Protein 8ZCS (pdb70)

Foldseek 3Di:
DDEDPLAFAEEDAPLFLQVLLVVLQVVLCVPVVRHYHRDHDPPLLVVQLVQLLVLYDGQKYKDWLQSQQQCVLLVFFDQDDDDVVLVVQFDVVQQVSQAHPNTRRWAFWFKKWKFKKFQCVLCVDQAQALVCQLVVQVVLVVVQAAAEAEALLFVLQLQLLLPFQHADQAVPCSNLQDGTQLDPSSLQSLVSVLVCCVSVSYPLPGHHVNRLVCVLVVRYGIYIDIQSSVQSSVVSPGRMDTAFDHHYPNGGGARAMTTTTMTGTPSHPCNVVSSCSVRVRQLDLSSQCSRCVSGNRAQTRRPVNSVVCVVDNNSVRRVVSNVSHYYRHNNNLSVQLRVLVSQLSSCCNVVVDPNNRSSVLSSLLSSQLVLLLLLLLVLLLVLQPDDPLSVLLNVLLVVVLVVLCVVCVVVLVVVLVVLVPPDDVSLSSLCPCQCLCVVPDDDLVSLSNLSSSLSVVSNNCSVNVNNVCSSVSSSSSSCNCSVRCSVVCSVCVHSNSSSVVSVVVVVD/DDEDPPDFEEEDAPLFLQVLLVVLVVVLPHYDHDPPLLVVQLVQLLVLDDGQKYKDWLQSQQQCVVSVFFDQFDDDVVLVVQFDVVQQVSQAYPNTRRWAFWFKKWKWKKFQCVLCVDQAQALVCQLVVQVVVVVVQAAAEAEALL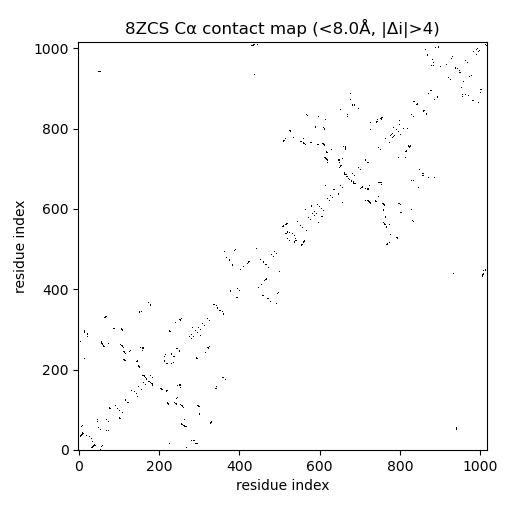FVLQLQLLLPFQHADCCPVNPLLDGTLLDVSSLQSLVSLLVCCVSVSYPLPGHHVNRLCCVLCPRYGIYIDIQSSVVSSVVSPRRMDTAFDHHYPNGGRAGAMTTTTMTGGPSDPCSVVSSCSVRVRQLDLVNVCSRCVSGNRAQTRRVVNSVVCVPPNNSVRRVVSNVSHYYHHNNNLSVQLRVLVSQLSSCSSVVVDPNNLSSLLSRLRSSQLVCLLLLLLCLQLVLQVCVVLSVLLNVLLVVVLVVLCVVCVVVLVVVCVVLPDDDLVSLLVCLVVLCCVLCVDDDDLVSLSNSSSSLSVVSNVCSVVVNNVSNSSNSNNNSVCCCVVCVVVCSVCSHSNNSSVVRD/DFDDDPNDTDDD

Radius of gyration: 30.37 Å; Cα contacts (8 Å, |Δi|>4): 1927; chains: 3; bounding box: 65×77×85 Å

InterPro domains:
  IPR002475 Bcl2-like [PS50062] (213-314)
  IPR013281 Apoptosis regulator, Mcl-1 [PR01866] (236-252)
  IPR013281 Apoptosis regulator, Mcl-1 [PR01866] (253-266)
  IPR013281 Apoptosis regulator, Mcl-1 [PR01866] (268-283)
  IPR013281 Apoptosis regulator, Mcl-1 [PR01866] (322-335)
  IPR013281 Apoptosis regulator, Mcl-1 [PR01866] (337-350)
  IPR020717 Apoptosis regulator, Bcl-2, BH1 motif, conserved site [PS01080] (253-272)
  IPR020726 Apoptosis regulator, Bcl-2, BH2 motif, conserved site [PS01258] (305-316)
  IPR020728 Apoptosis regulator, Bcl-2, BH3 motif, conserved site [PS01259] (209-223)
  IPR026298 Bcl-2 family [PR01862] (246-258)
  IPR026298 Bcl-2 family [PR01862] (260-288)
  IPR026298 Bcl-2 family [PR01862] (289-313)
  IPR026298 Bcl-2 family [PTHR11256] (165-340)
  IPR026298 Bcl-2 family [cd06845] (175-318)
  IPR036834 Bcl-2-like superfamily [G3DSA:1.10.437.10] (170-319)
  IPR036834 Bcl-2-like superfamily [SSF56854] (117-348)
  IPR046371 Bcl-2, Bcl-2 homology region 1-3 [PF00452] (213-312)
  IPR046371 Bcl-2, Bcl-2 homology region 1-3 [SM00337] (213-312)

Organism: Homo sapiens (NCBI:txid9606)

B-factor: mean 51.0, std 17.81, range [0.5, 129.41]

GO terms:
  GO:1903378 positive regulation of oxidative stress-induced neuron intrinsic apoptotic signaling pathway (P, IGI)
  GO:0005634 nucleus (C, IDA)
  GO:0005739 mitochondrion (C, IDA)
  GO:0016020 membrane (C, IDA)
  GO:0034097 response to cytokine (P, IDA)
  GO:0006974 DNA damage response (P, IMP)
  GO:0010507 negative regulation of autophagy (P, IMP)
  GO:0097192 extrinsic apoptotic signaling pathway in absence of ligand (P, IMP)
  GO:0005515 protein binding (F, IPI)
  GO:0005739 mitochondrion (C, HTP)
  GO:0005829 cytosol (C, TAS)
  GO:0043066 negative regulation of apoptotic process (P, IDA)
  GO:0051434 BH3 domain binding (F, IPI)
  GO:0043065 positive regulation of apoptotic process (P, IDA)
  GO:0097136 Bcl-2 family protein complex (C, IDA)
  GO:0005737 cytoplasm (C, TAS)
  GO:0005741 mitochondrial outer membrane (C, TAS)
  GO:0008320 transmembrane protein transporter activity (F, TAS)
  GO:2000811 negative regulation of anoikis (P, IMP)
  GO:2001240 negative regulation of extrinsic apoptotic signaling pathway in absence of ligand (P, IMP)

Nearest PDB structures (foldseek):
  6dm8-assembly5_E  TM=9.564E-01  e=1.885E-65  Escherichia coli K-12
  6wgz-assembly1_A-2  TM=9.964E-01  e=1.943E-51  Escherichia coli
  5dfm-assembly1_A  TM=9.818E-01  e=1.279E-47  Escherichia coli
  1n3x-assembly1_A  TM=8.393E-01  e=3.048E-49  Escherichia coli
  1peb-assembly1_A  TM=8.244E-01  e=3.902E-48  Escherichia coli

Structure (mmCIF, N/CA/C/O backbone):
data_8ZCS
#
_entry.id   8ZCS
#
_cell.length_a   57.854
_cell.length_b   75.709
_cell.length_c   121.222
_cell.angle_alpha   90.00
_cell.angle_beta   95.77
_cell.angle_gamma   90.00
#
_symmetry.space_group_name_H-M   'P 1 21 1'
#
loop_
_entity.id
_entity.type
_entity.pdbx_description
1 polymer 'Maltose/maltodextrin-binding periplasmic protein,Induced myeloid leukemia cell differentiation protein Mcl-1'
2 polymer TYR-LEU-LEU-PHE-TRP-ARG-ASP-GLU-LEU-ILE-LEU-LEU-CCJ-NH2
3 branched alpha-D-glucopyranose-(1-4)-alpha-D-glucopyranose-(1-4)-alpha-D-glucopyranose-(1-4)-alpha-D-glucopyranose
4 branched alpha-D-glucopyranose-(1-4)-alpha-D-glucopyranose-(1-4)-alpha-D-glucopyranose-(1-4)-alpha-D-glucopyranose-(1-4)-alpha-D-glucopyranose
5 water water
#
loop_
_atom_site.group_PDB
_atom_site.id
_atom_site.type_symbol
_atom_site.label_atom_id
_atom_site.label_alt_id
_atom_site.label_comp_id
_atom_site.label_asym_id
_atom_site.label_entity_id
_atom_site.label_seq_id
_atom_site.pdbx_PDB_ins_code
_atom_site.Cartn_x
_atom_site.Cartn_y
_atom_site.Cartn_z
_atom_site.occupancy
_atom_site.B_iso_or_equiv
_atom_site.auth_seq_id
_atom_site.auth_comp_id
_atom_site.auth_asym_id
_atom_site.auth_atom_id
_atom_site.pdbx_PDB_model_num
ATOM 1 C CA . GLY A 1 1 ? -24.005 -24.581 -45.852 1.00 66.78 -196 GLY A CA 1
ATOM 2 C C . GLY A 1 1 ? -25.354 -23.909 -45.627 1.00 76.17 -196 GLY A C 1
ATOM 3 O O . GLY A 1 1 ? -26.360 -24.461 -46.131 1.00 77.71 -196 GLY A O 1
ATOM 4 N N . LYS A 1 2 ? -25.375 -22.748 -44.943 1.00 75.27 -195 LYS A N 1
ATOM 5 C CA . LYS A 1 2 ? -26.585 -22.153 -44.291 1.00 73.63 -195 LYS A CA 1
ATOM 6 C C . LYS A 1 2 ? -26.792 -20.668 -44.651 1.00 69.30 -195 LYS A C 1
ATOM 7 O O . LYS A 1 2 ? -27.322 -19.948 -43.784 1.00 66.51 -195 LYS A O 1
ATOM 13 N N . ILE A 1 3 ? -26.410 -20.188 -45.841 1.00 65.12 -194 ILE A N 1
ATOM 14 C CA . ILE A 1 3 ? -26.626 -18.752 -46.219 1.00 63.00 -194 ILE A CA 1
ATOM 15 C C . ILE A 1 3 ? -28.074 -18.581 -46.703 1.00 63.47 -194 ILE A C 1
ATOM 16 O O . ILE A 1 3 ? -28.449 -19.278 -47.659 1.00 63.18 -194 ILE A O 1
ATOM 21 N N . GLU A 1 4 ? -28.847 -17.686 -46.080 1.00 62.76 -193 GLU A N 1
ATOM 22 C CA . GLU A 1 4 ? -30.314 -17.596 -46.326 1.00 61.45 -193 GLU A CA 1
ATOM 23 C C . GLU A 1 4 ? -30.548 -16.959 -47.702 1.00 60.91 -193 GLU A C 1
ATOM 24 O O . GLU A 1 4 ? -29.708 -16.144 -48.140 1.00 60.18 -193 GLU A O 1
ATOM 30 N N . GLU A 1 5 ? -31.651 -17.333 -48.363 1.00 64.87 -192 GLU A N 1
ATOM 31 C CA . GLU A 1 5 ? -32.008 -16.852 -49.726 1.00 65.34 -192 GLU A CA 1
ATOM 32 C C . GLU A 1 5 ? -33.087 -15.766 -49.640 1.00 62.68 -192 GLU A C 1
ATOM 33 O O . GLU A 1 5 ? -33.834 -15.726 -48.631 1.00 48.49 -192 GLU A O 1
ATOM 39 N N . GLY A 1 6 ? -33.146 -14.920 -50.673 1.00 64.89 -191 GLY A N 1
ATOM 40 C CA . GLY A 1 6 ? -34.118 -13.818 -50.797 1.00 63.88 -191 GLY A CA 1
ATOM 41 C C . GLY A 1 6 ? -33.760 -12.651 -49.896 1.00 64.58 -191 GLY A C 1
ATOM 42 O O . GLY A 1 6 ? -34.541 -11.678 -49.880 1.00 60.98 -191 GLY A O 1
ATOM 43 N N . LYS A 1 7 ? -32.625 -12.732 -49.182 1.00 67.66 -190 LYS A N 1
ATOM 44 C CA . LYS A 1 7 ? -32.068 -11.612 -48.378 1.00 67.35 -190 LYS A CA 1
ATOM 45 C C . LYS A 1 7 ? -30.556 -11.470 -48.637 1.00 63.82 -190 LYS A C 1
ATOM 46 O O . LYS A 1 7 ? -29.955 -12.367 -49.269 1.00 60.92 -190 LYS A O 1
ATOM 52 N N . LEU A 1 8 ? -29.991 -10.333 -48.215 1.00 59.72 -189 LEU A N 1
ATOM 53 C CA . LEU A 1 8 ? -28.541 -10.013 -48.279 1.00 54.07 -189 LEU A CA 1
ATOM 54 C C . LEU A 1 8 ? -28.036 -9.690 -46.872 1.00 48.12 -189 LEU A C 1
ATOM 55 O O . LEU A 1 8 ? -28.569 -8.750 -46.236 1.00 46.75 -189 LEU A O 1
ATOM 60 N N . VAL A 1 9 ? -27.054 -10.461 -46.410 1.00 43.69 -188 VAL A N 1
ATOM 61 C CA . VAL A 1 9 ? -26.294 -10.208 -45.154 1.00 42.90 -188 VAL A CA 1
ATOM 62 C C . VAL A 1 9 ? -24.949 -9.577 -45.561 1.00 42.75 -188 VAL A C 1
ATOM 63 O O . VAL A 1 9 ? -24.212 -10.186 -46.385 1.00 41.47 -188 VAL A O 1
ATOM 67 N N . ILE A 1 10 ? -24.665 -8.375 -45.053 1.00 39.45 -187 ILE A N 1
ATOM 68 C CA . ILE A 1 10 ? -23.434 -7.598 -45.383 1.00 41.50 -187 ILE A CA 1
ATOM 69 C C . ILE A 1 10 ? -22.575 -7.463 -44.123 1.00 39.56 -187 ILE A C 1
ATOM 70 O O . ILE A 1 10 ? -23.127 -7.078 -43.079 1.00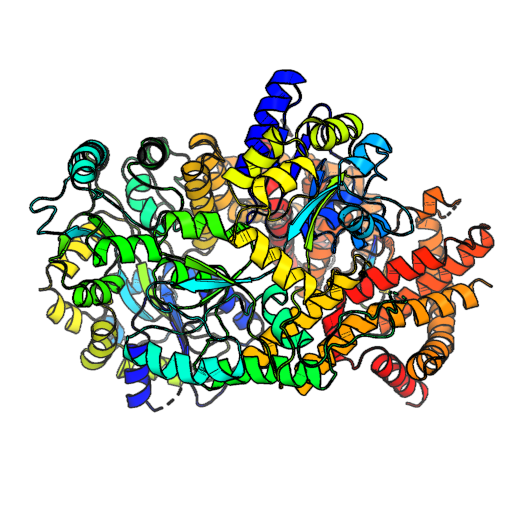 37.97 -187 ILE A O 1
ATOM 75 N N . TRP A 1 11 ? -21.275 -7.740 -44.233 1.00 37.59 -186 TRP A N 1
ATOM 76 C CA . TRP A 1 11 ? -20.275 -7.502 -43.159 1.00 37.73 -186 TRP A CA 1
ATOM 77 C C . TRP A 1 11 ? -19.361 -6.339 -43.564 1.00 35.59 -186 TRP A C 1
ATOM 78 O O . TRP A 1 11 ? -18.666 -6.449 -44.603 1.00 34.21 -186 TRP A O 1
ATOM 89 N N . ILE A 1 12 ? -19.354 -5.271 -42.765 1.00 32.76 -185 ILE A N 1
ATOM 90 C CA . ILE A 1 12 ? -18.426 -4.115 -42.936 1.00 34.85 -185 ILE A CA 1
ATOM 91 C C . ILE A 1 12 ? -17.812 -3.782 -41.576 1.00 35.47 -185 ILE A C 1
ATOM 92 O O . ILE A 1 12 ? -18.525 -3.916 -40.570 1.00 39.50 -185 ILE A O 1
ATOM 97 N N . ASN A 1 13 ? -16.554 -3.341 -41.553 1.00 32.31 -184 ASN A N 1
ATOM 98 C CA . ASN A 1 13 ? -15.844 -2.997 -40.299 1.00 31.49 -184 ASN A CA 1
ATOM 99 C C . ASN A 1 13 ? -16.540 -1.821 -39.630 1.00 28.74 -184 ASN A C 1
ATOM 100 O O . ASN A 1 13 ? -16.944 -0.909 -40.339 1.00 32.16 -184 ASN A O 1
ATOM 105 N N . GLY A 1 14 ? -16.631 -1.848 -38.303 1.00 27.81 -183 GLY A N 1
ATOM 106 C CA . GLY A 1 14 ? -17.330 -0.837 -37.490 1.00 28.11 -183 GLY A CA 1
ATOM 107 C C . GLY A 1 14 ? -16.731 0.558 -37.616 1.00 27.38 -183 GLY A C 1
ATOM 108 O O . GLY A 1 14 ? -17.410 1.523 -37.229 1.00 27.71 -183 GLY A O 1
ATOM 109 N N . ASP A 1 15 ? -15.500 0.698 -38.106 1.00 27.91 -182 ASP A N 1
ATOM 110 C CA . ASP A 1 15 ? -14.877 2.042 -38.262 1.00 28.53 -182 ASP A CA 1
ATOM 111 C C . ASP A 1 15 ? -15.444 2.708 -39.527 1.00 28.90 -182 ASP A C 1
ATOM 112 O O . ASP A 1 15 ? -15.324 3.951 -39.618 1.00 29.08 -182 ASP A O 1
ATOM 117 N N . LYS A 1 16 ? -16.130 1.949 -40.396 1.00 28.41 -181 LYS A N 1
ATOM 118 C CA . LYS A 1 16 ? -16.743 2.457 -41.656 1.00 30.10 -181 LYS A CA 1
ATOM 119 C C . LYS A 1 16 ? -18.206 2.856 -41.430 1.00 30.49 -181 LYS A C 1
ATOM 120 O O . LYS A 1 16 ? -18.728 2.611 -40.327 1.00 30.33 -181 LYS A O 1
ATOM 126 N N . GLY A 1 17 ? -18.831 3.469 -42.440 1.00 29.90 -180 GLY A N 1
ATOM 127 C CA . GLY A 1 17 ? -20.172 4.069 -42.317 1.00 32.40 -180 GLY A CA 1
ATOM 128 C C . GLY A 1 17 ? -21.275 3.037 -42.485 1.00 34.75 -180 GLY A C 1
ATOM 129 O O . GLY A 1 17 ? -22.031 3.151 -43.465 1.00 37.22 -180 GLY A O 1
ATOM 130 N N . TYR A 1 18 ? -21.392 2.076 -41.562 1.00 36.50 -179 TYR A N 1
ATOM 131 C CA . TYR A 1 18 ? -22.341 0.931 -41.666 1.00 37.66 -179 TYR A CA 1
ATOM 132 C C . TYR A 1 18 ? -23.791 1.444 -41.592 1.00 37.99 -179 TYR A C 1
ATOM 133 O O . TYR A 1 18 ? -24.657 0.872 -42.293 1.00 37.35 -179 TYR A O 1
ATOM 142 N N . ASN A 1 19 ? -24.061 2.503 -40.821 1.00 37.25 -178 ASN A N 1
ATOM 143 C CA . ASN A 1 19 ? -25.438 3.054 -40.684 1.00 40.17 -178 ASN A CA 1
ATOM 144 C C . ASN A 1 19 ? -25.880 3.725 -41.992 1.00 44.04 -178 ASN A C 1
ATOM 145 O O . ASN A 1 19 ? -27.067 3.564 -42.353 1.00 40.25 -178 ASN A O 1
ATOM 150 N N . GLY A 1 20 ? -24.963 4.431 -42.661 1.00 47.05 -177 GLY A N 1
ATOM 151 C CA . GLY A 1 20 ? -25.142 4.924 -44.039 1.00 44.48 -177 GLY A CA 1
ATOM 152 C C . GLY A 1 20 ? -25.397 3.791 -45.018 1.00 43.80 -177 GLY A C 1
ATOM 153 O O . GLY A 1 20 ? -26.285 3.949 -45.856 1.00 42.75 -177 GLY A O 1
ATOM 154 N N . LEU A 1 21 ? -24.655 2.682 -44.915 1.00 46.24 -176 LEU A N 1
ATOM 155 C CA . LEU A 1 21 ? -24.791 1.496 -45.811 1.00 47.97 -176 LEU A CA 1
ATOM 156 C C . LEU A 1 21 ? -26.138 0.810 -45.569 1.00 48.99 -176 LEU A C 1
ATOM 157 O O . LEU A 1 21 ? -26.693 0.275 -46.540 1.00 48.99 -176 LEU A O 1
ATOM 162 N N . ALA A 1 22 ? -26.647 0.834 -44.331 1.00 51.67 -175 ALA A N 1
ATOM 163 C CA . ALA A 1 22 ? -27.965 0.267 -43.947 1.00 51.84 -175 ALA A CA 1
ATOM 164 C C . ALA A 1 22 ? -29.108 1.128 -44.509 1.00 56.15 -175 ALA A C 1
ATOM 165 O O . ALA A 1 22 ? -30.151 0.540 -44.869 1.00 61.90 -175 ALA A O 1
ATOM 167 N N . GLU A 1 23 ? -28.929 2.456 -44.599 1.00 62.56 -174 GLU A N 1
ATOM 168 C CA . GLU A 1 23 ? -29.885 3.403 -45.257 1.00 61.32 -174 GLU A CA 1
ATOM 169 C C . GLU A 1 23 ? -30.049 3.039 -46.742 1.00 62.01 -174 GLU A C 1
ATOM 170 O O . GLU A 1 23 ? -31.192 3.105 -47.229 1.00 72.80 -174 GLU A O 1
ATOM 176 N N . VAL A 1 24 ? -28.953 2.688 -47.429 1.00 54.25 -173 VAL A N 1
ATOM 177 C CA . VAL A 1 24 ? -28.960 2.151 -48.824 1.00 50.90 -173 VAL A CA 1
ATOM 178 C C . VAL A 1 24 ? -29.763 0.844 -48.827 1.00 57.37 -173 VAL A C 1
ATOM 179 O O . VAL A 1 24 ? -30.579 0.659 -49.746 1.00 62.83 -173 VAL A O 1
ATOM 183 N N . GLY A 1 25 ? -29.543 -0.024 -47.833 1.00 58.54 -172 GLY A N 1
ATOM 184 C CA . GLY A 1 25 ? -30.318 -1.260 -47.614 1.00 57.06 -172 GLY A CA 1
ATOM 185 C C . GLY A 1 25 ? -31.816 -0.996 -47.559 1.00 59.01 -172 GLY A C 1
ATOM 186 O O . GLY A 1 25 ? -32.567 -1.772 -48.194 1.00 60.91 -172 GLY A O 1
ATOM 187 N N . LYS A 1 26 ? -32.235 0.049 -46.827 1.00 57.15 -171 LYS A N 1
ATOM 188 C CA . LYS A 1 26 ? -33.657 0.469 -46.668 1.00 56.10 -171 LYS A CA 1
ATOM 189 C C . LYS A 1 26 ? -34.253 0.815 -48.042 1.00 59.08 -171 LYS A C 1
ATOM 190 O O . LYS A 1 26 ? -35.347 0.316 -48.342 1.00 59.19 -171 LYS A O 1
ATOM 192 N N . LYS A 1 27 ? -33.553 1.633 -48.839 1.00 64.73 -170 LYS A N 1
ATOM 193 C CA . LYS A 1 27 ? -33.929 2.023 -50.231 1.00 64.14 -170 LYS A CA 1
ATOM 194 C C . LYS A 1 27 ? -34.120 0.770 -51.094 1.00 62.58 -170 LYS A C 1
ATOM 195 O O . LYS A 1 27 ? -35.174 0.689 -51.746 1.00 75.51 -170 LYS A O 1
ATOM 197 N N . PHE A 1 28 ? -33.154 -0.160 -51.097 1.00 58.56 -169 PHE A N 1
ATOM 198 C CA . PHE A 1 28 ? -33.180 -1.452 -51.849 1.00 60.63 -169 PHE A CA 1
ATOM 199 C C . PHE A 1 28 ? -34.403 -2.301 -51.456 1.00 66.96 -169 PHE A C 1
ATOM 200 O O . PHE A 1 28 ? -35.086 -2.838 -52.374 1.00 68.29 -169 PHE A O 1
ATOM 208 N N . GLU A 1 29 ? -34.685 -2.422 -50.150 1.00 68.38 -168 GLU A N 1
ATOM 209 C CA . GLU A 1 29 ? -35.879 -3.138 -49.614 1.00 73.79 -168 GLU A CA 1
ATOM 210 C C . GLU A 1 29 ? -37.171 -2.407 -50.036 1.00 78.26 -168 GLU A C 1
ATOM 211 O O . GLU A 1 29 ? -38.166 -3.116 -50.321 1.00 84.09 -168 GLU A O 1
ATOM 217 N N . LYS A 1 30 ? -37.158 -1.064 -50.119 1.00 70.35 -167 LYS A N 1
ATOM 218 C CA . LYS A 1 30 ? -38.271 -0.259 -50.702 1.00 66.27 -167 LYS A CA 1
ATOM 219 C C . LYS A 1 30 ? -38.512 -0.714 -52.148 1.00 72.14 -167 LYS A C 1
ATOM 220 O O . LYS A 1 30 ? -39.673 -1.022 -52.477 1.00 74.94 -167 LYS A O 1
ATOM 222 N N . ASP A 1 31 ? -37.454 -0.796 -52.964 1.00 75.20 -166 ASP A N 1
ATOM 223 C CA . ASP A 1 31 ? -37.546 -1.069 -54.426 1.00 72.70 -166 ASP A CA 1
ATOM 224 C C . ASP A 1 31 ? -37.757 -2.567 -54.678 1.00 69.75 -166 ASP A C 1
ATOM 225 O O . ASP A 1 31 ? -38.854 -2.929 -55.110 1.00 64.95 -166 ASP A O 1
ATOM 230 N N . THR A 1 32 ? -36.747 -3.407 -54.435 1.00 67.03 -165 THR A N 1
ATOM 231 C CA . THR A 1 32 ? -36.758 -4.836 -54.853 1.00 63.70 -165 THR A CA 1
ATOM 232 C C . THR A 1 32 ? -37.526 -5.691 -53.842 1.00 58.78 -165 THR A C 1
ATOM 233 O O . THR A 1 32 ? -37.854 -6.835 -54.205 1.00 54.23 -165 THR A O 1
ATOM 237 N N . GLY A 1 33 ? -37.763 -5.181 -52.624 1.00 59.43 -164 GLY A N 1
ATOM 238 C CA . GLY A 1 33 ? -38.467 -5.906 -51.541 1.00 60.05 -164 GLY A CA 1
ATOM 239 C C . GLY A 1 33 ? -37.538 -6.783 -50.702 1.00 58.43 -164 GLY A C 1
ATOM 240 O O . GLY A 1 33 ? -38.012 -7.315 -49.676 1.00 50.63 -164 GLY A O 1
ATOM 241 N N . ILE A 1 34 ? -36.265 -6.910 -51.105 1.00 56.40 -163 ILE A N 1
ATOM 242 C CA . ILE A 1 34 ? -35.255 -7.872 -50.562 1.00 59.62 -163 ILE A CA 1
ATOM 243 C C . ILE A 1 34 ? -34.661 -7.317 -49.257 1.00 64.04 -163 ILE A C 1
ATOM 244 O O . ILE A 1 34 ? -34.103 -6.200 -49.301 1.00 64.20 -163 ILE A O 1
ATOM 249 N N . LYS A 1 35 ? -34.746 -8.077 -48.152 1.00 64.61 -162 LYS A N 1
ATOM 250 C CA . LYS A 1 35 ? -34.314 -7.647 -46.786 1.00 61.62 -162 LYS A CA 1
ATOM 251 C C . LYS A 1 35 ? -32.776 -7.533 -46.742 1.00 59.96 -162 LYS A C 1
ATOM 252 O O . LYS A 1 35 ? -32.078 -8.473 -47.189 1.00 58.32 -162 LYS A O 1
ATOM 254 N N . VAL A 1 36 ? -32.254 -6.410 -46.237 1.00 56.62 -161 VAL A N 1
ATOM 255 C CA . VAL A 1 36 ? -30.791 -6.106 -46.216 1.00 51.78 -161 VAL A CA 1
ATOM 256 C C . VAL A 1 36 ? -30.343 -5.990 -44.762 1.00 47.88 -161 VAL A C 1
ATOM 257 O O . VAL A 1 36 ? -30.787 -5.046 -44.079 1.00 44.89 -161 VAL A O 1
ATOM 261 N N . THR A 1 37 ? -29.491 -6.929 -44.343 1.00 47.95 -160 THR A N 1
ATOM 262 C CA . THR A 1 37 ? -28.884 -7.017 -42.991 1.00 50.32 -160 THR A CA 1
ATOM 263 C C . THR A 1 37 ? -27.429 -6.548 -43.078 1.00 48.30 -160 THR A C 1
ATOM 264 O O . THR A 1 37 ? -26.613 -7.269 -43.699 1.00 45.82 -160 THR A O 1
ATOM 268 N N . VAL A 1 38 ? -27.124 -5.384 -42.498 1.00 46.09 -159 VAL A N 1
ATOM 269 C CA . VAL A 1 38 ? -25.738 -4.839 -42.392 1.00 44.22 -159 VAL A CA 1
ATOM 270 C C . VAL A 1 38 ? -25.237 -5.046 -40.956 1.00 41.96 -159 VAL A C 1
ATOM 271 O O . VAL A 1 38 ? -25.778 -4.394 -40.044 1.00 35.87 -159 VAL A O 1
ATOM 275 N N . GLU A 1 39 ? -24.241 -5.923 -40.784 1.00 43.75 -158 GLU A N 1
ATOM 276 C CA . GLU A 1 39 ? -23.587 -6.247 -39.484 1.00 44.32 -158 GLU A CA 1
ATOM 277 C C . GLU A 1 39 ? -22.138 -5.749 -39.509 1.00 40.21 -158 GLU A C 1
ATOM 278 O O . GLU A 1 39 ? -21.535 -5.665 -40.599 1.00 36.63 -158 GLU A O 1
ATOM 284 N N . HIS A 1 40 ? -21.602 -5.450 -38.328 1.00 39.23 -157 HIS A N 1
ATOM 285 C CA . HIS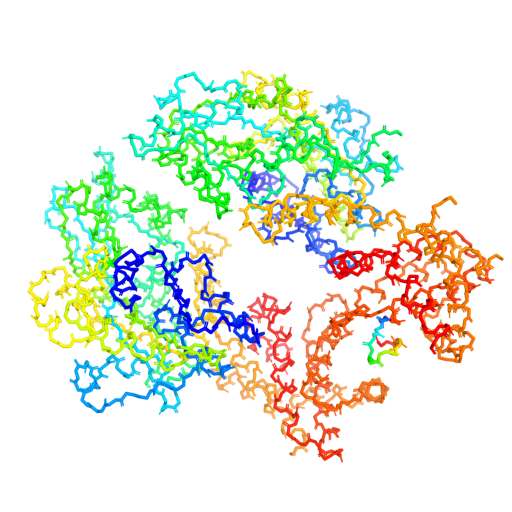 A 1 40 ? -20.189 -5.052 -38.112 1.00 38.06 -157 HIS A CA 1
ATOM 286 C C . HIS A 1 40 ? -19.584 -5.942 -37.032 1.00 37.33 -157 HIS A C 1
ATOM 287 O O . HIS A 1 40 ? -19.326 -5.504 -35.912 1.00 40.74 -157 HIS A O 1
ATOM 294 N N . PRO A 1 41 ? -19.325 -7.225 -37.355 1.00 36.91 -156 PRO A N 1
ATOM 295 C CA . PRO A 1 41 ? -18.725 -8.158 -36.405 1.00 37.66 -156 PRO A CA 1
ATOM 296 C C . PRO A 1 41 ? -17.285 -7.770 -36.053 1.00 42.37 -156 PRO A C 1
ATOM 297 O O . PRO A 1 41 ? -16.610 -7.197 -36.895 1.00 49.30 -156 PRO A O 1
ATOM 301 N N . ASP A 1 42 ? -16.829 -8.090 -34.841 1.00 43.65 -155 ASP A N 1
ATOM 302 C CA . ASP A 1 42 ? -15.401 -7.902 -34.482 1.00 42.03 -155 ASP A CA 1
ATOM 303 C C . ASP A 1 42 ? -14.604 -8.995 -35.203 1.00 38.21 -155 ASP A C 1
ATOM 304 O O . ASP A 1 42 ? -15.185 -10.055 -35.460 1.00 36.66 -155 ASP A O 1
ATOM 309 N N . LYS A 1 43 ? -13.359 -8.714 -35.597 1.00 35.25 -154 LYS A N 1
ATOM 310 C CA . LYS A 1 43 ? -12.429 -9.698 -36.210 1.00 32.83 -154 LYS A CA 1
ATOM 311 C C . LYS A 1 43 ? -13.096 -10.369 -37.425 1.00 29.65 -154 LYS A C 1
ATOM 312 O O . LYS A 1 43 ? -12.813 -11.570 -37.648 1.00 28.48 -154 LYS A O 1
ATOM 314 N N . LEU A 1 44 ? -13.913 -9.630 -38.198 1.00 28.61 -153 LEU A N 1
ATOM 315 C CA . LEU A 1 44 ? -14.714 -10.177 -39.340 1.00 28.19 -153 LEU A CA 1
ATOM 316 C C . LEU A 1 44 ? -13.794 -10.672 -40.461 1.00 28.15 -153 LEU A C 1
ATOM 317 O O . LEU A 1 44 ? -14.164 -11.635 -41.138 1.00 28.84 -153 LEU A O 1
ATOM 322 N N . GLU A 1 45 ? -12.634 -10.042 -40.639 1.00 30.33 -152 GLU A N 1
ATOM 323 C CA . GLU A 1 45 ? -11.626 -10.409 -41.671 1.00 30.43 -152 GLU A CA 1
ATOM 324 C C . GLU A 1 45 ? -11.038 -11.796 -41.355 1.00 32.50 -152 GLU A C 1
ATOM 325 O O . GLU A 1 45 ? -10.575 -12.479 -42.304 1.00 31.01 -152 GLU A O 1
ATOM 331 N N . GLU A 1 46 ? -11.037 -12.190 -40.074 1.00 33.07 -151 GLU A N 1
ATOM 332 C CA . GLU A 1 46 ? -10.586 -13.526 -39.608 1.00 34.74 -151 GLU A CA 1
ATOM 333 C C . GLU A 1 46 ? -11.758 -14.511 -39.626 1.00 35.02 -151 GLU A C 1
ATOM 334 O O . GLU A 1 46 ? -11.523 -15.702 -39.913 1.00 32.49 -151 GLU A O 1
ATOM 340 N N . LYS A 1 47 ? -12.965 -14.035 -39.314 1.00 38.90 -150 LYS A N 1
ATOM 341 C CA . LYS A 1 47 ? -14.185 -14.883 -39.232 1.00 39.05 -150 LYS A CA 1
ATOM 342 C C . LYS A 1 47 ? -14.566 -15.349 -40.634 1.00 39.66 -150 LYS A C 1
ATOM 343 O O . LYS A 1 47 ? -14.753 -16.578 -40.801 1.00 45.16 -150 LYS A O 1
ATOM 349 N N . PHE A 1 48 ? -14.623 -14.423 -41.599 1.00 35.99 -149 PHE A N 1
ATOM 350 C CA . PHE A 1 48 ? -15.143 -14.670 -42.970 1.00 36.12 -149 PHE A CA 1
ATOM 351 C C . PHE A 1 48 ? -14.488 -15.910 -43.580 1.00 36.69 -149 PHE A C 1
ATOM 352 O O . PHE A 1 48 ? -15.191 -16.830 -43.992 1.00 32.33 -149 PHE A O 1
ATOM 360 N N . PRO A 1 49 ? -13.142 -15.980 -43.690 1.00 38.22 -148 PRO A N 1
ATOM 361 C CA . PRO A 1 49 ? -12.485 -17.120 -44.328 1.00 41.48 -148 PRO A CA 1
ATOM 362 C C . PRO A 1 49 ? -12.821 -18.454 -43.647 1.00 45.96 -148 PRO A C 1
ATOM 363 O O . PRO A 1 49 ? -12.900 -19.447 -44.342 1.00 49.46 -148 PRO A O 1
ATOM 367 N N . GLN A 1 50 ? -13.023 -18.436 -42.323 1.00 46.92 -147 GLN A N 1
ATOM 368 C CA . GLN A 1 50 ? -13.402 -19.631 -41.524 1.00 45.18 -147 GLN A CA 1
ATOM 369 C C . GLN A 1 50 ? -14.793 -20.091 -41.976 1.00 44.77 -147 GLN A C 1
ATOM 370 O O . GLN A 1 50 ? -14.890 -21.207 -42.516 1.00 48.96 -147 GLN A O 1
ATOM 376 N N . VAL A 1 51 ? -15.806 -19.234 -41.819 1.00 41.96 -146 VAL A N 1
ATOM 377 C CA . VAL A 1 51 ? -17.245 -19.576 -42.042 1.00 41.90 -146 VAL A CA 1
ATOM 378 C C . VAL A 1 51 ? -17.491 -19.851 -43.530 1.00 43.07 -146 VAL A C 1
ATOM 379 O O . VAL A 1 51 ? -18.212 -20.810 -43.826 1.00 45.81 -146 VAL A O 1
ATOM 383 N N . ALA A 1 52 ? -16.932 -19.037 -44.424 1.00 50.01 -145 ALA A N 1
ATOM 384 C CA . ALA A 1 52 ? -17.195 -19.094 -45.882 1.00 56.15 -145 ALA A CA 1
ATOM 385 C C . ALA A 1 52 ? -16.768 -20.462 -46.426 1.00 60.60 -145 ALA A C 1
ATOM 386 O O . ALA A 1 52 ? -17.515 -20.999 -47.274 1.00 64.96 -145 ALA A O 1
ATOM 388 N N . ALA A 1 53 ? -15.645 -21.010 -45.930 1.00 60.85 -144 ALA A N 1
ATOM 389 C CA . ALA A 1 53 ? -15.070 -22.320 -46.344 1.00 59.77 -144 ALA A CA 1
ATOM 390 C C . ALA A 1 53 ? -16.021 -23.474 -45.979 1.00 59.06 -144 ALA A C 1
ATOM 391 O O . ALA A 1 53 ? -15.991 -24.504 -46.698 1.00 62.88 -144 ALA A O 1
ATOM 393 N N . THR A 1 54 ? -16.811 -23.312 -44.903 1.00 53.05 -143 THR A N 1
ATOM 394 C CA . THR A 1 54 ? -17.855 -24.259 -44.414 1.00 47.83 -143 THR A CA 1
ATOM 395 C C . THR A 1 54 ? -19.209 -23.898 -45.047 1.00 47.87 -143 THR A C 1
ATOM 396 O O . THR A 1 54 ? -20.247 -24.409 -44.547 1.00 45.85 -143 THR A O 1
ATOM 400 N N . GLY A 1 55 ? -19.209 -23.005 -46.050 1.00 46.79 -142 GLY A N 1
ATOM 401 C CA . GLY A 1 55 ? -20.390 -22.640 -46.860 1.00 46.89 -142 GLY A CA 1
ATOM 402 C C . GLY A 1 55 ? -21.327 -21.631 -46.196 1.00 48.51 -142 GLY A C 1
ATOM 403 O O . GLY A 1 55 ? -22.324 -21.261 -46.860 1.00 47.69 -142 GLY A O 1
ATOM 404 N N . ASP A 1 56 ? -21.068 -21.210 -44.947 1.00 45.51 -141 ASP A N 1
ATOM 405 C CA . ASP A 1 56 ? -21.883 -20.196 -44.217 1.00 45.91 -141 ASP A CA 1
ATOM 406 C C . ASP A 1 56 ? -21.258 -18.807 -44.462 1.00 45.79 -141 ASP A C 1
ATOM 407 O O . ASP A 1 56 ? -20.450 -18.679 -45.423 1.00 48.41 -141 ASP A O 1
ATOM 412 N N . GLY A 1 57 ? -21.634 -17.798 -43.658 1.00 40.20 -140 GLY A N 1
ATOM 413 C CA . GLY A 1 57 ? -21.076 -16.433 -43.714 1.00 38.41 -140 GLY A CA 1
ATOM 414 C C . GLY A 1 57 ? -22.031 -15.420 -44.346 1.00 35.27 -140 GLY A C 1
ATOM 415 O O . GLY A 1 57 ? -23.189 -15.727 -44.613 1.00 33.06 -140 GLY A O 1
ATOM 416 N N . PRO A 1 58 ? -21.560 -14.177 -44.612 1.00 34.65 -139 PRO A N 1
ATOM 417 C CA . PRO A 1 58 ? -22.400 -13.136 -45.193 1.00 33.63 -139 PRO A CA 1
ATOM 418 C C . PRO A 1 58 ? -22.474 -13.269 -46.715 1.00 32.73 -139 PRO A C 1
ATOM 419 O O . PRO A 1 58 ? -21.625 -13.905 -47.286 1.00 29.21 -139 PRO A O 1
ATOM 423 N N . ASP A 1 59 ? -23.477 -12.643 -47.325 1.00 36.67 -138 ASP A N 1
ATOM 424 C CA . ASP A 1 59 ? -23.611 -12.572 -48.803 1.00 40.34 -138 ASP A CA 1
ATOM 425 C C . ASP A 1 59 ? -22.444 -11.722 -49.315 1.00 39.53 -138 ASP A C 1
ATOM 426 O O . ASP A 1 59 ? -21.753 -12.170 -50.265 1.00 35.93 -138 ASP A O 1
ATOM 431 N N . ILE A 1 60 ? -22.219 -10.568 -48.668 1.00 39.64 -137 ILE A N 1
ATOM 432 C CA . ILE A 1 60 ? -21.208 -9.539 -49.063 1.00 39.48 -137 ILE A CA 1
ATOM 433 C C . ILE A 1 60 ? -20.272 -9.235 -47.882 1.00 35.80 -137 ILE A C 1
ATOM 434 O O . ILE A 1 60 ? -20.767 -8.995 -46.765 1.00 31.34 -137 ILE A O 1
ATOM 439 N N . ILE A 1 61 ? -18.966 -9.212 -48.154 1.00 38.15 -136 ILE A N 1
ATOM 440 C CA . ILE A 1 61 ? -17.870 -8.895 -47.183 1.00 40.22 -136 ILE A CA 1
ATOM 441 C C . ILE A 1 61 ? -17.184 -7.598 -47.638 1.00 38.93 -136 ILE A C 1
ATOM 442 O O . ILE A 1 61 ? -16.771 -7.522 -48.801 1.00 37.82 -136 ILE A O 1
ATOM 447 N N . PHE A 1 62 ? -17.109 -6.604 -46.753 1.00 38.48 -135 PHE A N 1
ATOM 448 C CA . PHE A 1 62 ? -16.398 -5.324 -46.979 1.00 40.09 -135 PHE A CA 1
ATOM 449 C C . PHE A 1 62 ? -15.087 -5.358 -46.188 1.00 41.60 -135 PHE A C 1
ATOM 450 O O . PHE A 1 62 ? -15.160 -5.525 -44.958 1.00 45.95 -135 PHE A O 1
ATOM 458 N N . TRP A 1 63 ? -13.943 -5.207 -46.866 1.00 39.23 -134 TRP A N 1
ATOM 459 C CA . TRP A 1 63 ? -12.611 -4.942 -46.254 1.00 36.49 -134 TRP A CA 1
ATOM 460 C C . TRP A 1 63 ? -11.719 -4.213 -47.263 1.00 36.50 -134 TRP A C 1
ATOM 461 O O . TRP A 1 63 ? -12.142 -4.055 -48.408 1.00 40.27 -134 TRP A O 1
ATOM 472 N N . ALA A 1 64 ? -10.543 -3.749 -46.855 1.00 37.40 -133 ALA A N 1
ATOM 473 C CA . ALA A 1 64 ? -9.520 -3.211 -47.783 1.00 38.22 -133 ALA A CA 1
ATOM 474 C C . ALA A 1 64 ? -9.047 -4.343 -48.712 1.00 35.89 -133 ALA A C 1
ATOM 475 O O . ALA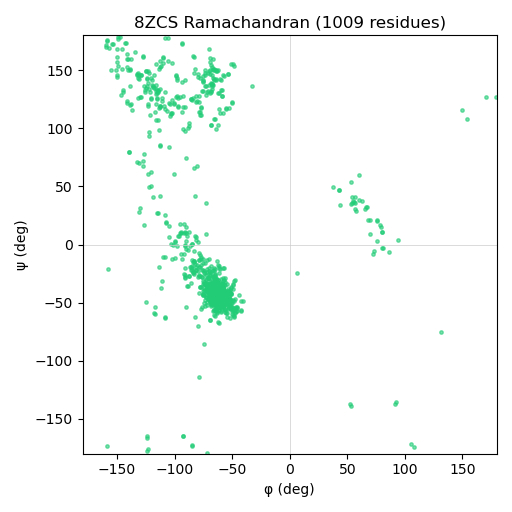 A 1 64 ? -9.069 -5.498 -48.280 1.00 34.59 -133 ALA A O 1
ATOM 477 N N . HIS A 1 65 ? -8.649 -4.009 -49.943 1.00 35.10 -132 HIS A N 1
ATOM 478 C CA . HIS A 1 65 ? -8.338 -4.947 -51.061 1.00 35.77 -132 HIS A CA 1
ATOM 479 C C . HIS A 1 65 ? -7.252 -5.957 -50.670 1.00 32.64 -132 HIS A C 1
ATOM 480 O O . HIS A 1 65 ? -7.164 -7.000 -51.346 1.00 31.91 -132 HIS A O 1
ATOM 487 N N . ASP A 1 66 ? -6.456 -5.652 -49.640 1.00 31.37 -131 ASP A N 1
ATOM 488 C CA . ASP A 1 66 ? -5.268 -6.444 -49.225 1.00 31.10 -131 ASP A CA 1
ATOM 489 C C . ASP A 1 66 ? -5.707 -7.830 -48.741 1.00 32.91 -131 ASP A C 1
ATOM 490 O O . ASP A 1 66 ? -4.917 -8.774 -48.903 1.00 35.47 -131 ASP A O 1
ATOM 495 N N . ARG A 1 67 ? -6.914 -7.969 -48.189 1.00 34.32 -130 ARG A N 1
ATOM 496 C CA . ARG A 1 67 ? -7.387 -9.252 -47.597 1.00 35.20 -130 ARG A CA 1
ATOM 497 C C . ARG A 1 67 ? -7.948 -10.194 -48.659 1.00 35.71 -130 ARG A C 1
ATOM 498 O O . ARG A 1 67 ? -7.952 -11.412 -48.406 1.00 35.63 -130 ARG A O 1
ATOM 506 N N . PHE A 1 68 ? -8.391 -9.655 -49.792 1.00 36.90 -129 PHE A N 1
ATOM 507 C CA A PHE A 1 68 ? -9.274 -10.371 -50.750 0.54 38.89 -129 PHE A CA 1
ATOM 508 C CA B PHE A 1 68 ? -9.275 -10.371 -50.750 0.46 38.87 -129 PHE A CA 1
ATOM 509 C C . PHE A 1 68 ? -8.464 -11.382 -51.570 1.00 40.56 -129 PHE A C 1
ATOM 510 O O . PHE A 1 68 ? -9.060 -12.381 -52.010 1.00 39.68 -129 PHE A O 1
ATOM 525 N N . GLY A 1 69 ? -7.154 -11.151 -51.735 1.00 42.48 -128 GLY A N 1
ATOM 526 C CA . GLY A 1 69 ? -6.254 -12.099 -52.421 1.00 42.65 -128 GLY A CA 1
ATOM 527 C C . GLY A 1 69 ? -6.280 -13.469 -51.762 1.00 42.92 -128 GLY A C 1
ATOM 528 O O . GLY A 1 69 ? -6.483 -14.479 -52.486 1.00 45.42 -128 GLY A O 1
ATOM 529 N N . GLY A 1 70 ? -6.084 -13.507 -50.441 1.00 41.62 -127 GLY A N 1
ATOM 530 C CA . GLY A 1 70 ? -6.153 -14.739 -49.628 1.00 41.72 -127 GLY A CA 1
ATOM 531 C C . GLY A 1 70 ? -7.494 -15.435 -49.781 1.00 38.65 -127 GLY A C 1
ATOM 532 O O . GLY A 1 70 ? -7.503 -16.659 -49.939 1.00 35.85 -127 GLY A O 1
ATOM 533 N N . TYR A 1 71 ? -8.588 -14.673 -49.756 1.00 39.28 -126 TYR A N 1
ATOM 534 C CA . TYR A 1 71 ? -9.980 -15.188 -49.848 1.00 41.61 -126 TYR A CA 1
ATOM 535 C C . TYR A 1 71 ? -10.208 -15.872 -51.203 1.00 49.58 -126 TYR A C 1
ATOM 536 O O . TYR A 1 71 ? -10.733 -17.014 -51.246 1.00 56.62 -126 TYR A O 1
ATOM 545 N N . ALA A 1 72 ? -9.841 -15.185 -52.285 1.00 54.19 -125 ALA A N 1
ATOM 546 C CA . ALA A 1 72 ? -9.994 -15.663 -53.678 1.00 58.17 -125 ALA A CA 1
ATOM 547 C C . ALA A 1 72 ? -9.127 -16.904 -53.902 1.00 58.18 -125 ALA A C 1
ATOM 548 O O . ALA A 1 72 ? -9.609 -17.824 -54.582 1.00 59.69 -125 ALA A O 1
ATOM 550 N N . GLN A 1 73 ? -7.899 -16.917 -53.369 1.00 56.59 -124 GLN A N 1
ATOM 551 C CA . GLN A 1 73 ? -6.995 -18.094 -53.439 1.00 58.16 -124 GLN A CA 1
ATOM 552 C C . GLN A 1 73 ? -7.736 -19.314 -52.875 1.00 56.68 -124 GLN A C 1
ATOM 553 O O . GLN A 1 73 ? -7.619 -20.400 -53.471 1.00 59.57 -124 GLN A O 1
ATOM 559 N N . SER A 1 74 ? -8.485 -19.132 -51.783 1.00 50.07 -123 SER A N 1
ATOM 560 C CA . SER A 1 74 ? -9.205 -20.212 -51.059 1.00 45.25 -123 SER A CA 1
ATOM 561 C C . SER A 1 74 ? -10.577 -20.484 -51.704 1.00 43.66 -123 SER A C 1
ATOM 562 O O . SER A 1 74 ? -11.299 -21.366 -51.206 1.00 40.91 -123 SER A O 1
ATOM 565 N N . GLY A 1 75 ? -10.922 -19.763 -52.780 1.00 44.38 -122 GLY A N 1
ATOM 566 C CA . GLY A 1 75 ? -12.129 -19.980 -53.602 1.00 40.96 -122 GLY A CA 1
ATOM 567 C C . GLY A 1 75 ? -13.384 -19.477 -52.917 1.00 43.49 -122 GLY A C 1
ATOM 568 O O . GLY A 1 75 ? -14.479 -19.901 -53.327 1.00 43.50 -122 GLY A O 1
ATOM 569 N N . LEU A 1 76 ? -13.242 -18.570 -51.944 1.00 46.85 -121 LEU A N 1
ATOM 570 C CA . LEU A 1 76 ? -14.341 -18.112 -51.049 1.00 50.15 -121 LEU A CA 1
ATOM 571 C C . LEU A 1 76 ? -15.050 -16.886 -51.644 1.00 51.14 -121 LEU A C 1
ATOM 572 O O . LEU A 1 76 ? -16.033 -16.421 -51.020 1.00 52.55 -121 LEU A O 1
ATOM 577 N N . LEU A 1 77 ? -14.596 -16.399 -52.810 1.00 50.68 -120 LEU A N 1
ATOM 578 C CA . LEU A 1 77 ? -15.157 -15.206 -53.506 1.00 51.71 -120 LEU A CA 1
ATOM 579 C C . LEU A 1 77 ? -15.700 -15.603 -54.876 1.00 52.61 -120 LEU A C 1
ATOM 580 O O . LEU A 1 77 ? -15.000 -16.343 -55.588 1.00 52.14 -120 LEU A O 1
ATOM 585 N N . ALA A 1 78 ? -16.885 -15.092 -55.217 1.00 53.01 -119 ALA A N 1
ATOM 586 C CA . ALA A 1 78 ? -17.491 -15.157 -56.566 1.00 56.60 -119 ALA A CA 1
ATOM 587 C C . ALA A 1 78 ? -16.738 -14.205 -57.499 1.00 63.79 -119 ALA A C 1
ATOM 588 O O . ALA A 1 78 ? -16.567 -13.030 -57.106 1.00 73.99 -119 ALA A O 1
ATOM 590 N N . GLU A 1 79 ? -16.302 -14.694 -58.668 1.00 68.29 -118 GLU A N 1
ATOM 591 C CA . GLU A 1 79 ? -15.697 -13.871 -59.753 1.00 69.53 -118 GLU A CA 1
ATOM 592 C C . GLU A 1 79 ? -16.752 -12.864 -60.211 1.00 66.71 -118 GLU A C 1
ATOM 593 O O . GLU A 1 79 ? -17.792 -13.319 -60.689 1.00 66.54 -118 GLU A O 1
ATOM 599 N N . ILE A 1 80 ? -16.500 -11.563 -60.042 1.00 69.87 -117 ILE A N 1
ATOM 600 C CA . ILE A 1 80 ? -17.459 -10.480 -60.418 1.00 80.26 -117 ILE A CA 1
ATOM 601 C C . ILE A 1 80 ? -17.344 -10.276 -61.933 1.00 78.13 -117 ILE A C 1
ATOM 602 O O . ILE A 1 80 ? -16.227 -10.433 -62.465 1.00 79.78 -117 ILE A O 1
ATOM 607 N N . THR A 1 81 ? -18.464 -9.974 -62.594 1.00 76.34 -116 THR A N 1
ATOM 608 C CA . THR A 1 81 ? -18.606 -9.939 -64.074 1.00 79.24 -116 THR A CA 1
ATOM 609 C C . THR A 1 81 ? -19.313 -8.651 -64.480 1.00 77.55 -116 THR A C 1
ATOM 610 O O . THR A 1 81 ? -20.463 -8.675 -64.909 1.00 72.40 -116 THR A O 1
ATOM 614 N N . PRO A 1 82 ? -18.645 -7.483 -64.356 1.00 78.82 -115 PRO A N 1
ATOM 615 C CA . PRO A 1 82 ? -19.248 -6.204 -64.730 1.00 82.88 -115 PRO A CA 1
ATOM 616 C C . PRO A 1 82 ? -19.178 -5.874 -66.232 1.00 85.09 -115 PRO A C 1
ATOM 617 O O . PRO A 1 82 ? -18.260 -6.330 -66.896 1.00 82.59 -115 PRO A O 1
ATOM 621 N N . ASP A 1 83 ? -20.160 -5.101 -66.720 1.00 88.59 -114 ASP A N 1
ATOM 622 C CA . ASP A 1 83 ? -20.133 -4.387 -68.028 1.00 87.79 -114 ASP A CA 1
ATOM 623 C C . ASP A 1 83 ? -18.877 -3.516 -68.133 1.00 95.99 -114 ASP A C 1
ATOM 624 O O . ASP A 1 83 ? -18.461 -2.951 -67.098 1.00 111.02 -114 ASP A O 1
ATOM 629 N N . LYS A 1 84 ? -18.336 -3.364 -69.347 1.00 95.54 -113 LYS A N 1
ATOM 630 C CA . LYS A 1 84 ? -17.216 -2.426 -69.625 1.00 93.03 -113 LYS A CA 1
ATOM 631 C C . LYS A 1 84 ? -17.682 -1.001 -69.311 1.00 87.94 -113 LYS A C 1
ATOM 632 O O . LYS A 1 84 ? -16.847 -0.223 -68.822 1.00 98.71 -113 LYS A O 1
ATOM 638 N N . ALA A 1 85 ? -18.966 -0.695 -69.543 1.00 81.11 -112 ALA A N 1
ATOM 639 C CA . ALA A 1 85 ? -19.627 0.577 -69.155 1.00 80.10 -112 ALA A CA 1
ATOM 640 C C . ALA A 1 85 ? -19.332 0.876 -67.680 1.00 81.09 -112 ALA A C 1
ATOM 641 O O . ALA A 1 85 ? -18.813 1.985 -67.375 1.00 79.14 -112 ALA A O 1
ATOM 643 N N . PHE A 1 86 ? -19.639 -0.095 -66.811 1.00 78.77 -111 PHE A N 1
ATOM 644 C CA . PHE A 1 86 ? -19.508 0.006 -65.334 1.00 70.33 -111 PHE A CA 1
ATOM 645 C C . PHE A 1 86 ? -18.034 0.190 -64.970 1.00 65.07 -111 PHE A C 1
ATOM 646 O O . PHE A 1 86 ? -17.723 1.029 -64.109 1.00 63.61 -111 PHE A O 1
ATOM 654 N N . GLN A 1 87 ? -17.148 -0.576 -65.603 1.00 65.59 -110 GLN A N 1
ATOM 655 C CA . GLN A 1 87 ? -15.687 -0.481 -65.356 1.00 69.64 -110 GLN A CA 1
ATOM 656 C C . GLN A 1 87 ? -15.204 0.920 -65.737 1.00 67.71 -110 GLN A C 1
ATOM 657 O O . GLN A 1 87 ? -14.309 1.433 -65.066 1.00 68.37 -110 GLN A O 1
ATOM 663 N N . ASP A 1 88 ? -15.774 1.504 -66.791 1.00 71.31 -109 ASP A N 1
ATOM 664 C CA . ASP A 1 88 ? -15.407 2.856 -67.292 1.00 72.52 -109 ASP A CA 1
ATOM 665 C C . ASP A 1 88 ? -15.982 3.915 -66.339 1.00 72.90 -109 ASP A C 1
ATOM 666 O O . ASP A 1 88 ? -15.427 5.034 -66.311 1.00 75.93 -109 ASP A O 1
ATOM 671 N N . LYS A 1 89 ? -17.031 3.578 -65.576 1.00 66.02 -108 LYS A N 1
ATOM 672 C CA . LYS A 1 89 ? -17.625 4.460 -64.534 1.00 59.92 -108 LYS A CA 1
ATOM 673 C C . LYS A 1 89 ? -16.670 4.625 -63.339 1.00 63.51 -108 LYS A C 1
ATOM 674 O O . LYS A 1 89 ? -16.805 5.654 -62.640 1.00 60.99 -108 LYS A O 1
ATOM 680 N N . LEU A 1 90 ? -15.773 3.657 -63.081 1.00 64.18 -107 LEU A N 1
ATOM 681 C CA . LEU A 1 90 ? -14.807 3.692 -61.940 1.00 66.89 -107 LEU A CA 1
ATOM 682 C C . LEU A 1 90 ? -13.364 3.903 -62.444 1.00 65.66 -107 LEU A C 1
ATOM 683 O O . LEU A 1 90 ? -13.076 3.637 -63.627 1.00 63.85 -107 LEU A O 1
ATOM 688 N N . TYR A 1 91 ? -12.469 4.323 -61.552 1.00 64.85 -106 TYR A N 1
ATOM 689 C CA . TYR A 1 91 ? -11.038 4.585 -61.857 1.00 65.87 -106 TYR A CA 1
ATOM 690 C C . TYR A 1 91 ? -10.326 3.268 -62.168 1.00 64.60 -106 TYR A C 1
ATOM 691 O O . TYR A 1 91 ? -10.551 2.266 -61.499 1.00 60.08 -106 TYR A O 1
ATOM 700 N N . PRO A 1 92 ? -9.436 3.227 -63.185 1.00 70.47 -105 PRO A N 1
ATOM 701 C CA . PRO A 1 92 ? -8.687 2.010 -63.503 1.00 72.83 -105 PRO A CA 1
ATOM 702 C C . PRO A 1 92 ? -7.815 1.507 -62.340 1.00 76.28 -105 PRO A C 1
ATOM 703 O O . PRO A 1 92 ? -7.714 0.286 -62.183 1.00 74.11 -105 PRO A O 1
ATOM 707 N N . PHE A 1 93 ? -7.215 2.428 -61.563 1.00 77.37 -104 PHE A N 1
ATOM 708 C CA . PHE A 1 93 ? -6.305 2.081 -60.438 1.00 76.05 -104 PHE A CA 1
ATOM 709 C C . PHE A 1 93 ? -7.087 1.286 -59.389 1.00 71.70 -104 PHE A C 1
ATOM 710 O O . PHE A 1 93 ? -6.462 0.405 -58.764 1.00 69.24 -104 PHE A O 1
ATOM 718 N N . THR A 1 94 ? -8.397 1.532 -59.249 1.00 64.08 -103 THR A N 1
ATOM 719 C CA . THR A 1 94 ? -9.253 0.844 -58.249 1.00 61.36 -103 THR A CA 1
ATOM 720 C C . THR A 1 94 ? -9.470 -0.605 -58.697 1.00 64.71 -103 THR A C 1
ATOM 721 O O . THR A 1 94 ? -9.507 -1.494 -57.820 1.00 70.53 -103 THR A O 1
ATOM 725 N N . TRP A 1 95 ? -9.567 -0.851 -60.005 1.00 67.85 -102 TRP A N 1
ATOM 726 C CA . TRP A 1 95 ? -9.822 -2.213 -60.548 1.00 67.45 -102 TRP A CA 1
ATOM 727 C C . TRP A 1 95 ? -8.559 -3.060 -60.401 1.00 62.50 -102 TRP A C 1
ATOM 728 O O . TRP A 1 95 ? -8.691 -4.249 -60.065 1.00 66.28 -102 TRP A O 1
ATOM 739 N N . ASP A 1 96 ? -7.386 -2.465 -60.629 1.00 65.68 -101 ASP A N 1
ATOM 740 C CA . ASP A 1 96 ? -6.078 -3.179 -60.573 1.00 71.48 -101 ASP A CA 1
ATOM 741 C C . ASP A 1 96 ? -5.859 -3.687 -59.139 1.00 63.67 -101 ASP A C 1
ATOM 742 O O . ASP A 1 96 ? -5.266 -4.769 -58.983 1.00 54.42 -101 ASP A O 1
ATOM 747 N N . ALA A 1 97 ? -6.344 -2.931 -58.146 1.00 60.15 -100 ALA A N 1
ATOM 748 C CA . ALA A 1 97 ? -6.280 -3.236 -56.696 1.00 59.62 -100 ALA A CA 1
ATOM 749 C C . ALA A 1 97 ? -7.086 -4.496 -56.394 1.00 62.35 -100 ALA A C 1
ATOM 750 O O . ALA A 1 97 ? -6.633 -5.328 -55.582 1.00 58.74 -100 ALA A O 1
ATOM 752 N N . VAL A 1 98 ? -8.234 -4.622 -57.056 1.00 66.41 -99 VAL A N 1
ATOM 753 C CA . VAL A 1 98 ? -9.238 -5.690 -56.799 1.00 63.28 -99 VAL A CA 1
ATOM 754 C C . VAL A 1 98 ? -8.871 -6.955 -57.588 1.00 70.32 -99 VAL A C 1
ATOM 755 O O . VAL A 1 98 ? -9.402 -8.007 -57.255 1.00 84.63 -99 VAL A O 1
ATOM 759 N N . ARG A 1 99 ? -7.956 -6.883 -58.555 1.00 78.19 -98 ARG A N 1
ATOM 760 C CA . ARG A 1 99 ? -7.667 -7.991 -59.519 1.00 79.51 -98 ARG A CA 1
ATOM 761 C C . ARG A 1 99 ? -6.653 -8.986 -58.933 1.00 75.43 -98 ARG A C 1
ATOM 762 O O . ARG A 1 99 ? -5.568 -8.527 -58.542 1.00 70.24 -98 ARG A O 1
ATOM 770 N N . TYR A 1 100 ? -6.990 -10.288 -58.881 1.00 76.15 -97 TYR A N 1
ATOM 771 C CA . TYR A 1 100 ? -6.092 -11.401 -58.443 1.00 77.75 -97 TYR A CA 1
ATOM 772 C C . TYR A 1 100 ? -6.105 -12.537 -59.473 1.00 78.10 -97 TYR A C 1
ATOM 773 O O . TYR A 1 100 ? -7.198 -13.025 -59.804 1.00 79.79 -97 TYR A O 1
ATOM 782 N N . ASN A 1 101 ? -4.917 -12.956 -59.932 1.00 80.33 -96 ASN A N 1
ATOM 783 C CA . ASN A 1 101 ? -4.712 -14.003 -60.972 1.00 85.18 -96 ASN A CA 1
ATOM 784 C C . ASN A 1 101 ? -5.498 -13.652 -62.244 1.00 87.00 -96 ASN A C 1
ATOM 785 O O . ASN A 1 101 ? -6.033 -14.577 -62.882 1.00 90.54 -96 ASN A O 1
ATOM 790 N N . GLY A 1 102 ? -5.569 -12.365 -62.593 1.00 87.81 -95 GLY A N 1
ATOM 791 C CA . GLY A 1 102 ? -6.314 -11.860 -63.762 1.00 85.31 -95 GLY A CA 1
ATOM 792 C C . GLY A 1 102 ? -7.821 -12.001 -63.607 1.00 86.93 -95 GLY A C 1
ATOM 793 O O . GLY A 1 102 ? -8.503 -11.986 -64.643 1.00 93.21 -95 GLY A O 1
ATOM 794 N N . LYS A 1 103 ? -8.332 -12.118 -62.375 1.00 84.49 -94 LYS A N 1
ATOM 795 C CA . LYS A 1 103 ? -9.790 -12.189 -62.065 1.00 82.72 -94 LYS A CA 1
ATOM 796 C C . LYS A 1 103 ? -10.156 -11.029 -61.130 1.00 72.72 -94 LYS A C 1
ATOM 797 O O . LYS A 1 103 ? -9.436 -10.830 -60.129 1.00 67.37 -94 LYS A O 1
ATOM 803 N N . LEU A 1 104 ? -11.222 -10.287 -61.451 1.00 67.91 -93 LEU A N 1
ATOM 804 C CA . LEU A 1 104 ? -11.831 -9.276 -60.546 1.00 63.98 -93 LEU A CA 1
ATOM 805 C C . LEU A 1 104 ? -12.648 -10.029 -59.495 1.00 65.51 -93 LEU A C 1
ATOM 806 O O . LEU A 1 104 ? -13.603 -10.728 -59.887 1.00 69.26 -93 LEU A O 1
ATOM 811 N N . ILE A 1 105 ? -12.271 -9.895 -58.218 1.00 58.14 -92 ILE A N 1
ATOM 812 C CA . ILE A 1 105 ? -12.774 -10.746 -57.098 1.00 50.39 -92 ILE A CA 1
ATOM 813 C C . ILE A 1 105 ? -13.689 -9.928 -56.183 1.00 48.68 -92 ILE A C 1
ATOM 814 O O . ILE A 1 105 ? -14.360 -10.547 -55.346 1.00 52.66 -92 ILE A O 1
ATOM 819 N N . ALA A 1 106 ? -13.737 -8.602 -56.339 1.00 45.34 -91 ALA A N 1
ATOM 820 C CA . ALA A 1 106 ? -14.599 -7.705 -55.534 1.00 43.62 -91 ALA A CA 1
ATOM 821 C C . ALA A 1 106 ? -14.809 -6.364 -56.245 1.00 48.02 -91 ALA A C 1
ATOM 822 O O . ALA A 1 106 ? -14.117 -6.094 -57.242 1.00 45.87 -91 ALA A O 1
ATOM 824 N N . TYR A 1 107 ? -15.737 -5.554 -55.727 1.00 50.90 -90 TYR A N 1
ATOM 825 C CA . TYR A 1 107 ? -16.131 -4.224 -56.257 1.00 49.62 -90 TYR A CA 1
ATOM 826 C C . TYR A 1 107 ? -15.383 -3.141 -55.492 1.00 50.05 -90 TYR A C 1
ATOM 827 O O . TYR A 1 107 ? -15.558 -3.020 -54.292 1.00 49.33 -90 TYR A O 1
ATOM 836 N N . PRO A 1 108 ? -14.533 -2.322 -56.155 1.00 50.20 -89 PRO A N 1
ATOM 837 C CA . PRO A 1 108 ? -13.842 -1.228 -55.481 1.00 44.60 -89 PRO A CA 1
ATOM 838 C C . PRO A 1 108 ? -14.793 -0.073 -55.152 1.00 40.72 -89 PRO A C 1
ATOM 839 O O . PRO A 1 108 ? -15.573 0.293 -56.000 1.00 41.89 -89 PRO A O 1
ATOM 843 N N . ILE A 1 109 ? -14.679 0.470 -53.938 1.00 36.84 -88 ILE A N 1
ATOM 844 C CA . ILE A 1 109 ? -15.568 1.527 -53.383 1.00 34.78 -88 ILE A CA 1
ATOM 845 C C . ILE A 1 109 ? -14.811 2.855 -53.301 1.00 34.13 -88 ILE A C 1
ATOM 846 O O . ILE A 1 109 ? -15.247 3.808 -53.970 1.00 33.50 -88 ILE A O 1
ATOM 851 N N . ALA A 1 110 ? -13.752 2.920 -52.485 1.00 29.94 -87 ALA A N 1
ATOM 852 C CA . ALA A 1 110 ? -13.056 4.177 -52.139 1.00 29.93 -87 ALA A CA 1
ATOM 853 C C . ALA A 1 110 ? -11.574 3.936 -51.820 1.00 32.22 -87 ALA A C 1
ATOM 854 O O . ALA A 1 110 ? -11.213 2.842 -51.351 1.00 36.51 -87 ALA A O 1
ATOM 856 N N . VAL A 1 111 ? -10.736 4.935 -52.092 1.00 31.62 -86 VAL A N 1
ATOM 857 C CA . VAL A 1 111 ? -9.267 4.899 -51.840 1.00 32.08 -86 VAL A CA 1
ATOM 858 C C . VAL A 1 111 ? -8.992 5.595 -50.505 1.00 32.72 -86 VAL A C 1
ATOM 859 O O . VAL A 1 111 ? -9.416 6.772 -50.344 1.00 33.66 -86 VAL A O 1
ATOM 863 N N . GLU A 1 112 ? -8.287 4.892 -49.611 1.00 31.70 -85 GLU A N 1
ATOM 864 C CA . GLU A 1 112 ? -8.005 5.310 -48.217 1.00 30.62 -85 GLU A CA 1
ATOM 865 C C . GLU A 1 112 ? -6.496 5.506 -48.038 1.00 28.71 -85 GLU A C 1
ATOM 866 O O . GLU A 1 112 ? -5.727 4.649 -48.500 1.00 30.26 -85 GLU A O 1
ATOM 872 N N . ALA A 1 113 ? -6.092 6.571 -47.349 1.00 27.00 -84 ALA A N 1
ATOM 873 C CA . ALA A 1 113 ? -4.706 6.793 -46.886 1.00 24.77 -84 ALA A CA 1
ATOM 874 C C . ALA A 1 113 ? -4.729 7.618 -45.605 1.00 24.70 -84 ALA A C 1
ATOM 875 O O . ALA A 1 113 ? -5.625 8.481 -45.418 1.00 26.38 -84 ALA A O 1
ATOM 877 N N . LEU A 1 114 ? -3.774 7.309 -44.738 1.00 24.15 -83 LEU A N 1
ATOM 878 C CA . LEU A 1 114 ? -3.497 8.056 -43.499 1.00 23.14 -83 LEU A CA 1
ATOM 879 C C . LEU A 1 114 ? -2.970 9.426 -43.920 1.00 23.15 -83 LEU A C 1
ATOM 880 O O . LEU A 1 114 ? -2.178 9.488 -44.884 1.00 20.53 -83 LEU A O 1
ATOM 885 N N . SER A 1 115 ? -3.437 10.470 -43.231 1.00 24.65 -82 SER A N 1
ATOM 886 C CA . SER A 1 115 ? -2.930 11.860 -43.316 1.00 25.74 -82 SER A CA 1
ATOM 887 C C . SER A 1 115 ? -2.615 12.362 -41.903 1.00 26.61 -82 SER A C 1
ATOM 888 O O . SER A 1 115 ? -3.029 11.702 -40.922 1.00 25.27 -82 SER A O 1
ATOM 891 N N . LEU A 1 116 ? -1.822 13.428 -41.798 1.00 29.86 -81 LEU A N 1
ATOM 892 C CA . LEU A 1 116 ? -1.548 14.092 -40.501 1.00 31.62 -81 LEU A CA 1
ATOM 893 C C . LEU A 1 116 ? -2.765 14.956 -40.165 1.00 32.32 -81 LEU A C 1
ATOM 894 O O . LEU A 1 116 ? -3.026 15.910 -40.932 1.00 34.51 -81 LEU A O 1
ATOM 899 N N . ILE A 1 117 ? -3.494 14.612 -39.098 1.00 30.01 -80 ILE A N 1
ATOM 900 C CA . ILE A 1 117 ? -4.604 15.449 -38.558 1.00 31.64 -80 ILE A CA 1
ATOM 901 C C . ILE A 1 117 ? -4.074 16.270 -37.374 1.00 28.46 -80 ILE A C 1
ATOM 902 O O . ILE A 1 117 ? -3.506 15.681 -36.454 1.00 25.76 -80 ILE A O 1
ATOM 907 N N . TYR A 1 118 ? -4.284 17.585 -37.406 1.00 29.97 -79 TYR A N 1
ATOM 908 C CA . TYR A 1 118 ? -3.716 18.551 -36.434 1.00 31.74 -79 TYR A CA 1
ATOM 909 C C . TYR A 1 118 ? -4.796 19.512 -35.937 1.00 31.89 -79 TYR A C 1
ATOM 910 O O . TYR A 1 118 ? -5.733 19.836 -36.705 1.00 32.09 -79 TYR A O 1
ATOM 919 N N . ASN A 1 119 ? -4.660 19.925 -34.674 1.00 31.97 -78 ASN A N 1
ATOM 920 C CA . ASN A 1 119 ? -5.488 20.971 -34.017 1.00 33.15 -78 ASN A CA 1
ATOM 921 C C . ASN A 1 119 ? -4.977 22.325 -34.512 1.00 33.52 -78 ASN A C 1
ATOM 922 O O . ASN A 1 119 ? -3.812 22.659 -34.182 1.00 36.39 -78 ASN A O 1
ATOM 927 N N . LYS A 1 120 ? -5.775 23.048 -35.312 1.00 33.24 -77 LYS A N 1
ATOM 928 C CA . LYS A 1 120 ? -5.361 24.332 -35.955 1.00 31.05 -77 LYS A CA 1
ATOM 929 C C . LYS A 1 120 ? -5.081 25.355 -34.861 1.00 30.67 -77 LYS A C 1
ATOM 930 O O . LYS A 1 120 ? -4.163 26.149 -35.030 1.00 31.66 -77 LYS A O 1
ATOM 936 N N . ASP A 1 121 ? -5.850 25.315 -33.776 1.00 34.46 -76 ASP A N 1
ATOM 937 C CA . ASP A 1 121 ? -5.807 26.326 -32.686 1.00 40.93 -76 ASP A CA 1
ATOM 938 C C . ASP A 1 121 ? -4.515 26.105 -31.880 1.00 42.16 -76 ASP A C 1
ATOM 939 O O . ASP A 1 121 ? -3.799 27.107 -31.609 1.00 42.58 -76 ASP A O 1
ATOM 944 N N . LEU A 1 122 ? -4.200 24.848 -31.547 1.00 41.55 -75 LEU A N 1
ATOM 945 C CA . LEU A 1 122 ? -2.967 24.488 -30.790 1.00 44.27 -75 LEU A CA 1
ATOM 946 C C . LEU A 1 122 ? -1.735 24.583 -31.705 1.00 44.53 -75 LEU A C 1
ATOM 947 O O . LEU A 1 122 ? -0.654 24.931 -31.196 1.00 45.50 -75 LEU A O 1
ATOM 952 N N . LEU A 1 123 ? -1.893 24.268 -32.994 1.00 42.86 -74 LEU A N 1
ATOM 953 C CA . LEU A 1 123 ? -0.783 24.122 -33.970 1.00 41.34 -74 LEU A CA 1
ATOM 954 C C . LEU A 1 123 ? -1.205 24.731 -35.305 1.00 40.10 -74 LEU A C 1
ATOM 955 O O . LEU A 1 123 ? -1.630 24.012 -36.210 1.00 41.86 -74 LEU A O 1
ATOM 960 N N . PRO A 1 124 ? -1.155 26.076 -35.460 1.00 37.97 -73 PRO A N 1
ATOM 961 C CA . PRO A 1 124 ? -1.488 26.710 -36.736 1.00 35.87 -73 PRO A CA 1
ATOM 962 C C . PRO A 1 124 ? -0.663 26.163 -37.914 1.00 35.16 -73 PRO A C 1
ATOM 963 O O . PRO A 1 124 ? -1.234 25.986 -38.980 1.00 34.62 -73 PRO A O 1
ATOM 967 N N . ASN A 1 125 ? 0.633 25.906 -37.694 1.00 34.09 -72 ASN A N 1
ATOM 968 C CA . ASN A 1 125 ? 1.592 25.410 -38.718 1.00 34.48 -72 ASN A CA 1
ATOM 969 C C . ASN A 1 125 ? 2.208 24.084 -38.261 1.00 36.42 -72 ASN A C 1
ATOM 970 O O . ASN A 1 125 ? 3.218 24.075 -37.551 1.00 32.82 -72 ASN A O 1
ATOM 975 N N . PRO A 1 126 ? 1.637 22.918 -38.658 1.00 37.36 -71 PRO A N 1
ATOM 976 C CA . PRO A 1 126 ? 2.141 21.629 -38.200 1.00 35.61 -71 PRO A CA 1
ATOM 977 C C . PRO A 1 126 ? 3.513 21.359 -38.803 1.00 35.05 -71 PRO A C 1
ATOM 978 O O . PRO A 1 126 ? 3.853 21.894 -39.859 1.00 31.96 -71 PRO A O 1
ATOM 982 N N . PRO A 1 127 ? 4.336 20.533 -38.128 1.00 35.15 -70 PRO A N 1
ATOM 983 C CA . PRO A 1 127 ? 5.702 20.277 -38.573 1.00 34.09 -70 PRO A CA 1
ATOM 984 C C . PRO A 1 127 ? 5.716 19.494 -39.899 1.00 35.92 -70 PRO A C 1
ATOM 985 O O . PRO A 1 127 ? 4.835 18.663 -40.130 1.00 33.47 -70 PRO A O 1
ATOM 989 N N . LYS A 1 128 ? 6.714 19.784 -40.741 1.00 36.54 -69 LYS A N 1
ATOM 990 C CA . LYS A 1 128 ? 6.940 19.127 -42.056 1.00 33.33 -69 LYS A CA 1
ATOM 991 C C . LYS A 1 128 ? 7.758 17.836 -41.842 1.00 33.26 -69 LYS A C 1
ATOM 992 O O . LYS A 1 128 ? 7.675 16.939 -42.711 1.00 32.38 -69 LYS A O 1
ATOM 994 N N . THR A 1 129 ? 8.489 17.717 -40.725 1.00 32.31 -68 THR A N 1
ATOM 995 C CA . THR A 1 129 ? 9.417 16.580 -40.450 1.00 32.35 -68 THR A CA 1
ATOM 996 C C . THR A 1 129 ? 9.059 15.904 -39.121 1.00 33.10 -68 THR A C 1
ATOM 997 O O . THR A 1 129 ? 8.673 16.621 -38.164 1.00 31.21 -68 THR A O 1
ATOM 1001 N N . TRP A 1 130 ? 9.200 14.569 -39.095 1.00 33.07 -67 TRP A N 1
ATOM 1002 C CA . TRP A 1 130 ? 9.222 13.689 -37.895 1.00 31.89 -67 TRP A CA 1
ATOM 1003 C C . TRP A 1 130 ? 10.259 14.190 -36.887 1.00 30.94 -67 TRP A C 1
ATOM 1004 O O . TRP A 1 130 ? 9.959 14.208 -35.669 1.00 27.63 -67 TRP A O 1
ATOM 1015 N N . GLU A 1 131 ? 11.427 14.615 -37.375 1.00 33.34 -66 GLU A N 1
ATOM 1016 C CA . GLU A 1 131 ? 12.634 14.840 -36.533 1.00 34.23 -66 GLU A CA 1
ATOM 1017 C C . GLU A 1 131 ? 12.420 16.034 -35.603 1.00 34.12 -66 GLU A C 1
ATOM 1018 O O . GLU A 1 131 ? 13.144 16.086 -34.594 1.00 38.30 -66 GLU A O 1
ATOM 1024 N N . GLU A 1 132 ? 11.451 16.913 -35.881 1.00 32.84 -65 GLU A N 1
ATOM 1025 C CA . GLU A 1 132 ? 11.228 18.151 -35.076 1.00 35.80 -65 GLU A CA 1
ATOM 1026 C C . GLU A 1 132 ? 10.074 17.961 -34.089 1.00 35.73 -65 GLU A C 1
ATOM 1027 O O . GLU A 1 132 ? 9.762 18.913 -33.377 1.00 37.99 -65 GLU A O 1
ATOM 1033 N N . ILE A 1 133 ? 9.477 16.775 -34.016 1.00 37.34 -64 ILE A N 1
ATOM 1034 C CA . ILE A 1 133 ? 8.301 16.525 -33.128 1.00 36.81 -64 ILE A CA 1
ATOM 1035 C C . ILE A 1 133 ? 8.752 16.446 -31.664 1.00 37.84 -64 ILE A C 1
ATOM 1036 O O . ILE A 1 133 ? 8.069 16.951 -30.783 1.00 37.34 -64 ILE A O 1
ATOM 1041 N N . PRO A 1 134 ? 9.904 15.828 -31.321 1.00 40.28 -63 PRO A N 1
ATOM 1042 C CA . PRO A 1 134 ? 10.367 15.815 -29.930 1.00 41.36 -63 PRO A CA 1
ATOM 1043 C C . PRO A 1 134 ? 10.557 17.209 -29.308 1.00 40.91 -63 PRO A C 1
ATOM 1044 O O . PRO A 1 134 ? 10.243 17.369 -28.157 1.00 44.18 -63 PRO A O 1
ATOM 1048 N N . ALA A 1 135 ? 11.069 18.170 -30.073 1.00 38.54 -62 ALA A N 1
ATOM 1049 C CA . ALA A 1 135 ? 11.218 19.588 -29.666 1.00 42.48 -62 ALA A CA 1
ATOM 1050 C C . ALA A 1 135 ? 9.834 20.224 -29.460 1.00 41.79 -62 ALA A C 1
ATOM 1051 O O . ALA A 1 135 ? 9.660 21.000 -28.498 1.00 47.34 -62 ALA A O 1
ATOM 1053 N N . LEU A 1 136 ? 8.885 19.902 -30.340 1.00 39.64 -61 LEU A N 1
ATOM 1054 C CA . LEU A 1 136 ? 7.489 20.408 -30.299 1.00 36.86 -61 LEU A CA 1
ATOM 1055 C C . LEU A 1 136 ? 6.779 19.892 -29.041 1.00 35.21 -61 LEU A C 1
ATOM 1056 O O . LEU A 1 136 ? 6.016 20.660 -28.440 1.00 37.82 -61 LEU A O 1
ATOM 1061 N N . ASP A 1 137 ? 7.027 18.642 -28.658 1.00 36.14 -60 ASP A N 1
ATOM 1062 C CA . ASP A 1 137 ? 6.388 17.981 -27.486 1.00 38.23 -60 ASP A CA 1
ATOM 1063 C C . ASP A 1 137 ? 6.856 18.673 -26.204 1.00 42.08 -60 ASP A C 1
ATOM 1064 O O . ASP A 1 137 ? 5.998 18.896 -25.331 1.00 42.48 -60 ASP A O 1
ATOM 1069 N N . LYS A 1 138 ? 8.152 19.006 -26.113 1.00 45.60 -59 LYS A N 1
ATOM 1070 C CA . LYS A 1 138 ? 8.753 19.768 -24.982 1.00 47.79 -59 LYS A CA 1
ATOM 1071 C C . LYS A 1 138 ? 7.943 21.050 -24.772 1.00 46.47 -59 LYS A C 1
ATOM 1072 O O . LYS A 1 138 ? 7.522 21.301 -23.621 1.00 47.49 -59 LYS A O 1
ATOM 1078 N N . GLU A 1 139 ? 7.704 21.794 -25.858 1.00 45.35 -58 GLU A N 1
ATOM 1079 C CA . GLU A 1 139 ? 6.965 23.085 -25.860 1.00 45.57 -58 GLU A CA 1
ATOM 1080 C C . GLU A 1 139 ? 5.522 22.862 -25.409 1.00 44.27 -58 GLU A C 1
ATOM 1081 O O . GLU A 1 139 ? 5.076 23.598 -24.513 1.00 46.70 -58 GLU A O 1
ATOM 1087 N N . LEU A 1 140 ? 4.824 21.887 -26.002 1.00 43.51 -57 LEU A N 1
ATOM 1088 C CA . LEU A 1 140 ? 3.380 21.622 -25.745 1.00 40.49 -57 LEU A CA 1
ATOM 1089 C C . LEU A 1 140 ? 3.176 20.993 -24.368 1.00 42.82 -57 LEU A C 1
ATOM 1090 O O . LEU A 1 140 ? 2.122 21.265 -23.778 1.00 47.02 -57 LEU A O 1
ATOM 1095 N N . LYS A 1 141 ? 4.142 20.215 -23.872 1.00 45.59 -56 LYS A N 1
ATOM 1096 C CA . LYS A 1 141 ? 4.064 19.523 -22.552 1.00 49.91 -56 LYS A CA 1
ATOM 1097 C C . LYS A 1 141 ? 3.982 20.565 -21.426 1.00 50.69 -56 LYS A C 1
ATOM 1098 O O . LYS A 1 141 ? 3.318 20.270 -20.406 1.00 51.88 -56 LYS A O 1
ATOM 1104 N N . ALA A 1 142 ? 4.621 21.730 -21.602 1.00 51.27 -55 ALA A N 1
ATOM 1105 C CA . ALA A 1 142 ? 4.629 22.856 -20.630 1.00 54.16 -55 ALA A CA 1
ATOM 1106 C C . ALA A 1 142 ? 3.209 23.429 -20.467 1.00 54.86 -55 ALA A C 1
ATOM 1107 O O . ALA A 1 142 ? 2.898 23.984 -19.392 1.00 49.75 -55 ALA A O 1
ATOM 1109 N N . LYS A 1 143 ? 2.376 23.282 -21.502 1.00 55.85 -54 LYS A N 1
ATOM 1110 C CA . LYS A 1 143 ? 0.956 23.723 -21.535 1.00 58.13 -54 LYS A CA 1
ATOM 1111 C C . LYS A 1 143 ? 0.025 22.559 -21.136 1.00 60.42 -54 LYS A C 1
ATOM 1112 O O . LYS A 1 143 ? -1.206 22.721 -21.268 1.00 64.34 -54 LYS A O 1
ATOM 1118 N N . GLY A 1 144 ? 0.585 21.448 -20.630 1.00 56.74 -53 GLY A N 1
ATOM 1119 C CA . GLY A 1 144 ? -0.153 20.232 -20.236 1.00 54.06 -53 GLY A CA 1
ATOM 1120 C C . GLY A 1 144 ? -0.781 19.533 -21.433 1.00 52.79 -53 GLY A C 1
ATOM 1121 O O . GLY A 1 144 ? -1.848 18.918 -21.264 1.00 57.78 -53 GLY A O 1
ATOM 1122 N N . LYS A 1 145 ? -0.135 19.621 -22.600 1.00 48.49 -52 LYS A N 1
ATOM 1123 C CA . LYS A 1 145 ? -0.573 19.018 -23.886 1.00 44.75 -52 LYS A CA 1
ATOM 1124 C C . LYS A 1 145 ? 0.534 18.095 -24.406 1.00 41.52 -52 LYS A C 1
ATOM 1125 O O . LYS A 1 145 ? 1.529 17.924 -23.701 1.00 42.70 -52 LYS A O 1
ATOM 1131 N N . SER A 1 146 ? 0.349 17.525 -25.596 1.00 38.81 -51 SER A N 1
ATOM 1132 C CA . SER A 1 146 ? 1.309 16.618 -26.278 1.00 37.20 -51 SER A CA 1
ATOM 1133 C C . SER A 1 146 ? 1.285 16.941 -27.775 1.00 32.68 -51 SER A C 1
ATOM 1134 O O . SER A 1 146 ? 0.253 17.456 -28.255 1.00 31.97 -51 SER A O 1
ATOM 1137 N N . ALA A 1 147 ? 2.387 16.687 -28.480 1.00 28.17 -50 ALA A N 1
ATOM 1138 C CA . ALA A 1 147 ? 2.525 17.007 -29.918 1.00 27.63 -50 ALA A CA 1
ATOM 1139 C C . ALA A 1 147 ? 1.715 16.006 -30.745 1.00 26.70 -50 ALA A C 1
ATOM 1140 O O . ALA A 1 147 ? 0.918 16.473 -31.584 1.00 25.11 -50 ALA A O 1
ATOM 1142 N N . LEU A 1 148 ? 1.886 14.699 -30.501 1.00 27.03 -49 LEU A N 1
ATOM 1143 C CA . LEU A 1 148 ? 1.403 13.616 -31.411 1.00 28.22 -49 LEU A CA 1
ATOM 1144 C C . LEU A 1 148 ? 0.935 12.390 -30.611 1.00 28.38 -49 LEU A C 1
ATOM 1145 O O . LEU A 1 148 ? 1.678 11.920 -29.710 1.00 25.46 -49 LEU A O 1
ATOM 1150 N N . MET A 1 149 ? -0.259 11.888 -30.948 1.00 29.48 -48 MET A N 1
ATOM 1151 C CA . MET A 1 149 ? -0.815 10.611 -30.429 1.00 30.24 -48 MET A CA 1
ATOM 1152 C C . MET A 1 149 ? -1.567 9.882 -31.552 1.00 30.40 -48 MET A C 1
ATOM 1153 O O . MET A 1 149 ? -2.504 10.483 -32.132 1.00 29.78 -48 MET A O 1
ATOM 1158 N N . PHE A 1 150 ? -1.146 8.650 -31.866 1.00 28.75 -47 PHE A N 1
ATOM 1159 C CA . PHE A 1 150 ? -1.846 7.753 -32.822 1.00 29.40 -47 PHE A CA 1
ATOM 1160 C C . PHE A 1 150 ? -1.779 6.298 -32.337 1.00 28.32 -47 PHE A C 1
ATOM 1161 O O . PHE A 1 150 ? -1.136 5.989 -31.318 1.00 26.03 -47 PHE A O 1
ATOM 1169 N N . ASN A 1 151 ? -2.494 5.432 -33.049 1.00 27.83 -46 ASN A N 1
ATOM 1170 C CA . ASN A 1 151 ? -2.593 3.979 -32.762 1.00 28.12 -46 ASN A CA 1
ATOM 1171 C C . ASN A 1 151 ? -1.232 3.307 -33.040 1.00 29.32 -46 ASN A C 1
ATOM 1172 O O . ASN A 1 151 ? -0.906 3.072 -34.229 1.00 26.51 -46 ASN A O 1
ATOM 1177 N N . LEU A 1 152 ? -0.475 3.009 -31.974 1.00 30.23 -45 LEU A N 1
ATOM 1178 C CA . LEU A 1 152 ? 0.804 2.256 -32.020 1.00 29.57 -45 LEU A CA 1
ATOM 1179 C C . LEU A 1 152 ? 0.510 0.751 -32.030 1.00 30.37 -45 LEU A C 1
ATOM 1180 O O . LEU A 1 152 ? 1.430 -0.003 -32.404 1.00 31.83 -45 LEU A O 1
ATOM 1185 N N . GLN A 1 153 ? -0.721 0.340 -31.685 1.00 29.61 -44 GLN A N 1
ATOM 1186 C CA . GLN A 1 153 ? -1.138 -1.086 -31.570 1.00 28.35 -44 GLN A CA 1
ATOM 1187 C C . GLN A 1 153 ? -1.386 -1.716 -32.943 1.00 28.55 -44 GLN A C 1
ATOM 1188 O O . GLN A 1 153 ? -1.448 -2.951 -32.996 1.00 30.19 -44 GLN A O 1
ATOM 1194 N N . GLU A 1 154 ? -1.575 -0.919 -34.002 1.00 27.93 -43 GLU A N 1
ATOM 1195 C CA . GLU A 1 154 ? -1.807 -1.448 -35.375 1.00 25.96 -43 GLU A CA 1
ATOM 1196 C C . GLU A 1 154 ? -0.662 -1.030 -36.288 1.00 24.20 -43 GLU A C 1
ATOM 1197 O O . GLU A 1 154 ? -0.195 0.106 -36.254 1.00 23.51 -43 GLU A O 1
ATOM 1203 N N . PRO A 1 155 ? -0.128 -1.969 -37.089 1.00 23.81 -42 PRO A N 1
ATOM 1204 C CA . PRO A 1 155 ? 0.999 -1.663 -37.961 1.00 24.49 -42 PRO A CA 1
ATOM 1205 C C . PRO A 1 155 ? 0.620 -0.777 -39.152 1.00 24.91 -42 PRO A C 1
ATOM 1206 O O . PRO A 1 155 ? 1.526 -0.259 -39.778 1.00 24.48 -42 PRO A O 1
ATOM 1210 N N . TYR A 1 156 ? -0.677 -0.607 -39.427 1.00 25.51 -41 TYR A N 1
ATOM 1211 C CA . TYR A 1 156 ? -1.172 0.294 -40.502 1.00 26.78 -41 TYR A CA 1
ATOM 1212 C C . TYR A 1 156 ? -0.663 1.716 -40.244 1.00 26.99 -41 TYR A C 1
ATOM 1213 O O . TYR A 1 156 ? -0.319 2.399 -41.212 1.00 29.43 -41 TYR A O 1
ATOM 1222 N N . PHE A 1 157 ? -0.602 2.140 -38.982 1.00 26.89 -40 PHE A N 1
ATOM 1223 C CA . PHE A 1 157 ? -0.353 3.549 -38.570 1.00 29.28 -40 PHE A CA 1
ATOM 1224 C C . PHE A 1 157 ? 1.147 3.811 -38.378 1.00 29.45 -40 PHE A C 1
ATOM 1225 O O . PHE A 1 157 ? 1.622 4.959 -38.521 1.00 30.06 -40 PHE A O 1
ATOM 1233 N N . THR A 1 158 ? 1.884 2.763 -38.036 1.00 29.97 -39 THR A N 1
ATOM 1234 C CA . THR A 1 158 ? 3.336 2.817 -37.756 1.00 30.90 -39 THR A CA 1
ATOM 1235 C C . THR A 1 158 ? 4.112 2.708 -39.076 1.00 28.54 -39 THR A C 1
ATOM 1236 O O . THR A 1 158 ? 5.281 3.094 -39.098 1.00 27.57 -39 THR A O 1
ATOM 1240 N N . TRP A 1 159 ? 3.486 2.198 -40.134 1.00 27.14 -38 TRP A N 1
ATOM 1241 C CA . TRP A 1 159 ? 4.181 1.784 -41.378 1.00 28.12 -38 TRP A CA 1
ATOM 1242 C C . TRP A 1 159 ? 4.677 2.979 -42.185 1.00 30.23 -38 TRP A C 1
ATOM 1243 O O . TRP A 1 159 ? 5.774 2.901 -42.740 1.00 32.51 -38 TRP A O 1
ATOM 1254 N N . PRO A 1 160 ? 3.908 4.088 -42.325 1.00 29.93 -37 PRO A N 1
ATOM 1255 C CA . PRO A 1 160 ? 4.390 5.291 -43.011 1.00 30.41 -37 PRO A CA 1
ATOM 1256 C C . PRO A 1 160 ? 5.847 5.664 -42.699 1.00 29.87 -37 PRO A C 1
ATOM 1257 O O . PRO A 1 160 ? 6.606 5.887 -43.610 1.00 31.71 -37 PRO A O 1
ATOM 1261 N N . LEU A 1 161 ? 6.179 5.683 -41.408 1.00 29.06 -36 LEU A N 1
ATOM 1262 C CA . LEU A 1 161 ? 7.503 6.031 -40.837 1.00 28.85 -36 LEU A CA 1
ATOM 1263 C C . LEU A 1 161 ? 8.523 4.916 -41.144 1.00 31.79 -36 LEU A C 1
ATOM 1264 O O . LEU A 1 161 ? 9.700 5.212 -41.489 1.00 31.40 -36 LEU A O 1
ATOM 1269 N N . ILE A 1 162 ? 8.104 3.655 -41.045 1.00 33.47 -35 ILE A N 1
ATOM 1270 C CA . ILE A 1 162 ? 8.973 2.467 -41.297 1.00 32.01 -35 ILE A CA 1
ATOM 1271 C C . ILE A 1 162 ? 9.375 2.463 -42.780 1.00 31.45 -35 ILE A C 1
ATOM 1272 O O . ILE A 1 162 ? 10.554 2.249 -43.080 1.00 34.08 -35 ILE A O 1
ATOM 1277 N N . ALA A 1 163 ? 8.433 2.727 -43.680 1.00 33.20 -34 ALA A N 1
ATOM 1278 C CA . ALA A 1 163 ? 8.632 2.637 -45.142 1.00 38.03 -34 ALA A CA 1
ATOM 1279 C C . ALA A 1 163 ? 9.408 3.859 -45.683 1.00 44.63 -34 ALA A C 1
ATOM 1280 O O . ALA A 1 163 ? 9.895 3.796 -46.849 1.00 49.42 -34 ALA A O 1
ATOM 1282 N N . ALA A 1 164 ? 9.562 4.915 -44.872 1.00 45.18 -33 ALA A N 1
ATOM 1283 C CA . ALA A 1 164 ? 10.099 6.231 -45.288 1.00 42.20 -33 ALA A CA 1
ATOM 1284 C C . ALA A 1 164 ? 11.542 6.089 -45.786 1.00 41.56 -33 ALA A C 1
ATOM 1285 O O . ALA A 1 164 ? 11.748 6.303 -47.006 1.00 38.29 -33 ALA A O 1
ATOM 1287 N N . ASP A 1 165 ? 12.485 5.747 -44.899 1.00 41.92 -32 ASP A N 1
ATOM 1288 C CA . ASP A 1 165 ? 13.933 5.666 -45.243 1.00 50.43 -32 ASP A CA 1
ATOM 1289 C C . ASP A 1 165 ? 14.243 4.394 -46.053 1.00 53.05 -32 ASP A C 1
ATOM 1290 O O . ASP A 1 165 ? 15.313 4.360 -46.685 1.00 56.27 -32 ASP A O 1
ATOM 1295 N N . GLY A 1 166 ? 13.348 3.412 -46.068 1.00 51.64 -31 GLY A N 1
ATOM 1296 C CA . GLY A 1 166 ? 13.592 2.133 -46.755 1.00 54.27 -31 GLY A CA 1
ATOM 1297 C C . GLY A 1 166 ? 12.776 1.028 -46.123 1.00 52.86 -31 GLY A C 1
ATOM 1298 O O . GLY A 1 166 ? 13.089 0.625 -44.992 1.00 62.21 -31 GLY A O 1
ATOM 1299 N N . GLY A 1 167 ? 11.751 0.561 -46.815 1.00 44.53 -30 GLY A N 1
ATOM 1300 C CA . GLY A 1 167 ? 10.767 -0.352 -46.224 1.00 43.64 -30 GLY A CA 1
ATOM 1301 C C . GLY A 1 167 ? 9.708 -0.680 -47.245 1.00 45.29 -30 GLY A C 1
ATOM 1302 O O . GLY A 1 167 ? 9.148 0.245 -47.869 1.00 54.84 -30 GLY A O 1
ATOM 1303 N N . TYR A 1 168 ? 9.485 -1.967 -47.454 1.00 41.24 -29 TYR A N 1
ATOM 1304 C CA . TYR A 1 168 ? 8.488 -2.500 -48.404 1.00 42.96 -29 TYR A CA 1
ATOM 1305 C C . TYR A 1 168 ? 8.051 -3.832 -47.811 1.00 41.72 -29 TYR A C 1
ATOM 1306 O O . TYR A 1 168 ? 8.796 -4.344 -46.960 1.00 42.03 -29 TYR A O 1
ATOM 1315 N N . ALA A 1 169 ? 6.865 -4.304 -48.180 1.00 40.91 -28 ALA A N 1
ATOM 1316 C CA . ALA A 1 169 ? 6.328 -5.617 -47.786 1.00 40.95 -28 ALA A CA 1
ATOM 1317 C C . ALA A 1 169 ? 6.928 -6.652 -48.735 1.00 43.95 -28 ALA A C 1
ATOM 1318 O O . ALA A 1 169 ? 7.702 -7.491 -48.265 1.00 48.09 -28 ALA A O 1
ATOM 1320 N N . PHE A 1 170 ? 6.630 -6.519 -50.025 1.00 46.63 -27 PHE A N 1
ATOM 1321 C CA . PHE A 1 170 ? 7.074 -7.418 -51.119 1.00 49.02 -27 PHE A CA 1
ATOM 1322 C C . PHE A 1 170 ? 7.261 -6.550 -52.372 1.00 52.19 -27 PHE A C 1
ATOM 1323 O O . PHE A 1 170 ? 6.310 -5.785 -52.675 1.00 44.78 -27 PHE A O 1
ATOM 1331 N N . LYS A 1 171 ? 8.429 -6.641 -53.030 1.00 52.19 -26 LYS A N 1
ATOM 1332 C CA . LYS A 1 171 ? 8.840 -5.721 -54.128 1.00 54.71 -26 LYS A CA 1
ATOM 1333 C C . LYS A 1 171 ? 8.075 -6.078 -55.397 1.00 55.31 -26 LYS A C 1
ATOM 1334 O O . LYS A 1 171 ? 7.928 -7.272 -55.625 1.00 59.02 -26 LYS A O 1
ATOM 1340 N N . TYR A 1 172 ? 7.620 -5.098 -56.187 1.00 59.34 -25 TYR A N 1
ATOM 1341 C CA . TYR A 1 172 ? 6.781 -5.362 -57.390 1.00 69.72 -25 TYR A CA 1
ATOM 1342 C C . TYR A 1 172 ? 7.670 -5.775 -58.577 1.00 73.20 -25 TYR A C 1
ATOM 1343 O O . TYR A 1 172 ? 8.665 -5.061 -58.848 1.00 69.22 -25 TYR A O 1
ATOM 1352 N N . ALA A 1 173 ? 7.329 -6.914 -59.212 1.00 73.11 -24 ALA A N 1
ATOM 1353 C CA . ALA A 1 173 ? 7.934 -7.464 -60.452 1.00 70.30 -24 ALA A CA 1
ATOM 1354 C C . ALA A 1 173 ? 6.945 -8.426 -61.128 1.00 69.03 -24 ALA A C 1
ATOM 1355 O O . ALA A 1 173 ? 5.916 -7.926 -61.638 1.00 69.97 -24 ALA A O 1
ATOM 1357 N N . TYR A 1 177 ? 4.352 -9.434 -57.831 1.00 58.38 -20 TYR A N 1
ATOM 1358 C CA . TYR A 1 177 ? 5.130 -9.156 -56.595 1.00 61.86 -20 TYR A CA 1
ATOM 1359 C C . TYR A 1 177 ? 6.129 -10.292 -56.321 1.00 62.14 -20 TYR A C 1
ATOM 1360 O O . TYR A 1 177 ? 5.697 -11.451 -56.190 1.00 58.41 -20 TYR A O 1
ATOM 1369 N N . ASP A 1 178 ? 7.422 -9.949 -56.225 1.00 66.24 -19 ASP A N 1
ATOM 1370 C CA . ASP A 1 178 ? 8.518 -10.832 -55.729 1.00 69.16 -19 ASP A CA 1
ATOM 1371 C C . ASP A 1 178 ? 8.240 -11.162 -54.255 1.00 72.06 -19 ASP A C 1
ATOM 1372 O O . ASP A 1 178 ? 8.517 -10.295 -53.399 1.00 77.78 -19 ASP A O 1
ATOM 1377 N N . ILE A 1 179 ? 7.677 -12.344 -53.967 1.00 70.14 -18 ILE A N 1
ATOM 1378 C CA . ILE A 1 179 ? 7.311 -12.777 -52.579 1.00 66.62 -18 ILE A CA 1
ATOM 1379 C C . ILE A 1 179 ? 8.584 -13.209 -51.837 1.00 57.29 -18 ILE A C 1
ATOM 1380 O O . ILE A 1 179 ? 8.501 -13.396 -50.611 1.00 47.12 -18 ILE A O 1
ATOM 1385 N N . LYS A 1 180 ? 9.707 -13.341 -52.560 1.00 56.92 -17 LYS A N 1
ATOM 1386 C CA . LYS A 1 180 ? 11.070 -13.617 -52.023 1.00 55.79 -17 LYS A CA 1
ATOM 1387 C C . LYS A 1 180 ? 11.642 -12.337 -51.392 1.00 51.81 -17 LYS A C 1
ATOM 1388 O O . LYS A 1 180 ? 12.240 -12.433 -50.300 1.00 49.33 -17 LYS A O 1
ATOM 1394 N N . ASP A 1 181 ? 11.470 -11.185 -52.056 1.00 47.68 -16 ASP A N 1
ATOM 1395 C CA . ASP A 1 181 ? 12.045 -9.885 -51.622 1.00 45.50 -16 ASP A CA 1
ATOM 1396 C C . ASP A 1 181 ? 11.080 -9.205 -50.642 1.00 40.40 -16 ASP A C 1
ATOM 1397 O O . ASP A 1 181 ? 10.044 -8.651 -51.088 1.00 37.01 -16 ASP A O 1
ATOM 1402 N N . VAL A 1 182 ? 11.432 -9.253 -49.357 1.00 35.99 -15 VAL A N 1
ATOM 1403 C CA . VAL A 1 182 ? 10.669 -8.644 -48.235 1.00 37.67 -15 VAL A CA 1
ATOM 1404 C C . VAL A 1 182 ? 11.586 -7.622 -47.556 1.00 40.00 -15 VAL A C 1
ATOM 1405 O O . VAL A 1 182 ? 12.792 -7.945 -47.388 1.00 38.02 -15 VAL A O 1
ATOM 1409 N N . GLY A 1 183 ? 11.050 -6.444 -47.201 1.00 40.44 -14 GLY A N 1
ATOM 1410 C CA . GLY A 1 183 ? 11.860 -5.303 -46.724 1.00 44.29 -14 GLY A CA 1
ATOM 1411 C C . GLY A 1 183 ? 11.440 -4.821 -45.358 1.00 44.27 -14 GLY A C 1
ATOM 1412 O O . GLY A 1 183 ? 11.068 -3.644 -45.241 1.00 44.60 -14 GLY A O 1
ATOM 1413 N N . VAL A 1 184 ? 11.539 -5.698 -44.365 1.00 43.48 -13 VAL A N 1
ATOM 1414 C CA . VAL A 1 184 ? 11.068 -5.429 -42.984 1.00 41.03 -13 VAL A CA 1
ATOM 1415 C C . VAL A 1 184 ? 12.276 -5.308 -42.058 1.00 37.91 -13 VAL A C 1
ATOM 1416 O O . VAL A 1 184 ? 12.158 -4.524 -41.119 1.00 34.86 -13 VAL A O 1
ATOM 1420 N N . ASP A 1 185 ? 13.380 -6.024 -42.318 1.00 41.30 -12 ASP A N 1
ATOM 1421 C CA . ASP A 1 185 ? 14.568 -6.015 -41.410 1.00 43.92 -12 ASP A CA 1
ATOM 1422 C C . ASP A 1 185 ? 15.713 -5.161 -42.002 1.00 41.65 -12 ASP A C 1
ATOM 1423 O O . ASP A 1 185 ? 16.773 -5.094 -41.353 1.00 40.91 -12 ASP A O 1
ATOM 1428 N N . ASN A 1 186 ? 15.507 -4.445 -43.121 1.00 43.26 -11 ASN A N 1
ATOM 1429 C CA . ASN A 1 186 ? 16.533 -3.532 -43.732 1.00 44.23 -11 ASN A CA 1
ATOM 1430 C C . ASN A 1 186 ? 16.751 -2.289 -42.838 1.00 44.77 -11 ASN A C 1
ATOM 1431 O O . ASN A 1 186 ? 15.992 -2.083 -41.880 1.00 45.77 -11 ASN A O 1
ATOM 1436 N N . ALA A 1 187 ? 17.798 -1.512 -43.110 1.00 45.59 -10 ALA A N 1
ATOM 1437 C CA . ALA A 1 187 ? 18.308 -0.416 -42.244 1.00 49.90 -10 ALA A CA 1
ATOM 1438 C C . ALA A 1 187 ? 17.372 0.806 -42.252 1.00 51.55 -10 ALA A C 1
ATOM 1439 O O . ALA A 1 187 ? 17.441 1.603 -41.287 1.00 51.22 -10 ALA A O 1
ATOM 1441 N N . GLY A 1 188 ? 16.561 0.976 -43.303 1.00 49.04 -9 GLY A N 1
ATOM 1442 C CA . GLY A 1 188 ? 15.576 2.074 -43.403 1.00 49.58 -9 GLY A CA 1
ATOM 1443 C C . GLY A 1 188 ? 14.385 1.833 -42.486 1.00 49.04 -9 GLY A C 1
ATOM 1444 O O . GLY A 1 188 ? 13.939 2.793 -41.817 1.00 51.85 -9 GLY A O 1
ATOM 1445 N N . ALA A 1 189 ? 13.880 0.597 -42.458 1.00 43.20 -8 ALA A N 1
ATOM 1446 C CA . ALA A 1 189 ? 12.840 0.147 -41.513 1.00 40.24 -8 ALA A CA 1
ATOM 1447 C C . ALA A 1 189 ? 13.385 0.278 -40.088 1.00 39.31 -8 ALA A C 1
ATOM 1448 O O . ALA A 1 189 ? 12.645 0.743 -39.203 1.00 39.35 -8 ALA A O 1
ATOM 1450 N N . LYS A 1 190 ? 14.646 -0.102 -39.882 1.00 37.42 -7 LYS A N 1
ATOM 1451 C CA . LYS A 1 190 ? 15.293 -0.074 -38.547 1.00 38.49 -7 LYS A CA 1
ATOM 1452 C C . LYS A 1 190 ? 15.255 1.366 -38.040 1.00 37.18 -7 LYS A C 1
ATOM 1453 O O . LYS A 1 190 ? 14.869 1.564 -36.891 1.00 33.91 -7 LYS A O 1
ATOM 1459 N N . ALA A 1 191 ? 15.629 2.323 -38.892 1.00 41.28 -6 ALA A N 1
ATOM 1460 C CA . ALA A 1 191 ? 15.699 3.770 -38.583 1.00 44.52 -6 ALA A CA 1
ATOM 1461 C C . ALA A 1 191 ? 14.300 4.275 -38.214 1.00 46.27 -6 ALA A C 1
ATOM 1462 O O . ALA A 1 191 ? 14.151 4.892 -37.134 1.00 44.51 -6 ALA A O 1
ATOM 1464 N N . GLY A 1 192 ? 13.323 4.011 -39.090 1.00 43.14 -5 GLY A N 1
ATOM 1465 C CA . GLY A 1 192 ? 11.903 4.334 -38.877 1.00 41.92 -5 GLY A CA 1
ATOM 1466 C C . GLY A 1 192 ? 11.430 3.880 -37.505 1.00 39.83 -5 GLY A C 1
ATOM 1467 O O . GLY A 1 192 ? 11.033 4.740 -36.709 1.00 43.90 -5 GLY A O 1
ATOM 1468 N N . LEU A 1 193 ? 11.492 2.576 -37.229 1.00 35.12 -4 LEU A N 1
ATOM 1469 C CA . LEU A 1 193 ? 10.996 1.977 -35.964 1.00 34.14 -4 LEU A CA 1
ATOM 1470 C C . LEU A 1 193 ? 11.848 2.479 -34.788 1.00 35.16 -4 LEU A C 1
ATOM 1471 O O . LEU A 1 193 ? 11.261 2.711 -33.709 1.00 35.06 -4 LEU A O 1
ATOM 1476 N N . THR A 1 194 ? 13.164 2.676 -34.976 1.00 36.62 -3 THR A N 1
ATOM 1477 C CA . THR A 1 194 ? 14.086 3.202 -33.925 1.00 35.18 -3 THR A CA 1
ATOM 1478 C C . THR A 1 194 ? 13.644 4.635 -33.598 1.00 36.15 -3 THR A C 1
ATOM 1479 O O . THR A 1 194 ? 13.699 5.013 -32.416 1.00 38.80 -3 THR A O 1
ATOM 1483 N N . PHE A 1 195 ? 13.177 5.401 -34.584 1.00 36.06 -2 PHE A N 1
ATOM 1484 C CA . PHE A 1 195 ? 12.650 6.765 -34.330 1.00 37.09 -2 PHE A CA 1
ATOM 1485 C C . PHE A 1 195 ? 11.398 6.670 -33.450 1.00 37.03 -2 PHE A C 1
ATOM 1486 O O . PHE A 1 195 ? 11.280 7.461 -32.470 1.00 36.06 -2 PHE A O 1
ATOM 1494 N N . LEU A 1 196 ? 10.506 5.728 -33.772 1.00 34.17 -1 LEU A N 1
ATOM 1495 C CA . LEU A 1 196 ? 9.244 5.521 -33.016 1.00 35.72 -1 LEU A CA 1
ATOM 1496 C C . LEU A 1 196 ? 9.581 5.133 -31.577 1.00 35.27 -1 LEU A C 1
ATOM 1497 O O . LEU A 1 196 ? 9.000 5.717 -30.639 1.00 38.53 -1 LEU A O 1
ATOM 1502 N N . VAL A 1 197 ? 10.488 4.176 -31.417 1.00 32.85 0 VAL A N 1
ATOM 1503 C CA . VAL A 1 197 ? 10.874 3.656 -30.078 1.00 34.20 0 VAL A CA 1
ATOM 1504 C C . VAL A 1 197 ? 11.552 4.779 -29.279 1.00 30.95 0 VAL A C 1
ATOM 1505 O O . VAL A 1 197 ? 11.376 4.801 -28.062 1.00 28.10 0 VAL A O 1
ATOM 1509 N N . ASP A 1 198 ? 12.269 5.693 -29.936 1.00 32.52 1 ASP A N 1
ATOM 1510 C CA . ASP A 1 198 ? 12.951 6.838 -29.269 1.00 36.26 1 ASP A CA 1
ATOM 1511 C C . ASP A 1 198 ? 11.897 7.809 -28.712 1.00 36.46 1 ASP A C 1
ATOM 1512 O O . ASP A 1 198 ? 12.045 8.212 -27.527 1.00 33.90 1 ASP A O 1
ATOM 1517 N N . LEU A 1 199 ? 10.872 8.139 -29.515 1.00 35.55 2 LEU A N 1
ATOM 1518 C CA . LEU A 1 199 ? 9.734 8.992 -29.084 1.00 35.64 2 LEU A CA 1
ATOM 1519 C C . LEU A 1 199 ? 9.175 8.428 -27.773 1.00 36.29 2 LEU A C 1
ATOM 1520 O O . LEU A 1 199 ? 8.905 9.222 -26.856 1.00 37.74 2 LEU A O 1
ATOM 1525 N N . ILE A 1 200 ? 9.045 7.103 -27.685 1.00 35.53 3 ILE A N 1
ATOM 1526 C CA . ILE A 1 200 ? 8.396 6.390 -26.547 1.00 37.36 3 ILE A CA 1
ATOM 1527 C C . ILE A 1 200 ? 9.342 6.389 -25.338 1.00 39.82 3 ILE A C 1
ATOM 1528 O O . ILE A 1 200 ? 8.849 6.637 -24.208 1.00 41.56 3 ILE A O 1
ATOM 1533 N N . LYS A 1 201 ? 10.641 6.147 -25.559 1.00 43.66 4 LYS A N 1
ATOM 1534 C CA . LYS A 1 201 ? 11.688 6.135 -24.489 1.00 47.33 4 LYS A CA 1
ATOM 1535 C C . LYS A 1 201 ? 11.851 7.543 -23.904 1.00 48.59 4 LYS A C 1
ATOM 1536 O O . LYS A 1 201 ? 12.029 7.643 -22.671 1.00 48.30 4 LYS A O 1
ATOM 1542 N N . ASN A 1 202 ? 11.769 8.573 -24.762 1.00 46.58 5 ASN A N 1
ATOM 1543 C CA . ASN A 1 202 ? 11.872 10.017 -24.413 1.00 44.57 5 ASN A CA 1
ATOM 1544 C C . ASN A 1 202 ? 10.527 10.559 -23.912 1.00 45.18 5 ASN A C 1
ATOM 1545 O O . ASN A 1 202 ? 10.426 11.805 -23.719 1.00 45.86 5 ASN A O 1
ATOM 1550 N N . LYS A 1 203 ? 9.543 9.672 -23.715 1.00 44.12 6 LYS A N 1
ATOM 1551 C CA . LYS A 1 203 ? 8.187 9.965 -23.161 1.00 44.42 6 LYS A CA 1
ATOM 1552 C C . LYS A 1 203 ? 7.464 11.027 -24.009 1.00 36.21 6 LYS A C 1
ATOM 1553 O O . LYS A 1 203 ? 6.616 11.733 -23.451 1.00 31.78 6 LYS A O 1
ATOM 1559 N N . HIS A 1 204 ? 7.758 11.106 -25.310 1.00 33.90 7 HIS A N 1
ATOM 1560 C CA . HIS A 1 204 ? 7.012 11.947 -26.287 1.00 36.80 7 HIS A CA 1
ATOM 1561 C C . HIS A 1 204 ? 5.744 11.198 -26.721 1.00 37.15 7 HIS A C 1
ATOM 1562 O O . HIS A 1 204 ? 4.786 11.869 -27.161 1.00 34.33 7 HIS A O 1
ATOM 1569 N N . MET A 1 205 ? 5.749 9.867 -26.555 1.00 38.20 8 MET A N 1
ATOM 1570 C CA . MET A 1 205 ? 4.611 8.938 -26.807 1.00 36.26 8 MET A CA 1
ATOM 1571 C C . MET A 1 205 ? 4.664 7.790 -25.789 1.00 36.54 8 MET A C 1
ATOM 1572 O O . MET A 1 205 ? 5.690 7.628 -25.077 1.00 37.29 8 MET A O 1
ATOM 1577 N N . ASN A 1 206 ? 3.587 7.016 -25.723 1.00 38.00 9 ASN A N 1
ATOM 1578 C CA . ASN A 1 206 ? 3.435 5.871 -24.794 1.00 40.51 9 ASN A CA 1
ATOM 1579 C C . ASN A 1 206 ? 3.121 4.621 -25.629 1.00 38.40 9 ASN A C 1
ATOM 1580 O O . ASN A 1 206 ? 2.297 4.710 -26.555 1.00 41.32 9 ASN A O 1
ATOM 1585 N N . ALA A 1 207 ? 3.769 3.502 -25.295 1.00 35.54 10 ALA A N 1
ATOM 1586 C CA . ALA A 1 207 ? 3.667 2.170 -25.934 1.00 32.61 10 ALA A CA 1
ATOM 1587 C C . ALA A 1 207 ? 2.213 1.715 -26.068 1.00 29.89 10 ALA A C 1
ATOM 1588 O O . ALA A 1 207 ? 1.897 1.041 -27.051 1.00 25.58 10 ALA A O 1
ATOM 1590 N N . ASP A 1 208 ? 1.392 2.038 -25.067 1.00 32.89 11 ASP A N 1
ATOM 1591 C CA . ASP A 1 208 ? 0.039 1.467 -24.823 1.00 37.55 11 ASP A CA 1
ATOM 1592 C C . ASP A 1 208 ? -1.042 2.287 -25.532 1.00 35.69 11 ASP A C 1
ATOM 1593 O O . ASP A 1 208 ? -2.213 1.882 -25.467 1.00 39.18 11 ASP A O 1
ATOM 1598 N N . THR A 1 209 ? -0.682 3.397 -26.174 1.00 32.52 12 THR A N 1
ATOM 1599 C CA . THR A 1 209 ? -1.611 4.209 -26.998 1.00 30.27 12 THR A CA 1
ATOM 1600 C C . THR A 1 209 ? -2.204 3.347 -28.124 1.00 29.61 12 THR A C 1
ATOM 1601 O O . THR A 1 209 ? -1.428 2.709 -28.862 1.00 28.28 12 THR A O 1
ATOM 1605 N N . ASP A 1 210 ? -3.534 3.333 -28.239 1.00 28.91 13 ASP A N 1
ATOM 1606 C CA . ASP A 1 210 ? -4.311 2.576 -29.259 1.00 28.61 13 ASP A CA 1
ATOM 1607 C C . ASP A 1 210 ? -5.206 3.565 -30.029 1.00 29.16 13 ASP A C 1
ATOM 1608 O O . ASP A 1 210 ? -4.983 4.787 -29.909 1.00 28.07 13 ASP A O 1
ATOM 1613 N N . TYR A 1 211 ? -6.198 3.067 -30.772 1.00 28.01 14 TYR A N 1
ATOM 1614 C CA . TYR A 1 211 ? -7.117 3.898 -31.589 1.00 26.26 14 TYR A CA 1
ATOM 1615 C C . TYR A 1 211 ? -7.963 4.764 -30.654 1.00 26.76 14 TYR A C 1
ATOM 1616 O O . TYR A 1 211 ? -8.039 5.975 -30.846 1.00 26.44 14 TYR A O 1
ATOM 1625 N N . SER A 1 212 ? -8.589 4.147 -29.656 1.00 29.87 15 SER A N 1
ATOM 1626 C CA . SER A 1 212 ? -9.499 4.830 -28.699 1.00 29.77 15 SER A CA 1
ATOM 1627 C C . SER A 1 212 ? -8.750 5.968 -28.013 1.00 28.79 15 SER A C 1
ATOM 1628 O O . SER A 1 212 ? -9.298 7.067 -27.980 1.00 31.23 15 SER A O 1
ATOM 1631 N N . ILE A 1 213 ? -7.562 5.689 -27.467 1.00 28.36 16 ILE A N 1
ATOM 1632 C CA . ILE A 1 213 ? -6.805 6.618 -26.577 1.00 28.01 16 ILE A CA 1
ATOM 1633 C C . ILE A 1 213 ? -6.403 7.829 -27.417 1.00 27.77 16 ILE A C 1
ATOM 1634 O O . ILE A 1 213 ? -6.581 8.965 -26.936 1.00 32.10 16 ILE A O 1
ATOM 1639 N N . ALA A 1 214 ? -5.950 7.596 -28.644 1.00 27.19 17 ALA A N 1
ATOM 1640 C CA . ALA A 1 214 ? -5.500 8.652 -29.579 1.00 28.53 17 ALA A CA 1
ATOM 1641 C C . ALA A 1 214 ? -6.695 9.514 -30.025 1.00 30.51 17 ALA A C 1
ATOM 1642 O O . ALA A 1 214 ? -6.562 10.762 -29.994 1.00 31.95 17 ALA A O 1
ATOM 1644 N N . GLU A 1 215 ? -7.815 8.891 -30.411 1.00 30.28 18 GLU A N 1
ATOM 1645 C CA . GLU A 1 215 ? -9.062 9.597 -30.841 1.00 31.97 18 GLU A CA 1
ATOM 1646 C C . GLU A 1 215 ? -9.575 10.482 -29.688 1.00 31.03 18 GLU A C 1
ATOM 1647 O O . GLU A 1 215 ? -9.896 11.658 -29.939 1.00 32.81 18 GLU A O 1
ATOM 1653 N N . ALA A 1 216 ? -9.631 9.927 -28.475 1.00 31.02 19 ALA A N 1
ATOM 1654 C CA . ALA A 1 216 ? -10.030 10.604 -27.220 1.00 32.43 19 ALA A CA 1
ATOM 1655 C C . ALA A 1 216 ? -9.200 11.873 -27.018 1.00 32.67 19 ALA A C 1
ATOM 1656 O O . ALA A 1 216 ? -9.784 12.962 -26.859 1.00 31.56 19 ALA A O 1
ATOM 1658 N N . ALA A 1 217 ? -7.876 11.726 -27.023 1.00 33.01 20 ALA A N 1
ATOM 1659 C CA . ALA A 1 217 ? -6.921 12.816 -26.729 1.00 33.74 20 ALA A CA 1
ATOM 1660 C C . ALA A 1 217 ? -7.095 13.927 -27.759 1.00 33.64 20 ALA A C 1
ATOM 1661 O O . ALA A 1 217 ? -7.126 15.093 -27.342 1.00 34.86 20 ALA A O 1
ATOM 1663 N N . PHE A 1 218 ? -7.206 13.585 -29.044 1.00 32.86 21 PHE A N 1
ATOM 1664 C CA . PHE A 1 218 ? -7.263 14.595 -30.130 1.00 34.84 21 PHE A CA 1
ATOM 1665 C C . PHE A 1 218 ? -8.575 15.381 -30.041 1.00 36.28 21 PHE A C 1
ATOM 1666 O O . PHE A 1 218 ? -8.542 16.628 -30.216 1.00 33.63 21 PHE A O 1
ATOM 1674 N N . ASN A 1 219 ? -9.678 14.675 -29.772 1.00 37.23 22 ASN A N 1
ATOM 1675 C CA . ASN A 1 219 ? -11.063 15.226 -29.768 1.00 37.32 22 ASN A CA 1
ATOM 1676 C C . ASN A 1 219 ? -11.320 16.015 -28.474 1.00 37.17 22 ASN A C 1
ATOM 1677 O O . ASN A 1 219 ? -12.147 16.936 -28.533 1.00 36.15 22 ASN A O 1
ATOM 1682 N N . LYS A 1 220 ? -10.624 15.675 -27.377 1.00 37.83 23 LYS A N 1
ATOM 1683 C CA . LYS A 1 220 ? -10.647 16.382 -26.067 1.00 38.32 23 LYS A CA 1
ATOM 1684 C C . LYS A 1 220 ? -9.618 17.524 -26.053 1.00 39.64 23 LYS A C 1
ATOM 1685 O O . LYS A 1 220 ? -9.512 18.210 -25.006 1.00 39.35 23 LYS A O 1
ATOM 1691 N N . GLY A 1 221 ? -8.868 17.698 -27.152 1.00 39.36 24 GLY A N 1
ATOM 1692 C CA . GLY A 1 221 ? -7.922 18.811 -27.361 1.00 37.54 24 GLY A CA 1
ATOM 1693 C C . GLY A 1 221 ? -6.587 18.609 -26.653 1.00 37.20 24 GLY A C 1
ATOM 1694 O O . GLY A 1 221 ? -5.815 19.586 -26.588 1.00 38.39 24 GLY A O 1
ATOM 1695 N N . GLU A 1 222 ? -6.307 17.406 -26.128 1.00 33.52 25 GLU A N 1
ATOM 1696 C CA . GLU A 1 222 ? -5.122 17.149 -25.267 1.00 32.67 25 GLU A CA 1
ATOM 1697 C C . GLU A 1 222 ? -3.852 16.936 -26.101 1.00 31.70 25 GLU A C 1
ATOM 1698 O O . GLU A 1 222 ? -2.758 17.059 -25.530 1.00 31.98 25 GLU A O 1
ATOM 1704 N N . THR A 1 223 ? -3.971 16.553 -27.371 1.00 31.36 26 THR A N 1
ATOM 1705 C CA . THR A 1 223 ? -2.807 16.336 -28.272 1.00 30.51 26 THR A CA 1
ATOM 1706 C C . THR A 1 223 ? -3.009 17.199 -29.510 1.00 28.45 26 THR A C 1
ATOM 1707 O O . THR A 1 223 ? -4.152 17.464 -29.857 1.00 27.45 26 THR A O 1
ATOM 1711 N N . ALA A 1 224 ? -1.915 17.650 -30.109 1.00 29.73 27 ALA A N 1
ATOM 1712 C CA . ALA A 1 224 ? -1.899 18.641 -31.209 1.00 28.10 27 ALA A CA 1
ATOM 1713 C C . ALA A 1 224 ? -2.051 17.932 -32.556 1.00 26.48 27 ALA A C 1
ATOM 1714 O O . ALA A 1 224 ? -2.543 18.562 -33.491 1.00 26.22 27 ALA A O 1
ATOM 1716 N N . MET A 1 225 ? -1.636 16.669 -32.642 1.00 26.55 28 MET A N 1
ATOM 1717 C CA . MET A 1 225 ? -1.643 15.876 -33.898 1.00 26.76 28 MET A CA 1
ATOM 1718 C C . MET A 1 225 ? -2.106 14.440 -33.630 1.00 22.95 28 MET A C 1
ATOM 1719 O O . MET A 1 225 ? -1.891 13.936 -32.505 1.00 21.57 28 MET A O 1
ATOM 1724 N N . THR A 1 226 ? -2.713 13.835 -34.650 1.00 20.58 29 THR A N 1
ATOM 1725 C CA . THR A 1 226 ? -2.990 12.377 -34.759 1.00 20.22 29 THR A CA 1
ATOM 1726 C C . THR A 1 226 ? -2.766 11.948 -36.212 1.00 19.37 29 THR A C 1
ATOM 1727 O O . THR A 1 226 ? -2.752 12.827 -37.104 1.00 17.70 29 THR A O 1
ATOM 1731 N N . ILE A 1 227 ? -2.555 10.651 -36.420 1.00 19.41 30 ILE A N 1
ATOM 1732 C CA . ILE A 1 227 ? -2.481 10.020 -37.766 1.00 20.02 30 ILE A CA 1
ATOM 1733 C C . ILE A 1 227 ? -3.702 9.117 -37.884 1.00 20.79 30 ILE A C 1
ATOM 1734 O O . ILE A 1 227 ? -3.864 8.199 -37.057 1.00 20.96 30 ILE A O 1
ATOM 1739 N N . ASN A 1 228 ? -4.554 9.395 -38.857 1.00 22.37 31 ASN A N 1
ATOM 1740 C CA . ASN A 1 228 ? -5.773 8.589 -39.100 1.00 24.06 31 ASN A CA 1
ATOM 1741 C C . ASN A 1 228 ? -6.234 8.801 -40.537 1.00 24.75 31 ASN A C 1
ATOM 1742 O O . ASN A 1 228 ? -5.643 9.633 -41.243 1.00 24.33 31 ASN A O 1
ATOM 1747 N N . GLY A 1 229 ? -7.281 8.076 -40.918 1.00 26.83 32 GLY A N 1
ATOM 1748 C CA . GLY A 1 229 ? -7.837 8.064 -42.279 1.00 26.24 32 GLY A CA 1
ATOM 1749 C C . GLY A 1 229 ? -9.176 8.783 -42.313 1.00 25.59 32 GLY A C 1
ATOM 1750 O O . GLY A 1 229 ? -9.661 9.258 -41.288 1.00 23.59 32 GLY A O 1
ATOM 1751 N N . PRO A 1 230 ? -9.782 8.882 -43.515 1.00 26.50 33 PRO A N 1
ATOM 1752 C CA . PRO A 1 230 ? -11.079 9.539 -43.698 1.00 26.10 33 PRO A CA 1
ATOM 1753 C C . PRO A 1 230 ? -12.197 9.120 -42.732 1.00 25.69 33 PRO A C 1
ATOM 1754 O O . PRO A 1 230 ? -13.018 9.954 -42.389 1.00 24.87 33 PRO A O 1
ATOM 1758 N N . TRP A 1 231 ? -12.213 7.851 -42.325 1.00 26.68 34 TRP A N 1
ATOM 1759 C CA . TRP A 1 231 ? -13.309 7.266 -41.508 1.00 28.14 34 TRP A CA 1
ATOM 1760 C C . TRP A 1 231 ? -13.455 8.060 -40.213 1.00 28.86 34 TRP A C 1
ATOM 1761 O O . TRP A 1 231 ? -14.576 8.136 -39.695 1.00 35.25 34 TRP A O 1
ATOM 1772 N N . ALA A 1 232 ? -12.373 8.658 -39.727 1.00 31.05 35 ALA A N 1
ATOM 1773 C CA . ALA A 1 232 ? -12.310 9.259 -38.373 1.00 35.34 35 ALA A CA 1
ATOM 1774 C C . ALA A 1 232 ? -12.876 10.686 -38.366 1.00 35.81 35 ALA A C 1
ATOM 1775 O O . ALA A 1 232 ? -13.121 11.171 -37.246 1.00 38.90 35 ALA A O 1
ATOM 1777 N N . TRP A 1 233 ? -13.058 11.324 -39.536 1.00 34.41 36 TRP A N 1
ATOM 1778 C CA . TRP A 1 233 ? -13.359 12.778 -39.646 1.00 33.77 36 TRP A CA 1
ATOM 1779 C C . TRP A 1 233 ? -14.685 13.105 -38.949 1.00 35.75 36 TRP A C 1
ATOM 1780 O O . TRP A 1 233 ? -14.750 14.159 -38.323 1.00 40.32 36 TRP A O 1
ATOM 1791 N N . SER A 1 234 ? -15.685 12.223 -39.030 1.00 39.32 37 SER A N 1
ATOM 1792 C CA . SER A 1 234 ? -17.053 12.399 -38.470 1.00 40.31 37 SER A CA 1
ATOM 1793 C C . SER A 1 234 ? -17.025 12.606 -36.955 1.00 42.93 37 SER A C 1
ATOM 1794 O O . SER A 1 234 ? -17.800 13.444 -36.469 1.00 46.71 37 SER A O 1
ATOM 1797 N N . ASN A 1 235 ? -16.197 11.843 -36.242 1.00 43.34 38 ASN A N 1
ATOM 1798 C CA . ASN A 1 235 ? -16.115 11.866 -34.757 1.00 45.83 38 ASN A CA 1
ATOM 1799 C C . ASN A 1 235 ? -15.348 13.112 -34.304 1.00 45.62 38 ASN A C 1
ATOM 1800 O O . ASN A 1 235 ? -15.655 13.594 -33.197 1.00 50.00 38 ASN A O 1
ATOM 1805 N N . ILE A 1 236 ? -14.429 13.630 -35.128 1.00 44.69 39 ILE A N 1
ATOM 1806 C CA . ILE A 1 236 ? -13.702 14.910 -34.865 1.00 49.00 39 ILE A CA 1
ATOM 1807 C C . ILE A 1 236 ? -14.658 16.056 -35.208 1.00 53.69 39 ILE A C 1
ATOM 1808 O O . ILE A 1 236 ? -14.648 17.067 -34.472 1.00 54.08 39 ILE A O 1
ATOM 1813 N N . ASP A 1 237 ? -15.472 15.889 -36.261 1.00 60.69 40 ASP A N 1
ATOM 1814 C CA . ASP A 1 237 ? -16.484 16.888 -36.708 1.00 63.20 40 ASP A CA 1
ATOM 1815 C C . ASP A 1 237 ? -17.439 17.180 -35.542 1.00 68.95 40 ASP A C 1
ATOM 1816 O O . ASP A 1 237 ? -17.774 18.372 -35.343 1.00 73.97 40 ASP A O 1
ATOM 1821 N N . THR A 1 238 ? -17.818 16.143 -34.783 1.00 70.37 41 THR A N 1
ATOM 1822 C CA . THR A 1 238 ? -18.711 16.243 -33.599 1.00 66.09 41 THR A CA 1
ATOM 1823 C C . THR A 1 238 ? -17.953 16.918 -32.446 1.00 63.29 41 THR A C 1
ATOM 1824 O O . THR A 1 238 ? -18.603 17.656 -31.696 1.00 60.40 41 THR A O 1
ATOM 1828 N N . SER A 1 239 ? -16.639 16.684 -32.329 1.00 59.30 42 SER A N 1
ATOM 1829 C CA . SER A 1 239 ? -15.801 17.085 -31.170 1.00 56.80 42 SER A CA 1
ATOM 1830 C C . SER A 1 239 ? -15.730 18.607 -31.058 1.00 57.74 42 SER A C 1
ATOM 1831 O O . SER A 1 239 ? -15.408 19.083 -29.954 1.00 64.06 42 SER A O 1
ATOM 1834 N N . ALA A 1 240 ? -16.003 19.341 -32.141 1.00 55.95 43 ALA A N 1
ATOM 1835 C CA . ALA A 1 240 ? -15.858 20.814 -32.197 1.00 58.50 43 ALA A CA 1
ATOM 1836 C C . ALA A 1 240 ? -14.434 21.175 -31.740 1.00 64.71 43 ALA A C 1
ATOM 1837 O O . ALA A 1 240 ? -14.271 21.966 -30.770 1.00 64.62 43 ALA A O 1
ATOM 1839 N N . VAL A 1 241 ? -13.437 20.553 -32.397 1.00 64.29 44 VAL A N 1
ATOM 1840 C CA . VAL A 1 241 ? -11.995 20.951 -32.421 1.00 53.59 44 VAL A CA 1
ATOM 1841 C C . VAL A 1 241 ? -11.692 21.450 -33.839 1.00 46.82 44 VAL A C 1
ATOM 1842 O O . VAL A 1 241 ? -11.940 20.693 -34.778 1.00 45.41 44 VAL A O 1
ATOM 1846 N N . ASN A 1 242 ? -11.197 22.674 -34.007 1.00 42.67 45 ASN A N 1
ATOM 1847 C CA . ASN A 1 242 ? -10.816 23.169 -35.355 1.00 40.76 45 ASN A CA 1
ATOM 1848 C C . ASN A 1 242 ? -9.631 22.320 -35.817 1.00 36.93 45 ASN A C 1
ATOM 1849 O O . ASN A 1 242 ? -8.546 22.461 -35.223 1.00 38.97 45 ASN A O 1
ATOM 1854 N N . TYR A 1 243 ? -9.853 21.430 -36.789 1.00 33.26 46 TYR A N 1
ATOM 1855 C CA . TYR A 1 243 ? -8.873 20.408 -37.234 1.00 30.09 46 TYR A CA 1
ATOM 1856 C C . TYR A 1 243 ? -8.561 20.618 -38.718 1.00 29.63 46 TYR A C 1
ATOM 1857 O O . TYR A 1 243 ? -9.449 21.006 -39.482 1.00 26.86 46 TYR A O 1
ATOM 1866 N N . GLY A 1 244 ? -7.297 20.394 -39.082 1.00 31.78 47 GLY A N 1
ATOM 1867 C CA . GLY A 1 244 ? -6.805 20.350 -40.468 1.00 30.56 47 GLY A CA 1
ATOM 1868 C C . GLY A 1 244 ? -6.285 18.962 -40.799 1.00 32.25 47 GLY A C 1
ATOM 1869 O O . GLY A 1 244 ? -5.899 18.220 -39.857 1.00 33.06 47 GLY A O 1
ATOM 1870 N N . VAL A 1 245 ? -6.291 18.627 -42.093 1.00 29.76 48 VAL A N 1
ATOM 1871 C CA . VAL A 1 245 ? -5.799 17.360 -42.689 1.00 27.95 48 VAL A CA 1
ATOM 1872 C C . VAL A 1 245 ? -4.698 17.737 -43.678 1.00 31.16 48 VAL A C 1
ATOM 1873 O O . VAL A 1 245 ? -4.975 18.556 -44.546 1.00 32.56 48 VAL A O 1
ATOM 1877 N N . THR A 1 246 ? -3.499 17.159 -43.567 1.00 35.46 49 THR A N 1
ATOM 1878 C CA . THR A 1 246 ? -2.298 17.630 -44.310 1.00 36.58 49 THR A CA 1
ATOM 1879 C C . THR A 1 246 ? -1.358 16.462 -44.659 1.00 36.17 49 THR A C 1
ATOM 1880 O O . THR A 1 246 ? -1.689 15.305 -44.320 1.00 37.03 49 THR A O 1
ATOM 1884 N N . VAL A 1 247 ? -0.253 16.762 -45.350 1.00 32.25 50 VAL A N 1
ATOM 1885 C CA . VAL A 1 247 ? 0.834 15.792 -45.678 1.00 34.94 50 VAL A CA 1
ATOM 1886 C C . VAL A 1 247 ? 1.413 15.228 -44.370 1.00 35.47 50 VAL A C 1
ATOM 1887 O O . VAL A 1 247 ? 1.557 16.002 -43.386 1.00 33.94 50 VAL A O 1
ATOM 1891 N N . LEU A 1 248 ? 1.748 13.934 -44.364 1.00 33.12 51 LEU A N 1
ATOM 1892 C CA . LEU A 1 248 ? 2.426 13.286 -43.219 1.00 33.69 51 LEU A CA 1
ATOM 1893 C C . LEU A 1 248 ? 3.849 13.820 -43.145 1.00 33.43 51 LEU A C 1
ATOM 1894 O O . LEU A 1 248 ? 4.446 14.168 -44.162 1.00 32.96 51 LEU A O 1
ATOM 1899 N N . PRO A 1 249 ? 4.433 13.907 -41.932 1.00 32.52 52 PRO A N 1
ATOM 1900 C CA . PRO A 1 249 ? 5.798 14.376 -41.773 1.00 33.19 52 PRO A CA 1
ATOM 1901 C C . PRO A 1 249 ? 6.760 13.509 -42.589 1.00 37.09 52 PRO A C 1
ATOM 1902 O O . PRO A 1 249 ? 6.521 12.309 -42.702 1.00 35.37 52 PRO A O 1
ATOM 1906 N N . THR A 1 250 ? 7.800 14.154 -43.134 1.00 39.01 53 THR A N 1
ATOM 1907 C CA . THR A 1 250 ? 8.942 13.510 -43.828 1.00 39.18 53 THR A CA 1
ATOM 1908 C C . THR A 1 250 ? 9.883 12.941 -42.771 1.00 38.34 53 THR A C 1
ATOM 1909 O O . THR A 1 250 ? 10.045 13.603 -41.739 1.00 40.86 53 THR A O 1
ATOM 1913 N N . PHE A 1 251 ? 10.486 11.781 -43.030 1.00 38.50 54 PHE A N 1
ATOM 1914 C CA . PHE A 1 251 ? 11.566 11.186 -42.195 1.00 41.64 54 PHE A CA 1
ATOM 1915 C C . PHE A 1 251 ? 12.863 11.127 -43.003 1.00 43.16 54 PHE A C 1
ATOM 1916 O O . PHE A 1 251 ? 12.831 10.601 -44.150 1.00 42.73 54 PHE A O 1
ATOM 1924 N N . LYS A 1 252 ? 13.956 11.614 -42.404 1.00 42.12 55 LYS A N 1
ATOM 1925 C CA . LYS A 1 252 ? 15.276 11.771 -43.063 1.00 44.13 55 LYS A CA 1
ATOM 1926 C C . LYS A 1 252 ? 15.037 12.341 -44.474 1.00 45.13 55 LYS A C 1
ATOM 1927 O O . LYS A 1 252 ? 15.605 11.792 -45.446 1.00 50.73 55 LYS A O 1
ATOM 1933 N N . GLY A 1 253 ? 14.197 13.382 -44.590 1.00 41.64 56 GLY A N 1
ATOM 1934 C CA . GLY A 1 253 ? 14.010 14.162 -45.835 1.00 39.91 56 GLY A CA 1
ATOM 1935 C C . GLY A 1 253 ? 13.225 13.399 -46.889 1.00 38.47 56 GLY A C 1
ATOM 1936 O O . GLY A 1 253 ? 12.906 13.982 -47.960 1.00 34.20 56 GLY A O 1
ATOM 1937 N N . GLN A 1 254 ? 12.926 12.129 -46.609 1.00 40.24 57 GLN A N 1
ATOM 1938 C CA . GLN A 1 254 ? 12.076 11.269 -47.475 1.00 42.56 57 GLN A CA 1
ATOM 1939 C C . GLN A 1 254 ? 10.641 11.354 -46.965 1.00 39.64 57 GLN A C 1
ATOM 1940 O O . GLN A 1 254 ? 10.419 11.381 -45.759 1.00 36.65 57 GLN A O 1
ATOM 1946 N N . PRO A 1 255 ? 9.624 11.413 -47.853 1.00 37.50 58 PRO A N 1
ATOM 1947 C CA . PRO A 1 255 ? 8.233 11.460 -47.416 1.00 39.04 58 PRO A CA 1
ATOM 1948 C C . PRO A 1 255 ? 7.794 10.141 -46.756 1.00 44.94 58 PRO A C 1
ATOM 1949 O O . PRO A 1 255 ? 8.386 9.081 -47.054 1.00 44.39 58 PRO A O 1
ATOM 1953 N N . SER A 1 256 ? 6.804 10.234 -45.857 1.00 46.43 59 SER A N 1
ATOM 1954 C CA . SER A 1 256 ? 6.138 9.082 -45.195 1.00 42.38 59 SER A CA 1
ATOM 1955 C C . SER A 1 256 ? 5.353 8.329 -46.261 1.00 44.76 59 SER A C 1
ATOM 1956 O O . SER A 1 256 ? 4.673 9.005 -47.069 1.00 46.44 59 SER A O 1
ATOM 1959 N N . LYS A 1 257 ? 5.471 6.998 -46.279 1.00 46.42 60 LYS A N 1
ATOM 1960 C CA . LYS A 1 257 ? 4.844 6.121 -47.297 1.00 49.94 60 LYS A CA 1
ATOM 1961 C C . LYS A 1 257 ? 3.777 5.281 -46.616 1.00 47.92 60 LYS A C 1
ATOM 1962 O O . LYS A 1 257 ? 4.025 4.151 -46.212 1.00 53.97 60 LYS A O 1
ATOM 1968 N N . PRO A 1 258 ? 2.547 5.815 -46.463 1.00 44.34 61 PRO A N 1
ATOM 1969 C CA . PRO A 1 258 ? 1.440 5.044 -45.908 1.00 42.83 61 PRO A CA 1
ATOM 1970 C C . PRO A 1 258 ? 0.943 4.033 -46.942 1.00 41.69 61 PRO A C 1
ATOM 1971 O O . PRO A 1 258 ? 0.961 4.342 -48.124 1.00 41.72 61 PRO A O 1
ATOM 1975 N N . PHE A 1 259 ? 0.500 2.868 -46.477 1.00 41.60 62 PHE A N 1
ATOM 1976 C CA . PHE A 1 259 ? -0.126 1.845 -47.345 1.00 40.02 62 PHE A CA 1
ATOM 1977 C C . PHE A 1 259 ? -1.467 2.405 -47.799 1.00 42.21 62 PHE A C 1
ATOM 1978 O O . PHE A 1 259 ? -2.217 2.947 -46.959 1.00 42.85 62 PHE A O 1
ATOM 1986 N N . VAL A 1 260 ? -1.744 2.320 -49.100 1.00 44.61 63 VAL A N 1
ATOM 1987 C CA . VAL A 1 260 ? -3.037 2.781 -49.680 1.00 42.02 63 VAL A CA 1
ATOM 1988 C C . VAL A 1 260 ? -3.988 1.588 -49.679 1.00 38.14 63 VAL A C 1
ATOM 1989 O O . VAL A 1 260 ? -3.643 0.568 -50.286 1.00 35.59 63 VAL A O 1
ATOM 1993 N N . GLY A 1 261 ? -5.098 1.706 -48.948 1.00 38.46 64 GLY A N 1
ATOM 1994 C CA . GLY A 1 261 ? -6.174 0.699 -48.898 1.00 36.17 64 GLY A CA 1
ATOM 1995 C C . GLY A 1 261 ? -7.303 1.082 -49.831 1.00 33.80 64 GLY A C 1
ATOM 1996 O O . GLY A 1 261 ? -7.572 2.298 -49.974 1.00 32.23 64 GLY A O 1
ATOM 1997 N N . VAL A 1 262 ? -7.915 0.101 -50.483 1.00 32.95 65 VAL A N 1
ATOM 1998 C CA . VAL A 1 262 ? -9.156 0.304 -51.282 1.00 36.34 65 VAL A CA 1
ATOM 1999 C C . VAL A 1 262 ? -10.256 -0.506 -50.612 1.00 36.29 65 VAL A C 1
ATOM 2000 O O . VAL A 1 262 ? -10.197 -1.743 -50.689 1.00 36.27 65 VAL A O 1
ATOM 2004 N N . LEU A 1 263 ? -11.189 0.176 -49.953 1.00 36.88 66 LEU A N 1
ATOM 2005 C CA . LEU A 1 263 ? -12.435 -0.451 -49.470 1.00 36.09 66 LEU A CA 1
ATOM 2006 C C . LEU A 1 263 ? -13.004 -1.191 -50.670 1.00 37.35 66 LEU A C 1
ATOM 2007 O O . LEU A 1 263 ? -13.177 -0.569 -51.720 1.00 44.71 66 LEU A O 1
ATOM 2012 N N . SER A 1 264 ? -13.197 -2.496 -50.522 1.00 38.42 67 SER A N 1
ATOM 2013 C CA . SER A 1 264 ? -13.707 -3.401 -51.573 1.00 35.32 67 SER A CA 1
ATOM 2014 C C . SER A 1 264 ? -14.866 -4.203 -50.985 1.00 35.02 67 SER A C 1
ATOM 2015 O O . SER A 1 264 ? -14.848 -4.456 -49.763 1.00 30.70 67 SER A O 1
ATOM 2018 N N . ALA A 1 265 ? -15.860 -4.507 -51.824 1.00 36.90 68 ALA A N 1
ATOM 2019 C CA . ALA A 1 265 ? -17.015 -5.375 -51.511 1.00 40.48 68 ALA A CA 1
ATOM 2020 C C . ALA A 1 265 ? -16.897 -6.648 -52.355 1.00 42.56 68 ALA A C 1
ATOM 2021 O O . ALA A 1 265 ? -16.844 -6.549 -53.581 1.00 44.61 68 ALA A O 1
ATOM 2023 N N . GLY A 1 266 ? -16.788 -7.801 -51.698 1.00 43.40 69 GLY A N 1
ATOM 2024 C CA . GLY A 1 266 ? -16.706 -9.126 -52.334 1.00 41.03 69 GLY A CA 1
ATOM 2025 C C . GLY A 1 266 ? -17.972 -9.906 -52.073 1.00 38.73 69 GLY A C 1
ATOM 2026 O O . GLY A 1 266 ? -18.665 -9.596 -51.086 1.00 37.69 69 GLY A O 1
ATOM 2027 N N . ILE A 1 267 ? -18.273 -10.874 -52.930 1.00 39.38 70 ILE A N 1
ATOM 2028 C CA . ILE A 1 267 ? -19.486 -11.723 -52.770 1.00 44.12 70 ILE A CA 1
ATOM 2029 C C . ILE A 1 267 ? -19.029 -13.149 -52.446 1.00 47.77 70 ILE A C 1
ATOM 2030 O O . ILE A 1 267 ? -18.061 -13.649 -53.084 1.00 49.05 70 ILE A O 1
ATOM 2035 N N . ASN A 1 268 ? -19.671 -13.749 -51.443 1.00 46.48 71 ASN A N 1
ATOM 2036 C CA . ASN A 1 268 ? -19.397 -15.135 -51.001 1.00 47.23 71 ASN A CA 1
ATOM 2037 C C . ASN A 1 268 ? -19.696 -16.044 -52.191 1.00 48.12 71 ASN A C 1
ATOM 2038 O O . ASN A 1 268 ? -20.783 -15.894 -52.794 1.00 41.33 71 ASN A O 1
ATOM 2043 N N . ALA A 1 269 ? -18.762 -16.937 -52.522 1.00 50.83 72 ALA A N 1
ATOM 2044 C CA . ALA A 1 269 ? -18.950 -17.983 -53.552 1.00 54.15 72 ALA A CA 1
ATOM 2045 C C . ALA A 1 269 ? -20.119 -18.888 -53.139 1.00 55.98 72 ALA A C 1
ATOM 2046 O O . ALA A 1 269 ? -20.673 -19.551 -54.027 1.00 64.87 72 ALA A O 1
ATOM 2048 N N . ALA A 1 270 ? -20.474 -18.908 -51.847 1.00 50.44 73 ALA A N 1
ATOM 2049 C CA . ALA A 1 270 ? -21.514 -19.785 -51.273 1.00 47.44 73 ALA A CA 1
ATOM 2050 C C . ALA A 1 270 ? -22.851 -19.047 -51.149 1.00 49.49 73 ALA A C 1
ATOM 2051 O O . ALA A 1 270 ? -23.776 -19.641 -50.552 1.00 48.31 73 ALA A O 1
ATOM 2053 N N . SER A 1 271 ? -22.970 -17.826 -51.687 1.00 48.49 74 SER A N 1
ATOM 2054 C CA . SER A 1 271 ? -24.221 -17.023 -51.623 1.00 53.25 74 SER A CA 1
ATOM 2055 C C . SER A 1 271 ? -25.157 -17.408 -52.767 1.00 55.57 74 SER A C 1
ATOM 2056 O O . SER A 1 271 ? -24.784 -17.300 -53.935 1.00 55.25 74 SER A O 1
ATOM 2059 N N . PRO A 1 272 ? -26.416 -17.818 -52.477 1.00 56.70 75 PRO A N 1
ATOM 2060 C CA . PRO A 1 272 ? -27.397 -18.087 -53.529 1.00 53.85 75 PRO A CA 1
ATOM 2061 C C . PRO A 1 272 ? -28.058 -16.801 -54.046 1.00 51.78 75 PRO A C 1
ATOM 2062 O O . PRO A 1 272 ? -28.943 -16.903 -54.868 1.00 49.78 75 PRO A O 1
ATOM 2066 N N . ASN A 1 273 ? -27.621 -15.639 -53.547 1.00 50.24 76 ASN A N 1
ATOM 2067 C CA . ASN A 1 273 ? -28.186 -14.308 -53.892 1.00 49.16 76 ASN A CA 1
ATOM 2068 C C . ASN A 1 273 ? -27.123 -13.486 -54.639 1.00 47.01 76 ASN A C 1
ATOM 2069 O O . ASN A 1 273 ? -27.200 -12.254 -54.572 1.00 41.51 76 ASN A O 1
ATOM 2074 N N . LYS A 1 274 ? -26.187 -14.147 -55.337 1.00 48.10 77 LYS A N 1
ATOM 2075 C CA . LYS A 1 274 ? -25.100 -13.517 -56.148 1.00 53.28 77 LYS A CA 1
ATOM 2076 C C . LYS A 1 274 ? -25.661 -12.460 -57.112 1.00 59.00 77 LYS A C 1
ATOM 2077 O O . LYS A 1 274 ? -24.968 -11.443 -57.345 1.00 54.17 77 LYS A O 1
ATOM 2083 N N . GLU A 1 275 ? -26.836 -12.712 -57.690 1.00 69.92 78 GLU A N 1
ATOM 2084 C CA . GLU A 1 275 ? -27.553 -11.771 -58.593 1.00 74.56 78 GLU A CA 1
ATOM 2085 C C . GLU A 1 275 ? -27.905 -10.515 -57.791 1.00 68.10 78 GLU A C 1
ATOM 2086 O O . GLU A 1 275 ? -27.447 -9.424 -58.181 1.00 72.31 78 GLU A O 1
ATOM 2092 N N . LEU A 1 276 ? -28.665 -10.700 -56.705 1.00 59.19 79 LEU A N 1
ATOM 2093 C CA . LEU A 1 276 ? -29.157 -9.634 -55.794 1.00 55.54 79 LEU A CA 1
ATOM 2094 C C . LEU A 1 276 ? -27.983 -8.788 -55.296 1.00 55.46 79 LEU A C 1
ATOM 2095 O O . LEU A 1 276 ? -28.142 -7.566 -55.210 1.00 47.78 79 LEU A O 1
ATOM 2100 N N . ALA A 1 277 ? -26.859 -9.430 -54.982 1.00 60.62 80 ALA A N 1
ATOM 2101 C CA . ALA A 1 277 ? -25.626 -8.786 -54.476 1.00 66.88 80 ALA A CA 1
ATOM 2102 C C . ALA A 1 277 ? -25.106 -7.798 -55.516 1.00 67.90 80 ALA A C 1
ATOM 2103 O O . ALA A 1 277 ? -24.894 -6.629 -55.149 1.00 72.01 80 ALA A O 1
ATOM 2105 N N . LYS A 1 278 ? -24.909 -8.269 -56.754 1.00 68.26 81 LYS A N 1
ATOM 2106 C CA . LYS A 1 278 ? -24.390 -7.460 -57.889 1.00 70.89 81 LYS A CA 1
ATOM 2107 C C . LYS A 1 278 ? -25.238 -6.188 -58.016 1.00 71.03 81 LYS A C 1
ATOM 2108 O O . LYS A 1 278 ? -24.652 -5.088 -58.123 1.00 69.42 81 LYS A O 1
ATOM 2114 N N . GLU A 1 279 ? -26.565 -6.345 -57.971 1.00 72.56 82 GLU A N 1
ATOM 2115 C CA . GLU A 1 279 ? -27.560 -5.250 -58.126 1.00 76.08 82 GLU A CA 1
ATOM 2116 C C . GLU A 1 279 ? -27.293 -4.168 -57.079 1.00 75.99 82 GLU A C 1
ATOM 2117 O O . GLU A 1 279 ? -27.117 -2.988 -57.458 1.00 81.45 82 GLU A O 1
ATOM 2123 N N . PHE A 1 280 ? -27.272 -4.580 -55.809 1.00 71.10 83 PHE A N 1
ATOM 2124 C CA . PHE A 1 280 ? -27.081 -3.702 -54.629 1.00 63.80 83 PHE A CA 1
ATOM 2125 C C . PHE A 1 280 ? -25.816 -2.864 -54.824 1.00 61.18 83 PHE A C 1
ATOM 2126 O O . PHE A 1 280 ? -25.893 -1.628 -54.744 1.00 66.80 83 PHE A O 1
ATOM 2134 N N . LEU A 1 281 ? -24.690 -3.518 -55.104 1.00 56.12 84 LEU A N 1
ATOM 2135 C CA . LEU A 1 281 ? -23.364 -2.857 -55.187 1.00 55.49 84 LEU A CA 1
ATOM 2136 C C . LEU A 1 281 ? -23.310 -1.959 -56.425 1.00 58.44 84 LEU A C 1
ATOM 2137 O O . LEU A 1 281 ? -22.884 -0.794 -56.267 1.00 59.79 84 LEU A O 1
ATOM 2142 N N . GLU A 1 282 ? -23.741 -2.456 -57.591 1.00 61.22 85 GLU A N 1
ATOM 2143 C CA . GLU A 1 282 ? -23.572 -1.741 -58.890 1.00 61.38 85 GLU A CA 1
ATOM 2144 C C . GLU A 1 282 ? -24.542 -0.552 -58.966 1.00 62.97 85 GLU A C 1
ATOM 2145 O O . GLU A 1 282 ? -24.073 0.575 -59.228 1.00 65.57 85 GLU A O 1
ATOM 2151 N N . ASN A 1 283 ? -25.842 -0.789 -58.746 1.00 63.25 86 ASN A N 1
ATOM 2152 C CA . ASN A 1 283 ? -26.916 0.170 -59.112 1.00 61.12 86 ASN A CA 1
ATOM 2153 C C . ASN A 1 283 ? -27.412 0.933 -57.879 1.00 65.66 86 ASN A C 1
ATOM 2154 O O . ASN A 1 283 ? -28.126 1.931 -58.102 1.00 72.37 86 ASN A O 1
ATOM 2159 N N . TYR A 1 284 ? -27.066 0.527 -56.646 1.00 65.41 87 TYR A N 1
ATOM 2160 C CA . TYR A 1 284 ? -27.618 1.157 -55.406 1.00 67.82 87 TYR A CA 1
ATOM 2161 C C . TYR A 1 284 ? -26.508 1.819 -54.573 1.00 65.89 87 TYR A C 1
ATOM 2162 O O . TYR A 1 284 ? -26.608 3.027 -54.342 1.00 82.60 87 TYR A O 1
ATOM 2171 N N . LEU A 1 285 ? -25.507 1.067 -54.113 1.00 61.19 88 LEU A N 1
ATOM 2172 C CA . LEU A 1 285 ? -24.183 1.609 -53.693 1.00 58.91 88 LEU A CA 1
ATOM 2173 C C . LEU A 1 285 ? -23.487 2.018 -54.991 1.00 60.76 88 LEU A C 1
ATOM 2174 O O . LEU A 1 285 ? -24.118 1.835 -56.045 1.00 77.12 88 LEU A O 1
ATOM 2179 N N . LEU A 1 286 ? -22.258 2.537 -54.959 1.00 57.69 89 LEU A N 1
ATOM 2180 C CA . LEU A 1 286 ? -21.503 2.958 -56.177 1.00 56.37 89 LEU A CA 1
ATOM 2181 C C . LEU A 1 286 ? -22.429 3.735 -57.132 1.00 56.93 89 LEU A C 1
ATOM 2182 O O . LEU A 1 286 ? -22.294 3.573 -58.378 1.00 55.20 89 LEU A O 1
ATOM 2187 N N . THR A 1 287 ? -23.371 4.505 -56.570 1.00 58.41 90 THR A N 1
ATOM 2188 C CA . THR A 1 287 ? -24.094 5.622 -57.228 1.00 58.31 90 THR A CA 1
ATOM 2189 C C . THR A 1 287 ? -24.007 6.857 -56.322 1.00 63.06 90 THR A C 1
ATOM 2190 O O . THR A 1 287 ? -24.007 6.680 -55.098 1.00 65.21 90 THR A O 1
ATOM 2194 N N . ASP A 1 288 ? -23.937 8.050 -56.915 1.00 63.29 91 ASP A N 1
ATOM 2195 C CA . ASP A 1 288 ? -23.725 9.338 -56.208 1.00 66.46 91 ASP A CA 1
ATOM 2196 C C . ASP A 1 288 ? -24.584 9.365 -54.939 1.00 71.80 91 ASP A C 1
ATOM 2197 O O . ASP A 1 288 ? -24.000 9.501 -53.844 1.00 79.20 91 ASP A O 1
ATOM 2202 N N . GLU A 1 289 ? -25.901 9.198 -55.082 1.00 75.76 92 GLU A N 1
ATOM 2203 C CA . GLU A 1 289 ? -26.879 9.199 -53.954 1.00 76.80 92 GLU A CA 1
ATOM 2204 C C . GLU A 1 289 ? -26.475 8.130 -52.925 1.00 71.47 92 GLU A C 1
ATOM 2205 O O . GLU A 1 289 ? -26.537 8.432 -51.725 1.00 66.45 92 GLU A O 1
ATOM 2211 N N . GLY A 1 290 ? -26.061 6.940 -53.383 1.00 66.43 93 GLY A N 1
ATOM 2212 C CA . GLY A 1 290 ? -25.705 5.777 -52.542 1.00 66.34 93 GLY A CA 1
ATOM 2213 C C . GLY A 1 290 ? -24.431 5.982 -51.736 1.00 61.86 93 GLY A C 1
ATOM 2214 O O . GLY A 1 290 ? -24.477 5.775 -50.520 1.00 69.38 93 GLY A O 1
ATOM 2215 N N . LEU A 1 291 ? -23.328 6.353 -52.389 1.00 55.11 94 LEU A N 1
ATOM 2216 C CA . LEU A 1 291 ? -22.020 6.680 -51.746 1.00 52.99 94 LEU A CA 1
ATOM 2217 C C . LEU A 1 291 ? -22.164 7.864 -50.777 1.00 51.23 94 LEU A C 1
ATOM 2218 O O . LEU A 1 291 ? -21.438 7.893 -49.783 1.00 47.99 94 LEU A O 1
ATOM 2223 N N . GLU A 1 292 ? -23.045 8.819 -51.076 1.00 53.04 95 GLU A N 1
ATOM 2224 C CA . GLU A 1 292 ? -23.305 10.031 -50.248 1.00 54.53 95 GLU A CA 1
ATOM 2225 C C . GLU A 1 292 ? -23.861 9.630 -48.872 1.00 52.50 95 GLU A C 1
ATOM 2226 O O . GLU A 1 292 ? -23.516 10.293 -47.879 1.00 51.50 95 GLU A O 1
ATOM 2232 N N . ALA A 1 293 ? -24.694 8.588 -48.814 1.00 51.99 96 ALA A N 1
ATOM 2233 C CA . ALA A 1 293 ? -25.314 8.056 -47.573 1.00 54.30 96 ALA A CA 1
ATOM 2234 C C . ALA A 1 293 ? -24.224 7.538 -46.625 1.00 53.34 96 ALA A C 1
ATOM 2235 O O . ALA A 1 293 ? -24.225 7.950 -45.446 1.00 53.58 96 ALA A O 1
ATOM 2237 N N . VAL A 1 294 ? -23.326 6.690 -47.141 1.00 48.27 97 VAL A N 1
ATOM 2238 C CA . VAL A 1 294 ? -22.203 6.058 -46.391 1.00 49.06 97 VAL A CA 1
ATOM 2239 C C . VAL A 1 294 ? -21.226 7.147 -45.945 1.00 50.34 97 VAL A C 1
ATOM 2240 O O . VAL A 1 294 ? -20.866 7.178 -44.756 1.00 53.96 97 VAL A O 1
ATOM 2244 N N . ASN A 1 295 ? -20.818 8.001 -46.883 1.00 49.49 98 ASN A N 1
ATOM 2245 C CA . ASN A 1 295 ? -19.846 9.106 -46.670 1.00 47.57 98 ASN A CA 1
ATOM 2246 C C . ASN A 1 295 ? -20.401 10.082 -45.616 1.00 45.43 98 ASN A C 1
ATOM 2247 O O . ASN A 1 295 ? -19.588 10.623 -44.831 1.00 45.24 98 ASN A O 1
ATOM 2252 N N . LYS A 1 296 ? -21.723 10.297 -45.590 1.00 42.43 99 LYS A N 1
ATOM 2253 C CA . LYS A 1 296 ? -22.398 11.228 -44.645 1.00 43.24 99 LYS A CA 1
ATOM 2254 C C . LYS A 1 296 ? -22.253 10.676 -43.220 1.00 44.70 99 LYS A C 1
ATOM 2255 O O . LYS A 1 296 ? -22.031 11.490 -42.306 1.00 46.46 99 LYS A O 1
ATOM 2257 N N . ASP A 1 297 ? -22.332 9.350 -43.039 1.00 44.18 100 ASP A N 1
ATOM 2258 C CA . ASP A 1 297 ? -22.060 8.668 -41.738 1.00 43.59 100 ASP A CA 1
ATOM 2259 C C . ASP A 1 297 ? -20.561 8.769 -41.415 1.00 39.26 100 ASP A C 1
ATOM 2260 O O . ASP A 1 297 ? -20.208 9.415 -40.417 1.00 32.39 100 ASP A O 1
ATOM 2265 N N . LYS A 1 298 ? -19.723 8.138 -42.236 1.00 39.19 101 LYS A N 1
ATOM 2266 C CA . LYS A 1 298 ? -18.246 8.085 -42.069 1.00 41.48 101 LYS A CA 1
ATOM 2267 C C . LYS A 1 298 ? -17.613 8.254 -43.447 1.00 36.27 101 LYS A C 1
ATOM 2268 O O . LYS A 1 298 ? -17.893 7.461 -44.345 1.00 32.84 101 LYS A O 1
ATOM 2274 N N . PRO A 1 299 ? -16.773 9.299 -43.661 1.00 34.44 102 PRO A N 1
ATOM 2275 C CA . PRO A 1 299 ? -16.157 9.560 -44.965 1.00 32.63 102 PRO A CA 1
ATOM 2276 C C . PRO A 1 299 ? -15.274 8.423 -45.503 1.00 33.42 102 PRO A C 1
ATOM 2277 O O . PRO A 1 299 ? -14.444 7.911 -44.789 1.00 33.67 102 PRO A O 1
ATOM 2281 N N . LEU A 1 300 ? -15.476 8.076 -46.771 1.00 34.37 103 LEU A N 1
ATOM 2282 C CA . LEU A 1 300 ? -14.799 6.953 -47.457 1.00 38.13 103 LEU A CA 1
ATOM 2283 C C . LEU A 1 300 ? -13.442 7.400 -48.008 1.00 42.00 103 LEU A C 1
ATOM 2284 O O . LEU A 1 300 ? -12.598 6.519 -48.293 1.00 47.69 103 LEU A O 1
ATOM 2289 N N . GLY A 1 301 ? -13.243 8.715 -48.147 1.00 43.35 104 GLY A N 1
ATOM 2290 C CA . GLY A 1 301 ? -12.121 9.319 -48.886 1.00 43.39 104 GLY A CA 1
ATOM 2291 C C . GLY A 1 301 ? -12.508 9.560 -50.333 1.00 45.34 104 GLY A C 1
ATOM 2292 O O . GLY A 1 301 ? -13.649 10.020 -50.589 1.00 43.01 104 GLY A O 1
ATOM 2293 N N . ALA A 1 302 ? -11.592 9.254 -51.251 1.00 49.00 105 ALA A N 1
ATOM 2294 C CA . ALA A 1 302 ? -11.755 9.463 -52.707 1.00 52.77 105 ALA A CA 1
ATOM 2295 C C . ALA A 1 302 ? -12.409 8.219 -53.310 1.00 54.23 105 ALA A C 1
ATOM 2296 O O . ALA A 1 302 ? -11.686 7.238 -53.513 1.00 54.73 105 ALA A O 1
ATOM 2298 N N . VAL A 1 303 ? -13.720 8.259 -53.566 1.00 53.34 106 VAL A N 1
ATOM 2299 C CA . VAL A 1 303 ? -14.517 7.073 -54.010 1.00 51.64 106 VAL A CA 1
ATOM 2300 C C . VAL A 1 303 ? -14.049 6.625 -55.403 1.00 54.28 106 VAL A C 1
ATOM 2301 O O . VAL A 1 303 ? -13.559 7.477 -56.170 1.00 61.38 106 VAL A O 1
ATOM 2305 N N . ALA A 1 304 ? -14.186 5.330 -55.702 1.00 56.89 107 ALA A N 1
ATOM 2306 C CA . ALA A 1 304 ? -13.753 4.689 -56.966 1.00 59.44 107 ALA A CA 1
ATOM 2307 C C . ALA A 1 304 ? -14.609 5.209 -58.122 1.00 65.01 107 ALA A C 1
ATOM 2308 O O . ALA A 1 304 ? -14.052 5.397 -59.229 1.00 65.77 107 ALA A O 1
ATOM 2310 N N . LEU A 1 305 ? -15.904 5.433 -57.855 1.00 69.13 108 LEU A N 1
ATOM 2311 C CA . LEU A 1 305 ? -16.876 6.058 -58.794 1.00 70.78 108 LEU A CA 1
ATOM 2312 C C . LEU A 1 305 ? -16.363 7.449 -59.181 1.00 75.81 108 LEU A C 1
ATOM 2313 O O . LEU A 1 305 ? -16.313 8.324 -58.290 1.00 83.49 108 LEU A O 1
ATOM 2318 N N . LYS A 1 306 ? -15.993 7.641 -60.455 1.00 73.25 109 LYS A N 1
ATOM 2319 C CA . LYS A 1 306 ? -15.362 8.885 -60.983 1.00 70.68 109 LYS A CA 1
ATOM 2320 C C . LYS A 1 306 ? -16.297 10.084 -60.757 1.00 66.10 109 LYS A C 1
ATOM 2321 O O . LYS A 1 306 ? -15.786 11.202 -60.520 1.00 67.03 109 LYS A O 1
ATOM 2327 N N . SER A 1 307 ? -17.612 9.870 -60.845 1.00 57.28 110 SER A N 1
ATOM 2328 C CA . SER A 1 307 ? -18.616 10.960 -60.809 1.00 58.39 110 SER A CA 1
ATOM 2329 C C . SER A 1 307 ? -18.617 11.620 -59.428 1.00 57.43 110 SER A C 1
ATOM 2330 O O . SER A 1 307 ? -18.406 12.844 -59.373 1.00 56.89 110 SER A O 1
ATOM 2333 N N . TYR A 1 308 ? -18.842 10.849 -58.360 1.00 55.23 111 TYR A N 1
ATOM 2334 C CA . TYR A 1 308 ? -19.006 11.393 -56.984 1.00 56.83 111 TYR A CA 1
ATOM 2335 C C . TYR A 1 308 ? -17.632 11.807 -56.450 1.00 55.50 111 TYR A C 1
ATOM 2336 O O . TYR A 1 308 ? -17.578 12.665 -55.554 1.00 50.38 111 TYR A O 1
ATOM 2345 N N . GLU A 1 309 ? -16.551 11.249 -56.999 1.00 62.92 112 GLU A N 1
ATOM 2346 C CA . GLU A 1 309 ? -15.175 11.727 -56.702 1.00 69.95 112 GLU A CA 1
ATOM 2347 C C . GLU A 1 309 ? -15.045 13.165 -57.216 1.00 77.46 112 GLU A C 1
ATOM 2348 O O . GLU A 1 309 ? -14.580 14.020 -56.432 1.00 86.43 112 GLU A O 1
ATOM 2354 N N . GLU A 1 310 ? -15.472 13.407 -58.466 1.00 78.05 113 GLU A N 1
ATOM 2355 C CA . GLU A 1 310 ? -15.466 14.741 -59.131 1.00 71.67 113 GLU A CA 1
ATOM 2356 C C . GLU A 1 310 ? -16.208 15.751 -58.236 1.00 66.19 113 GLU A C 1
ATOM 2357 O O . GLU A 1 310 ? -15.711 16.892 -58.102 1.00 70.13 113 GLU A O 1
ATOM 2359 N N . GLU A 1 311 ? -17.330 15.342 -57.627 1.00 54.50 114 GLU A N 1
ATOM 2360 C CA . GLU A 1 311 ? -18.179 16.191 -56.737 1.00 51.04 114 GLU A CA 1
ATOM 2361 C C . GLU A 1 311 ? -17.352 16.559 -55.492 1.00 49.99 114 GLU A C 1
ATOM 2362 O O . GLU A 1 311 ? -17.279 17.753 -55.174 1.00 52.89 114 GLU A O 1
ATOM 2368 N N . LEU A 1 312 ? -16.711 15.578 -54.846 1.00 47.37 115 LEU A N 1
ATOM 2369 C CA . LEU A 1 312 ? -16.101 15.725 -53.499 1.00 46.74 115 LEU A CA 1
ATOM 2370 C C . LEU A 1 312 ? -14.615 16.088 -53.590 1.00 47.77 115 LEU A C 1
ATOM 2371 O O . LEU A 1 312 ? -14.022 16.373 -52.526 1.00 46.51 115 LEU A O 1
ATOM 2376 N N . ALA A 1 313 ? -14.025 16.070 -54.788 1.00 48.47 116 ALA A N 1
ATOM 2377 C CA . ALA A 1 313 ? -12.592 16.381 -55.029 1.00 49.37 116 ALA A CA 1
ATOM 2378 C C . ALA A 1 313 ? -12.178 17.673 -54.311 1.00 51.13 116 ALA A C 1
ATOM 2379 O O . ALA A 1 313 ? -11.004 17.775 -53.933 1.00 52.53 116 ALA A O 1
ATOM 2381 N N . LYS A 1 314 ? -13.116 18.617 -54.153 1.00 57.95 117 LYS A N 1
ATOM 2382 C CA . LYS A 1 314 ? -12.903 20.008 -53.660 1.00 59.98 117 LYS A CA 1
ATOM 2383 C C . LYS A 1 314 ? -12.388 19.978 -52.211 1.00 59.04 117 LYS A C 1
ATOM 2384 O O . LYS A 1 314 ? -11.602 20.894 -51.842 1.00 56.76 117 LYS A O 1
ATOM 2390 N N . ASP A 1 315 ? -12.809 18.970 -51.433 1.00 52.14 118 ASP A N 1
ATOM 2391 C CA . ASP A 1 315 ? -12.472 18.792 -49.992 1.00 53.16 118 ASP A CA 1
ATOM 2392 C C . ASP A 1 315 ? -10.955 18.839 -49.794 1.00 50.21 118 ASP A C 1
ATOM 2393 O O . ASP A 1 315 ? -10.234 17.992 -50.320 1.00 45.80 118 ASP A O 1
ATOM 2398 N N . PRO A 1 316 ? -10.424 19.829 -49.035 1.00 48.78 119 PRO A N 1
ATOM 2399 C CA . PRO A 1 316 ? -8.998 19.878 -48.702 1.00 47.91 119 PRO A CA 1
ATOM 2400 C C . PRO A 1 316 ? -8.523 18.578 -48.038 1.00 46.86 119 PRO A C 1
ATOM 2401 O O . PRO A 1 316 ? -7.386 18.183 -48.237 1.00 46.10 119 PRO A O 1
ATOM 2405 N N . ARG A 1 317 ? -9.422 17.966 -47.263 1.00 42.70 120 ARG A N 1
ATOM 2406 C CA . ARG A 1 317 ? -9.220 16.690 -46.538 1.00 40.34 120 ARG A CA 1
ATOM 2407 C C . ARG A 1 317 ? -8.898 15.568 -47.533 1.00 39.09 120 ARG A C 1
ATOM 2408 O O . ARG A 1 317 ? -7.883 14.876 -47.333 1.00 40.89 120 ARG A O 1
ATOM 2416 N N . ILE A 1 318 ? -9.720 15.400 -48.568 1.00 38.07 121 ILE A N 1
ATOM 2417 C CA . ILE A 1 318 ? -9.547 14.344 -49.611 1.00 37.35 121 ILE A CA 1
ATOM 2418 C C . ILE A 1 318 ? -8.286 14.652 -50.430 1.00 36.81 121 ILE A C 1
ATOM 2419 O O . ILE A 1 318 ? -7.548 13.694 -50.783 1.00 34.59 121 ILE A O 1
ATOM 2424 N N . ALA A 1 319 ? -8.050 15.933 -50.717 1.00 36.27 122 ALA A N 1
ATOM 2425 C CA . ALA A 1 319 ? -6.899 16.404 -51.512 1.00 40.03 122 ALA A CA 1
ATOM 2426 C C . ALA A 1 319 ? -5.614 15.908 -50.848 1.00 41.13 122 ALA A C 1
ATOM 2427 O O . ALA A 1 319 ? -4.734 15.375 -51.580 1.00 42.66 122 ALA A O 1
ATOM 2429 N N . ALA A 1 320 ? -5.539 16.064 -49.517 1.00 41.63 123 ALA A N 1
ATOM 2430 C CA . ALA A 1 320 ? -4.394 15.678 -48.652 1.00 41.37 123 ALA A CA 1
ATOM 2431 C C . ALA A 1 320 ? -4.340 14.152 -48.477 1.00 42.56 123 ALA A C 1
ATOM 2432 O O . ALA A 1 320 ? -3.232 13.609 -48.384 1.00 47.44 123 ALA A O 1
ATOM 2434 N N . THR A 1 321 ? -5.487 13.471 -48.437 1.00 43.10 124 THR A N 1
ATOM 2435 C CA . THR A 1 321 ? -5.555 11.987 -48.420 1.00 45.52 124 THR A CA 1
ATOM 2436 C C . THR A 1 321 ? -4.873 11.455 -49.687 1.00 47.40 124 THR A C 1
ATOM 2437 O O . THR A 1 321 ? -3.996 10.559 -49.552 1.00 44.31 124 THR A O 1
ATOM 2441 N N . MET A 1 322 ? -5.218 12.019 -50.850 1.00 50.24 125 MET A N 1
ATOM 2442 C CA . MET A 1 322 ? -4.643 11.627 -52.166 1.00 53.66 125 MET A CA 1
ATOM 2443 C C . MET A 1 322 ? -3.181 12.086 -52.249 1.00 51.14 125 MET A C 1
ATOM 2444 O O . MET A 1 322 ? -2.388 11.431 -52.974 1.00 53.22 125 MET A O 1
ATOM 2449 N N . GLU A 1 323 ? -2.818 13.168 -51.554 1.00 46.78 126 GLU A N 1
ATOM 2450 C CA . GLU A 1 323 ? -1.423 13.680 -51.572 1.00 50.00 126 GLU A CA 1
ATOM 2451 C C . GLU A 1 323 ? -0.529 12.638 -50.899 1.00 48.08 126 GLU A C 1
ATOM 2452 O O . GLU A 1 323 ? 0.537 12.312 -51.465 1.00 49.04 126 GLU A O 1
ATOM 2458 N N . ASN A 1 324 ? -0.972 12.119 -49.752 1.00 46.11 127 ASN A N 1
ATOM 2459 C CA . ASN A 1 324 ? -0.223 11.112 -48.959 1.00 41.72 127 ASN A CA 1
ATOM 2460 C C . ASN A 1 324 ? -0.200 9.784 -49.725 1.00 40.39 127 ASN A C 1
ATOM 2461 O O . ASN A 1 324 ? 0.800 9.061 -49.587 1.00 40.83 127 ASN A O 1
ATOM 2466 N N . ALA A 1 325 ? -1.239 9.482 -50.510 1.00 36.46 128 ALA A N 1
ATOM 2467 C CA . ALA A 1 325 ? -1.320 8.263 -51.347 1.00 36.52 128 ALA A CA 1
ATOM 2468 C C . ALA A 1 325 ? -0.220 8.277 -52.427 1.00 38.55 128 ALA A C 1
ATOM 2469 O O . ALA A 1 325 ? 0.503 7.250 -52.549 1.00 32.79 128 ALA A O 1
ATOM 2471 N N . GLN A 1 326 ? -0.077 9.392 -53.164 1.00 38.19 129 GLN A N 1
ATOM 2472 C CA . GLN A 1 326 ? 0.991 9.573 -54.186 1.00 37.64 129 GLN A CA 1
ATOM 2473 C C . GLN A 1 326 ? 2.361 9.253 -53.558 1.00 38.44 129 GLN A C 1
ATOM 2474 O O . GLN A 1 326 ? 3.165 8.559 -54.222 1.00 35.80 129 GLN A O 1
ATOM 2476 N N . LYS A 1 327 ? 2.606 9.696 -52.317 1.00 39.45 130 LYS A N 1
ATOM 2477 C CA . LYS A 1 327 ? 3.881 9.473 -51.569 1.00 42.34 130 LYS A CA 1
ATOM 2478 C C . LYS A 1 327 ? 3.982 8.022 -51.065 1.00 42.96 130 LYS A C 1
ATOM 2479 O O . LYS A 1 327 ? 5.103 7.500 -50.992 1.00 42.18 130 LYS A O 1
ATOM 2485 N N . GLY A 1 328 ? 2.860 7.390 -50.731 1.00 49.51 131 GLY A N 1
ATOM 2486 C CA . GLY A 1 328 ? 2.806 5.988 -50.269 1.00 55.08 131 GLY A CA 1
ATOM 2487 C C . GLY A 1 328 ? 2.757 4.997 -51.417 1.00 57.53 131 GLY A C 1
ATOM 2488 O O . GLY A 1 328 ? 2.897 5.431 -52.581 1.00 65.39 131 GLY A O 1
ATOM 2489 N N . GLU A 1 329 ? 2.555 3.715 -51.103 1.00 56.40 132 GLU A N 1
ATOM 2490 C CA . GLU A 1 329 ? 2.451 2.615 -52.101 1.00 56.85 132 GLU A CA 1
ATOM 2491 C C . GLU A 1 329 ? 1.206 1.771 -51.801 1.00 54.28 132 GLU A C 1
ATOM 2492 O O . GLU A 1 329 ? 0.864 1.595 -50.620 1.00 57.87 132 GLU A O 1
ATOM 2498 N N . ILE A 1 330 ? 0.515 1.315 -52.845 1.00 48.76 133 ILE A N 1
ATOM 2499 C CA . ILE A 1 330 ? -0.703 0.463 -52.720 1.00 47.52 133 ILE A CA 1
ATOM 2500 C C . ILE A 1 330 ? -0.326 -0.893 -52.109 1.00 44.85 133 ILE A C 1
ATOM 2501 O O . ILE A 1 330 ? 0.738 -1.453 -52.458 1.00 40.12 133 ILE A O 1
ATOM 2506 N N . MET A 1 331 ? -1.198 -1.423 -51.256 1.00 41.61 134 MET A N 1
ATOM 2507 C CA . MET A 1 331 ? -1.009 -2.741 -50.598 1.00 38.70 134 MET A CA 1
ATOM 2508 C C . MET A 1 331 ? -1.081 -3.848 -51.653 1.00 37.60 134 MET A C 1
ATOM 2509 O O . MET A 1 331 ? -1.912 -3.820 -52.556 1.00 40.54 134 MET A O 1
ATOM 2514 N N . PRO A 1 332 ? -0.191 -4.855 -51.598 1.00 35.98 135 PRO A N 1
ATOM 2515 C CA . PRO A 1 332 ? -0.409 -6.092 -52.332 1.00 37.62 135 PRO A CA 1
ATOM 2516 C C . PRO A 1 332 ? -1.679 -6.789 -51.828 1.00 40.43 135 PRO A C 1
ATOM 2517 O O . PRO A 1 332 ? -2.008 -6.634 -50.665 1.00 39.98 135 PRO A O 1
ATOM 2521 N N . ASN A 1 333 ? -2.361 -7.537 -52.696 1.00 44.10 136 ASN A N 1
ATOM 2522 C CA . ASN A 1 333 ? -3.514 -8.386 -52.292 1.00 43.63 136 ASN A CA 1
ATOM 2523 C C . ASN A 1 333 ? -3.076 -9.852 -52.235 1.00 46.73 136 ASN A C 1
ATOM 2524 O O . ASN A 1 333 ? -3.937 -10.682 -51.892 1.00 53.45 136 ASN A O 1
ATOM 2529 N N . ILE A 1 334 ? -1.802 -10.173 -52.522 1.00 48.28 137 ILE A N 1
ATOM 2530 C CA . ILE A 1 334 ? -1.278 -11.575 -52.448 1.00 50.31 137 ILE A CA 1
ATOM 2531 C C . ILE A 1 334 ? -1.707 -12.165 -51.109 1.00 50.74 137 ILE A C 1
ATOM 2532 O O . ILE A 1 334 ? -1.910 -11.429 -50.147 1.00 52.48 137 ILE A O 1
ATOM 2537 N N . PRO A 1 335 ? -1.845 -13.502 -50.981 1.00 50.47 138 PRO A N 1
ATOM 2538 C CA . PRO A 1 335 ? -2.507 -14.077 -49.811 1.00 50.76 138 PRO A CA 1
ATOM 2539 C C . PRO A 1 335 ? -1.707 -13.917 -48.506 1.00 50.72 138 PRO A C 1
ATOM 2540 O O . PRO A 1 335 ? -2.326 -13.929 -47.460 1.00 55.09 138 PRO A O 1
ATOM 2544 N N . GLN A 1 336 ? -0.380 -13.767 -48.586 1.00 47.63 139 GLN A N 1
ATOM 2545 C CA . GLN A 1 336 ? 0.489 -13.773 -47.377 1.00 52.67 139 GLN A CA 1
ATOM 2546 C C . GLN A 1 336 ? 0.671 -12.337 -46.870 1.00 48.89 139 GLN A C 1
ATOM 2547 O O . GLN A 1 336 ? 1.485 -12.135 -45.937 1.00 51.71 139 GLN A O 1
ATOM 2553 N N . MET A 1 337 ? -0.078 -11.370 -47.391 1.00 47.06 140 MET A N 1
ATOM 2554 C CA . MET A 1 337 ? -0.151 -10.013 -46.773 1.00 45.95 140 MET A CA 1
ATOM 2555 C C . MET A 1 337 ? -0.533 -10.171 -45.302 1.00 44.06 140 MET A C 1
ATOM 2556 O O . MET A 1 337 ? 0.069 -9.485 -44.453 1.00 50.14 140 MET A O 1
ATOM 2561 N N . SER A 1 338 ? -1.489 -11.063 -45.039 1.00 38.45 141 SER A N 1
ATOM 2562 C CA . SER A 1 338 ? -1.997 -11.440 -43.701 1.00 35.19 141 SER A CA 1
ATOM 2563 C C . SER A 1 338 ? -0.821 -11.700 -42.751 1.00 30.59 141 SER A C 1
ATOM 2564 O O . SER A 1 338 ? -0.773 -11.097 -41.646 1.00 26.70 141 SER A O 1
ATOM 2567 N N . ALA A 1 339 ? 0.092 -12.587 -43.159 1.00 27.28 142 ALA A N 1
ATOM 2568 C CA . ALA A 1 339 ? 1.224 -13.036 -42.322 1.00 25.96 142 ALA A CA 1
ATOM 2569 C C . ALA A 1 339 ? 2.177 -11.858 -42.098 1.00 26.35 142 ALA A C 1
ATOM 2570 O O . ALA A 1 339 ? 2.654 -11.682 -40.955 1.00 25.32 142 ALA A O 1
ATOM 2572 N N . PHE A 1 340 ? 2.442 -11.080 -43.151 1.00 26.04 143 PHE A N 1
ATOM 2573 C CA . PHE A 1 340 ? 3.276 -9.856 -43.078 1.00 27.08 143 PHE A CA 1
ATOM 2574 C C . PHE A 1 340 ? 2.707 -8.966 -41.967 1.00 27.45 143 PHE A C 1
ATOM 2575 O O . PHE A 1 340 ? 3.470 -8.528 -41.077 1.00 27.81 143 PHE A O 1
ATOM 2583 N N . TRP A 1 341 ? 1.393 -8.723 -42.018 1.00 26.40 144 TRP A N 1
ATOM 2584 C CA . TRP A 1 341 ? 0.683 -7.795 -41.101 1.00 26.30 144 TRP A CA 1
ATOM 2585 C C . TRP A 1 341 ? 0.830 -8.312 -39.667 1.00 25.39 144 TRP A C 1
ATOM 2586 O O . TRP A 1 341 ? 1.281 -7.555 -38.813 1.00 26.12 144 TRP A O 1
ATOM 2597 N N . TYR A 1 342 ? 0.494 -9.576 -39.429 1.00 25.01 145 TYR A N 1
ATOM 2598 C CA . TYR A 1 342 ? 0.561 -10.216 -38.088 1.00 26.14 145 TYR A CA 1
ATOM 2599 C C . TYR A 1 342 ? 1.988 -10.105 -37.535 1.00 26.47 145 TYR A C 1
ATOM 2600 O O . TYR A 1 342 ? 2.166 -9.750 -36.345 1.00 26.64 145 TYR A O 1
ATOM 2609 N N . ALA A 1 343 ? 2.979 -10.423 -38.368 1.00 26.59 146 ALA A N 1
ATOM 2610 C CA . ALA A 1 343 ? 4.418 -10.416 -38.014 1.00 26.27 146 ALA A CA 1
ATOM 2611 C C . ALA A 1 343 ? 4.831 -9.007 -37.592 1.00 23.71 146 ALA A C 1
ATOM 2612 O O . ALA A 1 343 ? 5.399 -8.856 -36.496 1.00 22.73 146 ALA A O 1
ATOM 2614 N N . VAL A 1 344 ? 4.549 -8.025 -38.447 1.00 22.51 147 VAL A N 1
ATOM 2615 C CA . VAL A 1 344 ? 4.994 -6.621 -38.236 1.00 22.88 147 VAL A CA 1
ATOM 2616 C C . VAL A 1 344 ? 4.268 -6.057 -37.017 1.00 22.65 147 VAL A C 1
ATOM 2617 O O . VAL A 1 344 ? 4.904 -5.288 -36.275 1.00 24.56 147 VAL A O 1
ATOM 2621 N N . ARG A 1 345 ? 2.993 -6.403 -36.838 1.00 22.04 148 ARG A N 1
ATOM 2622 C CA . ARG A 1 345 ? 2.188 -5.970 -35.674 1.00 22.03 148 ARG A CA 1
ATOM 2623 C C . ARG A 1 345 ? 2.981 -6.279 -34.405 1.00 20.74 148 ARG A C 1
ATOM 2624 O O . ARG A 1 345 ? 3.157 -5.342 -33.590 1.00 21.17 148 ARG A O 1
ATOM 2632 N N . THR A 1 346 ? 3.478 -7.517 -34.291 1.00 19.74 149 THR A N 1
ATOM 2633 C CA . THR A 1 346 ? 4.248 -8.024 -33.125 1.00 20.07 149 THR A CA 1
ATOM 2634 C C . THR A 1 346 ? 5.605 -7.326 -33.049 1.00 20.76 149 THR A C 1
ATOM 2635 O O . THR A 1 346 ? 5.983 -6.898 -31.953 1.00 21.93 149 THR A O 1
ATOM 2639 N N . ALA A 1 347 ? 6.314 -7.226 -34.167 1.00 21.24 150 ALA A N 1
ATOM 2640 C CA . ALA A 1 347 ? 7.590 -6.492 -34.237 1.00 22.74 150 ALA A CA 1
ATOM 2641 C C . ALA A 1 347 ? 7.415 -5.122 -33.560 1.00 25.76 150 ALA A C 1
ATOM 2642 O O . ALA A 1 347 ? 8.140 -4.835 -32.562 1.00 27.81 150 ALA A O 1
ATOM 2644 N N . VAL A 1 348 ? 6.472 -4.320 -34.065 1.00 27.00 151 VAL A N 1
ATOM 2645 C CA . VAL A 1 348 ? 6.233 -2.913 -33.619 1.00 28.45 151 VAL A CA 1
ATOM 2646 C C . VAL A 1 348 ? 5.936 -2.914 -32.116 1.00 29.85 151 VAL A C 1
ATOM 2647 O O . VAL A 1 348 ? 6.597 -2.161 -31.378 1.00 31.39 151 VAL A O 1
ATOM 2651 N N . ILE A 1 349 ? 5.004 -3.757 -31.681 1.00 30.61 152 ILE A N 1
ATOM 2652 C CA . ILE A 1 349 ? 4.528 -3.796 -30.267 1.00 32.17 152 ILE A CA 1
ATOM 2653 C C . ILE A 1 349 ? 5.659 -4.239 -29.325 1.00 31.72 152 ILE A C 1
ATOM 2654 O O . ILE A 1 349 ? 5.763 -3.665 -28.214 1.00 31.90 152 ILE A O 1
ATOM 2659 N N . ASN A 1 350 ? 6.474 -5.212 -29.738 1.00 30.61 153 ASN A N 1
ATOM 2660 C CA . ASN A 1 350 ? 7.585 -5.752 -28.912 1.00 29.03 153 ASN A CA 1
ATOM 2661 C C . ASN A 1 350 ? 8.690 -4.695 -28.781 1.00 30.98 153 ASN A C 1
ATOM 2662 O O . ASN A 1 350 ? 9.265 -4.576 -27.676 1.00 33.19 153 ASN A O 1
ATOM 2667 N N . ALA A 1 351 ? 8.989 -3.966 -29.854 1.00 29.75 154 ALA A N 1
ATOM 2668 C CA . ALA A 1 351 ? 9.990 -2.875 -29.841 1.00 31.02 154 ALA A CA 1
ATOM 2669 C C . ALA A 1 351 ? 9.447 -1.696 -29.026 1.00 29.63 154 ALA A C 1
ATOM 2670 O O . ALA A 1 351 ? 10.194 -1.169 -28.201 1.00 30.47 154 ALA A O 1
ATOM 2672 N N . ALA A 1 352 ? 8.187 -1.312 -29.239 1.00 30.09 155 ALA A N 1
ATOM 2673 C CA . ALA A 1 352 ? 7.529 -0.196 -28.518 1.00 30.53 155 ALA A CA 1
ATOM 2674 C C . ALA A 1 352 ? 7.554 -0.475 -27.014 1.00 31.39 155 ALA A C 1
ATOM 2675 O O . ALA A 1 352 ? 7.743 0.482 -26.252 1.00 29.76 155 ALA A O 1
ATOM 2677 N N . SER A 1 353 ? 7.380 -1.742 -26.623 1.00 34.05 156 SER A N 1
ATOM 2678 C CA . SER A 1 353 ? 7.333 -2.213 -25.215 1.00 36.85 156 SER A CA 1
ATOM 2679 C C . SER A 1 353 ? 8.745 -2.445 -24.668 1.00 38.19 156 SER A C 1
ATOM 2680 O O . SER A 1 353 ? 8.899 -2.435 -23.432 1.00 38.00 156 SER A O 1
ATOM 2683 N N . GLY A 1 354 ? 9.724 -2.682 -25.550 1.00 39.67 157 GLY A N 1
ATOM 2684 C CA . GLY A 1 354 ? 11.088 -3.116 -25.185 1.00 38.10 157 GLY A CA 1
ATOM 2685 C C . GLY A 1 354 ? 11.168 -4.608 -24.854 1.00 37.74 157 GLY A C 1
ATOM 2686 O O . GLY A 1 354 ? 12.153 -5.024 -24.240 1.00 33.52 157 GLY A O 1
ATOM 2687 N N . ARG A 1 355 ? 10.178 -5.413 -25.241 1.00 41.22 158 ARG A N 1
ATOM 2688 C CA . ARG A 1 355 ? 10.252 -6.885 -25.065 1.00 46.12 158 ARG A CA 1
ATOM 2689 C C . ARG A 1 355 ? 11.342 -7.427 -26.000 1.00 46.68 158 ARG A C 1
ATOM 2690 O O . ARG A 1 355 ? 12.066 -8.358 -25.585 1.00 48.66 158 ARG A O 1
ATOM 2698 N N . GLN A 1 356 ? 11.464 -6.855 -27.199 1.00 43.48 159 GLN A N 1
ATOM 2699 C CA . GLN A 1 356 ? 12.534 -7.154 -28.197 1.00 42.05 159 GLN A CA 1
ATOM 2700 C C . GLN A 1 356 ? 13.246 -5.848 -28.583 1.00 40.55 159 GLN A C 1
ATOM 2701 O O . GLN A 1 356 ? 12.574 -4.792 -28.611 1.00 41.80 159 GLN A O 1
ATOM 2707 N N . THR A 1 357 ? 14.536 -5.905 -28.930 1.00 37.41 160 THR A N 1
ATOM 2708 C CA . THR A 1 357 ? 15.249 -4.754 -29.554 1.00 36.49 160 THR A CA 1
ATOM 2709 C C . THR A 1 357 ? 14.685 -4.568 -30.968 1.00 34.31 160 THR A C 1
ATOM 2710 O O . THR A 1 357 ? 14.099 -5.523 -31.470 1.00 35.11 160 THR A O 1
ATOM 2714 N N . VAL A 1 358 ? 14.857 -3.402 -31.595 1.00 32.86 161 VAL A N 1
ATOM 2715 C CA . VAL A 1 358 ? 14.355 -3.136 -32.980 1.00 31.70 161 VAL A CA 1
ATOM 2716 C C . VAL A 1 358 ? 14.920 -4.201 -33.936 1.00 31.18 161 VAL A C 1
ATOM 2717 O O . VAL A 1 358 ? 14.176 -4.663 -34.811 1.00 28.79 161 VAL A O 1
ATOM 2721 N N . ASP A 1 359 ? 16.195 -4.561 -33.772 1.00 32.41 162 ASP A N 1
ATOM 2722 C CA . ASP A 1 359 ? 16.930 -5.513 -34.645 1.00 36.07 162 ASP A CA 1
ATOM 2723 C C . ASP A 1 359 ? 16.283 -6.898 -34.539 1.00 35.16 162 ASP A C 1
ATOM 2724 O O . ASP A 1 359 ? 15.904 -7.446 -35.578 1.00 32.11 162 ASP A O 1
ATOM 2729 N N . GLU A 1 360 ? 16.190 -7.435 -33.321 1.00 36.42 163 GLU A N 1
ATOM 2730 C CA . GLU A 1 360 ? 15.543 -8.729 -32.990 1.00 41.15 163 GLU A CA 1
ATOM 2731 C C . GLU A 1 360 ? 14.092 -8.724 -33.498 1.00 40.26 163 GLU A C 1
ATOM 2732 O O . GLU A 1 360 ? 13.663 -9.735 -34.125 1.00 39.78 163 GLU A O 1
ATOM 2738 N N . ALA A 1 361 ? 13.348 -7.646 -33.222 1.00 34.55 164 ALA A N 1
ATOM 2739 C CA . ALA A 1 361 ? 11.904 -7.536 -33.511 1.00 31.73 164 ALA A CA 1
ATOM 2740 C C . ALA A 1 361 ? 11.676 -7.588 -35.022 1.00 30.26 164 ALA A C 1
ATOM 2741 O O . ALA A 1 361 ? 10.849 -8.419 -35.474 1.00 31.92 164 ALA A O 1
ATOM 2743 N N . LEU A 1 362 ? 12.386 -6.746 -35.767 1.00 29.68 165 LEU A N 1
ATOM 2744 C CA . LEU A 1 362 ? 12.241 -6.617 -37.239 1.00 31.85 165 LEU A CA 1
ATOM 2745 C C . LEU A 1 362 ? 12.748 -7.900 -37.910 1.00 35.46 165 LEU A C 1
ATOM 2746 O O . LEU A 1 362 ? 12.168 -8.303 -38.931 1.00 37.13 165 LEU A O 1
ATOM 2751 N N . LYS A 1 363 ? 13.796 -8.515 -37.359 1.00 40.03 166 LYS A N 1
ATOM 2752 C CA . LYS A 1 363 ? 14.429 -9.746 -37.900 1.00 41.85 166 LYS A CA 1
ATOM 2753 C C . LYS A 1 363 ? 13.389 -10.867 -37.907 1.00 38.75 166 LYS A C 1
ATOM 2754 O O . LYS A 1 363 ? 13.247 -11.512 -38.957 1.00 42.90 166 LYS A O 1
ATOM 2760 N N . ASP A 1 364 ? 12.671 -11.058 -36.794 1.00 33.50 167 ASP A N 1
ATOM 2761 C CA . ASP A 1 364 ? 11.682 -12.159 -36.620 1.00 29.71 167 ASP A CA 1
ATOM 2762 C C . ASP A 1 364 ? 10.467 -11.911 -37.518 1.00 26.99 167 ASP A C 1
ATOM 2763 O O . ASP A 1 364 ? 9.859 -12.890 -37.979 1.00 25.87 167 ASP A O 1
ATOM 2768 N N . ALA A 1 365 ? 10.114 -10.644 -37.738 1.00 26.76 168 ALA A N 1
ATOM 2769 C CA . ALA A 1 365 ? 8.999 -10.228 -38.615 1.00 25.90 168 ALA A CA 1
ATOM 2770 C C . ALA A 1 365 ? 9.374 -10.486 -40.079 1.00 26.26 168 ALA A C 1
ATOM 2771 O O . ALA A 1 365 ? 8.504 -10.843 -40.854 1.00 23.92 168 ALA A O 1
ATOM 2773 N N . GLN A 1 366 ? 10.635 -10.266 -40.444 1.00 29.21 169 GLN A N 1
ATOM 2774 C CA . GLN A 1 366 ? 11.192 -10.632 -41.773 1.00 32.43 169 GLN A CA 1
ATOM 2775 C C . GLN A 1 366 ? 11.046 -12.152 -41.991 1.00 35.13 169 GLN A C 1
ATOM 2776 O O . GLN A 1 366 ? 10.568 -12.558 -43.072 1.00 35.87 169 GLN A O 1
ATOM 2782 N N . THR A 1 367 ? 11.438 -12.968 -41.009 1.00 33.85 170 THR A N 1
ATOM 2783 C CA . THR A 1 367 ? 11.318 -14.450 -41.032 1.00 36.14 170 THR A CA 1
ATOM 2784 C C . THR A 1 367 ? 9.846 -14.840 -41.252 1.00 36.85 170 THR A C 1
ATOM 2785 O O . THR A 1 367 ? 9.587 -15.687 -42.134 1.00 40.14 170 THR A O 1
ATOM 2789 N N . GLY A 1 368 ? 8.914 -14.247 -40.494 1.00 34.17 171 GLY A N 1
ATOM 2790 C CA . GLY A 1 368 ? 7.473 -14.559 -40.564 1.00 30.86 171 GLY A CA 1
ATOM 2791 C C . GLY A 1 368 ? 6.906 -14.335 -41.957 1.00 30.62 171 GLY A C 1
ATOM 2792 O O . GLY A 1 368 ? 6.116 -15.176 -42.421 1.00 29.33 171 GLY A O 1
ATOM 2793 N N . SER A 1 369 ? 7.260 -13.208 -42.580 1.00 31.31 172 SER A N 1
ATOM 2794 C CA . SER A 1 369 ? 6.756 -12.743 -43.906 1.00 33.13 172 SER A CA 1
ATOM 2795 C C . SER A 1 369 ? 7.279 -13.680 -44.997 1.00 32.83 172 SER A C 1
ATOM 2796 O O . SER A 1 369 ? 6.532 -14.008 -45.945 1.00 34.06 172 SER A O 1
ATOM 2799 N N . GLU A 1 370 ? 8.536 -14.077 -44.860 1.00 33.78 173 GLU A N 1
ATOM 2800 C CA . GLU A 1 370 ? 9.262 -14.913 -45.845 1.00 37.59 173 GLU A CA 1
ATOM 2801 C C . GLU A 1 370 ? 8.855 -16.389 -45.695 1.00 39.43 173 GLU A C 1
ATOM 2802 O O . GLU A 1 370 ? 9.065 -17.152 -46.646 1.00 43.77 173 GLU A O 1
ATOM 2808 N N . LEU A 1 371 ? 8.286 -16.777 -44.552 1.00 37.77 174 LEU A N 1
ATOM 2809 C CA . LEU A 1 371 ? 8.011 -18.198 -44.235 1.00 38.54 174 LEU A CA 1
ATOM 2810 C C . LEU A 1 371 ? 7.084 -18.807 -45.290 1.00 35.29 174 LEU A C 1
ATOM 2811 O O . LEU A 1 371 ? 7.410 -19.903 -45.723 1.00 35.84 174 LEU A O 1
ATOM 2816 N N . TYR A 1 372 ? 6.006 -18.146 -45.713 1.00 33.34 175 TYR A N 1
ATOM 2817 C CA . TYR A 1 372 ? 5.063 -18.738 -46.695 1.00 32.52 175 TYR A CA 1
ATOM 2818 C C . TYR A 1 372 ? 5.821 -19.179 -47.960 1.00 33.87 175 TYR A C 1
ATOM 2819 O O . TYR A 1 372 ? 5.790 -20.398 -48.256 1.00 27.22 175 TYR A O 1
ATOM 2828 N N . ARG A 1 373 ? 6.454 -18.235 -48.681 1.00 37.82 176 ARG A N 1
ATOM 2829 C CA . ARG A 1 373 ? 7.178 -18.488 -49.962 1.00 40.34 176 ARG A CA 1
ATOM 2830 C C . ARG A 1 373 ? 8.061 -19.730 -49.791 1.00 39.58 176 ARG A C 1
ATOM 2831 O O . ARG A 1 373 ? 7.903 -20.679 -50.581 1.00 39.27 176 ARG A O 1
ATOM 2839 N N . GLN A 1 374 ? 8.918 -19.719 -48.763 1.00 37.28 177 GLN A N 1
ATOM 2840 C CA . GLN A 1 374 ? 9.969 -20.736 -48.529 1.00 36.12 177 GLN A CA 1
ATOM 2841 C C . GLN A 1 374 ? 9.341 -22.077 -48.154 1.00 34.71 177 GLN A C 1
ATOM 2842 O O . GLN A 1 374 ? 9.732 -23.089 -48.747 1.00 37.38 177 GLN A O 1
ATOM 2848 N N . SER A 1 375 ? 8.416 -22.089 -47.201 1.00 34.25 178 SER A N 1
ATOM 2849 C CA . SER A 1 375 ? 7.597 -23.277 -46.851 1.00 34.11 178 SER A CA 1
ATOM 2850 C C . SER A 1 375 ? 7.032 -23.900 -48.131 1.00 35.67 178 SER A C 1
ATOM 2851 O O . SER A 1 375 ? 7.294 -25.099 -48.363 1.00 36.38 178 SER A O 1
ATOM 2854 N N . LEU A 1 376 ? 6.326 -23.113 -48.946 1.00 39.34 179 LEU A N 1
ATOM 2855 C CA . LEU A 1 376 ? 5.655 -23.607 -50.181 1.00 42.56 179 LEU A CA 1
ATOM 2856 C C . LEU A 1 376 ? 6.714 -24.207 -51.107 1.00 45.08 179 LEU A C 1
ATOM 2857 O O . LEU A 1 376 ? 6.455 -25.282 -51.664 1.00 45.21 179 LEU A O 1
ATOM 2862 N N . GLU A 1 377 ? 7.851 -23.526 -51.270 1.00 47.76 180 GLU A N 1
ATOM 2863 C CA . GLU A 1 377 ? 8.973 -23.936 -52.161 1.00 47.05 180 GLU A CA 1
ATOM 2864 C C . GLU A 1 377 ? 9.418 -25.342 -51.756 1.00 42.03 180 GLU A C 1
ATOM 2865 O O . GLU A 1 377 ? 9.381 -26.242 -52.607 1.00 42.93 180 GLU A O 1
ATOM 2871 N N . ILE A 1 378 ? 9.775 -25.508 -50.484 1.00 38.82 181 ILE A N 1
ATOM 2872 C CA . ILE A 1 378 ? 10.285 -26.787 -49.903 1.00 38.22 181 ILE A CA 1
ATOM 2873 C C . ILE A 1 378 ? 9.195 -27.866 -50.049 1.00 35.52 181 ILE A C 1
ATOM 2874 O O . ILE A 1 378 ? 9.461 -28.913 -50.661 1.00 32.69 181 ILE A O 1
ATOM 2879 N N . ILE A 1 379 ? 8.002 -27.608 -49.514 1.00 34.71 182 ILE A N 1
ATOM 2880 C CA . ILE A 1 379 ? 6.903 -28.615 -49.448 1.00 35.91 182 ILE A CA 1
ATOM 2881 C C . ILE A 1 379 ? 6.515 -29.016 -50.875 1.00 36.34 182 ILE A C 1
ATOM 2882 O O . ILE A 1 379 ? 6.480 -30.218 -51.158 1.00 40.54 182 ILE A O 1
ATOM 2887 N N . SER A 1 380 ? 6.257 -28.039 -51.738 1.00 35.26 183 SER A N 1
ATOM 2888 C CA . SER A 1 380 ? 5.776 -28.263 -53.123 1.00 35.29 183 SER A CA 1
ATOM 2889 C C . SER A 1 380 ? 6.829 -29.057 -53.898 1.00 32.83 183 SER A C 1
ATOM 2890 O O . SER A 1 380 ? 6.425 -29.967 -54.607 1.00 34.02 183 SER A O 1
ATOM 2893 N N . ARG A 1 381 ? 8.119 -28.744 -53.754 1.00 32.23 184 ARG A N 1
ATOM 2894 C CA . ARG A 1 381 ? 9.203 -29.455 -54.491 1.00 35.24 184 ARG A CA 1
ATOM 2895 C C . ARG A 1 381 ? 9.158 -30.918 -54.057 1.00 35.03 184 ARG A C 1
ATOM 2896 O O . ARG A 1 381 ? 9.059 -31.804 -54.941 1.00 39.05 184 ARG A O 1
ATOM 2904 N N . TYR A 1 382 ? 9.188 -31.167 -52.747 1.00 33.11 185 TYR A N 1
ATOM 2905 C CA . TYR A 1 382 ? 9.136 -32.539 -52.194 1.00 33.01 185 TYR A CA 1
ATOM 2906 C C . TYR A 1 382 ? 7.932 -33.275 -52.788 1.00 34.08 185 TYR A C 1
ATOM 2907 O O . TYR A 1 382 ? 8.097 -34.416 -53.256 1.00 42.93 185 TYR A O 1
ATOM 2916 N N . LEU A 1 383 ? 6.753 -32.655 -52.770 1.00 30.95 186 LEU A N 1
ATOM 2917 C CA . LEU A 1 383 ? 5.503 -33.337 -53.178 1.00 32.20 186 LEU A CA 1
ATOM 2918 C C . LEU A 1 383 ? 5.587 -33.681 -54.674 1.00 36.41 186 LEU A C 1
ATOM 2919 O O . LEU A 1 383 ? 5.236 -34.824 -55.011 1.00 34.62 186 LEU A O 1
ATOM 2924 N N . ARG A 1 384 ? 6.063 -32.765 -55.530 1.00 41.59 187 ARG A N 1
ATOM 2925 C CA . ARG A 1 384 ? 6.135 -32.996 -57.004 1.00 44.91 187 ARG A CA 1
ATOM 2926 C C . ARG A 1 384 ? 7.212 -34.042 -57.295 1.00 41.58 187 ARG A C 1
ATOM 2927 O O . ARG A 1 384 ? 6.976 -34.893 -58.183 1.00 43.91 187 ARG A O 1
ATOM 2935 N N . GLU A 1 385 ? 8.334 -33.982 -56.572 1.00 40.98 188 GLU A N 1
ATOM 2936 C CA . GLU A 1 385 ? 9.442 -34.973 -56.680 1.00 45.22 188 GLU A CA 1
ATOM 2937 C C . GLU A 1 385 ? 8.907 -36.380 -56.401 1.00 44.45 188 GLU A C 1
ATOM 2938 O O . GLU A 1 385 ? 9.182 -37.285 -57.224 1.00 44.64 188 GLU A O 1
ATOM 2944 N N . GLN A 1 386 ? 8.198 -36.541 -55.276 1.00 43.16 189 GLN A N 1
ATOM 2945 C CA . GLN A 1 386 ? 7.705 -37.851 -54.780 1.00 42.06 189 GLN A CA 1
ATOM 2946 C C . GLN A 1 386 ? 6.725 -38.446 -55.796 1.00 43.47 189 GLN A C 1
ATOM 2947 O O . GLN A 1 386 ? 6.884 -39.631 -56.117 1.00 48.86 189 GLN A O 1
ATOM 2953 N N . ALA A 1 387 ? 5.779 -37.643 -56.291 1.00 45.16 190 ALA A N 1
ATOM 2954 C CA . ALA A 1 387 ? 4.752 -38.041 -57.284 1.00 45.29 190 ALA A CA 1
ATOM 2955 C C . ALA A 1 387 ? 5.422 -38.422 -58.606 1.00 49.48 190 ALA A C 1
ATOM 2956 O O . ALA A 1 387 ? 5.131 -39.534 -59.074 1.00 52.07 190 ALA A O 1
ATOM 2958 N N . THR A 1 388 ? 6.282 -37.563 -59.169 1.00 55.64 191 THR A N 1
ATOM 2959 C CA . THR A 1 388 ? 6.949 -37.798 -60.487 1.00 59.84 191 THR A CA 1
ATOM 2960 C C . THR A 1 388 ? 8.065 -38.849 -60.347 1.00 63.03 191 THR A C 1
ATOM 2961 O O . THR A 1 388 ? 9.184 -38.470 -59.929 1.00 64.10 191 THR A O 1
ATOM 2965 N N . SER A 1 399 ? 17.956 -23.905 -55.564 1.00 87.26 202 SER A N 1
ATOM 2966 C CA . SER A 1 399 ? 18.199 -22.441 -55.430 1.00 87.44 202 SER A CA 1
ATOM 2967 C C . SER A 1 399 ? 18.694 -22.095 -54.010 1.00 85.30 202 SER A C 1
ATOM 2968 O O . SER A 1 399 ? 19.909 -21.829 -53.870 1.00 80.33 202 SER A O 1
ATOM 2971 N N . GLY A 1 400 ? 17.807 -22.100 -53.003 1.00 82.18 203 GLY A N 1
ATOM 2972 C CA . GLY A 1 400 ? 18.091 -21.599 -51.638 1.00 78.90 203 GLY A CA 1
ATOM 2973 C C . GLY A 1 400 ? 18.950 -22.560 -50.828 1.00 73.19 203 GLY A C 1
ATOM 2974 O O . GLY A 1 400 ? 18.709 -23.767 -50.931 1.00 73.10 203 GLY A O 1
ATOM 2975 N N . ALA A 1 401 ? 19.896 -22.041 -50.032 1.00 68.87 204 ALA A N 1
ATOM 2976 C CA . ALA A 1 401 ? 20.830 -22.810 -49.167 1.00 64.15 204 ALA A CA 1
ATOM 2977 C C . ALA A 1 401 ? 20.037 -23.605 -48.126 1.00 59.26 204 ALA A C 1
ATOM 2978 O O . ALA A 1 401 ? 20.244 -24.832 -47.985 1.00 56.24 204 ALA A O 1
ATOM 2980 N N . THR A 1 402 ? 19.142 -22.908 -47.429 1.00 60.45 205 THR A N 1
ATOM 2981 C CA . THR A 1 402 ? 18.225 -23.479 -46.414 1.00 60.08 205 THR A CA 1
ATOM 2982 C C . THR A 1 402 ? 17.301 -24.490 -47.099 1.00 55.42 205 THR A C 1
ATOM 2983 O O . THR A 1 402 ? 17.207 -25.631 -46.598 1.00 52.23 205 THR A O 1
ATOM 2987 N N . SER A 1 403 ? 16.672 -24.081 -48.207 1.00 55.63 206 SER A N 1
ATOM 2988 C CA . SER A 1 403 ? 15.762 -24.909 -49.046 1.00 59.71 206 SER A CA 1
ATOM 2989 C C . SER A 1 403 ? 16.454 -26.219 -49.448 1.00 59.64 206 SER A C 1
ATOM 2990 O O . SER A 1 403 ? 15.862 -27.292 -49.234 1.00 62.06 206 SER A O 1
ATOM 2993 N N . ARG A 1 404 ? 17.661 -26.130 -50.009 1.00 57.67 207 ARG A N 1
ATOM 2994 C CA . ARG A 1 404 ? 18.428 -27.286 -50.537 1.00 55.06 207 ARG A CA 1
ATOM 2995 C C . ARG A 1 404 ? 18.639 -28.280 -49.388 1.00 49.16 207 ARG A C 1
ATOM 2996 O O . ARG A 1 404 ? 18.325 -29.472 -49.570 1.00 43.44 207 ARG A O 1
ATOM 3004 N N . LYS A 1 405 ? 19.112 -27.797 -48.239 1.00 46.71 208 LYS A N 1
ATOM 3005 C CA . LYS A 1 405 ? 19.424 -28.636 -47.052 1.00 46.99 208 LYS A CA 1
ATOM 3006 C C . LYS A 1 405 ? 18.120 -29.219 -46.484 1.00 43.56 208 LYS A C 1
ATOM 3007 O O . LYS A 1 405 ? 18.143 -30.385 -46.024 1.00 40.76 208 LYS A O 1
ATOM 3013 N N . ALA A 1 406 ? 17.035 -28.429 -46.491 1.00 39.66 209 ALA A N 1
ATOM 3014 C CA . ALA A 1 406 ? 15.702 -28.799 -45.951 1.00 37.73 209 ALA A CA 1
ATOM 3015 C C . ALA A 1 406 ? 15.098 -29.907 -46.813 1.00 37.25 209 ALA A C 1
ATOM 3016 O O . ALA A 1 406 ? 14.673 -30.935 -46.271 1.00 36.22 209 ALA A O 1
ATOM 3018 N N . LEU A 1 407 ? 15.061 -29.686 -48.123 1.00 36.26 210 LEU A N 1
ATOM 3019 C CA . LEU A 1 407 ? 14.634 -30.700 -49.109 1.00 36.59 210 LEU A CA 1
ATOM 3020 C C . LEU A 1 407 ? 15.508 -31.970 -48.982 1.00 35.99 210 LEU A C 1
ATOM 3021 O O . LEU A 1 407 ? 14.928 -33.066 -49.021 1.00 35.86 210 LEU A O 1
ATOM 3026 N N . GLU A 1 408 ? 16.835 -31.850 -48.825 1.00 33.95 211 GLU A N 1
ATOM 3027 C CA . GLU A 1 408 ? 17.756 -33.007 -48.612 1.00 32.19 211 GLU A CA 1
ATOM 3028 C C . GLU A 1 408 ? 17.268 -33.790 -47.381 1.00 33.67 211 GLU A C 1
ATOM 3029 O O . GLU A 1 408 ? 17.101 -35.024 -47.478 1.00 29.85 211 GLU A O 1
ATOM 3031 N N . THR A 1 409 ? 16.999 -33.076 -46.281 1.00 35.24 212 THR A N 1
ATOM 3032 C CA . THR A 1 409 ? 16.506 -33.623 -44.987 1.00 34.14 212 THR A CA 1
ATOM 3033 C C . THR A 1 409 ? 15.121 -34.236 -45.185 1.00 35.08 212 THR A C 1
ATOM 3034 O O . THR A 1 409 ? 14.895 -35.361 -44.715 1.00 37.71 212 THR A O 1
ATOM 3038 N N . LEU A 1 410 ? 14.228 -33.514 -45.856 1.00 36.40 213 LEU A N 1
ATOM 3039 C CA . LEU A 1 410 ? 12.837 -33.969 -46.102 1.00 35.54 213 LEU A CA 1
ATOM 3040 C C . LEU A 1 410 ? 12.882 -35.277 -46.889 1.00 32.95 213 LEU A C 1
ATOM 3041 O O . LEU A 1 410 ? 12.121 -36.181 -46.531 1.00 36.15 213 LEU A O 1
ATOM 3046 N N . ARG A 1 411 ? 13.773 -35.390 -47.876 1.00 32.61 214 ARG A N 1
ATOM 3047 C CA . ARG A 1 411 ? 13.959 -36.624 -48.685 1.00 35.11 214 ARG A CA 1
ATOM 3048 C C . ARG A 1 411 ? 14.247 -37.805 -47.758 1.00 35.76 214 ARG A C 1
ATOM 3049 O O . ARG A 1 411 ? 13.456 -38.750 -47.776 1.00 36.89 214 ARG A O 1
ATOM 3057 N N . ARG A 1 412 ? 15.314 -37.730 -46.957 1.00 36.08 215 ARG A N 1
ATOM 3058 C CA . ARG A 1 412 ? 15.745 -38.819 -46.041 1.00 36.90 215 ARG A CA 1
ATOM 3059 C C . ARG A 1 412 ? 14.616 -39.114 -45.048 1.00 35.72 215 ARG A C 1
ATOM 3060 O O . ARG A 1 412 ? 14.152 -40.261 -44.993 1.00 36.11 215 ARG A O 1
ATOM 3068 N N . VAL A 1 413 ? 14.171 -38.107 -44.296 1.00 34.40 216 VAL A N 1
ATOM 3069 C CA . VAL A 1 413 ? 13.244 -38.303 -43.135 1.00 31.44 216 VAL A CA 1
ATOM 3070 C C . VAL A 1 413 ? 11.844 -38.673 -43.643 1.00 30.13 216 VAL A C 1
ATOM 3071 O O . VAL A 1 413 ? 11.281 -39.666 -43.138 1.00 30.68 216 VAL A O 1
ATOM 3075 N N . GLY A 1 414 ? 11.311 -37.918 -44.606 1.00 29.42 217 GLY A N 1
ATOM 3076 C CA . GLY A 1 414 ? 9.943 -38.089 -45.138 1.00 30.99 217 GLY A CA 1
ATOM 3077 C C . GLY A 1 414 ? 9.745 -39.420 -45.854 1.00 31.38 217 GLY A C 1
ATOM 3078 O O . GLY A 1 414 ? 8.677 -40.059 -45.647 1.00 29.57 217 GLY A O 1
ATOM 3079 N N . ASP A 1 415 ? 10.713 -39.798 -46.701 1.00 30.81 218 ASP A N 1
ATOM 3080 C CA . ASP A 1 415 ? 10.750 -41.119 -47.373 1.00 32.70 218 ASP A CA 1
ATOM 3081 C C . ASP A 1 415 ? 10.734 -42.197 -46.291 1.00 30.73 218 ASP A C 1
ATOM 3082 O O . ASP A 1 415 ? 10.124 -43.245 -46.529 1.00 30.24 218 ASP A O 1
ATOM 3087 N N . GLY A 1 416 ? 11.370 -41.930 -45.146 1.00 31.37 219 GLY A N 1
ATOM 3088 C CA . GLY A 1 416 ? 11.403 -42.819 -43.968 1.00 29.79 219 GLY A CA 1
ATOM 3089 C C . GLY A 1 416 ? 10.054 -42.904 -43.279 1.00 29.12 219 GLY A C 1
ATOM 3090 O O . GLY A 1 416 ? 9.652 -44.033 -42.950 1.00 27.85 219 GLY A O 1
ATOM 3091 N N . VAL A 1 417 ? 9.388 -41.763 -43.041 1.00 26.74 220 VAL A N 1
ATOM 3092 C CA . VAL A 1 417 ? 8.088 -41.726 -42.314 1.00 25.41 220 VAL A CA 1
ATOM 3093 C C . VAL A 1 417 ? 7.052 -42.442 -43.172 1.00 24.50 220 VAL A C 1
ATOM 3094 O O . VAL A 1 417 ? 6.278 -43.234 -42.594 1.00 26.12 220 VAL A O 1
ATOM 3098 N N . GLN A 1 418 ? 7.070 -42.202 -44.482 1.00 23.13 221 GLN A N 1
ATOM 3099 C CA . GLN A 1 418 ? 6.176 -42.887 -45.446 1.00 23.80 221 GLN A CA 1
ATOM 3100 C C . GLN A 1 418 ? 6.391 -44.403 -45.401 1.00 25.88 221 GLN A C 1
ATOM 3101 O O . GLN A 1 418 ? 5.428 -45.158 -45.284 1.00 25.82 221 GLN A O 1
ATOM 3107 N N . ARG A 1 419 ? 7.639 -44.833 -45.487 1.00 29.37 222 ARG A N 1
ATOM 3108 C CA . ARG A 1 419 ? 8.031 -46.266 -45.459 1.00 31.58 222 ARG A CA 1
ATOM 3109 C C . ARG A 1 419 ? 7.500 -46.899 -44.169 1.00 31.33 222 ARG A C 1
ATOM 3110 O O . ARG A 1 419 ? 6.863 -47.944 -44.277 1.00 32.93 222 ARG A O 1
ATOM 3118 N N . ASN A 1 420 ? 7.693 -46.266 -43.006 1.00 31.28 223 ASN A N 1
ATOM 3119 C CA . ASN A 1 420 ? 7.381 -46.891 -41.691 1.00 33.27 223 ASN A CA 1
ATOM 3120 C C . ASN A 1 420 ? 5.877 -46.818 -41.407 1.00 35.89 223 ASN A C 1
ATOM 3121 O O . ASN A 1 420 ? 5.376 -47.718 -40.695 1.00 40.84 223 ASN A O 1
ATOM 3126 N N . HIS A 1 421 ? 5.178 -45.816 -41.946 1.00 35.53 224 HIS A N 1
ATOM 3127 C CA . HIS A 1 421 ? 3.745 -45.560 -41.648 1.00 35.10 224 HIS A CA 1
ATOM 3128 C C . HIS A 1 421 ? 2.867 -45.949 -42.844 1.00 34.08 224 HIS A C 1
ATOM 3129 O O . HIS A 1 421 ? 1.720 -45.515 -42.864 1.00 32.37 224 HIS A O 1
ATOM 3136 N N . GLU A 1 422 ? 3.358 -46.769 -43.784 1.00 35.22 225 GLU A N 1
ATOM 3137 C CA . GLU A 1 422 ? 2.659 -47.090 -45.063 1.00 36.07 225 GLU A CA 1
ATOM 3138 C C . GLU A 1 422 ? 1.240 -47.594 -44.773 1.00 36.44 225 GLU A C 1
ATOM 3139 O O . GLU A 1 422 ? 0.280 -47.094 -45.388 1.00 36.75 225 GLU A O 1
ATOM 3145 N N . THR A 1 423 ? 1.104 -48.563 -43.870 1.00 34.66 226 THR A N 1
ATOM 3146 C CA . THR A 1 423 ? -0.184 -49.247 -43.604 1.00 33.18 226 THR A CA 1
ATOM 3147 C C . THR A 1 423 ? -1.190 -48.248 -43.032 1.00 32.02 226 THR A C 1
ATOM 3148 O O . THR A 1 423 ? -2.322 -48.270 -43.500 1.00 36.77 226 THR A O 1
ATOM 3152 N N . ALA A 1 424 ? -0.808 -47.400 -42.077 1.00 30.89 227 ALA A N 1
ATOM 3153 C CA . ALA A 1 424 ? -1.692 -46.353 -41.499 1.00 29.04 227 ALA A CA 1
ATOM 3154 C C . ALA A 1 424 ? -2.038 -45.303 -42.563 1.00 28.26 227 ALA A C 1
ATOM 3155 O O . ALA A 1 424 ? -3.213 -44.890 -42.624 1.00 30.63 227 ALA A O 1
ATOM 3157 N N . PHE A 1 425 ? -1.068 -44.910 -43.382 1.00 27.23 228 PHE A N 1
ATOM 3158 C CA . PHE A 1 425 ? -1.216 -43.871 -44.437 1.00 29.96 228 PHE A CA 1
ATOM 3159 C C . PHE A 1 425 ? -2.184 -44.380 -45.515 1.00 30.23 228 PHE A C 1
ATOM 3160 O O . PHE A 1 425 ? -3.021 -43.585 -45.989 1.00 28.29 228 PHE A O 1
ATOM 3168 N N . GLN A 1 426 ? -2.109 -45.670 -45.856 1.00 33.15 229 GLN A N 1
ATOM 3169 C CA . GLN A 1 426 ? -3.002 -46.325 -46.857 1.00 35.74 229 GLN A CA 1
ATOM 3170 C C . GLN A 1 426 ? -4.437 -46.339 -46.320 1.00 34.79 229 GLN A C 1
ATOM 3171 O O . GLN A 1 426 ? -5.346 -45.948 -47.081 1.00 36.20 229 GLN A O 1
ATOM 3177 N N . GLY A 1 427 ? -4.630 -46.776 -45.071 1.00 32.34 230 GLY A N 1
ATOM 3178 C CA . GLY A 1 427 ? -5.926 -46.731 -44.368 1.00 33.49 230 GLY A CA 1
ATOM 3179 C C . GLY A 1 427 ? -6.592 -45.365 -44.494 1.00 34.75 230 GLY A C 1
ATOM 3180 O O . GLY A 1 427 ? -7.792 -45.342 -44.807 1.00 36.71 230 GLY A O 1
ATOM 3181 N N . MET A 1 428 ? -5.844 -44.272 -44.272 1.00 32.12 231 MET A N 1
ATOM 3182 C CA . MET A 1 428 ? -6.370 -42.880 -44.238 1.00 31.54 231 MET A CA 1
ATOM 3183 C C . MET A 1 428 ? -6.743 -42.428 -45.654 1.00 31.71 231 MET A C 1
ATOM 3184 O O . MET A 1 428 ? -7.771 -41.709 -45.814 1.00 29.05 231 MET A O 1
ATOM 3189 N N . LEU A 1 429 ? -5.954 -42.837 -46.647 1.00 33.56 232 LEU A N 1
ATOM 3190 C CA . LEU A 1 429 ? -6.158 -42.449 -48.070 1.00 37.39 232 LEU A CA 1
ATOM 3191 C C . LEU A 1 429 ? -7.468 -43.066 -48.590 1.00 40.72 232 LEU A C 1
ATOM 3192 O O . LEU A 1 429 ? -8.209 -42.365 -49.305 1.00 42.01 232 LEU A O 1
ATOM 3197 N N . ARG A 1 430 ? -7.700 -44.340 -48.245 1.00 43.76 233 ARG A N 1
ATOM 3198 C CA . ARG A 1 430 ? -8.946 -45.140 -48.435 1.00 44.94 233 ARG A CA 1
ATOM 3199 C C . ARG A 1 430 ? -10.151 -44.407 -47.840 1.00 45.99 233 ARG A C 1
ATOM 3200 O O . ARG A 1 430 ? -11.197 -44.340 -48.508 1.00 50.01 233 ARG A O 1
ATOM 3208 N N . LYS A 1 431 ? -10.010 -43.900 -46.617 1.00 45.55 234 LYS A N 1
ATOM 3209 C CA . LYS A 1 431 ? -11.116 -43.242 -45.876 1.00 47.66 234 LYS A CA 1
ATOM 3210 C C . LYS A 1 431 ? -11.404 -41.876 -46.514 1.00 44.95 234 LYS A C 1
ATOM 3211 O O . LYS A 1 431 ? -12.582 -41.544 -46.612 1.00 39.51 234 LYS A O 1
ATOM 3217 N N . LEU A 1 432 ? -10.389 -41.161 -47.012 1.00 49.58 235 LEU A N 1
ATOM 3218 C CA . LEU A 1 432 ? -10.592 -39.886 -47.767 1.00 51.77 235 LEU A CA 1
ATOM 3219 C C . LEU A 1 432 ? -11.341 -40.136 -49.094 1.00 55.76 235 LEU A C 1
ATOM 3220 O O . LEU A 1 432 ? -11.998 -39.181 -49.577 1.00 50.70 235 LEU A O 1
ATOM 3225 N N . ASP A 1 433 ? -11.251 -41.353 -49.658 1.00 56.81 236 ASP A N 1
ATOM 3226 C CA . ASP A 1 433 ? -11.991 -41.800 -50.871 1.00 58.80 236 ASP A CA 1
ATOM 3227 C C . ASP A 1 433 ? -11.577 -40.945 -52.077 1.00 54.25 236 ASP A C 1
ATOM 3228 O O . ASP A 1 433 ? -12.448 -40.607 -52.907 1.00 50.44 236 ASP A O 1
ATOM 3233 N N . ILE A 1 434 ? -10.299 -40.595 -52.154 1.00 50.72 237 ILE A N 1
ATOM 3234 C CA . ILE A 1 434 ? -9.744 -39.826 -53.302 1.00 49.25 237 ILE A CA 1
ATOM 3235 C C . ILE A 1 434 ? -9.257 -40.862 -54.316 1.00 49.41 237 ILE A C 1
ATOM 3236 O O . ILE A 1 434 ? -9.245 -40.503 -55.490 1.00 46.65 237 ILE A O 1
ATOM 3241 N N . ASN A 1 436 ? -12.824 -40.469 -56.494 1.00 84.21 239 ASN A N 1
ATOM 3242 C CA . ASN A 1 436 ? -11.538 -40.835 -57.158 1.00 84.73 239 ASN A CA 1
ATOM 3243 C C . ASN A 1 436 ? -11.147 -39.777 -58.205 1.00 79.65 239 ASN A C 1
ATOM 3244 O O . ASN A 1 436 ? -10.643 -40.182 -59.278 1.00 75.85 239 ASN A O 1
ATOM 3249 N N . GLU A 1 437 ? -11.334 -38.483 -57.909 1.00 78.68 240 GLU A N 1
ATOM 3250 C CA . GLU A 1 437 ? -11.199 -37.392 -58.914 1.00 82.76 240 GLU A CA 1
ATOM 3251 C C . GLU A 1 437 ? -10.949 -36.027 -58.247 1.00 78.26 240 GLU A C 1
ATOM 3252 O O . GLU A 1 437 ? -10.810 -35.959 -57.006 1.00 72.24 240 GLU A O 1
ATOM 3258 N N . ASP A 1 438 ? -10.958 -34.984 -59.086 1.00 77.08 241 ASP A N 1
ATOM 3259 C CA . ASP A 1 438 ? -10.621 -33.572 -58.766 1.00 77.97 241 ASP A CA 1
ATOM 3260 C C . ASP A 1 438 ? -11.698 -32.935 -57.875 1.00 72.33 241 ASP A C 1
ATOM 3261 O O . ASP A 1 438 ? -11.311 -32.150 -56.986 1.00 67.14 241 ASP A O 1
ATOM 3266 N N . ASP A 1 439 ? -12.985 -33.233 -58.105 1.00 70.54 242 ASP A N 1
ATOM 3267 C CA . ASP A 1 439 ? -14.120 -32.774 -57.251 1.00 69.93 242 ASP A CA 1
ATOM 3268 C C . ASP A 1 439 ? -13.930 -33.311 -55.826 1.00 68.49 242 ASP A C 1
ATOM 3269 O O . ASP A 1 439 ? -14.187 -32.550 -54.862 1.00 69.91 242 ASP A O 1
ATOM 3274 N N . VAL A 1 440 ? -13.502 -34.574 -55.703 1.00 66.52 243 VAL A N 1
ATOM 3275 C CA . VAL A 1 440 ? -13.270 -35.238 -54.388 1.00 68.77 243 VAL A CA 1
ATOM 3276 C C . VAL A 1 440 ? -12.052 -34.569 -53.724 1.00 66.47 243 VAL A C 1
ATOM 3277 O O . VAL A 1 440 ? -12.086 -34.368 -52.486 1.00 59.82 243 VAL A O 1
ATOM 3281 N N . LYS A 1 441 ? -11.051 -34.149 -54.510 1.00 69.87 244 LYS A N 1
ATOM 3282 C CA . LYS A 1 441 ? -9.840 -33.427 -54.016 1.00 68.81 244 LYS A CA 1
ATOM 3283 C C . LYS A 1 441 ? -10.250 -32.100 -53.354 1.00 69.07 244 LYS A C 1
ATOM 3284 O O . LYS A 1 441 ? -9.663 -31.766 -52.312 1.00 65.49 244 LYS A O 1
ATOM 3290 N N . SER A 1 442 ? -11.266 -31.401 -53.874 1.00 79.34 245 SER A N 1
ATOM 3291 C CA . SER A 1 442 ? -11.684 -30.047 -53.418 1.00 79.29 245 SER A CA 1
ATOM 3292 C C . SER A 1 442 ? -12.398 -30.087 -52.054 1.00 81.78 245 SER A C 1
ATOM 3293 O O . SER A 1 442 ? -13.332 -29.280 -51.892 1.00 82.02 245 SER A O 1
ATOM 3296 N N . LEU A 1 443 ? -12.008 -30.965 -51.111 1.00 82.48 246 LEU A N 1
ATOM 3297 C CA . LEU A 1 443 ? -12.365 -30.845 -49.663 1.00 84.02 246 LEU A CA 1
ATOM 3298 C C . LEU A 1 443 ? -11.072 -30.895 -48.834 1.00 80.94 246 LEU A C 1
ATOM 3299 O O . LEU A 1 443 ? -10.742 -31.956 -48.279 1.00 85.82 246 LEU A O 1
ATOM 3304 N N . SER A 1 444 ? -10.328 -29.789 -48.785 1.00 76.97 247 SER A N 1
ATOM 3305 C CA . SER A 1 444 ? -9.013 -29.699 -48.097 1.00 81.04 247 SER A CA 1
ATOM 3306 C C . SER A 1 444 ? -9.160 -28.872 -46.812 1.00 77.23 247 SER A C 1
ATOM 3307 O O . SER A 1 444 ? -8.130 -28.418 -46.267 1.00 74.64 247 SER A O 1
ATOM 3310 N N . ARG A 1 445 ? -10.389 -28.725 -46.312 1.00 63.06 248 ARG A N 1
ATOM 3311 C CA . ARG A 1 445 ? -10.637 -28.305 -44.911 1.00 58.28 248 ARG A CA 1
ATOM 3312 C C . ARG A 1 445 ? -10.296 -29.454 -43.940 1.00 52.58 248 ARG A C 1
ATOM 3313 O O . ARG A 1 445 ? -10.618 -29.298 -42.763 1.00 50.21 248 ARG A O 1
ATOM 3321 N N . VAL A 1 446 ? -9.670 -30.549 -44.396 1.00 50.05 249 VAL A N 1
ATOM 3322 C CA . VAL A 1 446 ? -9.139 -31.662 -43.544 1.00 49.76 249 VAL A CA 1
ATOM 3323 C C . VAL A 1 446 ? -7.983 -31.146 -42.681 1.00 48.39 249 VAL A C 1
ATOM 3324 O O . VAL A 1 446 ? -7.963 -31.445 -41.466 1.00 47.64 249 VAL A O 1
ATOM 3328 N N . MET A 1 447 ? -7.057 -30.405 -43.293 1.00 45.92 250 MET A N 1
ATOM 3329 C CA . MET A 1 447 ? -5.832 -29.917 -42.624 1.00 46.73 250 MET A CA 1
ATOM 3330 C C . MET A 1 447 ? -6.172 -28.852 -41.581 1.00 46.13 250 MET A C 1
ATOM 3331 O O . MET A 1 447 ? -5.338 -28.665 -40.711 1.00 44.44 250 MET A O 1
ATOM 3336 N N . ILE A 1 448 ? -7.307 -28.156 -41.698 1.00 48.07 251 ILE A N 1
ATOM 3337 C CA . ILE A 1 448 ? -7.618 -26.924 -40.911 1.00 53.67 251 ILE A CA 1
ATOM 3338 C C . ILE A 1 448 ? -7.243 -27.117 -39.443 1.00 46.96 251 ILE A C 1
ATOM 3339 O O . ILE A 1 448 ? -6.678 -26.190 -38.872 1.00 44.07 251 ILE A O 1
ATOM 3344 N N . HIS A 1 449 ? -7.561 -28.272 -38.869 1.00 46.71 252 HIS A N 1
ATOM 3345 C CA . HIS A 1 449 ? -7.513 -28.494 -37.407 1.00 45.95 252 HIS A CA 1
ATOM 3346 C C . HIS A 1 449 ? -6.353 -29.410 -37.020 1.00 45.06 252 HIS A C 1
ATOM 3347 O O . HIS A 1 449 ? -6.504 -30.023 -35.952 1.00 43.32 252 HIS A O 1
ATOM 3354 N N . VAL A 1 450 ? -5.267 -29.496 -37.808 1.00 45.22 253 VAL A N 1
ATOM 3355 C CA . VAL A 1 450 ? -4.171 -30.501 -37.592 1.00 40.72 253 VAL A CA 1
ATOM 3356 C C . VAL A 1 450 ? -3.551 -30.313 -36.212 1.00 39.72 253 VAL A C 1
ATOM 3357 O O . VAL A 1 450 ? -3.111 -31.322 -35.655 1.00 44.47 253 VAL A O 1
ATOM 3361 N N . PHE A 1 451 ? -3.549 -29.094 -35.674 1.00 40.33 254 PHE A N 1
ATOM 3362 C CA . PHE A 1 451 ? -2.908 -28.767 -34.373 1.00 42.82 254 PHE A CA 1
ATOM 3363 C C . PHE A 1 451 ? -3.982 -28.387 -33.343 1.00 45.66 254 PHE A C 1
ATOM 3364 O O . PHE A 1 451 ? -3.725 -27.453 -32.555 1.00 45.96 254 PHE A O 1
ATOM 3372 N N . SER A 1 452 ? -5.107 -29.122 -33.310 1.00 47.35 255 SER A N 1
ATOM 3373 C CA . SER A 1 452 ? -6.280 -28.892 -32.427 1.00 49.52 255 SER A CA 1
ATOM 3374 C C . SER A 1 452 ? -5.880 -29.006 -30.955 1.00 52.86 255 SER A C 1
ATOM 3375 O O . SER A 1 452 ? -6.245 -28.108 -30.197 1.00 57.96 255 SER A O 1
ATOM 3378 N N . ASP A 1 453 ? -5.171 -30.072 -30.577 1.00 54.14 256 ASP A N 1
ATOM 3379 C CA . ASP A 1 453 ? -4.696 -30.285 -29.184 1.00 54.66 256 ASP A CA 1
ATOM 3380 C C . ASP A 1 453 ? -3.708 -29.180 -28.782 1.00 51.90 256 ASP A C 1
ATOM 3381 O O . ASP A 1 453 ? -3.397 -29.137 -27.583 1.00 53.37 256 ASP A O 1
ATOM 3386 N N . GLY A 1 454 ? -3.181 -28.381 -29.728 1.00 47.24 257 GLY A N 1
ATOM 3387 C CA . GLY A 1 454 ? -2.390 -27.156 -29.463 1.00 47.32 257 GLY A CA 1
ATOM 3388 C C . GLY A 1 454 ? -0.869 -27.349 -29.436 1.00 50.98 257 GLY A C 1
ATOM 3389 O O . GLY A 1 454 ? -0.139 -26.357 -29.191 1.00 50.20 257 GLY A O 1
ATOM 3390 N N . VAL A 1 455 ? -0.378 -28.557 -29.722 1.00 53.15 258 VAL A N 1
ATOM 3391 C CA . VAL A 1 455 ? 1.068 -28.923 -29.644 1.00 48.77 258 VAL A CA 1
ATOM 3392 C C . VAL A 1 455 ? 1.700 -28.840 -31.042 1.00 45.04 258 VAL A C 1
ATOM 3393 O O . VAL A 1 455 ? 1.040 -29.216 -32.041 1.00 42.51 258 VAL A O 1
ATOM 3397 N N . THR A 1 456 ? 2.941 -28.357 -31.097 1.00 41.81 259 THR A N 1
ATOM 3398 C CA . THR A 1 456 ? 3.758 -28.202 -32.325 1.00 37.79 259 THR A CA 1
ATOM 3399 C C . THR A 1 456 ? 5.139 -28.793 -32.052 1.00 34.10 259 THR A C 1
ATOM 3400 O O . THR A 1 456 ? 5.770 -28.371 -31.063 1.00 34.29 259 THR A O 1
ATOM 3404 N N . ASN A 1 457 ? 5.589 -29.711 -32.902 1.00 31.50 260 ASN A N 1
ATOM 3405 C CA . ASN A 1 457 ? 6.988 -30.202 -32.937 1.00 31.88 260 ASN A CA 1
ATOM 3406 C C . ASN A 1 457 ? 7.327 -30.610 -34.373 1.00 31.47 260 ASN A C 1
ATOM 3407 O O . ASN A 1 457 ? 6.394 -30.800 -35.187 1.00 30.78 260 ASN A O 1
ATOM 3412 N N . TRP A 1 458 ? 8.625 -30.714 -34.673 1.00 30.85 261 TRP A N 1
ATOM 3413 C CA . TRP A 1 458 ? 9.135 -30.986 -36.044 1.00 30.23 261 TRP A CA 1
ATOM 3414 C C . TRP A 1 458 ? 8.722 -32.395 -36.495 1.00 28.47 261 TRP A C 1
ATOM 3415 O O . TRP A 1 458 ? 8.446 -32.570 -37.705 1.00 26.89 261 TRP A O 1
ATOM 3426 N N . GLY A 1 459 ? 8.637 -33.351 -35.566 1.00 25.89 262 GLY A N 1
ATOM 3427 C CA . GLY A 1 459 ? 8.084 -34.685 -35.849 1.00 26.06 262 GLY A CA 1
ATOM 3428 C C . GLY A 1 459 ? 6.749 -34.583 -36.555 1.00 24.96 262 GLY A C 1
ATOM 3429 O O . GLY A 1 459 ? 6.602 -35.134 -37.670 1.00 26.03 262 GLY A O 1
ATOM 3430 N N . ARG A 1 460 ? 5.811 -33.884 -35.930 1.00 23.66 263 ARG A N 1
ATOM 3431 C CA . ARG A 1 460 ? 4.436 -33.678 -36.441 1.00 24.47 263 ARG A CA 1
ATOM 3432 C C . ARG A 1 460 ? 4.490 -33.053 -37.836 1.00 24.39 263 ARG A C 1
ATOM 3433 O O . ARG A 1 460 ? 3.811 -33.547 -38.734 1.00 27.16 263 ARG A O 1
ATOM 3441 N N . ILE A 1 461 ? 5.254 -31.975 -37.994 1.00 23.56 264 ILE A N 1
ATOM 3442 C CA . ILE A 1 461 ? 5.317 -31.174 -39.246 1.00 21.88 264 ILE A CA 1
ATOM 3443 C C . ILE A 1 461 ? 5.867 -32.046 -40.372 1.00 21.32 264 ILE A C 1
ATOM 3444 O O . ILE A 1 461 ? 5.349 -31.938 -41.486 1.00 21.94 264 ILE A O 1
ATOM 3449 N N . VAL A 1 462 ? 6.850 -32.894 -40.092 1.00 22.43 265 VAL A N 1
ATOM 3450 C CA . VAL A 1 462 ? 7.429 -33.817 -41.114 1.00 24.13 265 VAL A CA 1
ATOM 3451 C C . VAL A 1 462 ? 6.415 -34.899 -41.473 1.00 23.85 265 VAL A C 1
ATOM 3452 O O . VAL A 1 462 ? 6.294 -35.200 -42.680 1.00 22.67 265 VAL A O 1
ATOM 3456 N N . THR A 1 463 ? 5.769 -35.483 -40.460 1.00 24.98 266 THR A N 1
ATOM 3457 C CA . THR A 1 463 ? 4.707 -36.509 -40.626 1.00 25.83 266 THR A CA 1
ATOM 3458 C C . THR A 1 463 ? 3.604 -35.910 -41.517 1.00 26.93 266 THR A C 1
ATOM 3459 O O . THR A 1 463 ? 3.175 -36.603 -42.466 1.00 26.82 266 THR A O 1
ATOM 3463 N N . LEU A 1 464 ? 3.186 -34.662 -41.260 1.00 26.55 267 LEU A N 1
ATOM 3464 C CA . LEU A 1 464 ? 2.127 -34.001 -42.064 1.00 26.32 267 LEU A CA 1
ATOM 3465 C C . LEU A 1 464 ? 2.598 -33.918 -43.516 1.00 25.50 267 LEU A C 1
ATOM 3466 O O . LEU A 1 464 ? 1.824 -34.299 -44.404 1.00 25.84 267 LEU A O 1
ATOM 3471 N N . ILE A 1 465 ? 3.815 -33.430 -43.747 1.00 24.27 268 ILE A N 1
ATOM 3472 C CA . ILE A 1 465 ? 4.373 -33.247 -45.117 1.00 24.56 268 ILE A CA 1
ATOM 3473 C C . ILE A 1 465 ? 4.541 -34.631 -45.772 1.00 24.02 268 ILE A C 1
ATOM 3474 O O . ILE A 1 465 ? 4.228 -34.758 -46.952 1.00 23.43 268 ILE A O 1
ATOM 3479 N N . SER A 1 466 ? 4.956 -35.643 -45.010 1.00 25.07 269 SER A N 1
ATOM 3480 C CA . SER A 1 466 ? 5.161 -37.045 -45.465 1.00 24.64 269 SER A CA 1
ATOM 3481 C C . SER A 1 466 ? 3.842 -37.663 -45.928 1.00 24.41 269 SER A C 1
ATOM 3482 O O . SER A 1 466 ? 3.849 -38.440 -46.876 1.00 24.29 269 SER A O 1
ATOM 3485 N N . PHE A 1 467 ? 2.741 -37.345 -45.258 1.00 26.55 270 PHE A N 1
ATOM 3486 C CA . PHE A 1 467 ? 1.385 -37.770 -45.693 1.00 26.55 270 PHE A CA 1
ATOM 3487 C C . PHE A 1 467 ? 0.957 -36.937 -46.907 1.00 26.28 270 PHE A C 1
ATOM 3488 O O . PHE A 1 467 ? 0.314 -37.470 -47.806 1.00 28.44 270 PHE A O 1
ATOM 3496 N N . GLY A 1 468 ? 1.303 -35.652 -46.937 1.00 26.72 271 GLY A N 1
ATOM 3497 C CA . GLY A 1 468 ? 1.107 -34.784 -48.116 1.00 26.62 271 GLY A CA 1
ATOM 3498 C C . GLY A 1 468 ? 1.757 -35.403 -49.338 1.00 27.67 271 GLY A C 1
ATOM 3499 O O . GLY A 1 468 ? 1.147 -35.414 -50.394 1.00 29.52 271 GLY A O 1
ATOM 3500 N N . ALA A 1 469 ? 2.955 -35.951 -49.175 1.00 27.91 272 ALA A N 1
ATOM 3501 C CA . ALA A 1 469 ? 3.716 -36.618 -50.247 1.00 27.10 272 ALA A CA 1
ATOM 3502 C C . ALA A 1 469 ? 2.953 -37.871 -50.670 1.00 29.18 272 ALA A C 1
ATOM 3503 O O . ALA A 1 469 ? 2.880 -38.130 -51.889 1.00 30.00 272 ALA A O 1
ATOM 3505 N N . PHE A 1 470 ? 2.432 -38.625 -49.694 1.00 29.72 273 PHE A N 1
ATOM 3506 C CA . PHE A 1 470 ? 1.739 -39.927 -49.887 1.00 28.58 273 PHE A CA 1
ATOM 3507 C C . PHE A 1 470 ? 0.525 -39.692 -50.800 1.00 29.91 273 PHE A C 1
ATOM 3508 O O . PHE A 1 470 ? 0.308 -40.452 -51.762 1.00 31.15 273 PHE A O 1
ATOM 3516 N N . VAL A 1 471 ? -0.205 -38.612 -50.528 1.00 30.70 274 VAL A N 1
ATOM 3517 C CA . VAL A 1 471 ? -1.420 -38.184 -51.276 1.00 31.88 274 VAL A CA 1
ATOM 3518 C C . VAL A 1 471 ? -0.994 -37.656 -52.657 1.00 33.18 274 VAL A C 1
ATOM 3519 O O . VAL A 1 471 ? -1.664 -37.971 -53.647 1.00 35.39 274 VAL A O 1
ATOM 3523 N N . ALA A 1 472 ? 0.097 -36.900 -52.745 1.00 33.40 275 ALA A N 1
ATOM 3524 C CA . ALA A 1 472 ? 0.616 -36.374 -54.031 1.00 32.86 275 ALA A CA 1
ATOM 3525 C C . ALA A 1 472 ? 0.950 -37.538 -54.974 1.00 31.43 275 ALA A C 1
ATOM 3526 O O . ALA A 1 472 ? 0.785 -37.363 -56.179 1.00 30.18 275 ALA A O 1
ATOM 3528 N N . LYS A 1 473 ? 1.436 -38.657 -54.438 1.00 31.11 276 LYS A N 1
ATOM 3529 C CA . LYS A 1 473 ? 1.759 -39.884 -55.212 1.00 34.15 276 LYS A CA 1
ATOM 3530 C C . LYS A 1 473 ? 0.452 -40.480 -55.740 1.00 39.91 276 LYS A C 1
ATOM 3531 O O . LYS A 1 473 ? 0.434 -40.974 -56.894 1.00 42.52 276 LYS A O 1
ATOM 3537 N N . HIS A 1 474 ? -0.598 -40.456 -54.915 1.00 43.26 277 HIS A N 1
ATOM 3538 C CA . HIS A 1 474 ? -1.948 -40.945 -55.288 1.00 44.92 277 HIS A CA 1
ATOM 3539 C C . HIS A 1 474 ? -2.531 -40.057 -56.391 1.00 49.48 277 HIS A C 1
ATOM 3540 O O . HIS A 1 474 ? -3.238 -40.591 -57.262 1.00 53.47 277 HIS A O 1
ATOM 3547 N N . LEU A 1 475 ? -2.265 -38.750 -56.331 1.00 54.80 278 LEU A N 1
ATOM 3548 C CA . LEU A 1 475 ? -2.793 -37.755 -57.305 1.00 56.66 278 LEU A CA 1
ATOM 3549 C C . LEU A 1 475 ? -2.205 -38.062 -58.689 1.00 56.20 278 LEU A C 1
ATOM 3550 O O . LEU A 1 475 ? -2.962 -38.039 -59.668 1.00 55.86 278 LEU A O 1
ATOM 3555 N N . LYS A 1 476 ? -0.917 -38.401 -58.762 1.00 55.74 279 LYS A N 1
ATOM 3556 C CA . LYS A 1 476 ? -0.265 -38.859 -60.016 1.00 56.04 279 LYS A CA 1
ATOM 3557 C C . LYS A 1 476 ? -0.957 -40.140 -60.515 1.00 54.02 279 LYS A C 1
ATOM 3558 O O . LYS A 1 476 ? -1.265 -40.200 -61.714 1.00 53.37 279 LYS A O 1
ATOM 3564 N N . THR A 1 477 ? -1.192 -41.120 -59.632 1.00 50.14 280 THR A N 1
ATOM 3565 C CA . THR A 1 477 ? -1.898 -42.404 -59.919 1.00 51.49 280 THR A CA 1
ATOM 3566 C C . THR A 1 477 ? -3.259 -42.128 -60.575 1.00 51.73 280 THR A C 1
ATOM 3567 O O . THR A 1 477 ? -3.572 -42.734 -61.624 1.00 47.92 280 THR A O 1
ATOM 3571 N N . ILE A 1 478 ? -3.998 -41.197 -59.979 1.00 54.00 281 ILE A N 1
ATOM 3572 C CA . ILE A 1 478 ? -5.411 -40.832 -60.289 1.00 53.12 281 ILE A CA 1
ATOM 3573 C C . ILE A 1 478 ? -5.426 -39.773 -61.410 1.00 52.42 281 ILE A C 1
ATOM 3574 O O . ILE A 1 478 ? -6.478 -39.184 -61.677 1.00 50.00 281 ILE A O 1
ATOM 3579 N N . ASN A 1 479 ? -4.277 -39.532 -62.047 1.00 57.99 282 ASN A N 1
ATOM 3580 C CA . ASN A 1 479 ? -4.105 -38.632 -63.220 1.00 56.56 282 ASN A CA 1
ATOM 3581 C C . ASN A 1 479 ? -4.591 -37.212 -62.885 1.00 52.77 282 ASN A C 1
ATOM 3582 O O . ASN A 1 479 ? -5.181 -36.569 -63.763 1.00 49.52 282 ASN A O 1
ATOM 3587 N N . GLN A 1 480 ? -4.287 -36.739 -61.673 1.00 52.45 283 GLN A N 1
ATOM 3588 C CA . GLN A 1 480 ? -4.615 -35.384 -61.156 1.00 55.59 283 GLN A CA 1
ATOM 3589 C C . GLN A 1 480 ? -3.302 -34.705 -60.757 1.00 61.85 283 GLN A C 1
ATOM 3590 O O . GLN A 1 480 ? -3.235 -34.155 -59.633 1.00 67.93 283 GLN A O 1
ATOM 3596 N N . GLU A 1 481 ? -2.307 -34.726 -61.651 1.00 67.87 284 GLU A N 1
ATOM 3597 C CA . GLU A 1 481 ? -0.941 -34.191 -61.409 1.00 71.71 284 GLU A CA 1
ATOM 3598 C C . GLU A 1 481 ? -1.032 -32.704 -61.014 1.00 69.13 284 GLU A C 1
ATOM 3599 O O . GLU A 1 481 ? -0.170 -32.262 -60.233 1.00 75.03 284 GLU A O 1
ATOM 3605 N N . SER A 1 482 ? -2.034 -31.959 -61.506 1.00 62.16 285 SER A N 1
ATOM 3606 C CA . SER A 1 482 ? -2.111 -30.474 -61.367 1.00 58.37 285 SER A CA 1
ATOM 3607 C C . SER A 1 482 ? -2.540 -30.084 -59.945 1.00 53.14 285 SER A C 1
ATOM 3608 O O . SER A 1 482 ? -2.253 -28.930 -59.538 1.00 45.38 285 SER A O 1
ATOM 3611 N N . CYS A 1 483 ? -3.195 -30.997 -59.215 1.00 49.49 286 CYS A N 1
ATOM 3612 C CA . CYS A 1 483 ? -3.780 -30.722 -57.877 1.00 49.48 286 CYS A CA 1
ATOM 3613 C C . CYS A 1 483 ? -2.747 -30.999 -56.761 1.00 50.40 286 CYS A C 1
ATOM 3614 O O . CYS A 1 483 ? -3.094 -30.802 -55.573 1.00 50.32 286 CYS A O 1
ATOM 3617 N N . ILE A 1 484 ? -1.486 -31.279 -57.115 1.00 53.56 287 ILE A N 1
ATOM 3618 C CA . ILE A 1 484 ? -0.341 -31.428 -56.158 1.00 57.01 287 ILE A CA 1
ATOM 3619 C C . ILE A 1 484 ? -0.030 -30.076 -55.500 1.00 56.48 287 ILE A C 1
ATOM 3620 O O . ILE A 1 484 ? 0.125 -30.036 -54.259 1.00 53.26 287 ILE A O 1
ATOM 3625 N N . GLU A 1 485 ? 0.101 -29.020 -56.308 1.00 57.76 288 GLU A N 1
ATOM 3626 C CA . GLU A 1 485 ? 0.479 -27.660 -55.843 1.00 59.01 288 GLU A CA 1
ATOM 3627 C C . GLU A 1 485 ? -0.593 -27.145 -54.885 1.00 54.83 288 GLU A C 1
ATOM 3628 O O . GLU A 1 485 ? -0.259 -26.623 -53.835 1.00 56.62 288 GLU A O 1
ATOM 3634 N N . PRO A 1 486 ? -1.899 -27.219 -55.202 1.00 53.99 289 PRO A N 1
ATOM 3635 C CA . PRO A 1 486 ? -2.946 -26.909 -54.226 1.00 57.07 289 PRO A CA 1
ATOM 3636 C C . PRO A 1 486 ? -2.853 -27.637 -52.873 1.00 50.73 289 PRO A C 1
ATOM 3637 O O . PRO A 1 486 ? -3.148 -27.010 -51.857 1.00 48.72 289 PRO A O 1
ATOM 3641 N N . LEU A 1 487 ? -2.474 -28.918 -52.870 1.00 43.06 290 LEU A N 1
ATOM 3642 C CA . LEU A 1 487 ? -2.301 -29.700 -51.610 1.00 38.84 290 LEU A CA 1
ATOM 3643 C C . LEU A 1 487 ? -1.145 -29.095 -50.810 1.00 35.58 290 LEU A C 1
ATOM 3644 O O . LEU A 1 487 ? -1.299 -28.855 -49.593 1.00 31.89 290 LEU A O 1
ATOM 3649 N N . ALA A 1 488 ? -0.026 -28.878 -51.496 1.00 35.53 291 ALA A N 1
ATOM 3650 C CA . ALA A 1 488 ? 1.189 -28.247 -50.943 1.00 38.69 291 ALA A CA 1
ATOM 3651 C C . ALA A 1 488 ? 0.805 -26.875 -50.373 1.00 40.27 291 ALA A C 1
ATOM 3652 O O . ALA A 1 488 ? 1.268 -26.535 -49.269 1.00 35.56 291 ALA A O 1
ATOM 3654 N N . GLU A 1 489 ? -0.006 -26.112 -51.117 1.00 43.04 292 GLU A N 1
ATOM 3655 C CA . GLU A 1 489 ? -0.431 -24.741 -50.734 1.00 44.85 292 GLU A CA 1
ATOM 3656 C C . GLU A 1 489 ? -1.249 -24.839 -49.460 1.00 40.08 292 GLU A C 1
ATOM 3657 O O . GLU A 1 489 ? -0.997 -24.025 -48.603 1.00 42.89 292 GLU A O 1
ATOM 3663 N N . SER A 1 490 ? -2.149 -25.815 -49.358 1.00 39.58 293 SER A N 1
ATOM 3664 C CA . SER A 1 490 ? -3.035 -26.036 -48.182 1.00 41.25 293 SER A CA 1
ATOM 3665 C C . SER A 1 490 ? -2.207 -26.356 -46.930 1.00 39.47 293 SER A C 1
ATOM 3666 O O . SER A 1 490 ? -2.462 -25.747 -45.869 1.00 42.47 293 SER A O 1
ATOM 3669 N N . ILE A 1 491 ? -1.255 -27.277 -47.038 1.00 36.75 294 ILE A N 1
ATOM 3670 C CA . ILE A 1 491 ? -0.357 -27.658 -45.908 1.00 35.30 294 ILE A CA 1
ATOM 3671 C C . ILE A 1 491 ? 0.422 -26.407 -45.455 1.00 34.54 294 ILE A C 1
ATOM 3672 O O . ILE A 1 491 ? 0.478 -26.124 -44.249 1.00 33.54 294 ILE A O 1
ATOM 3677 N N . THR A 1 492 ? 1.002 -25.673 -46.403 1.00 34.27 295 THR A N 1
ATOM 3678 C CA . THR A 1 492 ? 1.744 -24.411 -46.157 1.00 34.72 295 THR A CA 1
ATOM 3679 C C . THR A 1 492 ? 0.817 -23.437 -45.420 1.00 34.17 295 THR A C 1
ATOM 3680 O O . THR A 1 492 ? 1.190 -22.888 -44.378 1.00 32.86 295 THR A O 1
ATOM 3684 N N . ASP A 1 493 ? -0.388 -23.262 -45.930 1.00 38.55 296 ASP A N 1
ATOM 3685 C CA . ASP A 1 493 ? -1.414 -22.376 -45.333 1.00 41.92 296 ASP A CA 1
ATOM 3686 C C . ASP A 1 493 ? -1.556 -22.698 -43.844 1.00 39.87 296 ASP A C 1
ATOM 3687 O O . ASP A 1 493 ? -1.306 -21.774 -43.054 1.00 44.34 296 ASP A O 1
ATOM 3692 N N . VAL A 1 494 ? -1.917 -23.927 -43.462 1.00 35.16 297 VAL A N 1
ATOM 3693 C CA . VAL A 1 494 ? -2.200 -24.286 -42.037 1.00 35.54 297 VAL A CA 1
ATOM 3694 C C . VAL A 1 494 ? -0.924 -24.129 -41.218 1.00 36.67 297 VAL A C 1
ATOM 3695 O O . VAL A 1 494 ? -1.003 -23.728 -40.036 1.00 35.80 297 VAL A O 1
ATOM 3699 N N . LEU A 1 495 ? 0.213 -24.445 -41.831 1.00 38.74 298 LEU A N 1
ATOM 3700 C CA . LEU A 1 495 ? 1.518 -24.428 -41.131 1.00 40.02 298 LEU A CA 1
ATOM 3701 C C . LEU A 1 495 ? 1.819 -22.997 -40.687 1.00 39.78 298 LEU A C 1
ATOM 3702 O O . LEU A 1 495 ? 1.990 -22.773 -39.484 1.00 39.60 298 LEU A O 1
ATOM 3707 N N . VAL A 1 496 ? 1.865 -22.072 -41.640 1.00 43.51 299 VAL A N 1
ATOM 3708 C CA . VAL A 1 496 ? 2.318 -20.673 -41.393 1.00 48.88 299 VAL A CA 1
ATOM 3709 C C . VAL A 1 496 ? 1.180 -19.919 -40.690 1.00 46.70 299 VAL A C 1
ATOM 3710 O O . VAL A 1 496 ? 1.483 -19.097 -39.801 1.00 45.92 299 VAL A O 1
ATOM 3714 N N . ARG A 1 497 ? -0.079 -20.201 -41.043 1.00 43.14 300 ARG A N 1
ATOM 3715 C CA . ARG A 1 497 ? -1.254 -19.527 -40.441 1.00 45.99 300 ARG A CA 1
ATOM 3716 C C . ARG A 1 497 ? -1.225 -19.758 -38.931 1.00 39.96 300 ARG A C 1
ATOM 3717 O O . ARG A 1 497 ? -1.271 -18.767 -38.207 1.00 34.87 300 ARG A O 1
ATOM 3725 N N . THR A 1 498 ? -1.147 -21.012 -38.483 1.00 37.00 301 THR A N 1
ATOM 3726 C CA . THR A 1 498 ? -1.404 -21.368 -37.068 1.00 37.39 301 THR A CA 1
ATOM 3727 C C . THR A 1 498 ? -0.105 -21.347 -36.256 1.00 37.73 301 THR A C 1
ATOM 3728 O O . THR A 1 498 ? -0.228 -21.161 -35.038 1.00 44.01 301 THR A O 1
ATOM 3732 N N . LYS A 1 499 ? 1.080 -21.534 -36.859 1.00 36.64 302 LYS A N 1
ATOM 3733 C CA . LYS A 1 499 ? 2.345 -21.775 -36.099 1.00 35.36 302 LYS A CA 1
ATOM 3734 C C . LYS A 1 499 ? 3.480 -20.859 -36.576 1.00 36.22 302 LYS A C 1
ATOM 3735 O O . LYS A 1 499 ? 4.659 -21.209 -36.376 1.00 31.69 302 LYS A O 1
ATOM 3741 N N . ARG A 1 500 ? 3.153 -19.678 -37.096 1.00 36.47 303 ARG A N 1
ATOM 3742 C CA . ARG A 1 500 ? 4.171 -18.682 -37.523 1.00 38.79 303 ARG A CA 1
ATOM 3743 C C . ARG A 1 500 ? 5.132 -18.394 -36.360 1.00 40.60 303 ARG A C 1
ATOM 3744 O O . ARG A 1 500 ? 6.348 -18.506 -36.573 1.00 44.11 303 ARG A O 1
ATOM 3752 N N . ASP A 1 501 ? 4.634 -18.053 -35.170 1.00 40.87 304 ASP A N 1
ATOM 3753 C CA . ASP A 1 501 ? 5.529 -17.644 -34.050 1.00 42.56 304 ASP A CA 1
ATOM 3754 C C . ASP A 1 501 ? 6.437 -18.801 -33.653 1.00 43.82 304 ASP A C 1
ATOM 3755 O O . ASP A 1 501 ? 7.642 -18.563 -33.514 1.00 41.88 304 ASP A O 1
ATOM 3760 N N . TRP A 1 502 ? 5.884 -20.000 -33.473 1.00 44.29 305 TRP A N 1
ATOM 3761 C CA . TRP A 1 502 ? 6.687 -21.205 -33.133 1.00 43.15 305 TRP A CA 1
ATOM 3762 C C . TRP A 1 502 ? 7.786 -21.391 -34.188 1.00 38.68 305 TRP A C 1
ATOM 3763 O O . TRP A 1 502 ? 8.932 -21.606 -33.774 1.00 40.61 305 TRP A O 1
ATOM 3774 N N . LEU A 1 503 ? 7.452 -21.274 -35.482 1.00 34.95 306 LEU A N 1
ATOM 3775 C CA . LEU A 1 503 ? 8.381 -21.524 -36.620 1.00 34.11 306 LEU A CA 1
ATOM 3776 C C . LEU A 1 503 ? 9.527 -20.517 -36.555 1.00 32.78 306 LEU A C 1
ATOM 3777 O O . LEU A 1 503 ? 10.701 -20.946 -36.597 1.00 30.79 306 LEU A O 1
ATOM 3782 N N . VAL A 1 504 ? 9.189 -19.233 -36.418 1.00 32.86 307 VAL A N 1
ATOM 3783 C CA . VAL A 1 504 ? 10.181 -18.125 -36.303 1.00 32.69 307 VAL A CA 1
ATOM 3784 C C . VAL A 1 504 ? 11.031 -18.399 -35.068 1.00 30.99 307 VAL A C 1
ATOM 3785 O O . VAL A 1 504 ? 12.234 -18.201 -35.165 1.00 32.00 307 VAL A O 1
ATOM 3789 N N . LYS A 1 505 ? 10.414 -18.851 -33.969 1.00 33.02 308 LYS A N 1
ATOM 3790 C CA . LYS A 1 505 ? 11.083 -19.043 -32.654 1.00 33.80 308 LYS A CA 1
ATOM 3791 C C . LYS A 1 505 ? 12.117 -20.152 -32.795 1.00 37.40 308 LYS A C 1
ATOM 3792 O O . LYS A 1 505 ? 13.118 -20.069 -32.067 1.00 41.35 308 LYS A O 1
ATOM 3794 N N . GLN A 1 506 ? 11.894 -21.116 -33.707 1.00 39.68 309 GLN A N 1
ATOM 3795 C CA . GLN A 1 506 ? 12.769 -22.310 -33.938 1.00 38.93 309 GLN A CA 1
ATOM 3796 C C . GLN A 1 506 ? 13.812 -22.031 -35.021 1.00 37.27 309 GLN A C 1
ATOM 3797 O O . GLN A 1 506 ? 14.379 -23.014 -35.548 1.00 32.72 309 GLN A O 1
ATOM 3803 N N . ARG A 1 507 ? 14.056 -20.755 -35.343 1.00 37.37 310 ARG A N 1
ATOM 3804 C CA . ARG A 1 507 ? 14.931 -20.340 -36.472 1.00 37.62 310 ARG A CA 1
ATOM 3805 C C . ARG A 1 507 ? 14.395 -20.976 -37.762 1.00 35.39 310 ARG A C 1
ATOM 3806 O O . ARG A 1 507 ? 15.220 -21.362 -38.590 1.00 35.30 310 ARG A O 1
ATOM 3814 N N . GLY A 1 508 ? 13.072 -21.102 -37.912 1.00 33.84 311 GLY A N 1
ATOM 3815 C CA . GLY A 1 508 ? 12.412 -21.523 -39.164 1.00 34.93 311 GLY A CA 1
ATOM 3816 C C . GLY A 1 508 ? 12.949 -22.834 -39.726 1.00 35.73 311 GLY A C 1
ATOM 3817 O O . GLY A 1 508 ? 13.194 -23.776 -38.948 1.00 35.17 311 GLY A O 1
ATOM 3818 N N . TRP A 1 509 ? 13.117 -22.904 -41.048 1.00 36.49 312 TRP A N 1
ATOM 3819 C CA . TRP A 1 509 ? 13.553 -24.132 -41.764 1.00 35.02 312 TRP A CA 1
ATOM 3820 C C . TRP A 1 509 ? 14.987 -24.505 -41.405 1.00 35.69 312 TRP A C 1
ATOM 3821 O O . TRP A 1 509 ? 15.316 -25.679 -41.582 1.00 41.42 312 TRP A O 1
ATOM 3832 N N . ASP A 1 510 ? 15.805 -23.567 -40.925 1.00 35.41 313 ASP A N 1
ATOM 3833 C CA . ASP A 1 510 ? 17.209 -23.853 -40.517 1.00 36.39 313 ASP A CA 1
ATOM 3834 C C . ASP A 1 510 ? 17.180 -24.719 -39.252 1.00 36.01 313 ASP A C 1
ATOM 3835 O O . ASP A 1 510 ? 18.038 -25.628 -39.111 1.00 39.74 313 ASP A O 1
ATOM 3840 N N . GLY A 1 511 ? 16.207 -24.473 -38.380 1.00 34.14 314 GLY A N 1
ATOM 3841 C CA . GLY A 1 511 ? 15.965 -25.279 -37.172 1.00 35.77 314 GLY A CA 1
ATOM 3842 C C . GLY A 1 511 ? 15.530 -26.683 -37.525 1.00 33.77 314 GLY A C 1
ATOM 3843 O O . GLY A 1 511 ? 15.947 -27.634 -36.824 1.00 35.71 314 GLY A O 1
ATOM 3844 N N . PHE A 1 512 ? 14.721 -26.804 -38.575 1.00 32.20 315 PHE A N 1
ATOM 3845 C CA . PHE A 1 512 ? 14.221 -28.099 -39.092 1.00 32.82 315 PHE A CA 1
ATOM 3846 C C . PHE A 1 512 ? 15.426 -28.964 -39.453 1.00 32.93 315 PHE A C 1
ATOM 3847 O O . PHE A 1 512 ? 15.450 -30.133 -39.042 1.00 32.67 315 PHE A O 1
ATOM 3855 N N . VAL A 1 513 ? 16.401 -28.385 -40.163 1.00 33.02 316 VAL A N 1
ATOM 3856 C CA . VAL A 1 513 ? 17.575 -29.127 -40.712 1.00 31.93 316 VAL A CA 1
ATOM 3857 C C . VAL A 1 513 ? 18.460 -29.581 -39.544 1.00 32.23 316 VAL A C 1
ATOM 3858 O O . VAL A 1 513 ? 18.934 -30.727 -39.585 1.00 35.96 316 VAL A O 1
ATOM 3862 N N . GLU A 1 514 ? 18.632 -28.734 -38.527 1.00 34.91 317 GLU A N 1
ATOM 3863 C CA . GLU A 1 514 ? 19.430 -29.049 -37.313 1.00 37.24 317 GLU A CA 1
ATOM 3864 C C . GLU A 1 514 ? 18.694 -30.054 -36.423 1.00 38.16 317 GLU A C 1
ATOM 3865 O O . GLU A 1 514 ? 19.365 -30.851 -35.770 1.00 40.27 317 GLU A O 1
ATOM 3871 N N . PHE A 1 515 ? 17.366 -30.030 -36.364 1.00 36.78 318 PHE A N 1
ATOM 3872 C CA . PHE A 1 515 ? 16.612 -31.026 -35.562 1.00 36.40 318 PHE A CA 1
ATOM 3873 C C . PHE A 1 515 ? 16.953 -32.432 -36.087 1.00 35.62 318 PHE A C 1
ATOM 3874 O O . PHE A 1 515 ? 17.261 -33.326 -35.276 1.00 35.85 318 PHE A O 1
ATOM 3882 N N . PHE A 1 516 ? 16.942 -32.620 -37.410 1.00 34.02 319 PHE A N 1
ATOM 3883 C CA . PHE A 1 516 ? 17.060 -33.952 -38.055 1.00 33.80 319 PHE A CA 1
ATOM 3884 C C . PHE A 1 516 ? 18.514 -34.312 -38.368 1.00 36.36 319 PHE A C 1
ATOM 3885 O O . PHE A 1 516 ? 18.790 -35.526 -38.396 1.00 36.10 319 PHE A O 1
ATOM 3893 N N . HIS A 1 517 ? 19.384 -33.321 -38.556 1.00 38.66 320 HIS A N 1
ATOM 3894 C CA . HIS A 1 517 ? 20.856 -33.502 -38.548 1.00 45.21 320 HIS A CA 1
ATOM 3895 C C . HIS A 1 517 ? 21.290 -34.205 -37.247 1.00 44.67 320 HIS A C 1
ATOM 3896 O O . HIS A 1 517 ? 22.080 -35.172 -37.341 1.00 40.34 320 HIS A O 1
ATOM 3903 N N . VAL A 1 518 ? 20.801 -33.738 -36.089 1.00 44.98 321 VAL A N 1
ATOM 3904 C CA . VAL A 1 518 ? 21.193 -34.244 -34.736 1.00 50.34 321 VAL A CA 1
ATOM 3905 C C . VAL A 1 518 ? 20.763 -35.714 -34.577 1.00 59.06 321 VAL A C 1
ATOM 3906 O O . VAL A 1 518 ? 21.635 -36.552 -34.196 1.00 65.74 321 VAL A O 1
ATOM 3910 N N . SER A 1 519 ? 19.478 -36.017 -34.809 1.00 55.87 322 SER A N 1
ATOM 3911 C CA . SER A 1 519 ? 18.903 -37.382 -34.672 1.00 53.06 322 SER A CA 1
ATOM 3912 C C . SER A 1 519 ? 19.742 -38.356 -35.516 1.00 53.39 322 SER A C 1
ATOM 3913 O O . SER A 1 519 ? 20.169 -39.396 -34.974 1.00 49.86 322 SER A O 1
ATOM 3916 N N . GLU A 1 520 ? 19.999 -38.003 -36.783 1.00 55.74 323 GLU A N 1
ATOM 3917 C CA . GLU A 1 520 ? 20.800 -38.801 -37.753 1.00 58.62 323 GLU A CA 1
ATOM 3918 C C . GLU A 1 520 ? 22.151 -39.161 -37.126 1.00 60.04 323 GLU A C 1
ATOM 3919 O O . GLU A 1 520 ? 22.414 -40.368 -36.941 1.00 58.40 323 GLU A O 1
ATOM 3925 N N . HIS A 1 521 ? 22.974 -38.154 -36.819 1.00 61.75 324 HIS A N 1
ATOM 3926 C CA . HIS A 1 521 ? 24.399 -38.334 -36.447 1.00 64.33 324 HIS A CA 1
ATOM 3927 C C . HIS A 1 521 ? 24.525 -38.755 -34.975 1.00 69.33 324 HIS A C 1
ATOM 3928 O O . HIS A 1 521 ? 25.599 -39.290 -34.649 1.00 82.93 324 HIS A O 1
ATOM 3935 N N . HIS A 1 522 ? 23.489 -38.567 -34.135 1.00 68.26 325 HIS A N 1
ATOM 3936 C CA . HIS A 1 522 ? 23.481 -38.943 -32.685 1.00 62.32 325 HIS A CA 1
ATOM 3937 C C . HIS A 1 522 ? 22.108 -39.500 -32.280 1.00 58.47 325 HIS A C 1
ATOM 3938 O O . HIS A 1 522 ? 21.853 -40.717 -32.237 1.00 58.82 325 HIS A O 1
ATOM 3945 C CA . GLY B 1 1 ? 10.321 -19.783 -12.218 1.00 84.41 -196 GLY B CA 1
ATOM 3946 C C . GLY B 1 1 ? 10.042 -18.485 -12.962 1.00 89.79 -196 GLY B C 1
ATOM 3947 O O . GLY B 1 1 ? 11.015 -17.825 -13.400 1.00 86.21 -196 GLY B O 1
ATOM 3948 N N . LYS B 1 2 ? 8.761 -18.111 -13.066 1.00 92.80 -195 LYS B N 1
ATOM 3949 C CA . LYS B 1 2 ? 8.256 -17.030 -13.958 1.00 89.84 -195 LYS B CA 1
ATOM 3950 C C . LYS B 1 2 ? 8.268 -15.687 -13.220 1.00 88.33 -195 LYS B C 1
ATOM 3951 O O . LYS B 1 2 ? 8.867 -14.739 -13.749 1.00 91.68 -195 LYS B O 1
ATOM 3957 N N . ILE B 1 3 ? 7.645 -15.608 -12.039 1.00 88.62 -194 ILE B N 1
ATOM 3958 C CA . ILE B 1 3 ? 7.529 -14.343 -11.247 1.00 90.15 -194 ILE B CA 1
ATOM 3959 C C . ILE B 1 3 ? 8.848 -14.082 -10.509 1.00 87.88 -194 ILE B C 1
ATOM 3960 O O . ILE B 1 3 ? 9.306 -14.989 -9.791 1.00 83.60 -194 ILE B O 1
ATOM 3965 N N . GLU B 1 4 ? 9.392 -12.868 -10.686 1.00 89.73 -193 GLU B N 1
ATOM 3966 C CA . GLU B 1 4 ? 10.451 -12.168 -9.889 1.00 87.76 -193 GLU B CA 1
ATOM 3967 C C . GLU B 1 4 ? 10.437 -12.499 -8.392 1.00 84.40 -193 GLU B C 1
ATOM 3968 O O . GLU B 1 4 ? 9.348 -12.456 -7.816 1.00 87.45 -193 GLU B O 1
ATOM 3974 N N . GLU B 1 5 ? 11.604 -12.728 -7.779 1.00 89.72 -192 GLU B N 1
ATOM 3975 C CA . GLU B 1 5 ? 11.766 -12.812 -6.296 1.00 87.01 -192 GLU B CA 1
ATOM 3976 C C . GLU B 1 5 ? 12.448 -11.537 -5.787 1.00 84.13 -192 GLU B C 1
ATOM 3977 O O . GLU B 1 5 ? 13.147 -10.862 -6.583 1.00 79.62 -192 GLU B O 1
ATOM 3983 N N . GLY B 1 6 ? 12.255 -11.238 -4.495 1.00 83.76 -191 GLY B N 1
ATOM 3984 C CA . GLY B 1 6 ? 12.872 -10.103 -3.782 1.00 87.20 -191 GLY B CA 1
ATOM 3985 C C . GLY B 1 6 ? 12.311 -8.767 -4.237 1.00 92.36 -191 GLY B C 1
ATOM 3986 O O . GLY B 1 6 ? 12.886 -7.726 -3.862 1.00 91.00 -191 GLY B O 1
ATOM 3987 N N . LYS B 1 7 ? 11.244 -8.799 -5.043 1.00 97.79 -190 LYS B N 1
ATOM 3988 C CA . LYS B 1 7 ? 10.522 -7.612 -5.573 1.00 94.81 -190 LYS B CA 1
ATOM 3989 C C . LYS B 1 7 ? 9.018 -7.892 -5.497 1.00 89.27 -190 LYS B C 1
ATOM 3990 O O . LYS B 1 7 ? 8.630 -9.085 -5.362 1.00 84.37 -190 LYS B O 1
ATOM 3996 N N . LEU B 1 8 ? 8.218 -6.823 -5.516 1.00 85.69 -189 LEU B N 1
ATOM 3997 C CA . LEU B 1 8 ? 6.731 -6.873 -5.563 1.00 83.80 -189 LEU B CA 1
ATOM 3998 C C . LEU B 1 8 ? 6.251 -6.095 -6.790 1.00 77.92 -189 LEU B C 1
ATOM 3999 O O . LEU B 1 8 ? 6.545 -4.884 -6.883 1.00 73.54 -189 LEU B O 1
ATOM 4004 N N . VAL B 1 9 ? 5.559 -6.783 -7.698 1.00 72.30 -188 VAL B N 1
ATOM 4005 C CA . VAL B 1 9 ? 4.845 -6.182 -8.860 1.00 68.41 -188 VAL B CA 1
ATOM 4006 C C . VAL B 1 9 ? 3.356 -6.100 -8.486 1.00 66.31 -188 VAL B C 1
ATOM 4007 O O . VAL B 1 9 ? 2.759 -7.147 -8.134 1.00 56.81 -188 VAL B O 1
ATOM 4011 N N . ILE B 1 10 ? 2.803 -4.884 -8.504 1.00 65.81 -187 ILE B N 1
ATOM 4012 C CA . ILE B 1 10 ? 1.394 -4.583 -8.120 1.00 60.24 -187 ILE B CA 1
ATOM 4013 C C . ILE B 1 10 ? 0.640 -4.098 -9.355 1.00 55.72 -187 ILE B C 1
ATOM 4014 O O . ILE B 1 10 ? 1.146 -3.203 -10.047 1.00 61.85 -187 ILE B O 1
ATOM 4019 N N . TRP B 1 11 ? -0.537 -4.671 -9.600 1.00 56.19 -186 TRP B N 1
ATOM 4020 C CA . TRP B 1 11 ? -1.486 -4.235 -10.660 1.00 53.82 -186 TRP B CA 1
ATOM 4021 C C . TRP B 1 11 ? -2.699 -3.563 -10.008 1.00 53.22 -186 TRP B C 1
ATOM 4022 O O . TRP B 1 11 ? -3.407 -4.266 -9.257 1.00 52.20 -186 TRP B O 1
ATOM 4033 N N . ILE B 1 12 ? -2.917 -2.268 -10.269 1.00 51.02 -185 ILE B N 1
ATOM 4034 C CA . ILE B 1 12 ? -4.117 -1.505 -9.804 1.00 49.26 -185 ILE B CA 1
ATOM 4035 C C . ILE B 1 12 ? -4.679 -0.740 -10.998 1.00 49.35 -185 ILE B C 1
ATOM 4036 O O . ILE B 1 12 ? -3.869 -0.255 -11.817 1.00 47.82 -185 ILE B O 1
ATOM 4041 N N . ASN B 1 13 ? -6.006 -0.635 -11.089 1.00 48.38 -184 ASN B N 1
ATOM 4042 C CA . ASN B 1 13 ? -6.664 0.028 -12.240 1.00 48.96 -184 ASN B CA 1
ATOM 4043 C C . ASN B 1 13 ? -6.283 1.509 -12.257 1.00 48.90 -184 ASN B C 1
ATOM 4044 O O . ASN B 1 13 ? -6.208 2.108 -11.172 1.00 49.80 -184 ASN B O 1
ATOM 4049 N N . GLY B 1 14 ? -6.091 2.066 -13.455 1.00 47.60 -183 GLY B N 1
ATOM 4050 C CA . GLY B 1 14 ? -5.633 3.450 -13.678 1.00 47.01 -183 GLY B CA 1
ATOM 4051 C C . GLY B 1 14 ? -6.590 4.495 -13.124 1.00 47.17 -183 GLY B C 1
ATOM 4052 O O . GLY B 1 14 ? -6.162 5.654 -12.960 1.00 51.71 -183 GLY B O 1
ATOM 4053 N N . ASP B 1 15 ? -7.847 4.141 -12.854 1.00 44.49 -182 ASP B N 1
ATOM 4054 C CA . ASP B 1 15 ? -8.828 5.117 -12.313 1.00 43.33 -182 ASP B CA 1
ATOM 4055 C C . ASP B 1 15 ? -8.585 5.289 -10.805 1.00 41.97 -182 ASP B C 1
ATOM 4056 O O . ASP B 1 15 ? -9.070 6.300 -10.256 1.00 39.38 -182 ASP B O 1
ATOM 4061 N N . LYS B 1 16 ? -7.792 4.408 -10.174 1.00 43.53 -181 LYS B N 1
ATOM 4062 C CA . LYS B 1 16 ? -7.477 4.456 -8.714 1.00 45.19 -181 LYS B CA 1
ATOM 4063 C C . LYS B 1 16 ? -6.175 5.223 -8.481 1.00 47.52 -181 LYS B C 1
ATOM 4064 O O . LYS B 1 16 ? -5.520 5.589 -9.480 1.00 47.45 -181 LYS B O 1
ATOM 4070 N N . GLY B 1 17 ? -5.834 5.470 -7.212 1.00 49.74 -180 GLY B N 1
ATOM 4071 C CA . GLY B 1 17 ? -4.682 6.310 -6.840 1.00 53.47 -180 GLY B CA 1
ATOM 4072 C C . GLY B 1 17 ? -3.361 5.555 -6.912 1.00 57.73 -180 GLY B C 1
ATOM 4073 O O . GLY B 1 17 ? -2.755 5.366 -5.836 1.00 70.13 -180 GLY B O 1
ATOM 4074 N N . TYR B 1 18 ? -2.901 5.170 -8.113 1.00 58.53 -179 TYR B N 1
ATOM 4075 C CA . TYR B 1 18 ? -1.688 4.322 -8.307 1.00 64.18 -179 TYR B CA 1
ATOM 4076 C C . TYR B 1 18 ? -0.430 5.094 -7.861 1.00 65.82 -179 TYR B C 1
ATOM 4077 O O . TYR B 1 18 ? 0.491 4.464 -7.288 1.00 66.60 -179 TYR B O 1
ATOM 4086 N N . ASN B 1 19 ? -0.397 6.413 -8.064 1.00 64.58 -178 ASN B N 1
ATOM 4087 C CA . ASN B 1 19 ? 0.769 7.263 -7.697 1.00 62.02 -178 ASN B CA 1
ATOM 4088 C C . ASN B 1 19 ? 0.879 7.353 -6.172 1.00 61.40 -178 ASN B C 1
ATOM 4089 O O . ASN B 1 19 ? 2.030 7.317 -5.669 1.00 60.25 -178 ASN B O 1
ATOM 4094 N N . GLY B 1 20 ? -0.259 7.466 -5.469 1.00 59.93 -177 GLY B N 1
ATOM 4095 C CA . GLY B 1 20 ? -0.346 7.339 -3.999 1.00 58.24 -177 GLY B CA 1
ATOM 4096 C C . GLY B 1 20 ? 0.185 5.992 -3.530 1.00 55.22 -177 GLY B C 1
ATOM 4097 O O . GLY B 1 20 ? 0.968 5.965 -2.558 1.00 55.20 -177 GLY B O 1
ATOM 4098 N N . LEU B 1 21 ? -0.209 4.910 -4.207 1.00 53.49 -176 LEU B N 1
ATOM 4099 C CA . LEU B 1 21 ? 0.174 3.519 -3.850 1.00 54.60 -176 LEU B CA 1
ATOM 4100 C C . LEU B 1 21 ? 1.676 3.311 -4.090 1.00 57.47 -176 LEU B C 1
ATOM 4101 O O . LEU B 1 21 ? 2.281 2.540 -3.319 1.00 57.42 -176 LEU B O 1
ATOM 4106 N N . ALA B 1 22 ? 2.248 3.962 -5.111 1.00 60.93 -175 ALA B N 1
ATOM 4107 C CA . ALA B 1 22 ? 3.694 3.924 -5.443 1.00 61.97 -175 ALA B CA 1
ATOM 4108 C C . ALA B 1 22 ? 4.514 4.675 -4.377 1.00 67.09 -175 ALA B C 1
ATOM 4109 O O . ALA B 1 22 ? 5.651 4.221 -4.114 1.00 72.43 -175 ALA B O 1
ATOM 4111 N N . GLU B 1 23 ? 3.979 5.757 -3.784 1.00 66.58 -174 GLU B N 1
ATOM 4112 C CA . GLU B 1 23 ? 4.613 6.501 -2.653 1.00 66.98 -174 GLU B CA 1
ATOM 4113 C C . GLU B 1 23 ? 4.769 5.578 -1.439 1.00 73.18 -174 GLU B C 1
ATOM 4114 O O . GLU B 1 23 ? 5.829 5.662 -0.776 1.00 77.59 -174 GLU B O 1
ATOM 4120 N N . VAL B 1 24 ? 3.757 4.744 -1.157 1.00 75.51 -173 VAL B N 1
ATOM 4121 C CA . VAL B 1 24 ? 3.808 3.676 -0.111 1.00 71.97 -173 VAL B CA 1
ATOM 4122 C C . VAL B 1 24 ? 4.925 2.693 -0.493 1.00 72.79 -173 VAL B C 1
ATOM 4123 O O . VAL B 1 24 ? 5.714 2.319 0.401 1.00 78.94 -173 VAL B O 1
ATOM 4127 N N . GLY B 1 25 ? 4.994 2.307 -1.771 1.00 69.68 -172 GLY B N 1
ATOM 4128 C CA . GLY B 1 25 ? 6.072 1.473 -2.342 1.00 72.22 -172 GLY B CA 1
ATOM 4129 C C . GLY B 1 25 ? 7.454 2.040 -2.049 1.00 74.20 -172 GLY B C 1
ATOM 4130 O O . GLY B 1 25 ? 8.336 1.240 -1.687 1.00 74.41 -172 GLY B O 1
ATOM 4131 N N . LYS B 1 26 ? 7.638 3.359 -2.211 1.00 76.05 -171 LYS B N 1
ATOM 4132 C CA . LYS B 1 26 ? 8.911 4.097 -1.954 1.00 76.47 -171 LYS B CA 1
ATOM 4133 C C . LYS B 1 26 ? 9.330 3.914 -0.487 1.00 74.56 -171 LYS B C 1
ATOM 4134 O O . LYS B 1 26 ? 10.505 3.533 -0.263 1.00 75.27 -171 LYS B O 1
ATOM 4136 N N . LYS B 1 27 ? 8.407 4.159 0.458 1.00 68.66 -170 LYS B N 1
ATOM 4137 C CA . LYS B 1 27 ? 8.608 3.965 1.922 1.00 66.66 -170 LYS B CA 1
ATOM 4138 C C . LYS B 1 27 ? 9.056 2.518 2.205 1.00 72.80 -170 LYS B C 1
ATOM 4139 O O . LYS B 1 27 ? 10.075 2.356 2.902 1.00 80.52 -170 LYS B O 1
ATOM 4141 N N . PHE B 1 28 ? 8.348 1.514 1.666 1.00 74.53 -169 PHE B N 1
ATOM 4142 C CA . PHE B 1 28 ? 8.638 0.057 1.814 1.00 76.01 -169 PHE B CA 1
ATOM 4143 C C . PHE B 1 28 ? 10.050 -0.296 1.310 1.00 83.22 -169 PHE B C 1
ATOM 4144 O O . PHE B 1 28 ? 10.770 -1.056 2.006 1.00 86.39 -169 PHE B O 1
ATOM 4152 N N . GLU B 1 29 ? 10.441 0.204 0.130 1.00 83.58 -168 GLU B N 1
ATOM 4153 C CA . GLU B 1 29 ? 11.749 -0.142 -0.488 1.00 82.58 -168 GLU B CA 1
ATOM 4154 C C . GLU B 1 29 ? 12.818 0.706 0.217 1.00 90.98 -168 GLU B C 1
ATOM 4155 O O . GLU B 1 29 ? 12.926 0.600 1.464 1.00 90.25 -168 GLU B O 1
ATOM 4161 N N . THR B 1 37 ? 7.123 -2.291 -7.676 1.00 50.90 -160 THR B N 1
ATOM 4162 C CA . THR B 1 37 ? 6.680 -1.923 -9.047 1.00 54.81 -160 THR B CA 1
ATOM 4163 C C . THR B 1 37 ? 5.153 -1.838 -9.058 1.00 54.89 -160 THR B C 1
ATOM 4164 O O . THR B 1 37 ? 4.504 -2.898 -8.914 1.00 49.55 -160 THR B O 1
ATOM 4168 N N . VAL B 1 38 ? 4.612 -0.627 -9.217 1.00 57.84 -159 VAL B N 1
ATOM 4169 C CA . VAL B 1 38 ? 3.149 -0.379 -9.389 1.00 57.36 -159 VAL B CA 1
ATOM 4170 C C . VAL B 1 38 ? 2.868 -0.099 -10.871 1.00 55.92 -159 VAL B C 1
ATOM 4171 O O . VAL B 1 38 ? 3.330 0.949 -11.380 1.00 59.03 -159 VAL B O 1
ATOM 4175 N N . GLU B 1 39 ? 2.141 -1.013 -11.523 1.00 54.01 -158 GLU B N 1
ATOM 4176 C CA . GLU B 1 39 ? 1.672 -0.897 -12.931 1.00 55.65 -158 GLU B CA 1
ATOM 4177 C C . GLU B 1 39 ? 0.142 -0.734 -12.940 1.00 59.94 -158 GLU B C 1
ATOM 4178 O O . GLU B 1 39 ? -0.538 -1.210 -11.987 1.00 61.90 -158 GLU B O 1
ATOM 4184 N N . HIS B 1 40 ? -0.384 -0.096 -13.989 1.00 57.56 -157 HIS B N 1
ATOM 4185 C CA . HIS B 1 40 ? -1.841 0.074 -14.247 1.00 52.27 -157 HIS B CA 1
ATOM 4186 C C . HIS B 1 40 ? -2.158 -0.405 -15.662 1.00 47.62 -157 HIS B C 1
ATOM 4187 O O . HIS B 1 40 ? -2.489 0.378 -16.547 1.00 42.20 -157 HIS B O 1
ATOM 4194 N N . PRO B 1 41 ? -2.038 -1.723 -15.919 1.00 50.48 -156 PRO B N 1
ATOM 4195 C CA . PRO B 1 41 ? -2.257 -2.285 -17.249 1.00 52.66 -156 PRO B CA 1
ATOM 4196 C C . PRO B 1 41 ? -3.718 -2.169 -17.690 1.00 48.84 -156 PRO B C 1
ATOM 4197 O O . PRO B 1 41 ? -4.585 -2.195 -16.860 1.00 46.14 -156 PRO B O 1
ATOM 4201 N N . ASP B 1 42 ? -3.943 -2.079 -18.993 1.00 46.24 -155 ASP B N 1
ATOM 4202 C CA . ASP B 1 42 ? -5.304 -2.133 -19.567 1.00 46.51 -155 ASP B CA 1
ATOM 4203 C C . ASP B 1 42 ? -5.805 -3.576 -19.426 1.00 42.79 -155 ASP B C 1
ATOM 4204 O O . ASP B 1 42 ? -4.966 -4.488 -19.473 1.00 45.42 -155 ASP B O 1
ATOM 4209 N N . LYS B 1 43 ? -7.114 -3.761 -19.233 1.00 36.55 -154 LYS B N 1
ATOM 4210 C CA . LYS B 1 43 ? -7.795 -5.081 -19.247 1.00 34.80 -154 LYS B CA 1
ATOM 4211 C C . LYS B 1 43 ? -7.088 -6.035 -18.271 1.00 33.15 -154 LYS B C 1
ATOM 4212 O O . LYS B 1 43 ? -7.070 -7.247 -18.586 1.00 35.48 -154 LYS B O 1
ATOM 4214 N N . LEU B 1 44 ? -6.573 -5.532 -17.132 1.00 32.75 -153 LEU B N 1
ATOM 4215 C CA . LEU B 1 44 ? -5.735 -6.308 -16.165 1.00 35.51 -153 LEU B CA 1
ATOM 4216 C C . LEU B 1 44 ? -6.562 -7.425 -15.520 1.00 40.83 -153 LEU B C 1
ATOM 4217 O O . LEU B 1 44 ? -5.993 -8.485 -15.223 1.00 40.54 -153 LEU B O 1
ATOM 4222 N N . GLU B 1 45 ? -7.863 -7.195 -15.329 1.00 45.59 -152 GLU B N 1
ATOM 4223 C CA . GLU B 1 45 ? -8.807 -8.164 -14.715 1.00 44.32 -152 GLU B CA 1
ATOM 4224 C C . GLU B 1 45 ? -8.962 -9.382 -15.640 1.00 47.61 -152 GLU B C 1
ATOM 4225 O O . GLU B 1 45 ? -9.281 -10.480 -15.134 1.00 50.15 -152 GLU B O 1
ATOM 4231 N N . GLU B 1 46 ? -8.771 -9.190 -16.950 1.00 51.02 -151 GLU B N 1
ATOM 4232 C CA . GLU B 1 46 ? -8.821 -10.271 -17.972 1.00 55.88 -151 GLU B CA 1
ATOM 4233 C C . GLU B 1 46 ? -7.429 -10.892 -18.135 1.00 58.43 -151 GLU B C 1
ATOM 4234 O O . GLU B 1 46 ? -7.355 -12.120 -18.372 1.00 54.42 -151 GLU B O 1
ATOM 4240 N N . LYS B 1 47 ? -6.374 -10.076 -18.028 1.00 55.51 -150 LYS B N 1
ATOM 4241 C CA . LYS B 1 47 ? -4.973 -10.528 -18.217 1.00 54.15 -150 LYS B CA 1
ATOM 4242 C C . LYS B 1 47 ? -4.579 -11.452 -17.062 1.00 55.82 -150 LYS B C 1
ATOM 4243 O O . LYS B 1 47 ? -4.086 -12.548 -17.350 1.00 57.08 -150 LYS B O 1
ATOM 4249 N N . PHE B 1 48 ? -4.820 -11.034 -15.816 1.00 56.91 -149 PHE B N 1
ATOM 4250 C CA . PHE B 1 48 ? -4.349 -11.717 -14.580 1.00 56.18 -149 PHE B CA 1
ATOM 4251 C C . PHE B 1 48 ? -4.680 -13.208 -14.618 1.00 55.69 -149 PHE B C 1
ATOM 4252 O O . PHE B 1 48 ? -3.775 -14.028 -14.479 1.00 50.73 -149 PHE B O 1
ATOM 4260 N N . PRO B 1 49 ? -5.961 -13.615 -14.791 1.00 58.45 -148 PRO B N 1
ATOM 4261 C CA . PRO B 1 49 ? -6.316 -15.038 -14.783 1.00 61.93 -148 PRO B CA 1
ATOM 4262 C C . PRO B 1 49 ? -5.566 -15.843 -15.860 1.00 64.66 -148 PRO B C 1
ATOM 4263 O O . PRO B 1 49 ? -5.235 -16.997 -15.623 1.00 70.36 -148 PRO B O 1
ATOM 4267 N N . GLN B 1 50 ? -5.302 -15.213 -17.004 1.00 66.49 -147 GLN B N 1
ATOM 4268 C CA . GLN B 1 50 ? -4.564 -15.815 -18.141 1.00 74.86 -147 GLN B CA 1
ATOM 4269 C C . GLN B 1 50 ? -3.116 -16.073 -17.700 1.00 74.00 -147 GLN B C 1
ATOM 4270 O O . GLN B 1 50 ? -2.713 -17.247 -17.693 1.00 75.40 -147 GLN B O 1
ATOM 4276 N N . VAL B 1 51 ? -2.381 -15.026 -17.314 1.00 71.15 -146 VAL B N 1
ATOM 4277 C CA . VAL B 1 51 ? -0.916 -15.088 -17.009 1.00 70.07 -146 VAL B CA 1
ATOM 4278 C C . VAL B 1 51 ? -0.687 -15.937 -15.754 1.00 73.55 -146 VAL B C 1
ATOM 4279 O O . VAL B 1 51 ? 0.279 -16.727 -15.755 1.00 81.28 -146 VAL B O 1
ATOM 4283 N N . ALA B 1 52 ? -1.512 -15.767 -14.716 1.00 72.46 -145 ALA B N 1
ATOM 4284 C CA . ALA B 1 52 ? -1.351 -16.434 -13.402 1.00 66.91 -145 ALA B CA 1
ATOM 4285 C C . ALA B 1 52 ? -1.364 -17.952 -13.588 1.00 66.77 -145 ALA B C 1
ATOM 4286 O O . ALA B 1 52 ? -0.560 -18.614 -12.917 1.00 72.62 -145 ALA B O 1
ATOM 4288 N N . ALA B 1 53 ? -2.229 -18.468 -14.473 1.00 72.14 -144 ALA B N 1
ATOM 4289 C CA . ALA B 1 53 ? -2.409 -19.915 -14.772 1.00 80.10 -144 ALA B CA 1
ATOM 4290 C C . ALA B 1 53 ? -1.132 -20.514 -15.398 1.00 85.99 -144 ALA B C 1
ATOM 4291 O O . ALA B 1 53 ? -0.889 -21.733 -15.193 1.00 81.04 -144 ALA B O 1
ATOM 4293 N N . THR B 1 54 ? -0.354 -19.696 -16.127 1.00 86.97 -143 THR B N 1
ATOM 4294 C CA . THR B 1 54 ? 0.967 -20.038 -16.736 1.00 77.34 -143 THR B CA 1
ATOM 4295 C C . THR B 1 54 ? 2.094 -19.717 -15.741 1.00 72.41 -143 THR B C 1
ATOM 4296 O O . THR B 1 54 ? 3.269 -19.737 -16.165 1.00 77.96 -143 THR B O 1
ATOM 4300 N N . GLY B 1 55 ? 1.745 -19.397 -14.486 1.00 60.83 -142 GLY B N 1
ATOM 4301 C CA . GLY B 1 55 ? 2.691 -19.173 -13.376 1.00 58.61 -142 GLY B CA 1
ATOM 4302 C C . GLY B 1 55 ? 3.316 -17.783 -13.364 1.00 57.17 -142 GLY B C 1
ATOM 4303 O O . GLY B 1 55 ? 4.086 -17.527 -12.413 1.00 52.86 -142 GLY B O 1
ATOM 4304 N N . ASP B 1 56 ? 3.015 -16.925 -14.354 1.00 59.77 -141 ASP B N 1
ATOM 4305 C CA . ASP B 1 56 ? 3.511 -15.517 -14.433 1.00 63.99 -141 ASP B CA 1
ATOM 4306 C C . ASP B 1 56 ? 2.473 -14.581 -13.780 1.00 59.80 -141 ASP B C 1
ATOM 4307 O O . ASP B 1 56 ? 1.622 -15.087 -13.021 1.00 54.66 -141 ASP B O 1
ATOM 4312 N N . GLY B 1 57 ? 2.573 -13.264 -14.009 1.00 54.47 -140 GLY B N 1
ATOM 4313 C CA . GLY B 1 57 ? 1.637 -12.250 -13.484 1.00 55.15 -140 GLY B CA 1
ATOM 4314 C C . GLY B 1 57 ? 2.250 -11.391 -12.379 1.00 56.78 -140 GLY B C 1
ATOM 4315 O O . GLY B 1 57 ? 3.435 -11.506 -12.072 1.00 54.10 -140 GLY B O 1
ATOM 4316 N N . PRO B 1 58 ? 1.450 -10.507 -11.736 1.00 58.44 -139 PRO B N 1
ATOM 4317 C CA . PRO B 1 58 ? 1.930 -9.644 -10.663 1.00 56.41 -139 PRO B CA 1
ATOM 4318 C C . PRO B 1 58 ? 1.914 -10.388 -9.325 1.00 57.23 -139 PRO B C 1
ATOM 4319 O O . PRO B 1 58 ? 1.238 -11.394 -9.213 1.00 50.74 -139 PRO B O 1
ATOM 4323 N N . ASP B 1 59 ? 2.649 -9.866 -8.347 1.00 61.46 -138 ASP B N 1
ATOM 4324 C CA . ASP B 1 59 ? 2.656 -10.408 -6.968 1.00 63.16 -138 ASP B CA 1
ATOM 4325 C C . ASP B 1 59 ? 1.277 -10.133 -6.376 1.00 59.22 -138 ASP B C 1
ATOM 4326 O O . ASP B 1 59 ? 0.662 -11.075 -5.835 1.00 56.28 -138 ASP B O 1
ATOM 4331 N N . ILE B 1 60 ? 0.809 -8.893 -6.544 1.00 63.76 -137 ILE B N 1
ATOM 4332 C CA . ILE B 1 60 ? -0.454 -8.351 -5.954 1.00 62.26 -137 ILE B CA 1
ATOM 4333 C C . ILE B 1 60 ? -1.330 -7.774 -7.074 1.00 62.15 -137 ILE B C 1
ATOM 4334 O O . ILE B 1 60 ? -0.821 -6.974 -7.895 1.00 62.22 -137 ILE B O 1
ATOM 4339 N N . ILE B 1 61 ? -2.613 -8.156 -7.073 1.00 54.90 -136 ILE B N 1
ATOM 4340 C CA . ILE B 1 61 ? -3.650 -7.684 -8.033 1.00 49.80 -136 ILE B CA 1
ATOM 4341 C C . ILE B 1 61 ? -4.695 -6.893 -7.239 1.00 49.71 -136 ILE B C 1
ATOM 4342 O O . ILE B 1 61 ? -5.215 -7.429 -6.233 1.00 48.49 -136 ILE B O 1
ATOM 4347 N N . PHE B 1 62 ? -4.964 -5.652 -7.651 1.00 47.73 -135 PHE B N 1
ATOM 4348 C CA . PHE B 1 62 ? -6.020 -4.780 -7.068 1.00 49.60 -135 PHE B CA 1
ATOM 4349 C C . PHE B 1 62 ? -7.217 -4.742 -8.025 1.00 50.67 -135 PHE B C 1
ATOM 4350 O O . PHE B 1 62 ? -7.018 -4.345 -9.187 1.00 59.43 -135 PHE B O 1
ATOM 4358 N N . TRP B 1 63 ? -8.401 -5.157 -7.564 1.00 49.26 -134 TRP B N 1
ATOM 4359 C CA . TRP B 1 63 ? -9.696 -4.969 -8.274 1.00 51.72 -134 TRP B CA 1
ATOM 4360 C C . TRP B 1 63 ? -10.842 -4.948 -7.256 1.00 53.06 -134 TRP B C 1
ATOM 4361 O O . TRP B 1 63 ? -10.573 -5.184 -6.074 1.00 56.59 -134 TRP B O 1
ATOM 4372 N N . ALA B 1 64 ? -12.066 -4.634 -7.680 1.00 52.94 -133 ALA B N 1
ATOM 4373 C CA . ALA B 1 64 ? -13.269 -4.746 -6.824 1.00 52.13 -133 ALA B CA 1
ATOM 4374 C C . ALA B 1 64 ? -13.483 -6.229 -6.502 1.00 50.11 -133 ALA B C 1
ATOM 4375 O O . ALA B 1 64 ? -13.104 -7.064 -7.342 1.00 55.00 -133 ALA B O 1
ATOM 4377 N N . HIS B 1 65 ? -14.068 -6.541 -5.338 1.00 49.52 -132 HIS B N 1
ATOM 4378 C CA . HIS B 1 65 ? -14.190 -7.913 -4.771 1.00 46.37 -132 HIS B CA 1
ATOM 4379 C C . HIS B 1 65 ? -14.925 -8.859 -5.733 1.00 44.35 -132 HIS B C 1
ATOM 4380 O O . HIS B 1 65 ? -14.767 -10.085 -5.574 1.00 51.68 -132 HIS B O 1
ATOM 4387 N N . ASP B 1 66 ? -15.696 -8.319 -6.678 1.00 40.88 -131 ASP B N 1
ATOM 4388 C CA . ASP B 1 66 ? -16.560 -9.102 -7.603 1.00 42.07 -131 ASP B CA 1
ATOM 4389 C C . ASP B 1 66 ? -15.727 -10.032 -8.496 1.00 44.33 -131 ASP B C 1
ATOM 4390 O O . ASP B 1 66 ? -16.256 -11.095 -8.855 1.00 47.21 -131 ASP B O 1
ATOM 4395 N N . ARG B 1 67 ? -14.487 -9.674 -8.840 1.00 45.84 -130 ARG B N 1
ATOM 4396 C CA . ARG B 1 67 ? -13.664 -10.481 -9.789 1.00 47.80 -130 ARG B CA 1
ATOM 4397 C C . ARG B 1 67 ? -12.973 -11.645 -9.077 1.00 46.75 -130 ARG B C 1
ATOM 4398 O O . ARG B 1 67 ? -12.640 -12.631 -9.769 1.00 50.76 -130 ARG B O 1
ATOM 4406 N N . PHE B 1 68 ? -12.740 -11.517 -7.770 1.00 47.64 -129 PHE B N 1
ATOM 4407 C CA . PHE B 1 68 ? -11.794 -12.371 -7.004 1.00 48.55 -129 PHE B CA 1
ATOM 4408 C C . PHE B 1 68 ? -12.357 -13.791 -6.793 1.00 52.25 -129 PHE B C 1
ATOM 4409 O O . PHE B 1 68 ? -11.561 -14.736 -6.673 1.00 50.68 -129 PHE B O 1
ATOM 4417 N N . GLY B 1 69 ? -13.678 -13.959 -6.782 1.00 58.57 -128 GLY B N 1
ATOM 4418 C CA . GLY B 1 69 ? -14.306 -15.289 -6.646 1.00 62.63 -128 GLY B CA 1
ATOM 4419 C C . GLY B 1 69 ? -13.914 -16.231 -7.777 1.00 67.89 -128 GLY B C 1
ATOM 4420 O O . GLY B 1 69 ? -13.514 -17.368 -7.470 1.00 75.92 -128 GLY B O 1
ATOM 4421 N N . GLY B 1 70 ? -14.017 -15.777 -9.032 1.00 66.10 -127 GLY B N 1
ATOM 4422 C CA . GLY B 1 70 ? -13.562 -16.513 -10.227 1.00 58.97 -127 GLY B CA 1
ATOM 4423 C C . GLY B 1 70 ? -12.097 -16.900 -10.124 1.00 54.64 -127 GLY B C 1
ATOM 4424 O O . GLY B 1 70 ? -11.771 -18.058 -10.453 1.00 50.04 -127 GLY B O 1
ATOM 4425 N N . TYR B 1 71 ? -11.245 -15.977 -9.666 1.00 51.46 -126 TYR B N 1
ATOM 4426 C CA . TYR B 1 71 ? -9.776 -16.178 -9.535 1.00 51.43 -126 TYR B CA 1
ATOM 4427 C C . TYR B 1 71 ? -9.473 -17.291 -8.521 1.00 55.46 -126 TYR B C 1
ATOM 4428 O O . TYR B 1 71 ? -8.667 -18.213 -8.822 1.00 52.26 -126 TYR B O 1
ATOM 4437 N N . ALA B 1 72 ? -10.085 -17.193 -7.339 1.00 56.79 -125 ALA B N 1
ATOM 4438 C CA . ALA B 1 72 ? -9.910 -18.142 -6.219 1.00 56.50 -125 ALA B CA 1
ATOM 4439 C C . ALA B 1 72 ? -10.435 -19.521 -6.631 1.00 55.55 -125 ALA B C 1
ATOM 4440 O O . ALA B 1 72 ? -9.777 -20.515 -6.281 1.00 57.77 -125 ALA B O 1
ATOM 4442 N N . GLN B 1 73 ? -11.571 -19.581 -7.333 1.00 51.77 -124 GLN B N 1
ATOM 4443 C CA . GLN B 1 73 ? -12.140 -20.850 -7.861 1.00 54.63 -124 GLN B CA 1
ATOM 4444 C C . GLN B 1 73 ? -11.073 -21.546 -8.709 1.00 56.00 -124 GLN B C 1
ATOM 4445 O O . GLN B 1 73 ? -10.944 -22.774 -8.589 1.00 63.64 -124 GLN B O 1
ATOM 4451 N N . SER B 1 74 ? -10.318 -20.786 -9.506 1.00 55.25 -123 SER B N 1
ATOM 4452 C CA . SER B 1 74 ? -9.286 -21.305 -10.446 1.00 57.37 -123 SER B CA 1
ATOM 4453 C C . SER B 1 74 ? -7.939 -21.511 -9.731 1.00 56.49 -123 SER B C 1
ATOM 4454 O O . SER B 1 74 ? -6.974 -21.937 -10.398 1.00 52.73 -123 SER B O 1
ATOM 4457 N N . GLY B 1 75 ? -7.878 -21.228 -8.428 1.00 58.71 -122 GLY B N 1
ATOM 4458 C CA . GLY B 1 75 ? -6.711 -21.503 -7.568 1.00 63.33 -122 GLY B CA 1
ATOM 4459 C C . GLY B 1 75 ? -5.586 -20.504 -7.790 1.00 69.31 -122 GLY B C 1
ATOM 4460 O O . GLY B 1 75 ? -4.445 -20.821 -7.398 1.00 72.99 -122 GLY B O 1
ATOM 4461 N N . LEU B 1 76 ? -5.894 -19.326 -8.351 1.00 70.82 -121 LEU B N 1
ATOM 4462 C CA . LEU B 1 76 ? -4.889 -18.313 -8.789 1.00 69.73 -121 LEU B CA 1
ATOM 4463 C C . LEU B 1 76 ? -4.591 -17.313 -7.654 1.00 67.48 -121 LEU B C 1
ATOM 4464 O O . LEU B 1 76 ? -3.734 -16.417 -7.870 1.00 60.50 -121 LEU B O 1
ATOM 4469 N N . LEU B 1 77 ? -5.242 -17.466 -6.490 1.00 72.48 -120 LEU B N 1
ATOM 4470 C CA . LEU B 1 77 ? -5.083 -16.579 -5.299 1.00 72.45 -120 LEU B CA 1
ATOM 4471 C C . LEU B 1 77 ? -4.552 -17.377 -4.104 1.00 66.35 -120 LEU B C 1
ATOM 4472 O O . LEU B 1 77 ? -5.080 -18.475 -3.844 1.00 62.19 -120 LEU B O 1
ATOM 4477 N N . ALA B 1 78 ? -3.577 -16.808 -3.392 1.00 65.44 -119 ALA B N 1
ATOM 4478 C CA . ALA B 1 78 ? -3.092 -17.268 -2.074 1.00 70.56 -119 ALA B CA 1
ATOM 4479 C C . ALA B 1 78 ? -4.142 -16.969 -0.994 1.00 78.89 -119 ALA B C 1
ATOM 4480 O O . ALA B 1 78 ? -4.632 -15.812 -0.943 1.00 84.85 -119 ALA B O 1
ATOM 4482 N N . GLU B 1 79 ? -4.461 -17.976 -0.168 1.00 85.04 -118 GLU B N 1
ATOM 4483 C CA . GLU B 1 79 ? -5.206 -17.847 1.117 1.00 87.15 -118 GLU B CA 1
ATOM 4484 C C . GLU B 1 79 ? -4.476 -16.833 2.003 1.00 94.44 -118 GLU B C 1
ATOM 4485 O O . GLU B 1 79 ? -3.302 -17.095 2.352 1.00 103.61 -118 GLU B O 1
ATOM 4491 N N . ILE B 1 80 ? -5.128 -15.714 2.330 1.00 95.87 -117 ILE B N 1
ATOM 4492 C CA . ILE B 1 80 ? -4.524 -14.640 3.175 1.00 94.62 -117 ILE B CA 1
ATOM 4493 C C . ILE B 1 80 ? -4.626 -15.080 4.641 1.00 91.99 -117 ILE B C 1
ATOM 4494 O O . ILE B 1 80 ? -5.599 -15.782 4.971 1.00 86.07 -117 ILE B O 1
ATOM 4499 N N . THR B 1 81 ? -3.645 -14.698 5.469 1.00 90.66 -116 THR B N 1
ATOM 4500 C CA . THR B 1 81 ? -3.434 -15.213 6.850 1.00 88.62 -116 THR B CA 1
ATOM 4501 C C . THR B 1 81 ? -3.254 -14.058 7.832 1.00 89.72 -116 THR B C 1
ATOM 4502 O O . THR B 1 81 ? -2.156 -13.832 8.343 1.00 80.45 -116 THR B O 1
ATOM 4506 N N . PRO B 1 82 ? -4.326 -13.289 8.123 1.00 91.49 -115 PRO B N 1
ATOM 4507 C CA . PRO B 1 82 ? -4.234 -12.160 9.051 1.00 95.36 -115 PRO B CA 1
ATOM 4508 C C . PRO B 1 82 ? -4.352 -12.512 10.545 1.00 91.47 -115 PRO B C 1
ATOM 4509 O O . PRO B 1 82 ? -5.055 -13.444 10.870 1.00 79.23 -115 PRO B O 1
ATOM 4513 N N . ASP B 1 83 ? -3.650 -11.754 11.403 1.00 96.55 -114 ASP B N 1
ATOM 4514 C CA . ASP B 1 83 ? -3.868 -11.653 12.876 1.00 105.26 -114 ASP B CA 1
ATOM 4515 C C . ASP B 1 83 ? -5.335 -11.304 13.161 1.00 106.50 -114 ASP B C 1
ATOM 4516 O O . ASP B 1 83 ? -5.909 -10.523 12.382 1.00 116.70 -114 ASP B O 1
ATOM 4521 N N . LYS B 1 84 ? -5.905 -11.791 14.266 1.00 105.49 -113 LYS B N 1
ATOM 4522 C CA . LYS B 1 84 ? -7.269 -11.378 14.703 1.00 103.28 -113 LYS B CA 1
ATOM 4523 C C . LYS B 1 84 ? -7.244 -9.874 15.019 1.00 107.13 -113 LYS B C 1
ATOM 4524 O O . LYS B 1 84 ? -8.264 -9.210 14.750 1.00 106.95 -113 LYS B O 1
ATOM 4530 N N . ALA B 1 85 ? -6.119 -9.361 15.536 1.00 105.59 -112 ALA B N 1
ATOM 4531 C CA . ALA B 1 85 ? -5.856 -7.915 15.758 1.00 105.46 -112 ALA B CA 1
ATOM 4532 C C . ALA B 1 85 ? -6.179 -7.139 14.475 1.00 104.95 -112 ALA B C 1
ATOM 4533 O O . ALA B 1 85 ? -6.977 -6.177 14.526 1.00 97.94 -112 ALA B O 1
ATOM 4535 N N . PHE B 1 86 ? -5.577 -7.571 13.367 1.00 102.06 -111 PHE B N 1
ATOM 4536 C CA . PHE B 1 86 ? -5.699 -6.970 12.017 1.00 99.83 -111 PHE B CA 1
ATOM 4537 C C . PHE B 1 86 ? -7.155 -7.026 11.543 1.00 95.90 -111 PHE B C 1
ATOM 4538 O O . PHE B 1 86 ? -7.654 -6.020 11.012 1.00 100.72 -111 PHE B O 1
ATOM 4546 N N . GLN B 1 87 ? -7.813 -8.171 11.718 1.00 87.94 -110 GLN B N 1
ATOM 4547 C CA . GLN B 1 87 ? -9.231 -8.354 11.320 1.00 90.48 -110 GLN B CA 1
ATOM 4548 C C . GLN B 1 87 ? -10.104 -7.388 12.126 1.00 89.36 -110 GLN B C 1
ATOM 4549 O O . GLN B 1 87 ? -11.095 -6.883 11.558 1.00 77.74 -110 GLN B O 1
ATOM 4555 N N . ASP B 1 88 ? -9.742 -7.146 13.392 1.00 91.86 -109 ASP B N 1
ATOM 4556 C CA . ASP B 1 88 ? -10.480 -6.237 14.309 1.00 93.41 -109 ASP B CA 1
ATOM 4557 C C . ASP B 1 88 ? -10.220 -4.783 13.883 1.00 91.03 -109 ASP B C 1
ATOM 4558 O O . ASP B 1 88 ? -11.077 -3.921 14.189 1.00 91.86 -109 ASP B O 1
ATOM 4563 N N . LYS B 1 89 ? -9.097 -4.519 13.198 1.00 84.30 -108 LYS B N 1
ATOM 4564 C CA . LYS B 1 89 ? -8.738 -3.180 12.657 1.00 77.11 -108 LYS B CA 1
ATOM 4565 C C . LYS B 1 89 ? -9.666 -2.792 11.499 1.00 75.12 -108 LYS B C 1
ATOM 4566 O O . LYS B 1 89 ? -9.814 -1.568 11.282 1.00 79.03 -108 LYS B O 1
ATOM 4572 N N . LEU B 1 90 ? -10.244 -3.763 10.771 1.00 69.52 -107 LEU B N 1
ATOM 4573 C CA . LEU B 1 90 ? -11.142 -3.510 9.599 1.00 72.27 -107 LEU B CA 1
ATOM 4574 C C . LEU B 1 90 ? -12.605 -3.875 9.912 1.00 71.09 -107 LEU B C 1
ATOM 4575 O O . LEU B 1 90 ? -12.838 -4.667 10.848 1.00 69.84 -107 LEU B O 1
ATOM 4580 N N . TYR B 1 91 ? -13.554 -3.335 9.130 1.00 70.50 -106 TYR B N 1
ATOM 4581 C CA . TYR B 1 91 ? -15.016 -3.578 9.284 1.00 78.64 -106 TYR B CA 1
ATOM 4582 C C . TYR B 1 91 ? -15.315 -5.031 8.934 1.00 81.42 -106 TYR B C 1
ATOM 4583 O O . TYR B 1 91 ? -14.772 -5.555 7.967 1.00 85.43 -106 TYR B O 1
ATOM 4592 N N . PRO B 1 92 ? -16.180 -5.737 9.700 1.00 86.25 -105 PRO B N 1
ATOM 4593 C CA . PRO B 1 92 ? -16.549 -7.112 9.360 1.00 83.45 -105 PRO B CA 1
ATOM 4594 C C . PRO B 1 92 ? -17.235 -7.236 7.986 1.00 78.75 -105 PRO B C 1
ATOM 4595 O O . PRO B 1 92 ? -17.019 -8.239 7.328 1.00 61.12 -105 PRO B O 1
ATOM 4599 N N . PHE B 1 93 ? -18.034 -6.241 7.575 1.00 83.38 -104 PHE B N 1
ATOM 4600 C CA . PHE B 1 93 ? -18.766 -6.282 6.276 1.00 85.30 -104 PHE B CA 1
ATOM 4601 C C . PHE B 1 93 ? -17.756 -6.303 5.123 1.00 77.13 -104 PHE B C 1
ATOM 4602 O O . PHE B 1 93 ? -18.068 -6.920 4.089 1.00 71.69 -104 PHE B O 1
ATOM 4610 N N . THR B 1 94 ? -16.571 -5.714 5.305 1.00 71.11 -103 THR B N 1
ATOM 4611 C CA . THR B 1 94 ? -15.497 -5.697 4.271 1.00 67.42 -103 THR B CA 1
ATOM 4612 C C . THR B 1 94 ? -14.895 -7.105 4.143 1.00 68.95 -103 THR B C 1
ATOM 4613 O O . THR B 1 94 ? -14.550 -7.498 3.010 1.00 66.78 -103 THR B O 1
ATOM 4617 N N . TRP B 1 95 ? -14.796 -7.857 5.244 1.00 69.88 -102 TRP B N 1
ATOM 4618 C CA . TRP B 1 95 ? -14.222 -9.233 5.243 1.00 67.08 -102 TRP B CA 1
ATOM 4619 C C . TRP B 1 95 ? -15.199 -10.191 4.551 1.00 63.40 -102 TRP B C 1
ATOM 4620 O O . TRP B 1 95 ? -14.730 -11.051 3.802 1.00 65.03 -102 TRP B O 1
ATOM 4631 N N . ASP B 1 96 ? -16.506 -10.027 4.772 1.00 66.37 -101 ASP B N 1
ATOM 4632 C CA . ASP B 1 96 ? -17.568 -10.896 4.189 1.00 68.93 -101 ASP B CA 1
ATOM 4633 C C . ASP B 1 96 ? -17.521 -10.786 2.663 1.00 61.45 -101 ASP B C 1
ATOM 4634 O O . ASP B 1 96 ? -17.777 -11.803 1.991 1.00 55.59 -101 ASP B O 1
ATOM 4639 N N . ALA B 1 97 ? -17.200 -9.589 2.157 1.00 61.70 -100 ALA B N 1
ATOM 4640 C CA . ALA B 1 97 ? -17.063 -9.256 0.718 1.00 60.48 -100 ALA B CA 1
ATOM 4641 C C . ALA B 1 97 ? -15.909 -10.053 0.114 1.00 60.85 -100 ALA B C 1
ATOM 4642 O O . ALA B 1 97 ? -16.029 -10.526 -1.038 1.00 64.83 -100 ALA B O 1
ATOM 4644 N N . VAL B 1 98 ? -14.837 -10.187 0.890 1.00 55.73 -99 VAL B N 1
ATOM 4645 C CA . VAL B 1 98 ? -13.533 -10.727 0.440 1.00 53.22 -99 VAL B CA 1
ATOM 4646 C C . VAL B 1 98 ? -13.447 -12.224 0.774 1.00 52.94 -99 VAL B C 1
ATOM 4647 O O . VAL B 1 98 ? -12.350 -12.785 0.604 1.00 53.16 -99 VAL B O 1
ATOM 4651 N N . ARG B 1 99 ? -14.550 -12.859 1.204 1.00 58.58 -98 ARG B N 1
ATOM 4652 C CA . ARG B 1 99 ? -14.588 -14.298 1.619 1.00 64.24 -98 ARG B CA 1
ATOM 4653 C C . ARG B 1 99 ? -15.200 -15.173 0.510 1.00 58.79 -98 ARG B C 1
ATOM 4654 O O . ARG B 1 99 ? -16.357 -14.878 0.121 1.00 54.82 -98 ARG B O 1
ATOM 4662 N N . TYR B 1 100 ? -14.482 -16.219 0.051 1.00 52.07 -97 TYR B N 1
ATOM 4663 C CA . TYR B 1 100 ? -14.987 -17.240 -0.915 1.00 50.81 -97 TYR B CA 1
ATOM 4664 C C . TYR B 1 100 ? -14.736 -18.670 -0.400 1.00 53.95 -97 TYR B C 1
ATOM 4665 O O . TYR B 1 100 ? -13.578 -19.011 -0.070 1.00 49.32 -97 TYR B O 1
ATOM 4674 N N . ASN B 1 101 ? -15.798 -19.490 -0.362 1.00 59.01 -96 ASN B N 1
ATOM 4675 C CA . ASN B 1 101 ? -15.804 -20.886 0.162 1.00 66.32 -96 ASN B CA 1
ATOM 4676 C C . ASN B 1 101 ? -15.295 -20.909 1.608 1.00 68.70 -96 ASN B C 1
ATOM 4677 O O . ASN B 1 101 ? -14.595 -21.872 1.970 1.00 72.27 -96 ASN B O 1
ATOM 4682 N N . GLY B 1 102 ? -15.620 -19.886 2.403 1.00 70.16 -95 GLY B N 1
ATOM 4683 C CA . GLY B 1 102 ? -15.170 -19.768 3.804 1.00 68.32 -95 GLY B CA 1
ATOM 4684 C C . GLY B 1 102 ? -13.676 -19.498 3.918 1.00 65.24 -95 GLY B C 1
ATOM 4685 O O . GLY B 1 102 ? -13.127 -19.756 4.996 1.00 62.01 -95 GLY B O 1
ATOM 4686 N N . LYS B 1 103 ? -13.038 -18.981 2.862 1.00 68.58 -94 LYS B N 1
ATOM 4687 C CA . LYS B 1 103 ? -11.603 -18.581 2.851 1.00 70.73 -94 LYS B CA 1
ATOM 4688 C C . LYS B 1 103 ? -11.499 -17.101 2.475 1.00 69.98 -94 LYS B C 1
ATOM 4689 O O . LYS B 1 103 ? -12.163 -16.697 1.508 1.00 75.25 -94 LYS B O 1
ATOM 4695 N N . LEU B 1 104 ? -10.699 -16.327 3.210 1.00 69.81 -93 LEU B N 1
ATOM 4696 C CA . LEU B 1 104 ? -10.377 -14.915 2.864 1.00 69.91 -93 LEU B CA 1
ATOM 4697 C C . LEU B 1 104 ? -9.332 -14.927 1.737 1.00 71.24 -93 LEU B C 1
ATOM 4698 O O . LEU B 1 104 ? -8.224 -15.481 1.961 1.00 75.35 -93 LEU B O 1
ATOM 4703 N N . ILE B 1 105 ? -9.682 -14.366 0.572 1.00 67.16 -92 ILE B N 1
ATOM 4704 C CA . ILE B 1 105 ? -8.939 -14.534 -0.716 1.00 64.20 -92 ILE B CA 1
ATOM 4705 C C . ILE B 1 105 ? -8.215 -13.238 -1.102 1.00 59.55 -92 ILE B C 1
ATOM 4706 O O . ILE B 1 105 ? -7.375 -13.292 -2.022 1.00 53.60 -92 ILE B O 1
ATOM 4711 N N . ALA B 1 106 ? -8.507 -12.129 -0.417 1.00 60.62 -91 ALA B N 1
ATOM 4712 C CA . ALA B 1 106 ? -7.828 -10.825 -0.603 1.00 61.46 -91 ALA B CA 1
ATOM 4713 C C . ALA B 1 106 ? -8.014 -9.933 0.632 1.00 56.31 -91 ALA B C 1
ATOM 4714 O O . ALA B 1 106 ? -8.819 -10.284 1.523 1.00 48.33 -91 ALA B O 1
ATOM 4716 N N . TYR B 1 107 ? -7.306 -8.801 0.649 1.00 57.41 -90 TYR B N 1
ATOM 4717 C CA . TYR B 1 107 ? -7.339 -7.772 1.724 1.00 62.25 -90 TYR B CA 1
ATOM 4718 C C . TYR B 1 107 ? -8.299 -6.655 1.311 1.00 59.73 -90 TYR B C 1
ATOM 4719 O O . TYR B 1 107 ? -8.098 -6.008 0.284 1.00 56.02 -90 TYR B O 1
ATOM 4728 N N . PRO B 1 108 ? -9.384 -6.404 2.078 1.00 59.38 -89 PRO B N 1
ATOM 4729 C CA . PRO B 1 108 ? -10.319 -5.325 1.757 1.00 56.80 -89 PRO B CA 1
ATOM 4730 C C . PRO B 1 108 ? -9.738 -3.943 2.063 1.00 51.15 -89 PRO B C 1
ATOM 4731 O O . PRO B 1 108 ? -9.152 -3.801 3.106 1.00 50.70 -89 PRO B O 1
ATOM 4735 N N . ILE B 1 109 ? -9.930 -2.986 1.152 1.00 49.46 -88 ILE B N 1
ATOM 4736 C CA . ILE B 1 109 ? -9.354 -1.610 1.233 1.00 51.56 -88 ILE B CA 1
ATOM 4737 C C . ILE B 1 109 ? -10.456 -0.593 1.545 1.00 49.30 -88 ILE B C 1
ATOM 4738 O O . ILE B 1 109 ? -10.362 0.067 2.590 1.00 49.14 -88 ILE B O 1
ATOM 4743 N N . ALA B 1 110 ? -11.438 -0.448 0.656 1.00 46.57 -87 ALA B N 1
ATOM 4744 C CA . ALA B 1 110 ? -12.423 0.657 0.697 1.00 46.20 -87 ALA B CA 1
ATOM 4745 C C . ALA B 1 110 ? -13.727 0.260 0.000 1.00 44.66 -87 ALA B C 1
ATOM 4746 O O . ALA B 1 110 ? -13.674 -0.533 -0.976 1.00 40.51 -87 ALA B O 1
ATOM 4748 N N . VAL B 1 111 ? -14.838 0.835 0.472 1.00 41.50 -86 VAL B N 1
ATOM 4749 C CA . VAL B 1 111 ? -16.201 0.616 -0.082 1.00 41.65 -86 VAL B CA 1
ATOM 4750 C C . VAL B 1 111 ? -16.511 1.735 -1.081 1.00 42.79 -86 VAL B C 1
ATOM 4751 O O . VAL B 1 111 ? -16.389 2.920 -0.719 1.00 43.61 -86 VAL B O 1
ATOM 4755 N N . GLU B 1 112 ? -16.909 1.344 -2.293 1.00 42.78 -85 GLU B N 1
ATOM 4756 C CA . GLU B 1 112 ? -17.126 2.224 -3.469 1.00 40.16 -85 GLU B CA 1
ATOM 4757 C C . GLU B 1 112 ? -18.591 2.142 -3.897 1.00 39.89 -85 GLU B C 1
ATOM 4758 O O . GLU B 1 112 ? -19.114 1.028 -3.985 1.00 40.34 -85 GLU B O 1
ATOM 4764 N N . ALA B 1 113 ? -19.214 3.288 -4.167 1.00 43.42 -84 ALA B N 1
ATOM 4765 C CA . ALA B 1 113 ? -20.580 3.385 -4.727 1.00 45.42 -84 ALA B CA 1
ATOM 4766 C C . ALA B 1 113 ? -20.710 4.652 -5.578 1.00 44.40 -84 ALA B C 1
ATOM 4767 O O . ALA B 1 113 ? -20.107 5.710 -5.235 1.00 47.74 -84 ALA B O 1
ATOM 4769 N N . LEU B 1 114 ? -21.484 4.529 -6.647 1.00 42.13 -83 LEU B N 1
ATOM 4770 C CA . LEU B 1 114 ? -21.872 5.661 -7.515 1.00 44.67 -83 LEU B CA 1
ATOM 4771 C C . LEU B 1 114 ? -22.806 6.553 -6.709 1.00 47.34 -83 LEU B C 1
ATOM 4772 O O . LEU B 1 114 ? -23.641 6.002 -5.964 1.00 51.28 -83 LEU B O 1
ATOM 4777 N N . SER B 1 115 ? -22.613 7.866 -6.836 1.00 48.44 -82 SER B N 1
ATOM 4778 C CA . SER B 1 115 ? -23.513 8.924 -6.329 1.00 47.12 -82 SER B CA 1
ATOM 4779 C C . SER B 1 115 ? -23.834 9.886 -7.482 1.00 48.37 -82 SER B C 1
ATOM 4780 O O . SER B 1 115 ? -23.129 9.847 -8.517 1.00 44.17 -82 SER B O 1
ATOM 4783 N N . LEU B 1 116 ? -24.902 10.677 -7.344 1.00 47.62 -81 LEU B N 1
ATOM 4784 C CA . LEU B 1 116 ? -25.241 11.753 -8.306 1.00 43.62 -81 LEU B CA 1
ATOM 4785 C C . LEU B 1 116 ? -24.333 12.948 -8.006 1.00 41.76 -81 LEU B C 1
ATOM 4786 O O . LEU B 1 116 ? -24.440 13.491 -6.907 1.00 40.28 -81 LEU B O 1
ATOM 4791 N N . ILE B 1 117 ? -23.434 13.287 -8.931 1.00 42.36 -80 ILE B N 1
ATOM 4792 C CA . ILE B 1 117 ? -22.577 14.507 -8.856 1.00 45.32 -80 ILE B CA 1
ATOM 4793 C C . ILE B 1 117 ? -23.206 15.593 -9.736 1.00 45.30 -80 ILE B C 1
ATOM 4794 O O . ILE B 1 117 ? -23.465 15.330 -10.920 1.00 41.88 -80 ILE B O 1
ATOM 4799 N N . TYR B 1 118 ? -23.428 16.778 -9.164 1.00 46.28 -79 TYR B N 1
ATOM 4800 C CA . TYR B 1 118 ? -24.156 17.896 -9.808 1.00 47.96 -79 TYR B CA 1
ATOM 4801 C C . TYR B 1 118 ? -23.364 19.191 -9.650 1.00 47.56 -79 TYR B C 1
ATOM 4802 O O . TYR B 1 118 ? -22.654 19.348 -8.640 1.00 47.13 -79 TYR B O 1
ATOM 4811 N N . ASN B 1 119 ? -23.471 20.066 -10.653 1.00 47.95 -78 ASN B N 1
ATOM 4812 C CA . ASN B 1 119 ? -22.931 21.452 -10.648 1.00 48.78 -78 ASN B CA 1
ATOM 4813 C C . ASN B 1 119 ? -23.890 22.304 -9.800 1.00 51.51 -78 ASN B C 1
ATOM 4814 O O . ASN B 1 119 ? -25.057 22.475 -10.220 1.00 53.59 -78 ASN B O 1
ATOM 4819 N N . LYS B 1 120 ? -23.442 22.770 -8.627 1.00 50.72 -77 LYS B N 1
ATOM 4820 C CA . LYS B 1 120 ? -24.281 23.539 -7.668 1.00 46.96 -77 LYS B CA 1
ATOM 4821 C C . LYS B 1 120 ? -24.714 24.855 -8.323 1.00 48.02 -77 LYS B C 1
ATOM 4822 O O . LYS B 1 120 ? -25.867 25.280 -8.076 1.00 44.54 -77 LYS B O 1
ATOM 4828 N N . ASP B 1 121 ? -23.832 25.462 -9.131 1.00 45.58 -76 ASP B N 1
ATOM 4829 C CA . ASP B 1 121 ? -24.074 26.782 -9.770 1.00 50.63 -76 ASP B CA 1
ATOM 4830 C C . ASP B 1 121 ? -25.163 26.625 -10.844 1.00 57.84 -76 ASP B C 1
ATOM 4831 O O . ASP B 1 121 ? -26.120 27.448 -10.851 1.00 57.06 -76 ASP B O 1
ATOM 4836 N N . LEU B 1 122 ? -25.053 25.594 -11.691 1.00 63.87 -75 LEU B N 1
ATOM 4837 C CA . LEU B 1 122 ? -26.027 25.302 -12.783 1.00 66.93 -75 LEU B CA 1
ATOM 4838 C C . LEU B 1 122 ? -27.316 24.729 -12.186 1.00 70.91 -75 LEU B C 1
ATOM 4839 O O . LEU B 1 122 ? -28.391 25.015 -12.752 1.00 73.90 -75 LEU B O 1
ATOM 4844 N N . LEU B 1 123 ? -27.212 23.949 -11.102 1.00 73.90 -74 LEU B N 1
ATOM 4845 C CA . LEU B 1 123 ? -28.334 23.165 -10.519 1.00 77.45 -74 LEU B CA 1
ATOM 4846 C C . LEU B 1 123 ? -28.268 23.237 -8.994 1.00 79.50 -74 LEU B C 1
ATOM 4847 O O . LEU B 1 123 ? -27.755 22.326 -8.354 1.00 85.38 -74 LEU B O 1
ATOM 4852 N N . PRO B 1 124 ? -28.730 24.345 -8.364 1.00 80.85 -73 PRO B N 1
ATOM 4853 C CA . PRO B 1 124 ? -28.748 24.462 -6.904 1.00 77.88 -73 PRO B CA 1
ATOM 4854 C C . PRO B 1 124 ? -29.472 23.306 -6.194 1.00 75.80 -73 PRO B C 1
ATOM 4855 O O . PRO B 1 124 ? -28.960 22.834 -5.191 1.00 67.22 -73 PRO B O 1
ATOM 4859 N N . ASN B 1 125 ? -30.623 22.884 -6.727 1.00 82.46 -72 ASN B N 1
ATOM 4860 C CA . ASN B 1 125 ? -31.439 21.757 -6.194 1.00 89.81 -72 ASN B CA 1
ATOM 4861 C C . ASN B 1 125 ? -31.617 20.701 -7.284 1.00 80.48 -72 ASN B C 1
ATOM 4862 O O . ASN B 1 125 ? -32.504 20.801 -8.132 1.00 72.21 -72 ASN B O 1
ATOM 4867 N N . PRO B 1 126 ? -30.782 19.641 -7.281 1.00 79.35 -71 PRO B N 1
ATOM 4868 C CA . PRO B 1 126 ? -30.839 18.622 -8.324 1.00 75.22 -71 PRO B CA 1
ATOM 4869 C C . PRO B 1 126 ? -32.121 17.812 -8.199 1.00 68.29 -71 PRO B C 1
ATOM 4870 O O . PRO B 1 126 ? -32.717 17.737 -7.124 1.00 64.48 -71 PRO B O 1
ATOM 4874 N N . PRO B 1 127 ? -32.572 17.173 -9.297 1.00 64.48 -70 PRO B N 1
ATOM 4875 C CA . PRO B 1 127 ? -33.813 16.402 -9.279 1.00 64.08 -70 PRO B CA 1
ATOM 4876 C C . PRO B 1 127 ? -33.701 15.161 -8.380 1.00 66.42 -70 PRO B C 1
ATOM 4877 O O . PRO B 1 127 ? -32.642 14.562 -8.323 1.00 62.93 -70 PRO B O 1
ATOM 4881 N N . LYS B 1 128 ? -34.794 14.835 -7.679 1.00 68.72 -69 LYS B N 1
ATOM 4882 C CA . LYS B 1 128 ? -34.903 13.669 -6.764 1.00 62.37 -69 LYS B CA 1
ATOM 4883 C C . LYS B 1 128 ? -35.325 12.440 -7.585 1.00 59.61 -69 LYS B C 1
ATOM 4884 O O . LYS B 1 128 ? -35.114 11.303 -7.093 1.00 60.65 -69 LYS B O 1
ATOM 4886 N N . THR B 1 129 ? -35.889 12.650 -8.787 1.00 54.95 -68 THR B N 1
ATOM 4887 C CA . THR B 1 129 ? -36.423 11.568 -9.657 1.00 53.81 -68 THR B CA 1
ATOM 4888 C C . THR B 1 129 ? -35.760 11.612 -11.038 1.00 47.37 -68 THR B C 1
ATOM 4889 O O . THR B 1 129 ? -35.516 12.708 -11.556 1.00 42.68 -68 THR B O 1
ATOM 4893 N N . TRP B 1 130 ? -35.503 10.423 -11.590 1.00 48.17 -67 TRP B N 1
ATOM 4894 C CA . TRP B 1 130 ? -35.173 10.156 -13.018 1.00 51.83 -67 TRP B CA 1
ATOM 4895 C C . TRP B 1 130 ? -36.231 10.768 -13.953 1.00 50.61 -67 TRP B C 1
ATOM 4896 O O . TRP B 1 130 ? -35.843 11.358 -14.990 1.00 49.01 -67 TRP B O 1
ATOM 4907 N N . GLU B 1 131 ? -37.513 10.659 -13.587 1.00 49.04 -66 GLU B N 1
ATOM 4908 C CA . GLU B 1 131 ? -38.661 10.927 -14.497 1.00 45.42 -66 GLU B CA 1
ATOM 4909 C C . GLU B 1 131 ? -38.711 12.413 -14.884 1.00 43.82 -66 GLU B C 1
ATOM 4910 O O . GLU B 1 131 ? -39.321 12.698 -15.921 1.00 42.32 -66 GLU B O 1
ATOM 4916 N N . GLU B 1 132 ? -38.071 13.310 -14.121 1.00 44.19 -65 GLU B N 1
ATOM 4917 C CA . GLU B 1 132 ? -38.143 14.784 -14.345 1.00 43.14 -65 GLU B CA 1
ATOM 4918 C C . GLU B 1 132 ? -36.900 15.287 -15.095 1.00 47.23 -65 GLU B C 1
ATOM 4919 O O . GLU B 1 132 ? -36.819 16.506 -15.345 1.00 48.82 -65 GLU B O 1
ATOM 4925 N N . ILE B 1 133 ? -35.978 14.402 -15.471 1.00 48.47 -64 ILE B N 1
ATOM 4926 C CA . ILE B 1 133 ? -34.699 14.808 -16.127 1.00 51.62 -64 ILE B CA 1
ATOM 4927 C C . ILE B 1 133 ? -34.949 15.215 -17.584 1.00 52.74 -64 ILE B C 1
ATOM 4928 O O . ILE B 1 133 ? -34.338 16.173 -18.057 1.00 61.29 -64 ILE B O 1
ATOM 4933 N N . PRO B 1 134 ? -35.831 14.548 -18.362 1.00 48.87 -63 PRO B N 1
ATOM 4934 C CA . PRO B 1 134 ? -36.083 14.975 -19.744 1.00 50.85 -63 PRO B CA 1
ATOM 4935 C C . PRO B 1 134 ? -36.593 16.422 -19.858 1.00 52.86 -63 PRO B C 1
ATOM 4936 O O . PRO B 1 134 ? -36.193 17.108 -20.787 1.00 56.10 -63 PRO B O 1
ATOM 4940 N N . ALA B 1 135 ? -37.452 16.852 -18.925 1.00 54.05 -62 ALA B N 1
ATOM 4941 C CA . ALA B 1 135 ? -37.966 18.240 -18.830 1.00 56.34 -62 ALA B CA 1
ATOM 4942 C C . ALA B 1 135 ? -36.820 19.202 -18.481 1.00 54.51 -62 ALA B C 1
ATOM 4943 O O . ALA B 1 135 ? -36.782 20.308 -19.036 1.00 56.12 -62 ALA B O 1
ATOM 4945 N N . LEU B 1 136 ? -35.923 18.784 -17.584 1.00 51.19 -61 LEU B N 1
ATOM 4946 C CA . LEU B 1 136 ? -34.753 19.573 -17.119 1.00 45.44 -61 LEU B CA 1
ATOM 4947 C C . LEU B 1 136 ? -33.783 19.791 -18.283 1.00 46.56 -61 LEU B C 1
ATOM 4948 O O . LEU B 1 136 ? -33.215 20.902 -18.366 1.00 47.12 -61 LEU B O 1
ATOM 4953 N N . ASP B 1 137 ? -33.600 18.776 -19.138 1.00 48.51 -60 ASP B N 1
ATOM 4954 C CA . ASP B 1 137 ? -32.671 18.821 -20.300 1.00 53.01 -60 ASP B CA 1
ATOM 4955 C C . ASP B 1 137 ? -33.169 19.878 -21.293 1.00 55.43 -60 ASP B C 1
ATOM 4956 O O . ASP B 1 137 ? -32.324 20.642 -21.799 1.00 47.74 -60 ASP B O 1
ATOM 4961 N N . LYS B 1 138 ? -34.482 19.903 -21.558 1.00 65.66 -59 LYS B N 1
ATOM 4962 C CA . LYS B 1 138 ? -35.150 20.902 -22.440 1.00 70.50 -59 LYS B CA 1
ATOM 4963 C C . LYS B 1 138 ? -34.764 22.310 -21.970 1.00 69.69 -59 LYS B C 1
ATOM 4964 O O . LYS B 1 138 ? -34.331 23.118 -22.818 1.00 73.00 -59 LYS B O 1
ATOM 4970 N N . GLU B 1 139 ? -34.887 22.566 -20.662 1.00 67.82 -58 GLU B N 1
ATOM 4971 C CA . GLU B 1 139 ? -34.574 23.867 -20.007 1.00 67.39 -58 GLU B CA 1
ATOM 4972 C C . GLU B 1 139 ? -33.088 24.206 -20.196 1.00 60.07 -58 GLU B C 1
ATOM 4973 O O . GLU B 1 139 ? -32.797 25.326 -20.667 1.00 58.56 -58 GLU B O 1
ATOM 4979 N N . LEU B 1 140 ? -32.192 23.272 -19.856 1.00 55.57 -57 LEU B N 1
ATOM 4980 C CA . LEU B 1 140 ? -30.719 23.497 -19.865 1.00 52.04 -57 LEU B CA 1
ATOM 4981 C C . LEU B 1 140 ? -30.178 23.549 -21.296 1.00 50.74 -57 LEU B C 1
ATOM 4982 O O . LEU B 1 140 ? -29.193 24.280 -21.502 1.00 46.28 -57 LEU B O 1
ATOM 4987 N N . LYS B 1 141 ? -30.808 22.834 -22.239 1.00 53.54 -56 LYS B N 1
ATOM 4988 C CA . LYS B 1 141 ? -30.401 22.785 -23.675 1.00 55.62 -56 LYS B CA 1
ATOM 4989 C C . LYS B 1 141 ? -30.503 24.179 -24.307 1.00 57.69 -56 LYS B C 1
ATOM 4990 O O . LYS B 1 141 ? -29.667 24.484 -25.187 1.00 58.41 -56 LYS B O 1
ATOM 4996 N N . ALA B 1 142 ? -31.474 24.990 -23.870 1.00 61.54 -55 ALA B N 1
ATOM 4997 C CA . ALA B 1 142 ? -31.711 26.373 -24.355 1.00 62.26 -55 ALA B CA 1
ATOM 4998 C C . ALA B 1 142 ? -30.520 27.270 -23.984 1.00 64.04 -55 ALA B C 1
ATOM 4999 O O . ALA B 1 142 ? -30.283 28.260 -24.724 1.00 60.99 -55 ALA B O 1
ATOM 5001 N N . LYS B 1 143 ? -29.802 26.922 -22.902 1.00 67.94 -54 LYS B N 1
ATOM 5002 C CA . LYS B 1 143 ? -28.587 27.631 -22.404 1.00 68.36 -54 LYS B CA 1
ATOM 5003 C C . LYS B 1 143 ? -27.310 26.979 -22.960 1.00 69.23 -54 LYS B C 1
ATOM 5004 O O . LYS B 1 143 ? -26.202 27.357 -22.487 1.00 61.11 -54 LYS B O 1
ATOM 5010 N N . GLY B 1 144 ? -27.448 26.067 -23.938 1.00 73.75 -53 GLY B N 1
ATOM 5011 C CA . GLY B 1 144 ? -26.328 25.342 -24.579 1.00 70.40 -53 GLY B CA 1
ATOM 5012 C C . GLY B 1 144 ? -25.642 24.385 -23.615 1.00 64.63 -53 GLY B C 1
ATOM 5013 O O . GLY B 1 144 ? -24.420 24.185 -23.754 1.00 64.50 -53 GLY B O 1
ATOM 5014 N N . LYS B 1 145 ? -26.409 23.823 -22.675 1.00 59.89 -52 LYS B N 1
ATOM 5015 C CA . LYS B 1 145 ? -25.949 22.871 -21.631 1.00 54.52 -52 LYS B CA 1
ATOM 5016 C C . LYS B 1 145 ? -26.787 21.591 -21.733 1.00 58.41 -52 LYS B C 1
ATOM 5017 O O . LYS B 1 145 ? -27.642 21.497 -22.650 1.00 62.83 -52 LYS B O 1
ATOM 5023 N N . SER B 1 146 ? -26.546 20.634 -20.834 1.00 58.37 -51 SER B N 1
ATOM 5024 C CA . SER B 1 146 ? -27.225 19.311 -20.783 1.00 57.07 -51 SER B CA 1
ATOM 5025 C C . SER B 1 146 ? -27.486 18.962 -19.315 1.00 54.55 -51 SER B C 1
ATOM 5026 O O . SER B 1 146 ? -26.716 19.451 -18.454 1.00 52.14 -51 SER B O 1
ATOM 5029 N N . ALA B 1 147 ? -28.549 18.200 -19.033 1.00 54.33 -50 ALA B N 1
ATOM 5030 C CA . ALA B 1 147 ? -28.956 17.848 -17.650 1.00 56.41 -50 ALA B CA 1
ATOM 5031 C C . ALA B 1 147 ? -27.965 16.835 -17.063 1.00 54.65 -50 ALA B C 1
ATOM 5032 O O . ALA B 1 147 ? -27.440 17.097 -15.955 1.00 58.66 -50 ALA B O 1
ATOM 5034 N N . LEU B 1 148 ? -27.712 15.734 -17.784 1.00 48.50 -49 LEU B N 1
ATOM 5035 C CA . LEU B 1 148 ? -27.012 14.531 -17.255 1.00 42.81 -49 LEU B CA 1
ATOM 5036 C C . LEU B 1 148 ? -26.138 13.904 -18.347 1.00 39.51 -49 LEU B C 1
ATOM 5037 O O . LEU B 1 148 ? -26.632 13.711 -19.494 1.00 35.12 -49 LEU B O 1
ATOM 5042 N N . MET B 1 149 ? -24.886 13.591 -17.984 1.00 37.16 -48 MET B N 1
ATOM 5043 C CA . MET B 1 149 ? -23.951 12.792 -18.817 1.00 34.72 -48 MET B CA 1
ATOM 5044 C C . MET B 1 149 ? -23.148 11.849 -17.921 1.00 32.06 -48 MET B C 1
ATOM 5045 O O . MET B 1 149 ? -22.525 12.349 -16.971 1.00 29.78 -48 MET B O 1
ATOM 5050 N N . PHE B 1 150 ? -23.209 10.538 -18.191 1.00 33.44 -47 PHE B N 1
ATOM 5051 C CA . PHE B 1 150 ? -22.376 9.491 -17.531 1.00 34.29 -47 PHE B CA 1
ATOM 5052 C C . PHE B 1 150 ? -21.976 8.398 -18.537 1.00 31.07 -47 PHE B C 1
ATOM 5053 O O . PHE B 1 150 ? -22.397 8.417 -19.713 1.00 28.54 -47 PHE B O 1
ATOM 5061 N N . ASN B 1 151 ? -21.118 7.487 -18.080 1.00 30.15 -46 ASN B N 1
ATOM 5062 C CA . ASN B 1 151 ? -20.589 6.355 -18.883 1.00 30.00 -46 ASN B CA 1
ATOM 5063 C C . ASN B 1 151 ? -21.721 5.348 -19.170 1.00 30.93 -46 ASN B C 1
ATOM 5064 O O . ASN B 1 151 ? -22.074 4.579 -18.259 1.00 28.72 -46 ASN B O 1
ATOM 5069 N N . LEU B 1 152 ? -22.263 5.362 -20.396 1.00 32.39 -45 LEU B N 1
ATOM 5070 C CA . LEU B 1 152 ? -23.275 4.388 -20.896 1.00 33.92 -45 LEU B CA 1
ATOM 5071 C C . LEU B 1 152 ? -22.580 3.118 -21.399 1.00 32.21 -45 LEU B C 1
ATOM 5072 O O . LEU B 1 152 ? -23.274 2.132 -21.608 1.00 30.84 -45 LEU B O 1
ATOM 5077 N N . GLN B 1 153 ? -21.261 3.160 -21.601 1.00 33.62 -44 GLN B N 1
ATOM 5078 C CA . GLN B 1 153 ? -20.455 2.044 -22.166 1.00 35.99 -44 GLN B CA 1
ATOM 5079 C C . GLN B 1 153 ? -20.187 0.959 -21.113 1.00 37.23 -44 GLN B C 1
ATOM 5080 O O . GLN B 1 153 ? -19.804 -0.162 -21.523 1.00 39.27 -44 GLN B O 1
ATOM 5086 N N . GLU B 1 154 ? -20.325 1.272 -19.821 1.00 34.19 -43 GLU B N 1
ATOM 5087 C CA . GLU B 1 154 ? -20.095 0.287 -18.741 1.00 34.20 -43 GLU B CA 1
ATOM 5088 C C . GLU B 1 154 ? -21.392 0.053 -17.986 1.00 33.70 -43 GLU B C 1
ATOM 5089 O O . GLU B 1 154 ? -22.096 0.994 -17.645 1.00 31.71 -43 GLU B O 1
ATOM 5095 N N . PRO B 1 155 ? -21.766 -1.221 -17.747 1.00 34.16 -42 PRO B N 1
ATOM 5096 C CA . PRO B 1 155 ? -22.993 -1.534 -17.023 1.00 34.62 -42 PRO B CA 1
ATOM 5097 C C . PRO B 1 155 ? -22.937 -1.186 -15.528 1.00 34.98 -42 PRO B C 1
ATOM 5098 O O . PRO B 1 155 ? -23.982 -1.165 -14.930 1.00 38.10 -42 PRO B O 1
ATOM 5102 N N . TYR B 1 156 ? -21.762 -0.890 -14.971 1.00 34.66 -41 TYR B N 1
ATOM 5103 C CA . TYR B 1 156 ? -21.614 -0.390 -13.577 1.00 36.60 -41 TYR B CA 1
ATOM 5104 C C . TYR B 1 156 ? -22.499 0.850 -13.351 1.00 39.56 -41 TYR B C 1
ATOM 5105 O O . TYR B 1 156 ? -23.115 0.970 -12.267 1.00 41.37 -41 TYR B O 1
ATOM 5114 N N . PHE B 1 157 ? -22.570 1.741 -14.344 1.00 42.40 -40 PHE B N 1
ATOM 5115 C CA . PHE B 1 157 ? -23.186 3.094 -14.241 1.00 41.60 -40 PHE B CA 1
ATOM 5116 C C . PHE B 1 157 ? -24.675 3.047 -14.622 1.00 43.38 -40 PHE B C 1
ATOM 5117 O O . PHE B 1 157 ? -25.465 3.890 -14.138 1.00 42.37 -40 PHE B O 1
ATOM 5125 N N . THR B 1 158 ? -25.042 2.104 -15.491 1.00 45.94 -39 THR B N 1
ATOM 5126 C CA . THR B 1 158 ? -26.403 1.951 -16.053 1.00 43.98 -39 THR B CA 1
ATOM 5127 C C . THR B 1 158 ? -27.264 1.130 -15.093 1.00 45.16 -39 THR B C 1
ATOM 5128 O O . THR B 1 158 ? -28.510 1.261 -15.166 1.00 44.16 -39 THR B O 1
ATOM 5132 N N . TRP B 1 159 ? -26.637 0.337 -14.217 1.00 45.72 -38 TRP B N 1
ATOM 5133 C CA . TRP B 1 159 ? -27.338 -0.690 -13.396 1.00 50.21 -38 TRP B CA 1
ATOM 5134 C C . TRP B 1 159 ? -28.239 -0.069 -12.327 1.00 51.98 -38 TRP B C 1
ATOM 5135 O O . TRP B 1 159 ? -29.319 -0.604 -12.084 1.00 52.80 -38 TRP B O 1
ATOM 5146 N N . PRO B 1 160 ? -27.825 1.013 -11.614 1.00 48.95 -37 PRO B N 1
ATOM 5147 C CA . PRO B 1 160 ? -28.686 1.662 -10.622 1.00 48.13 -37 PRO B CA 1
ATOM 5148 C C . PRO B 1 160 ? -30.153 1.827 -11.063 1.00 45.06 -37 PRO B C 1
ATOM 5149 O O . PRO B 1 160 ? -31.043 1.465 -10.313 1.00 39.06 -37 PRO B O 1
ATOM 5153 N N . LEU B 1 161 ? -30.345 2.349 -12.273 1.00 44.37 -36 LEU B N 1
ATOM 5154 C CA . LEU B 1 161 ? -31.654 2.602 -12.934 1.00 46.88 -36 LEU B CA 1
ATOM 5155 C C . LEU B 1 161 ? -32.361 1.272 -13.280 1.00 51.11 -36 LEU B C 1
ATOM 5156 O O . LEU B 1 161 ? -33.594 1.147 -13.077 1.00 49.92 -36 LEU B O 1
ATOM 5161 N N . ILE B 1 162 ? -31.606 0.293 -13.778 1.00 58.75 -35 ILE B N 1
ATOM 5162 C CA . ILE B 1 162 ? -32.129 -1.047 -14.175 1.00 57.85 -35 ILE B CA 1
ATOM 5163 C C . ILE B 1 162 ? -32.653 -1.767 -12.924 1.00 58.02 -35 ILE B C 1
ATOM 5164 O O . ILE B 1 162 ? -33.783 -2.307 -12.982 1.00 65.21 -35 ILE B O 1
ATOM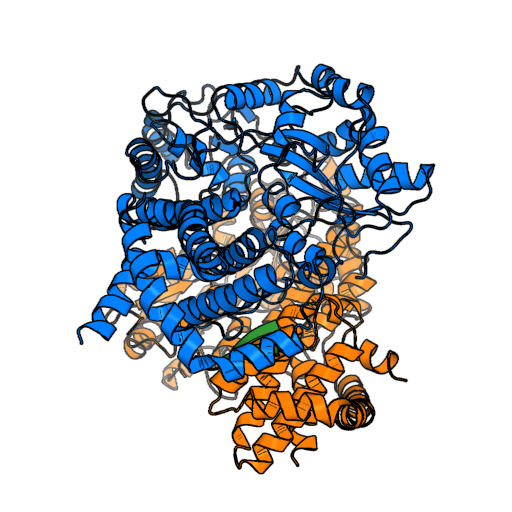 5169 N N . ALA B 1 163 ? -31.888 -1.746 -11.828 1.00 54.45 -34 ALA B N 1
ATOM 5170 C CA . ALA B 1 163 ? -32.178 -2.489 -10.575 1.00 55.32 -34 ALA B CA 1
ATOM 5171 C C . ALA B 1 163 ? -33.308 -1.811 -9.775 1.00 60.33 -34 ALA B C 1
ATOM 5172 O O . ALA B 1 163 ? -33.837 -2.462 -8.840 1.00 67.07 -34 ALA B O 1
ATOM 5174 N N . ALA B 1 164 ? -33.690 -0.573 -10.124 1.00 58.32 -33 ALA B N 1
ATOM 5175 C CA . ALA B 1 164 ? -34.631 0.269 -9.348 1.00 57.29 -33 ALA B CA 1
ATOM 5176 C C . ALA B 1 164 ? -36.003 -0.409 -9.243 1.00 53.19 -33 ALA B C 1
ATOM 5177 O O . ALA B 1 164 ? -36.351 -0.830 -8.117 1.00 45.88 -33 ALA B O 1
ATOM 5179 N N . ASP B 1 165 ? -36.731 -0.534 -10.364 1.00 56.79 -32 ASP B N 1
ATOM 5180 C CA . ASP B 1 165 ? -38.133 -1.052 -10.401 1.00 62.37 -32 ASP B CA 1
ATOM 5181 C C . ASP B 1 165 ? -38.151 -2.585 -10.309 1.00 61.18 -32 ASP B C 1
ATOM 5182 O O . ASP B 1 165 ? -39.252 -3.160 -10.207 1.00 63.18 -32 ASP B O 1
ATOM 5187 N N . GLY B 1 166 ? -36.990 -3.238 -10.369 1.00 59.22 -31 GLY B N 1
ATOM 5188 C CA . GLY B 1 166 ? -36.877 -4.705 -10.344 1.00 64.21 -31 GLY B CA 1
ATOM 5189 C C . GLY B 1 166 ? -35.661 -5.145 -11.124 1.00 67.49 -31 GLY B C 1
ATOM 5190 O O . GLY B 1 166 ? -35.597 -4.864 -12.323 1.00 76.78 -31 GLY B O 1
ATOM 5191 N N . GLY B 1 167 ? -34.692 -5.751 -10.447 1.00 68.44 -30 GLY B N 1
ATOM 5192 C CA . GLY B 1 167 ? -33.405 -6.121 -11.057 1.00 67.43 -30 GLY B CA 1
ATOM 5193 C C . GLY B 1 167 ? -32.418 -6.584 -10.007 1.00 67.20 -30 GLY B C 1
ATOM 5194 O O . GLY B 1 167 ? -32.212 -5.845 -9.027 1.00 61.67 -30 GLY B O 1
ATOM 5195 N N . TYR B 1 168 ? -31.845 -7.770 -10.196 1.00 70.49 -29 TYR B N 1
ATOM 5196 C CA . TYR B 1 168 ? -30.803 -8.338 -9.307 1.00 83.16 -29 TYR B CA 1
ATOM 5197 C C . TYR B 1 168 ? -29.874 -9.220 -10.153 1.00 87.44 -29 TYR B C 1
ATOM 5198 O O . TYR B 1 168 ? -30.295 -9.722 -11.216 1.00 84.67 -29 TYR B O 1
ATOM 5207 N N . ALA B 1 169 ? -28.627 -9.367 -9.704 1.00 89.77 -28 ALA B N 1
ATOM 5208 C CA . ALA B 1 169 ? -27.606 -10.261 -10.299 1.00 89.82 -28 ALA B CA 1
ATOM 5209 C C . ALA B 1 169 ? -27.757 -11.665 -9.710 1.00 95.07 -28 ALA B C 1
ATOM 5210 O O . ALA B 1 169 ? -27.430 -12.635 -10.416 1.00 106.17 -28 ALA B O 1
ATOM 5212 N N . PHE B 1 170 ? -28.160 -11.753 -8.436 1.00 94.00 -27 PHE B N 1
ATOM 5213 C CA . PHE B 1 170 ? -28.286 -13.003 -7.640 1.00 88.55 -27 PHE B CA 1
ATOM 5214 C C . PHE B 1 170 ? -29.277 -12.792 -6.486 1.00 90.22 -27 PHE B C 1
ATOM 5215 O O . PHE B 1 170 ? -29.659 -11.633 -6.187 1.00 88.72 -27 PHE B O 1
ATOM 5217 N N . LYS B 1 171 ? -29.665 -13.894 -5.830 1.00 91.89 -26 LYS B N 1
ATOM 5218 C CA . LYS B 1 171 ? -30.460 -13.913 -4.566 1.00 87.94 -26 LYS B CA 1
ATOM 5219 C C . LYS B 1 171 ? -29.600 -14.532 -3.450 1.00 78.50 -26 LYS B C 1
ATOM 5220 O O . LYS B 1 171 ? -29.167 -15.678 -3.638 1.00 82.39 -26 LYS B O 1
ATOM 5226 N N . TYR B 1 172 ? -29.328 -13.813 -2.350 1.00 67.77 -25 TYR B N 1
ATOM 5227 C CA . TYR B 1 172 ? -28.693 -14.372 -1.123 1.00 65.64 -25 TYR B CA 1
ATOM 5228 C C . TYR B 1 172 ? -29.804 -14.817 -0.163 1.00 67.12 -25 TYR B C 1
ATOM 5229 O O . TYR B 1 172 ? -30.359 -15.927 -0.333 1.00 61.47 -25 TYR B O 1
ATOM 5231 N N . TYR B 1 177 ? -24.974 -17.188 -2.579 1.00 88.72 -20 TYR B N 1
ATOM 5232 C CA . TYR B 1 177 ? -25.808 -16.635 -3.684 1.00 89.64 -20 TYR B CA 1
ATOM 5233 C C . TYR B 1 177 ? -26.391 -17.773 -4.535 1.00 88.01 -20 TYR B C 1
ATOM 5234 O O . TYR B 1 177 ? -25.606 -18.613 -5.024 1.00 88.90 -20 TYR B O 1
ATOM 5243 N N . ASP B 1 178 ? -27.721 -17.779 -4.709 1.00 85.76 -19 ASP B N 1
ATOM 5244 C CA . ASP B 1 178 ? -28.460 -18.623 -5.686 1.00 82.12 -19 ASP B CA 1
ATOM 5245 C C . ASP B 1 178 ? -28.003 -18.230 -7.099 1.00 84.28 -19 ASP B C 1
ATOM 5246 O O . ASP B 1 178 ? -28.455 -17.177 -7.612 1.00 80.12 -19 ASP B O 1
ATOM 5251 N N . ILE B 1 179 ? -27.146 -19.070 -7.692 1.00 91.50 -18 ILE B N 1
ATOM 5252 C CA . ILE B 1 179 ? -26.554 -18.902 -9.054 1.00 90.59 -18 ILE B CA 1
ATOM 5253 C C . ILE B 1 179 ? -27.646 -19.200 -10.097 1.00 88.88 -18 ILE B C 1
ATOM 5254 O O . ILE B 1 179 ? -27.450 -18.810 -11.271 1.00 84.08 -18 ILE B O 1
ATOM 5259 N N . LYS B 1 180 ? -28.749 -19.849 -9.683 1.00 90.59 -17 LYS B N 1
ATOM 5260 C CA . LYS B 1 180 ? -29.927 -20.164 -10.541 1.00 88.08 -17 LYS B CA 1
ATOM 5261 C C . LYS B 1 180 ? -30.796 -18.909 -10.684 1.00 89.31 -17 LYS B C 1
ATOM 5262 O O . LYS B 1 180 ? -31.261 -18.660 -11.816 1.00 91.13 -17 LYS B O 1
ATOM 5264 N N . ASP B 1 181 ? -31.005 -18.156 -9.594 1.00 90.68 -16 ASP B N 1
ATOM 5265 C CA . ASP B 1 181 ? -31.936 -16.992 -9.564 1.00 92.00 -16 ASP B CA 1
ATOM 5266 C C . ASP B 1 181 ? -31.192 -15.724 -10.005 1.00 88.92 -16 ASP B C 1
ATOM 5267 O O . ASP B 1 181 ? -30.433 -15.144 -9.190 1.00 81.98 -16 ASP B O 1
ATOM 5272 N N . VAL B 1 182 ? -31.425 -15.328 -11.259 1.00 88.32 -15 VAL B N 1
ATOM 5273 C CA . VAL B 1 182 ? -30.880 -14.104 -11.911 1.00 86.65 -15 VAL B CA 1
ATOM 5274 C C . VAL B 1 182 ? -32.077 -13.272 -12.395 1.00 80.37 -15 VAL B C 1
ATOM 5275 O O . VAL B 1 182 ? -33.054 -13.878 -12.879 1.00 75.72 -15 VAL B O 1
ATOM 5279 N N . GLY B 1 183 ? -32.012 -11.944 -12.229 1.00 73.75 -14 GLY B N 1
ATOM 5280 C CA . GLY B 1 183 ? -33.136 -11.005 -12.417 1.00 69.50 -14 GLY B CA 1
ATOM 5281 C C . GLY B 1 183 ? -32.833 -9.960 -13.480 1.00 63.85 -14 GLY B C 1
ATOM 5282 O O . GLY B 1 183 ? -32.816 -8.764 -13.155 1.00 62.49 -14 GLY B O 1
ATOM 5283 N N . VAL B 1 184 ? -32.627 -10.401 -14.720 1.00 58.66 -13 VAL B N 1
ATOM 5284 C CA . VAL B 1 184 ? -32.199 -9.546 -15.862 1.00 55.07 -13 VAL B CA 1
ATOM 5285 C C . VAL B 1 184 ? -33.320 -9.470 -16.911 1.00 51.99 -13 VAL B C 1
ATOM 5286 O O . VAL B 1 184 ? -33.309 -8.508 -17.705 1.00 53.60 -13 VAL B O 1
ATOM 5290 N N . ASP B 1 185 ? -34.283 -10.399 -16.906 1.00 51.08 -12 ASP B N 1
ATOM 5291 C CA . ASP B 1 185 ? -35.409 -10.441 -17.886 1.00 53.73 -12 ASP B CA 1
ATOM 5292 C C . ASP B 1 185 ? -36.687 -9.795 -17.308 1.00 52.49 -12 ASP B C 1
ATOM 5293 O O . ASP B 1 185 ? -37.663 -9.727 -18.088 1.00 51.57 -12 ASP B O 1
ATOM 5298 N N . ASN B 1 186 ? -36.656 -9.312 -16.046 1.00 51.08 -11 ASN B N 1
ATOM 5299 C CA . ASN B 1 186 ? -37.761 -8.667 -15.272 1.00 53.47 -11 ASN B CA 1
ATOM 5300 C C . ASN B 1 186 ? -38.432 -7.520 -16.045 1.00 56.05 -11 ASN B C 1
ATOM 5301 O O . ASN B 1 186 ? -37.728 -6.859 -16.815 1.00 58.23 -11 ASN B O 1
ATOM 5306 N N . ALA B 1 187 ? -39.696 -7.200 -15.731 1.00 58.74 -10 ALA B N 1
ATOM 5307 C CA . ALA B 1 187 ? -40.404 -5.991 -16.229 1.00 61.87 -10 ALA B CA 1
ATOM 5308 C C . ALA B 1 187 ? -39.854 -4.721 -15.553 1.00 65.76 -10 ALA B C 1
ATOM 5309 O O . ALA B 1 187 ? -40.041 -3.621 -16.122 1.00 62.56 -10 ALA B O 1
ATOM 5311 N N . GLY B 1 188 ? -39.208 -4.858 -14.387 1.00 69.07 -9 GLY B N 1
ATOM 5312 C CA . GLY B 1 188 ? -38.537 -3.755 -13.671 1.00 69.50 -9 GLY B CA 1
ATOM 5313 C C . GLY B 1 188 ? -37.277 -3.302 -14.382 1.00 67.08 -9 GLY B C 1
ATOM 5314 O O . GLY B 1 188 ? -37.062 -2.068 -14.546 1.00 67.93 -9 GLY B O 1
ATOM 5315 N N . ALA B 1 189 ? -36.461 -4.273 -14.785 1.00 61.28 -8 ALA B N 1
ATOM 5316 C CA . ALA B 1 189 ? -35.262 -4.059 -15.616 1.00 56.64 -8 ALA B CA 1
ATOM 5317 C C . ALA B 1 189 ? -35.705 -3.463 -16.952 1.00 57.11 -8 ALA B C 1
ATOM 5318 O O . ALA B 1 189 ? -35.034 -2.532 -17.427 1.00 58.65 -8 ALA B O 1
ATOM 5320 N N . LYS B 1 190 ? -36.800 -3.974 -17.522 1.00 58.58 -7 LYS B N 1
ATOM 5321 C CA . LYS B 1 190 ? -37.325 -3.522 -18.838 1.00 63.91 -7 LYS B CA 1
ATOM 5322 C C . LYS B 1 190 ? -37.592 -2.023 -18.742 1.00 61.74 -7 LYS B C 1
ATOM 5323 O O . LYS B 1 190 ? -37.144 -1.293 -19.640 1.00 63.21 -7 LYS B O 1
ATOM 5329 N N . ALA B 1 191 ? -38.278 -1.605 -17.674 1.00 57.89 -6 ALA B N 1
ATOM 5330 C CA . ALA B 1 191 ? -38.702 -0.211 -17.428 1.00 56.15 -6 ALA B CA 1
ATOM 5331 C C . ALA B 1 191 ? -37.459 0.670 -17.325 1.00 56.29 -6 ALA B C 1
ATOM 5332 O O . ALA B 1 191 ? -37.391 1.689 -18.070 1.00 55.67 -6 ALA B O 1
ATOM 5334 N N . GLY B 1 192 ? -36.532 0.270 -16.438 1.00 51.54 -5 GLY B N 1
ATOM 5335 C CA . GLY B 1 192 ? -35.242 0.946 -16.213 1.00 51.72 -5 GLY B CA 1
ATOM 5336 C C . GLY B 1 192 ? -34.540 1.229 -17.527 1.00 49.58 -5 GLY B C 1
ATOM 5337 O O . GLY B 1 192 ? -34.329 2.424 -17.861 1.00 51.27 -5 GLY B O 1
ATOM 5338 N N . LEU B 1 193 ? -34.207 0.167 -18.259 1.00 47.30 -4 LEU B N 1
ATOM 5339 C CA . LEU B 1 193 ? -33.445 0.241 -19.531 1.00 47.55 -4 LEU B CA 1
ATOM 5340 C C . LEU B 1 193 ? -34.265 0.996 -20.590 1.00 47.22 -4 LEU B C 1
ATOM 5341 O O . LEU B 1 193 ? -33.640 1.782 -21.342 1.00 51.31 -4 LEU B O 1
ATOM 5346 N N . THR B 1 194 ? -35.597 0.802 -20.637 1.00 48.07 -3 THR B N 1
ATOM 5347 C CA . THR B 1 194 ? -36.505 1.492 -21.604 1.00 48.38 -3 THR B CA 1
ATOM 5348 C C . THR B 1 194 ? -36.447 2.999 -21.310 1.00 46.99 -3 THR B C 1
ATOM 5349 O O . THR B 1 194 ? -36.458 3.795 -22.282 1.00 42.46 -3 THR B O 1
ATOM 5353 N N . PHE B 1 195 ? -36.339 3.384 -20.033 1.00 46.61 -2 PHE B N 1
ATOM 5354 C CA . PHE B 1 195 ? -36.216 4.812 -19.661 1.00 51.31 -2 PHE B CA 1
ATOM 5355 C C . PHE B 1 195 ? -34.911 5.370 -20.237 1.00 53.43 -2 PHE B C 1
ATOM 5356 O O . PHE B 1 195 ? -34.932 6.495 -20.816 1.00 58.41 -2 PHE B O 1
ATOM 5364 N N . LEU B 1 196 ? -33.818 4.610 -20.091 1.00 48.45 -1 LEU B N 1
ATOM 5365 C CA . LEU B 1 196 ? -32.478 5.036 -20.558 1.00 45.48 -1 LEU B CA 1
ATOM 5366 C C . LEU B 1 196 ? -32.516 5.189 -22.074 1.00 40.29 -1 LEU B C 1
ATOM 5367 O O . LEU B 1 196 ? -32.018 6.207 -22.589 1.00 32.78 -1 LEU B O 1
ATOM 5372 N N . VAL B 1 197 ? -33.074 4.191 -22.756 1.00 41.35 0 VAL B N 1
ATOM 5373 C CA . VAL B 1 197 ? -33.109 4.157 -24.246 1.00 42.74 0 VAL B CA 1
ATOM 5374 C C . VAL B 1 197 ? -33.960 5.333 -24.746 1.00 45.46 0 VAL B C 1
ATOM 5375 O O . VAL B 1 197 ? -33.618 5.881 -25.822 1.00 48.83 0 VAL B O 1
ATOM 5379 N N . ASP B 1 198 ? -34.998 5.727 -23.992 1.00 44.05 1 ASP B N 1
ATOM 5380 C CA . ASP B 1 198 ? -35.880 6.866 -24.366 1.00 44.90 1 ASP B CA 1
ATOM 5381 C C . ASP B 1 198 ? -35.085 8.177 -24.272 1.00 42.77 1 ASP B C 1
ATOM 5382 O O . ASP B 1 198 ? -35.179 8.988 -25.210 1.00 42.52 1 ASP B O 1
ATOM 5387 N N . LEU B 1 199 ? -34.333 8.378 -23.188 1.00 42.24 2 LEU B N 1
ATOM 5388 C CA . LEU B 1 199 ? -33.462 9.568 -22.992 1.00 41.34 2 LEU B CA 1
ATOM 5389 C C . LEU B 1 199 ? -32.587 9.730 -24.242 1.00 44.15 2 LEU B C 1
ATOM 5390 O O . LEU B 1 199 ? -32.444 10.866 -24.720 1.00 48.70 2 LEU B O 1
ATOM 5395 N N . ILE B 1 200 ? -32.065 8.620 -24.773 1.00 46.83 3 ILE B N 1
ATOM 5396 C CA . ILE B 1 200 ? -31.094 8.601 -25.911 1.00 48.01 3 ILE B CA 1
ATOM 5397 C C . ILE B 1 200 ? -31.833 8.888 -27.228 1.00 48.91 3 ILE B C 1
ATOM 5398 O O . ILE B 1 200 ? -31.302 9.676 -28.044 1.00 50.62 3 ILE B O 1
ATOM 5403 N N . LYS B 1 201 ? -33.015 8.296 -27.419 1.00 54.16 4 LYS B N 1
ATOM 5404 C CA . LYS B 1 201 ? -33.871 8.501 -28.626 1.00 58.94 4 LYS B CA 1
ATOM 5405 C C . LYS B 1 201 ? -34.378 9.952 -28.671 1.00 57.03 4 LYS B C 1
ATOM 5406 O O . LYS B 1 201 ? -34.399 10.523 -29.793 1.00 56.62 4 LYS B O 1
ATOM 5412 N N . ASN B 1 202 ? -34.710 10.525 -27.504 1.00 55.06 5 ASN B N 1
ATOM 5413 C CA . ASN B 1 202 ? -35.183 11.928 -27.326 1.00 54.61 5 ASN B CA 1
ATOM 5414 C C . ASN B 1 202 ? -34.002 12.914 -27.299 1.00 56.95 5 ASN B C 1
ATOM 5415 O O . ASN B 1 202 ? -34.254 14.113 -26.988 1.00 62.36 5 ASN B O 1
ATOM 5420 N N . LYS B 1 203 ? -32.776 12.428 -27.566 1.00 55.75 6 LYS B N 1
ATOM 5421 C CA . LYS B 1 203 ? -31.511 13.211 -27.618 1.00 53.66 6 LYS B CA 1
ATOM 5422 C C . LYS B 1 203 ? -31.264 13.966 -26.296 1.00 48.34 6 LYS B C 1
ATOM 5423 O O . LYS B 1 203 ? -30.624 15.026 -26.338 1.00 46.52 6 LYS B O 1
ATOM 5429 N N . HIS B 1 204 ? -31.723 13.433 -25.161 1.00 45.51 7 HIS B N 1
ATOM 5430 C CA . HIS B 1 204 ? -31.388 13.929 -23.798 1.00 47.52 7 HIS B CA 1
ATOM 5431 C C . HIS B 1 204 ? -30.025 13.370 -23.371 1.00 47.28 7 HIS B C 1
ATOM 5432 O O . HIS B 1 204 ? -29.430 13.922 -22.415 1.00 45.41 7 HIS B O 1
ATOM 5439 N N . MET B 1 205 ? -29.590 12.293 -24.038 1.00 46.35 8 MET B N 1
ATOM 5440 C CA . MET B 1 205 ? -28.271 11.623 -23.886 1.00 43.23 8 MET B CA 1
ATOM 5441 C C . MET B 1 205 ? -27.871 10.996 -25.235 1.00 44.51 8 MET B C 1
ATOM 5442 O O . MET B 1 205 ? -28.716 10.906 -26.176 1.00 36.04 8 MET B O 1
ATOM 5447 N N . ASN B 1 206 ? -26.613 10.574 -25.326 1.00 44.80 9 ASN B N 1
ATOM 5448 C CA . ASN B 1 206 ? -26.017 10.041 -26.574 1.00 44.60 9 ASN B CA 1
ATOM 5449 C C . ASN B 1 206 ? -25.447 8.656 -26.253 1.00 42.35 9 ASN B C 1
ATOM 5450 O O . ASN B 1 206 ? -24.785 8.514 -25.205 1.00 39.40 9 ASN B O 1
ATOM 5455 N N . ALA B 1 207 ? -25.719 7.686 -27.130 1.00 43.43 10 ALA B N 1
ATOM 5456 C CA . ALA B 1 207 ? -25.354 6.255 -26.986 1.00 44.58 10 ALA B CA 1
ATOM 5457 C C . ALA B 1 207 ? -23.835 6.095 -26.826 1.00 46.10 10 ALA B C 1
ATOM 5458 O O . ALA B 1 207 ? -23.434 5.156 -26.108 1.00 48.14 10 ALA B O 1
ATOM 5460 N N . ASP B 1 208 ? -23.037 6.985 -27.437 1.00 47.28 11 ASP B N 1
ATOM 5461 C CA . ASP B 1 208 ? -21.555 6.880 -27.558 1.00 45.91 11 ASP B CA 1
ATOM 5462 C C . ASP B 1 208 ? -20.831 7.512 -26.361 1.00 43.30 11 ASP B C 1
ATOM 5463 O O . ASP B 1 208 ? -19.583 7.406 -26.321 1.00 46.27 11 ASP B O 1
ATOM 5468 N N . THR B 1 209 ? -21.555 8.150 -25.439 1.00 36.68 12 THR B N 1
ATOM 5469 C CA . THR B 1 209 ? -20.977 8.733 -24.200 1.00 35.44 12 THR B CA 1
ATOM 5470 C C . THR B 1 209 ? -20.293 7.632 -23.377 1.00 35.18 12 THR B C 1
ATOM 5471 O O . THR B 1 209 ? -20.942 6.592 -23.107 1.00 33.55 12 THR B O 1
ATOM 5475 N N . ASP B 1 210 ? -19.032 7.866 -23.000 1.00 35.55 13 ASP B N 1
ATOM 5476 C CA . ASP B 1 210 ? -18.174 6.947 -22.204 1.00 34.12 13 ASP B CA 1
ATOM 5477 C C . ASP B 1 210 ? -17.688 7.700 -20.957 1.00 30.92 13 ASP B C 1
ATOM 5478 O O . ASP B 1 210 ? -18.224 8.773 -20.661 1.00 30.26 13 ASP B O 1
ATOM 5483 N N . TYR B 1 211 ? -16.701 7.165 -20.243 1.00 30.52 14 TYR B N 1
ATOM 5484 C CA . TYR B 1 211 ? -16.177 7.767 -18.987 1.00 29.42 14 TYR B CA 1
ATOM 5485 C C . TYR B 1 211 ? -15.475 9.085 -19.325 1.00 28.99 14 TYR B C 1
ATOM 5486 O O . TYR B 1 211 ? -15.763 10.090 -18.672 1.00 30.43 14 TYR B O 1
ATOM 5495 N N . SER B 1 212 ? -14.599 9.082 -20.326 1.00 30.44 15 SER B N 1
ATOM 5496 C CA . SER B 1 212 ? -13.802 10.270 -20.727 1.00 33.85 15 SER B CA 1
ATOM 5497 C C . SER B 1 212 ? -14.753 11.420 -21.093 1.00 35.83 15 SER B C 1
ATOM 5498 O O . SER B 1 212 ? -14.543 12.538 -20.556 1.00 37.08 15 SER B O 1
ATOM 5501 N N . ILE B 1 213 ? -15.746 11.146 -21.956 1.00 33.10 16 ILE B N 1
ATOM 5502 C CA . ILE B 1 213 ? -16.636 12.176 -22.565 1.00 32.14 16 ILE B CA 1
ATOM 5503 C C . ILE B 1 213 ? -17.444 12.819 -21.431 1.00 33.17 16 ILE B C 1
ATOM 5504 O O . ILE B 1 213 ? -17.549 14.066 -21.399 1.00 30.75 16 ILE B O 1
ATOM 5509 N N . ALA B 1 214 ? -17.958 11.996 -20.514 1.00 33.43 17 ALA B N 1
ATOM 5510 C CA . ALA B 1 214 ? -18.815 12.430 -19.387 1.00 33.02 17 ALA B CA 1
ATOM 5511 C C . ALA B 1 214 ? -17.984 13.250 -18.392 1.00 33.25 17 ALA B C 1
ATOM 5512 O O . ALA B 1 214 ? -18.477 14.300 -17.953 1.00 33.39 17 ALA B O 1
ATOM 5514 N N . GLU B 1 215 ? -16.778 12.791 -18.044 1.00 35.14 18 GLU B N 1
ATOM 5515 C CA . GLU B 1 215 ? -15.882 13.499 -17.088 1.00 39.36 18 GLU B CA 1
ATOM 5516 C C . GLU B 1 215 ? -15.496 14.862 -17.674 1.00 40.03 18 GLU B C 1
ATOM 5517 O O . GLU B 1 215 ? -15.582 15.846 -16.934 1.00 41.52 18 GLU B O 1
ATOM 5523 N N . ALA B 1 216 ? -15.108 14.903 -18.953 1.00 40.49 19 ALA B N 1
ATOM 5524 C CA . ALA B 1 216 ? -14.781 16.127 -19.724 1.00 40.62 19 ALA B CA 1
ATOM 5525 C C . ALA B 1 216 ? -15.939 17.135 -19.628 1.00 38.85 19 ALA B C 1
ATOM 5526 O O . ALA B 1 216 ? -15.688 18.285 -19.213 1.00 36.66 19 ALA B O 1
ATOM 5528 N N . ALA B 1 217 ? -17.157 16.710 -19.987 1.00 39.01 20 ALA B N 1
ATOM 5529 C CA . ALA B 1 217 ? -18.378 17.554 -20.024 1.00 36.79 20 ALA B CA 1
ATOM 5530 C C . ALA B 1 217 ? -18.650 18.143 -18.640 1.00 33.96 20 ALA B C 1
ATOM 5531 O O . ALA B 1 217 ? -18.898 19.357 -18.569 1.00 35.95 20 ALA B O 1
ATOM 5533 N N . PHE B 1 218 ? -18.592 17.327 -17.587 1.00 31.57 21 PHE B N 1
ATOM 5534 C CA . PHE B 1 218 ? -18.946 17.777 -16.216 1.00 33.57 21 PHE B CA 1
ATOM 5535 C C . PHE B 1 218 ? -17.911 18.782 -15.716 1.00 34.78 21 PHE B C 1
ATOM 5536 O O . PHE B 1 218 ? -18.311 19.802 -15.107 1.00 33.93 21 PHE B O 1
ATOM 5544 N N . ASN B 1 219 ? -16.632 18.495 -15.976 1.00 37.75 22 ASN B N 1
ATOM 5545 C CA . ASN B 1 219 ? -15.469 19.238 -15.424 1.00 38.76 22 ASN B CA 1
ATOM 5546 C C . ASN B 1 219 ? -15.262 20.538 -16.210 1.00 41.20 22 ASN B C 1
ATOM 5547 O O . ASN B 1 219 ? -14.753 21.505 -15.592 1.00 40.00 22 ASN B O 1
ATOM 5552 N N . LYS B 1 220 ? -15.685 20.571 -17.486 1.00 43.67 23 LYS B N 1
ATOM 5553 C CA . LYS B 1 220 ? -15.670 21.781 -18.358 1.00 44.43 23 LYS B CA 1
ATOM 5554 C C . LYS B 1 220 ? -16.990 22.550 -18.228 1.00 47.66 23 LYS B C 1
ATOM 5555 O O . LYS B 1 220 ? -17.143 23.554 -18.945 1.00 52.67 23 LYS B O 1
ATOM 5561 N N . GLY B 1 221 ? -17.901 22.094 -17.360 1.00 49.66 24 GLY B N 1
ATOM 5562 C CA . GLY B 1 221 ? -19.146 22.787 -16.957 1.00 47.45 24 GLY B CA 1
ATOM 5563 C C . GLY B 1 221 ? -20.287 22.649 -17.957 1.00 45.27 24 GLY B C 1
ATOM 5564 O O . GLY B 1 221 ? -21.302 23.334 -17.757 1.00 47.61 24 GLY B O 1
ATOM 5565 N N . GLU B 1 222 ? -20.169 21.780 -18.967 1.00 49.69 25 GLU B N 1
ATOM 5566 C CA . GLU B 1 222 ? -21.149 21.663 -20.092 1.00 48.60 25 GLU B CA 1
ATOM 5567 C C . GLU B 1 222 ? -22.396 20.851 -19.687 1.00 50.15 25 GLU B C 1
ATOM 5568 O O . GLU B 1 222 ? -23.435 20.997 -20.370 1.00 56.22 25 GLU B O 1
ATOM 5574 N N . THR B 1 223 ? -22.315 19.981 -18.670 1.00 47.95 26 THR B N 1
ATOM 5575 C CA . THR B 1 223 ? -23.464 19.171 -18.193 1.00 44.10 26 THR B CA 1
ATOM 5576 C C . THR B 1 223 ? -23.662 19.460 -16.713 1.00 38.62 26 THR B C 1
ATOM 5577 O O . THR B 1 223 ? -22.675 19.800 -16.052 1.00 41.50 26 THR B O 1
ATOM 5581 N N . ALA B 1 224 ? -24.902 19.372 -16.249 1.00 35.49 27 ALA B N 1
ATOM 5582 C CA . ALA B 1 224 ? -25.330 19.795 -14.901 1.00 38.18 27 ALA B CA 1
ATOM 5583 C C . ALA B 1 224 ? -25.139 18.654 -13.901 1.00 41.65 27 ALA B C 1
ATOM 5584 O O . ALA B 1 224 ? -24.980 18.947 -12.703 1.00 42.10 27 ALA B O 1
ATOM 5586 N N . MET B 1 225 ? -25.180 17.404 -14.375 1.00 44.09 28 MET B N 1
ATOM 5587 C CA . MET B 1 225 ? -25.077 16.187 -13.528 1.00 43.16 28 MET B CA 1
ATOM 5588 C C . MET B 1 225 ? -24.197 15.132 -14.211 1.00 42.74 28 MET B C 1
ATOM 5589 O O . MET B 1 225 ? -24.139 15.099 -15.459 1.00 40.79 28 MET B O 1
ATOM 5594 N N . THR B 1 226 ? -23.523 14.314 -13.397 1.00 41.33 29 THR B N 1
ATOM 5595 C CA . THR B 1 226 ? -22.832 13.064 -13.808 1.00 39.81 29 THR B CA 1
ATOM 5596 C C . THR B 1 226 ? -23.062 12.016 -12.717 1.00 38.72 29 THR B C 1
ATOM 5597 O O . THR B 1 226 ? -23.406 12.404 -11.575 1.00 38.30 29 THR B O 1
ATOM 5601 N N . ILE B 1 227 ? -22.896 10.744 -13.076 1.00 37.39 30 ILE B N 1
ATOM 5602 C CA . ILE B 1 227 ? -22.901 9.603 -12.121 1.00 37.72 30 ILE B CA 1
ATOM 5603 C C . ILE B 1 227 ? -21.480 9.038 -12.105 1.00 36.49 30 ILE B C 1
ATOM 5604 O O . ILE B 1 227 ? -20.989 8.639 -13.170 1.00 36.96 30 ILE B O 1
ATOM 5609 N N . ASN B 1 228 ? -20.829 9.071 -10.947 1.00 36.19 31 ASN B N 1
ATOM 5610 C CA . ASN B 1 228 ? -19.454 8.539 -10.782 1.00 37.20 31 ASN B CA 1
ATOM 5611 C C . ASN B 1 228 ? -19.192 8.228 -9.311 1.00 35.79 31 ASN B C 1
ATOM 5612 O O . ASN B 1 228 ? -20.047 8.551 -8.460 1.00 34.90 31 ASN B O 1
ATOM 5617 N N . GLY B 1 229 ? -18.023 7.647 -9.049 1.00 38.79 32 GLY B N 1
ATOM 5618 C CA . GLY B 1 229 ? -17.594 7.190 -7.720 1.00 41.43 32 GLY B CA 1
ATOM 5619 C C . GLY B 1 229 ? -16.538 8.111 -7.128 1.00 41.48 32 GLY B C 1
ATOM 5620 O O . GLY B 1 229 ? -16.131 9.081 -7.752 1.00 47.28 32 GLY B O 1
ATOM 5621 N N . PRO B 1 230 ? -16.098 7.830 -5.889 1.00 41.63 33 PRO B N 1
ATOM 5622 C CA . PRO B 1 230 ? -15.066 8.618 -5.214 1.00 43.10 33 PRO B CA 1
ATOM 5623 C C . PRO B 1 230 ? -13.792 8.908 -6.023 1.00 43.58 33 PRO B C 1
ATOM 5624 O O . PRO B 1 230 ? -13.215 9.967 -5.839 1.00 46.19 33 PRO B O 1
ATOM 5628 N N . TRP B 1 231 ? -13.366 7.969 -6.869 1.00 42.25 34 TRP B N 1
ATOM 5629 C CA . TRP B 1 231 ? -12.090 8.073 -7.625 1.00 44.52 34 TRP B CA 1
ATOM 5630 C C . TRP B 1 231 ? -12.080 9.362 -8.454 1.00 49.15 34 TRP B C 1
ATOM 5631 O O . TRP B 1 231 ? -10.982 9.921 -8.670 1.00 48.72 34 TRP B O 1
ATOM 5642 N N . ALA B 1 232 ? -13.254 9.839 -8.872 1.00 52.85 35 ALA B N 1
ATOM 5643 C CA . ALA B 1 232 ? -13.397 10.931 -9.861 1.00 56.28 35 ALA B CA 1
ATOM 5644 C C . ALA B 1 232 ? -13.272 12.313 -9.208 1.00 51.34 35 ALA B C 1
ATOM 5645 O O . ALA B 1 232 ? -13.104 13.283 -9.981 1.00 50.87 35 ALA B O 1
ATOM 5647 N N . TRP B 1 233 ? -13.342 12.407 -7.873 1.00 44.84 36 TRP B N 1
ATOM 5648 C CA . TRP B 1 233 ? -13.451 13.699 -7.143 1.00 41.49 36 TRP B CA 1
ATOM 5649 C C . TRP B 1 233 ? -12.221 14.574 -7.405 1.00 43.05 36 TRP B C 1
ATOM 5650 O O . TRP B 1 233 ? -12.415 15.787 -7.530 1.00 46.59 36 TRP B O 1
ATOM 5661 N N . SER B 1 234 ? -11.024 13.987 -7.520 1.00 46.15 37 SER B N 1
ATOM 5662 C CA . SER B 1 234 ? -9.724 14.697 -7.696 1.00 46.13 37 SER B CA 1
ATOM 5663 C C . SER B 1 234 ? -9.724 15.540 -8.971 1.00 47.59 37 SER B C 1
ATOM 5664 O O . SER B 1 234 ? -9.193 16.662 -8.925 1.00 50.01 37 SER B O 1
ATOM 5667 N N . ASN B 1 235 ? -10.250 14.997 -10.070 1.00 48.85 38 ASN B N 1
ATOM 5668 C CA . ASN B 1 235 ? -10.240 15.648 -11.406 1.00 48.84 38 ASN B CA 1
ATOM 5669 C C . ASN B 1 235 ? -11.292 16.761 -11.450 1.00 51.40 38 ASN B C 1
ATOM 5670 O O . ASN B 1 235 ? -11.071 17.740 -12.203 1.00 54.43 38 ASN B O 1
ATOM 5675 N N . ILE B 1 236 ? -12.370 16.638 -10.664 1.00 50.23 39 ILE B N 1
ATOM 5676 C CA . ILE B 1 236 ? -13.421 17.690 -10.521 1.00 51.76 39 ILE B CA 1
ATOM 5677 C C . ILE B 1 236 ? -12.861 18.771 -9.589 1.00 55.02 39 ILE B C 1
ATOM 5678 O O . ILE B 1 236 ? -13.122 19.964 -9.834 1.00 58.33 39 ILE B O 1
ATOM 5683 N N . ASP B 1 237 ? -12.089 18.363 -8.579 1.00 57.79 40 ASP B N 1
ATOM 5684 C CA . ASP B 1 237 ? -11.431 19.282 -7.605 1.00 56.93 40 ASP B CA 1
ATOM 5685 C C . ASP B 1 237 ? -10.512 20.248 -8.372 1.00 52.80 40 ASP B C 1
ATOM 5686 O O . ASP B 1 237 ? -10.481 21.432 -8.014 1.00 49.71 40 ASP B O 1
ATOM 5691 N N . THR B 1 238 ? -9.812 19.753 -9.397 1.00 49.60 41 THR B N 1
ATOM 5692 C CA . THR B 1 238 ? -8.916 20.519 -10.304 1.00 49.99 41 THR B CA 1
ATOM 5693 C C . THR B 1 238 ? -9.753 21.470 -11.169 1.00 49.45 41 THR B C 1
ATOM 5694 O O . THR B 1 238 ? -9.322 22.606 -11.419 1.00 40.65 41 THR B O 1
ATOM 5698 N N . SER B 1 239 ? -10.919 21.006 -11.617 1.00 58.53 42 SER B N 1
ATOM 5699 C CA . SER B 1 239 ? -11.821 21.738 -12.544 1.00 63.42 42 SER B CA 1
ATOM 5700 C C . SER B 1 239 ? -12.375 22.993 -11.848 1.00 65.84 42 SER B C 1
ATOM 5701 O O . SER B 1 239 ? -12.822 23.914 -12.557 1.00 72.04 42 SER B O 1
ATOM 5704 N N . ALA B 1 240 ? -12.385 22.994 -10.511 1.00 66.10 43 ALA B N 1
ATOM 5705 C CA . ALA B 1 240 ? -13.036 24.003 -9.647 1.00 68.56 43 ALA B CA 1
ATOM 5706 C C . ALA B 1 240 ? -14.369 24.439 -10.281 1.00 69.65 43 ALA B C 1
ATOM 5707 O O . ALA B 1 240 ? -14.586 25.643 -10.474 1.00 73.66 43 ALA B O 1
ATOM 5709 N N . VAL B 1 241 ? -15.186 23.458 -10.659 1.00 66.89 44 VAL B N 1
ATOM 5710 C CA . VAL B 1 241 ? -16.667 23.545 -10.807 1.00 62.23 44 VAL B CA 1
ATOM 5711 C C . VAL B 1 241 ? -17.238 23.321 -9.405 1.00 61.51 44 VAL B C 1
ATOM 5712 O O . VAL B 1 241 ? -16.855 22.320 -8.790 1.00 65.94 44 VAL B O 1
ATOM 5716 N N . ASN B 1 242 ? -18.075 24.214 -8.883 1.00 63.30 45 ASN B N 1
ATOM 5717 C CA . ASN B 1 242 ? -18.689 24.000 -7.547 1.00 67.98 45 ASN B CA 1
ATOM 5718 C C . ASN B 1 242 ? -19.601 22.773 -7.662 1.00 65.76 45 ASN B C 1
ATOM 5719 O O . ASN B 1 242 ? -20.625 22.887 -8.351 1.00 70.91 45 ASN B O 1
ATOM 5724 N N . TYR B 1 243 ? -19.211 21.640 -7.064 1.00 62.66 46 TYR B N 1
ATOM 5725 C CA . TYR B 1 243 ? -19.882 20.323 -7.252 1.00 59.37 46 TYR B CA 1
ATOM 5726 C C . TYR B 1 243 ? -20.418 19.809 -5.914 1.00 53.93 46 TYR B C 1
ATOM 5727 O O . TYR B 1 243 ? -19.766 20.018 -4.886 1.00 51.95 46 TYR B O 1
ATOM 5736 N N . GLY B 1 244 ? -21.606 19.198 -5.958 1.00 49.75 47 GLY B N 1
ATOM 5737 C CA . GLY B 1 244 ? -22.243 18.473 -4.844 1.00 47.78 47 GLY B CA 1
ATOM 5738 C C . GLY B 1 244 ? -22.344 16.993 -5.164 1.00 46.63 47 GLY B C 1
ATOM 5739 O O . GLY B 1 244 ? -22.404 16.646 -6.354 1.00 43.19 47 GLY B O 1
ATOM 5740 N N . VAL B 1 245 ? -22.321 16.159 -4.126 1.00 47.06 48 VAL B N 1
ATOM 5741 C CA . VAL B 1 245 ? -22.405 14.670 -4.176 1.00 44.62 48 VAL B CA 1
ATOM 5742 C C . VAL B 1 245 ? -23.648 14.281 -3.372 1.00 44.72 48 VAL B C 1
ATOM 5743 O O . VAL B 1 245 ? -23.728 14.722 -2.217 1.00 42.91 48 VAL B O 1
ATOM 5747 N N . THR B 1 246 ? -24.590 13.522 -3.947 1.00 47.41 49 THR B N 1
ATOM 5748 C CA . THR B 1 246 ? -25.951 13.338 -3.365 1.00 49.05 49 THR B CA 1
ATOM 5749 C C . THR B 1 246 ? -26.525 11.954 -3.706 1.00 51.93 49 THR B C 1
ATOM 5750 O O . THR B 1 246 ? -25.828 11.179 -4.384 1.00 52.43 49 THR B O 1
ATOM 5754 N N . VAL B 1 247 ? -27.735 11.653 -3.210 1.00 52.26 50 VAL B N 1
ATOM 5755 C CA . VAL B 1 247 ? -28.495 10.399 -3.507 1.00 52.71 50 VAL B CA 1
ATOM 5756 C C . VAL B 1 247 ? -28.757 10.327 -5.015 1.00 52.18 50 VAL B C 1
ATOM 5757 O O . VAL B 1 247 ? -29.026 11.370 -5.630 1.00 53.57 50 VAL B O 1
ATOM 5761 N N . LEU B 1 248 ? -28.692 9.127 -5.588 1.00 52.88 51 LEU B N 1
ATOM 5762 C CA . LEU B 1 248 ? -29.054 8.898 -7.008 1.00 50.72 51 LEU B CA 1
ATOM 5763 C C . LEU B 1 248 ? -30.562 9.075 -7.149 1.00 52.31 51 LEU B C 1
ATOM 5764 O O . LEU B 1 248 ? -31.312 8.770 -6.222 1.00 52.88 51 LEU B O 1
ATOM 5769 N N . PRO B 1 249 ? -31.045 9.578 -8.304 1.00 51.80 52 PRO B N 1
ATOM 5770 C CA . PRO B 1 249 ? -32.467 9.815 -8.503 1.00 53.67 52 PRO B CA 1
ATOM 5771 C C . PRO B 1 249 ? -33.258 8.518 -8.302 1.00 59.16 52 PRO B C 1
ATOM 5772 O O . PRO B 1 249 ? -32.735 7.458 -8.629 1.00 60.80 52 PRO B O 1
ATOM 5776 N N . THR B 1 250 ? -34.475 8.644 -7.759 1.00 68.17 53 THR B N 1
ATOM 5777 C CA . THR B 1 250 ? -35.471 7.544 -7.625 1.00 69.86 53 THR B CA 1
ATOM 5778 C C . THR B 1 250 ? -36.092 7.286 -8.999 1.00 68.24 53 THR B C 1
ATOM 5779 O O . THR B 1 250 ? -36.314 8.276 -9.732 1.00 77.64 53 THR B O 1
ATOM 5783 N N . PHE B 1 251 ? -36.348 6.017 -9.328 1.00 57.94 54 PHE B N 1
ATOM 5784 C CA . PHE B 1 251 ? -37.117 5.612 -10.531 1.00 56.38 54 PHE B CA 1
ATOM 5785 C C . PHE B 1 251 ? -38.398 4.919 -10.081 1.00 63.95 54 PHE B C 1
ATOM 5786 O O . PHE B 1 251 ? -38.308 3.960 -9.264 1.00 62.13 54 PHE B O 1
ATOM 5794 N N . LYS B 1 252 ? -39.534 5.372 -10.627 1.00 62.99 55 LYS B N 1
ATOM 5795 C CA . LYS B 1 252 ? -40.893 4.926 -10.227 1.00 59.89 55 LYS B CA 1
ATOM 5796 C C . LYS B 1 252 ? -40.932 4.840 -8.690 1.00 58.58 55 LYS B C 1
ATOM 5797 O O . LYS B 1 252 ? -41.382 3.794 -8.151 1.00 58.48 55 LYS B O 1
ATOM 5803 N N . GLY B 1 253 ? -40.434 5.890 -8.014 1.00 51.64 56 GLY B N 1
ATOM 5804 C CA . GLY B 1 253 ? -40.536 6.080 -6.553 1.00 51.10 56 GLY B CA 1
ATOM 5805 C C . GLY B 1 253 ? -39.636 5.137 -5.774 1.00 47.50 56 GLY B C 1
ATOM 5806 O O . GLY B 1 253 ? -39.490 5.338 -4.538 1.00 40.75 56 GLY B O 1
ATOM 5807 N N . GLN B 1 254 ? -39.015 4.180 -6.467 1.00 48.85 57 GLN B N 1
ATOM 5808 C CA . GLN B 1 254 ? -38.033 3.233 -5.885 1.00 53.51 57 GLN B CA 1
ATOM 5809 C C . GLN B 1 254 ? -36.629 3.823 -6.024 1.00 51.69 57 GLN B C 1
ATOM 5810 O O . GLN B 1 254 ? -36.321 4.476 -7.028 1.00 50.19 57 GLN B O 1
ATOM 5816 N N . PRO B 1 255 ? -35.750 3.648 -5.005 1.00 50.56 58 PRO B N 1
ATOM 5817 C CA . PRO B 1 255 ? -34.402 4.211 -5.053 1.00 52.83 58 PRO B CA 1
ATOM 5818 C C . PRO B 1 255 ? -33.545 3.493 -6.110 1.00 54.41 58 PRO B C 1
ATOM 5819 O O . PRO B 1 255 ? -33.796 2.329 -6.392 1.00 55.72 58 PRO B O 1
ATOM 5823 N N . SER B 1 256 ? -32.583 4.210 -6.697 1.00 53.39 59 SER B N 1
ATOM 5824 C CA . SER B 1 256 ? -31.571 3.642 -7.621 1.00 48.49 59 SER B CA 1
ATOM 5825 C C . SER B 1 256 ? -30.617 2.781 -6.795 1.00 52.02 59 SER B C 1
ATOM 5826 O O . SER B 1 256 ? -30.212 3.251 -5.717 1.00 49.11 59 SER B O 1
ATOM 5829 N N . LYS B 1 257 ? -30.342 1.561 -7.273 1.00 57.94 60 LYS B N 1
ATOM 5830 C CA . LYS B 1 257 ? -29.608 0.497 -6.532 1.00 60.91 60 LYS B CA 1
ATOM 5831 C C . LYS B 1 257 ? -28.274 0.271 -7.244 1.00 54.76 60 LYS B C 1
ATOM 5832 O O . LYS B 1 257 ? -28.156 -0.574 -8.128 1.00 57.14 60 LYS B O 1
ATOM 5838 N N . PRO B 1 258 ? -27.239 1.066 -6.914 1.00 51.16 61 PRO B N 1
ATOM 5839 C CA . PRO B 1 258 ? -25.908 0.863 -7.476 1.00 50.02 61 PRO B CA 1
ATOM 5840 C C . PRO B 1 258 ? -25.224 -0.344 -6.831 1.00 48.88 61 PRO B C 1
ATOM 5841 O O . PRO B 1 258 ? -25.425 -0.569 -5.654 1.00 49.49 61 PRO B O 1
ATOM 5845 N N . PHE B 1 259 ? -24.429 -1.078 -7.602 1.00 47.54 62 PHE B N 1
ATOM 5846 C CA . PHE B 1 259 ? -23.597 -2.186 -7.073 1.00 46.07 62 PHE B CA 1
ATOM 5847 C C . PHE B 1 259 ? -22.508 -1.587 -6.186 1.00 45.15 62 PHE B C 1
ATOM 5848 O O . PHE B 1 259 ? -21.874 -0.596 -6.598 1.00 47.44 62 PHE B O 1
ATOM 5856 N N . VAL B 1 260 ? -22.339 -2.141 -4.986 1.00 43.20 63 VAL B N 1
ATOM 5857 C CA . VAL B 1 260 ? -21.288 -1.689 -4.034 1.00 42.64 63 VAL B CA 1
ATOM 5858 C C . VAL B 1 260 ? -20.057 -2.560 -4.276 1.00 47.15 63 VAL B C 1
ATOM 5859 O O . VAL B 1 260 ? -20.166 -3.787 -4.134 1.00 52.30 63 VAL B O 1
ATOM 5863 N N . GLY B 1 261 ? -18.956 -1.931 -4.681 1.00 48.31 64 GLY B N 1
ATOM 5864 C CA . GLY B 1 261 ? -17.656 -2.583 -4.865 1.00 49.16 64 GLY B CA 1
ATOM 5865 C C . GLY B 1 261 ? -16.774 -2.358 -3.663 1.00 53.16 64 GLY B C 1
ATOM 5866 O O . GLY B 1 261 ? -16.856 -1.274 -3.053 1.00 62.07 64 GLY B O 1
ATOM 5867 N N . VAL B 1 262 ? -15.959 -3.358 -3.332 1.00 51.23 65 VAL B N 1
ATOM 5868 C CA . VAL B 1 262 ? -14.872 -3.238 -2.324 1.00 47.23 65 VAL B CA 1
ATOM 5869 C C . VAL B 1 262 ? -13.556 -3.417 -3.064 1.00 44.08 65 VAL B C 1
ATOM 5870 O O . VAL B 1 262 ? -13.279 -4.534 -3.489 1.00 41.54 65 VAL B O 1
ATOM 5874 N N . LEU B 1 263 ? -12.816 -2.325 -3.239 1.00 43.75 66 LEU B N 1
ATOM 5875 C CA . LEU B 1 263 ? -11.419 -2.388 -3.689 1.00 43.64 66 LEU B CA 1
ATOM 5876 C C . LEU B 1 263 ? -10.736 -3.413 -2.785 1.00 44.83 66 LEU B C 1
ATOM 5877 O O . LEU B 1 263 ? -10.836 -3.281 -1.544 1.00 41.30 66 LEU B O 1
ATOM 5882 N N . SER B 1 264 ? -10.157 -4.440 -3.390 1.00 45.16 67 SER B N 1
ATOM 5883 C CA . SER B 1 264 ? -9.515 -5.571 -2.688 1.00 47.10 67 SER B CA 1
ATOM 5884 C C . SER B 1 264 ? -8.129 -5.802 -3.297 1.00 54.23 67 SER B C 1
ATOM 5885 O O . SER B 1 264 ? -7.970 -5.540 -4.504 1.00 58.31 67 SER B O 1
ATOM 5888 N N . ALA B 1 265 ? -7.162 -6.217 -2.472 1.00 57.01 68 ALA B N 1
ATOM 5889 C CA . ALA B 1 265 ? -5.787 -6.587 -2.876 1.00 57.60 68 ALA B CA 1
ATOM 5890 C C . ALA B 1 265 ? -5.600 -8.088 -2.630 1.00 58.16 68 ALA B C 1
ATOM 5891 O O . ALA B 1 265 ? -5.752 -8.520 -1.465 1.00 54.49 68 ALA B O 1
ATOM 5893 N N . GLY B 1 266 ? -5.355 -8.849 -3.698 1.00 62.87 69 GLY B N 1
ATOM 5894 C CA . GLY B 1 266 ? -5.140 -10.309 -3.648 1.00 66.14 69 GLY B CA 1
ATOM 5895 C C . GLY B 1 266 ? -3.712 -10.653 -4.016 1.00 66.24 69 GLY B C 1
ATOM 5896 O O . GLY B 1 266 ? -3.052 -9.816 -4.665 1.00 62.89 69 GLY B O 1
ATOM 5897 N N . ILE B 1 267 ? -3.234 -11.827 -3.607 1.00 69.22 70 ILE B N 1
ATOM 5898 C CA . ILE B 1 267 ? -1.825 -12.255 -3.849 1.00 69.61 70 ILE B CA 1
ATOM 5899 C C . ILE B 1 267 ? -1.840 -13.470 -4.786 1.00 67.60 70 ILE B C 1
ATOM 5900 O O . ILE B 1 267 ? -2.671 -14.386 -4.584 1.00 56.43 70 ILE B O 1
ATOM 5905 N N . ASN B 1 268 ? -0.985 -13.439 -5.811 1.00 66.84 71 ASN B N 1
ATOM 5906 C CA . ASN B 1 268 ? -0.851 -14.529 -6.808 1.00 64.14 71 ASN B CA 1
ATOM 5907 C C . ASN B 1 268 ? -0.398 -15.774 -6.050 1.00 63.47 71 ASN B C 1
ATOM 5908 O O . ASN B 1 268 ? 0.558 -15.664 -5.258 1.00 60.75 71 ASN B O 1
ATOM 5913 N N . ALA B 1 269 ? -1.078 -16.902 -6.257 1.00 65.82 72 ALA B N 1
ATOM 5914 C CA . ALA B 1 269 ? -0.683 -18.214 -5.698 1.00 64.52 72 ALA B CA 1
ATOM 5915 C C . ALA B 1 269 ? 0.695 -18.601 -6.247 1.00 65.05 72 ALA B C 1
ATOM 5916 O O . ALA B 1 269 ? 1.347 -19.438 -5.616 1.00 62.66 72 ALA B O 1
ATOM 5918 N N . ALA B 1 270 ? 1.123 -18.001 -7.365 1.00 66.08 73 ALA B N 1
ATOM 5919 C CA . ALA B 1 270 ? 2.404 -18.299 -8.049 1.00 67.43 73 ALA B CA 1
ATOM 5920 C C . ALA B 1 270 ? 3.499 -17.306 -7.637 1.00 68.53 73 ALA B C 1
ATOM 5921 O O . ALA B 1 270 ? 4.585 -17.370 -8.235 1.00 76.03 73 ALA B O 1
ATOM 5923 N N . SER B 1 271 ? 3.252 -16.434 -6.655 1.00 72.09 74 SER B N 1
ATOM 5924 C CA . SER B 1 271 ? 4.241 -15.430 -6.170 1.00 75.81 74 SER B CA 1
ATOM 5925 C C . SER B 1 271 ? 5.140 -16.054 -5.109 1.00 75.70 74 SER B C 1
ATOM 5926 O O . SER B 1 271 ? 4.653 -16.528 -4.084 1.00 80.76 74 SER B O 1
ATOM 5929 N N . PRO B 1 272 ? 6.482 -16.013 -5.286 1.00 78.38 75 PRO B N 1
ATOM 5930 C CA . PRO B 1 272 ? 7.406 -16.470 -4.251 1.00 80.12 75 PRO B CA 1
ATOM 5931 C C . PRO B 1 272 ? 7.609 -15.423 -3.143 1.00 77.52 75 PRO B C 1
ATOM 5932 O O . PRO B 1 272 ? 8.399 -15.681 -2.258 1.00 80.94 75 PRO B O 1
ATOM 5936 N N . ASN B 1 273 ? 6.910 -14.284 -3.221 1.00 70.35 76 ASN B N 1
ATOM 5937 C CA . ASN B 1 273 ? 7.067 -13.144 -2.280 1.00 69.47 76 ASN B CA 1
ATOM 5938 C C . ASN B 1 273 ? 5.771 -12.946 -1.484 1.00 64.15 76 ASN B C 1
ATOM 5939 O O . ASN B 1 273 ? 5.550 -11.819 -1.015 1.00 61.56 76 ASN B O 1
ATOM 5944 N N . LYS B 1 274 ? 4.986 -14.016 -1.298 1.00 62.09 77 LYS B N 1
ATOM 5945 C CA . LYS B 1 274 ? 3.718 -14.043 -0.504 1.00 63.92 77 LYS B CA 1
ATOM 5946 C C . LYS B 1 274 ? 3.898 -13.407 0.886 1.00 65.99 77 LYS B C 1
ATOM 5947 O O . LYS B 1 274 ? 2.954 -12.762 1.377 1.00 68.37 77 LYS B O 1
ATOM 5953 N N . GLU B 1 275 ? 5.053 -13.630 1.518 1.00 77.08 78 GLU B N 1
ATOM 5954 C CA . GLU B 1 275 ? 5.403 -13.060 2.850 1.00 80.34 78 GLU B CA 1
ATOM 5955 C C . GLU B 1 275 ? 5.514 -11.540 2.697 1.00 80.93 78 GLU B C 1
ATOM 5956 O O . GLU B 1 275 ? 4.792 -10.829 3.410 1.00 82.92 78 GLU B O 1
ATOM 5962 N N . LEU B 1 276 ? 6.378 -11.086 1.782 1.00 81.60 79 LEU B N 1
ATOM 5963 C CA . LEU B 1 276 ? 6.654 -9.653 1.480 1.00 84.43 79 LEU B CA 1
ATOM 5964 C C . LEU B 1 276 ? 5.339 -8.924 1.171 1.00 88.46 79 LEU B C 1
ATOM 5965 O O . LEU B 1 276 ? 5.181 -7.768 1.617 1.00 92.75 79 LEU B O 1
ATOM 5970 N N . ALA B 1 277 ? 4.444 -9.577 0.422 1.00 81.04 80 ALA B N 1
ATOM 5971 C CA . ALA B 1 277 ? 3.125 -9.040 0.017 1.00 78.05 80 ALA B CA 1
ATOM 5972 C C . ALA B 1 277 ? 2.288 -8.735 1.267 1.00 78.42 80 ALA B C 1
ATOM 5973 O O . ALA B 1 277 ? 1.799 -7.595 1.386 1.00 78.27 80 ALA B O 1
ATOM 5975 N N . LYS B 1 278 ? 2.128 -9.724 2.154 1.00 74.72 81 LYS B N 1
ATOM 5976 C CA . LYS B 1 278 ? 1.362 -9.611 3.424 1.00 71.01 81 LYS B CA 1
ATOM 5977 C C . LYS B 1 278 ? 1.852 -8.382 4.200 1.00 69.88 81 LYS B C 1
ATOM 5978 O O . LYS B 1 278 ? 1.009 -7.595 4.650 1.00 67.63 81 LYS B O 1
ATOM 5984 N N . GLU B 1 279 ? 3.172 -8.217 4.320 1.00 72.99 82 GLU B N 1
ATOM 5985 C CA . GLU B 1 279 ? 3.824 -7.110 5.074 1.00 76.54 82 GLU B CA 1
ATOM 5986 C C . GLU B 1 279 ? 3.354 -5.770 4.503 1.00 73.34 82 GLU B C 1
ATOM 5987 O O . GLU B 1 279 ? 2.882 -4.923 5.286 1.00 78.98 82 GLU B O 1
ATOM 5993 N N . PHE B 1 280 ? 3.505 -5.592 3.193 1.00 72.55 83 PHE B N 1
ATOM 5994 C CA . PHE B 1 280 ? 3.153 -4.348 2.461 1.00 73.98 83 PHE B CA 1
ATOM 5995 C C . PHE B 1 280 ? 1.705 -3.949 2.783 1.00 73.71 83 PHE B C 1
ATOM 5996 O O . PHE B 1 280 ? 1.452 -2.809 3.228 1.00 67.77 83 PHE B O 1
ATOM 6004 N N . LEU B 1 281 ? 0.777 -4.885 2.586 1.00 72.00 84 LEU B N 1
ATOM 6005 C CA . LEU B 1 281 ? -0.679 -4.639 2.750 1.00 71.78 84 LEU B CA 1
ATOM 6006 C C . LEU B 1 281 ? -1.013 -4.427 4.236 1.00 71.97 84 LEU B C 1
ATOM 6007 O O . LEU B 1 281 ? -1.763 -3.501 4.533 1.00 77.36 84 LEU B O 1
ATOM 6012 N N . GLU B 1 282 ? -0.470 -5.237 5.147 1.00 72.34 85 GLU B N 1
ATOM 6013 C CA . GLU B 1 282 ? -0.845 -5.207 6.589 1.00 72.63 85 GLU B CA 1
ATOM 6014 C C . GLU B 1 282 ? -0.211 -4.002 7.297 1.00 73.92 85 GLU B C 1
ATOM 6015 O O . GLU B 1 282 ? -0.964 -3.225 7.908 1.00 69.85 85 GLU B O 1
ATOM 6021 N N . ASN B 1 283 ? 1.108 -3.839 7.207 1.00 78.83 86 ASN B N 1
ATOM 6022 C CA . ASN B 1 283 ? 1.882 -2.909 8.076 1.00 84.18 86 ASN B CA 1
ATOM 6023 C C . ASN B 1 283 ? 2.198 -1.586 7.358 1.00 83.23 86 ASN B C 1
ATOM 6024 O O . ASN B 1 283 ? 2.650 -0.653 8.060 1.00 78.29 86 ASN B O 1
ATOM 6029 N N . TYR B 1 284 ? 1.987 -1.483 6.037 1.00 81.05 87 TYR B N 1
ATOM 6030 C CA . TYR B 1 284 ? 2.356 -0.277 5.243 1.00 77.79 87 TYR B CA 1
ATOM 6031 C C . TYR B 1 284 ? 1.110 0.393 4.636 1.00 77.67 87 TYR B C 1
ATOM 6032 O O . TYR B 1 284 ? 0.936 1.616 4.887 1.00 72.26 87 TYR B O 1
ATOM 6041 N N . LEU B 1 285 ? 0.275 -0.352 3.894 1.00 76.18 88 LEU B N 1
ATOM 6042 C CA . LEU B 1 285 ? -0.909 0.210 3.179 1.00 73.04 88 LEU B CA 1
ATOM 6043 C C . LEU B 1 285 ? -2.068 0.475 4.154 1.00 68.26 88 LEU B C 1
ATOM 6044 O O . LEU B 1 285 ? -2.527 1.633 4.206 1.00 62.62 88 LEU B O 1
ATOM 6049 N N . LEU B 1 286 ? -2.513 -0.536 4.902 1.00 68.38 89 LEU B N 1
ATOM 6050 C CA . LEU B 1 286 ? -3.773 -0.481 5.697 1.00 72.11 89 LEU B CA 1
ATOM 6051 C C . LEU B 1 286 ? -3.523 0.225 7.035 1.00 73.17 89 LEU B C 1
ATOM 6052 O O . LEU B 1 286 ? -4.123 -0.185 8.042 1.00 69.78 89 LEU B O 1
ATOM 6057 N N . THR B 1 287 ? -2.748 1.310 6.988 1.00 79.25 90 THR B N 1
ATOM 6058 C CA . THR B 1 287 ? -2.433 2.234 8.110 1.00 81.25 90 THR B CA 1
ATOM 6059 C C . THR B 1 287 ? -2.963 3.627 7.749 1.00 82.25 90 THR B C 1
ATOM 6060 O O . THR B 1 287 ? -2.913 3.974 6.546 1.00 90.29 90 THR B O 1
ATOM 6064 N N . ASP B 1 288 ? -3.428 4.404 8.734 1.00 79.58 91 ASP B N 1
ATOM 6065 C CA . ASP B 1 288 ? -3.959 5.781 8.529 1.00 79.41 91 ASP B CA 1
ATOM 6066 C C . ASP B 1 288 ? -3.038 6.525 7.548 1.00 82.74 91 ASP B C 1
ATOM 6067 O O . ASP B 1 288 ? -3.534 6.976 6.488 1.00 89.76 91 ASP B O 1
ATOM 6072 N N . GLU B 1 289 ? -1.745 6.609 7.880 1.00 81.21 92 GLU B N 1
ATOM 6073 C CA . GLU B 1 289 ? -0.659 7.205 7.047 1.00 79.42 92 GLU B CA 1
ATOM 6074 C C . GLU B 1 289 ? -0.707 6.637 5.617 1.00 77.27 92 GLU B C 1
ATOM 6075 O O . GLU B 1 289 ? -0.633 7.437 4.662 1.00 79.24 92 GLU B O 1
ATOM 6081 N N . GLY B 1 290 ? -0.822 5.311 5.482 1.00 78.75 93 GLY B N 1
ATOM 6082 C CA . GLY B 1 290 ? -0.774 4.574 4.201 1.00 78.31 93 GLY B CA 1
ATOM 6083 C C . GLY B 1 290 ? -1.979 4.841 3.308 1.00 81.27 93 GLY B C 1
ATOM 6084 O O . GLY B 1 290 ? -1.755 5.158 2.111 1.00 92.37 93 GLY B O 1
ATOM 6085 N N . LEU B 1 291 ? -3.203 4.696 3.843 1.00 72.31 94 LEU B N 1
ATOM 6086 C CA . LEU B 1 291 ? -4.484 4.960 3.124 1.00 63.71 94 LEU B CA 1
ATOM 6087 C C . LEU B 1 291 ? -4.571 6.432 2.706 1.00 65.26 94 LEU B C 1
ATOM 6088 O O . LEU B 1 291 ? -5.178 6.705 1.648 1.00 66.47 94 LEU B O 1
ATOM 6093 N N . GLU B 1 292 ? -4.012 7.335 3.519 1.00 67.24 95 GLU B N 1
ATOM 6094 C CA . GLU B 1 292 ? -4.005 8.802 3.282 1.00 68.53 95 GLU B CA 1
ATOM 6095 C C . GLU B 1 292 ? -3.256 9.119 1.976 1.00 66.23 95 GLU B C 1
ATOM 6096 O O . GLU B 1 292 ? -3.701 10.040 1.259 1.00 66.56 95 GLU B O 1
ATOM 6102 N N . ALA B 1 293 ? -2.173 8.393 1.674 1.00 65.29 96 ALA B N 1
ATOM 6103 C CA . ALA B 1 293 ? -1.344 8.570 0.452 1.00 69.04 96 ALA B CA 1
ATOM 6104 C C . ALA B 1 293 ? -2.183 8.310 -0.807 1.00 67.19 96 ALA B C 1
ATOM 6105 O O . ALA B 1 293 ? -2.199 9.177 -1.708 1.00 69.18 96 ALA B O 1
ATOM 6107 N N . VAL B 1 294 ? -2.854 7.157 -0.851 1.00 62.54 97 VAL B N 1
ATOM 6108 C CA . VAL B 1 294 ? -3.688 6.698 -2.003 1.00 61.13 97 VAL B CA 1
ATOM 6109 C C . VAL B 1 294 ? -4.889 7.638 -2.159 1.00 61.08 97 VAL B C 1
ATOM 6110 O O . VAL B 1 294 ? -5.141 8.107 -3.289 1.00 60.12 97 VAL B O 1
ATOM 6114 N N . ASN B 1 295 ? -5.590 7.896 -1.052 1.00 55.86 98 ASN B N 1
ATOM 6115 C CA . ASN B 1 295 ? -6.809 8.742 -0.994 1.00 49.28 98 ASN B CA 1
ATOM 6116 C C . ASN B 1 295 ? -6.456 10.168 -1.444 1.00 52.20 98 ASN B C 1
ATOM 6117 O O . ASN B 1 295 ? -7.326 10.803 -2.099 1.00 52.64 98 ASN B O 1
ATOM 6122 N N . LYS B 1 296 ? -5.242 10.649 -1.124 1.00 52.52 99 LYS B N 1
ATOM 6123 C CA . LYS B 1 296 ? -4.765 12.018 -1.476 1.00 52.98 99 LYS B CA 1
ATOM 6124 C C . LYS B 1 296 ? -4.645 12.118 -3.003 1.00 56.42 99 LYS B C 1
ATOM 6125 O O . LYS B 1 296 ? -5.009 13.176 -3.536 1.00 62.31 99 LYS B O 1
ATOM 6127 N N . ASP B 1 297 ? -4.193 11.053 -3.680 1.00 56.68 100 ASP B N 1
ATOM 6128 C CA . ASP B 1 297 ? -4.141 10.975 -5.167 1.00 59.13 100 ASP B CA 1
ATOM 6129 C C . ASP B 1 297 ? -5.573 10.892 -5.710 1.00 60.17 100 ASP B C 1
ATOM 6130 O O . ASP B 1 297 ? -6.007 11.821 -6.410 1.00 61.59 100 ASP B O 1
ATOM 6135 N N . LYS B 1 298 ? -6.277 9.805 -5.396 1.00 64.11 101 LYS B N 1
ATOM 6136 C CA . LYS B 1 298 ? -7.661 9.529 -5.854 1.00 61.24 101 LYS B CA 1
ATOM 6137 C C . LYS B 1 298 ? -8.434 8.966 -4.668 1.00 61.18 101 LYS B C 1
ATOM 6138 O O . LYS B 1 298 ? -8.030 7.936 -4.125 1.00 65.35 101 LYS B O 1
ATOM 6144 N N . PRO B 1 299 ? -9.540 9.616 -4.228 1.00 60.74 102 PRO B N 1
ATOM 6145 C CA . PRO B 1 299 ? -10.322 9.147 -3.079 1.00 60.07 102 PRO B CA 1
ATOM 6146 C C . PRO B 1 299 ? -10.897 7.728 -3.221 1.00 53.10 102 PRO B C 1
ATOM 6147 O O . PRO B 1 299 ? -11.486 7.415 -4.226 1.00 49.52 102 PRO B O 1
ATOM 6151 N N . LEU B 1 300 ? -10.725 6.923 -2.176 1.00 52.52 103 LEU B N 1
ATOM 6152 C CA . LEU B 1 300 ? -11.120 5.491 -2.126 1.00 55.61 103 LEU B CA 1
ATOM 6153 C C . LEU B 1 300 ? -12.588 5.362 -1.716 1.00 50.43 103 LEU B C 1
ATOM 6154 O O . LEU B 1 300 ? -13.170 4.295 -1.992 1.00 51.70 103 LEU B O 1
ATOM 6159 N N . GLY B 1 301 ? -13.153 6.408 -1.105 1.00 49.18 104 GLY B N 1
ATOM 6160 C CA . GLY B 1 301 ? -14.466 6.361 -0.437 1.00 49.61 104 GLY B CA 1
ATOM 6161 C C . GLY B 1 301 ? -14.318 6.036 1.040 1.00 49.83 104 GLY B C 1
ATOM 6162 O O . GLY B 1 301 ? -13.441 6.628 1.685 1.00 46.31 104 GLY B O 1
ATOM 6163 N N . ALA B 1 302 ? -15.150 5.129 1.563 1.00 50.47 105 ALA B N 1
ATOM 6164 C CA . ALA B 1 302 ? -15.181 4.757 2.998 1.00 47.58 105 ALA B CA 1
ATOM 6165 C C . ALA B 1 302 ? -14.263 3.563 3.194 1.00 46.68 105 ALA B C 1
ATOM 6166 O O . ALA B 1 302 ? -14.718 2.444 2.869 1.00 50.28 105 ALA B O 1
ATOM 6168 N N . VAL B 1 303 ? -13.030 3.798 3.666 1.00 47.18 106 VAL B N 1
ATOM 6169 C CA . VAL B 1 303 ? -11.959 2.757 3.786 1.00 46.66 106 VAL B CA 1
ATOM 6170 C C . VAL B 1 303 ? -12.385 1.679 4.789 1.00 49.65 106 VAL B C 1
ATOM 6171 O O . VAL B 1 303 ? -13.146 1.996 5.726 1.00 47.71 106 VAL B O 1
ATOM 6175 N N . ALA B 1 304 ? -11.909 0.447 4.576 1.00 54.57 107 ALA B N 1
ATOM 6176 C CA . ALA B 1 304 ? -12.208 -0.751 5.394 1.00 57.23 107 ALA B CA 1
ATOM 6177 C C . ALA B 1 304 ? -11.616 -0.571 6.793 1.00 57.89 107 ALA B C 1
ATOM 6178 O O . ALA B 1 304 ? -12.274 -1.018 7.757 1.00 63.69 107 ALA B O 1
ATOM 6180 N N . LEU B 1 305 ? -10.434 0.051 6.888 1.00 58.34 108 LEU B N 1
ATOM 6181 C CA . LEU B 1 305 ? -9.789 0.416 8.177 1.00 64.46 108 LEU B CA 1
ATOM 6182 C C . LEU B 1 305 ? -10.710 1.376 8.944 1.00 64.42 108 LEU B C 1
ATOM 6183 O O . LEU B 1 305 ? -10.902 2.496 8.478 1.00 70.59 108 LEU B O 1
ATOM 6188 N N . LYS B 1 306 ? -11.251 0.937 10.082 1.00 66.15 109 LYS B N 1
ATOM 6189 C CA . LYS B 1 306 ? -12.284 1.680 10.854 1.00 67.78 109 LYS B CA 1
ATOM 6190 C C . LYS B 1 306 ? -11.696 2.993 11.373 1.00 70.06 109 LYS B C 1
ATOM 6191 O O . LYS B 1 306 ? -12.476 3.946 11.513 1.00 74.91 109 LYS B O 1
ATOM 6197 N N . SER B 1 307 ? -10.391 3.049 11.659 1.00 65.82 110 SER B N 1
ATOM 6198 C CA . SER B 1 307 ? -9.743 4.236 12.277 1.00 70.97 110 SER B CA 1
ATOM 6199 C C . SER B 1 307 ? -9.792 5.416 11.299 1.00 73.06 110 SER B C 1
ATOM 6200 O O . SER B 1 307 ? -10.352 6.470 11.666 1.00 76.29 110 SER B O 1
ATOM 6203 N N . TYR B 1 308 ? -9.258 5.242 10.089 1.00 76.45 111 TYR B N 1
ATOM 6204 C CA . TYR B 1 308 ? -9.131 6.324 9.080 1.00 75.84 111 TYR B CA 1
ATOM 6205 C C . TYR B 1 308 ? -10.514 6.622 8.481 1.00 73.78 111 TYR B C 1
ATOM 6206 O O . TYR B 1 308 ? -10.721 7.755 8.009 1.00 75.61 111 TYR B O 1
ATOM 6215 N N . GLU B 1 309 ? -11.436 5.653 8.517 1.00 72.31 112 GLU B N 1
ATOM 6216 C CA . GLU B 1 309 ? -12.865 5.872 8.154 1.00 70.35 112 GLU B CA 1
ATOM 6217 C C . GLU B 1 309 ? -13.460 6.879 9.140 1.00 66.13 112 GLU B C 1
ATOM 6218 O O . GLU B 1 309 ? -14.092 7.837 8.672 1.00 63.17 112 GLU B O 1
ATOM 6224 N N . GLU B 1 310 ? -13.233 6.669 10.442 1.00 68.29 113 GLU B N 1
ATOM 6225 C CA . GLU B 1 310 ? -13.702 7.544 11.554 1.00 75.02 113 GLU B CA 1
ATOM 6226 C C . GLU B 1 310 ? -13.245 8.983 11.277 1.00 70.58 113 GLU B C 1
ATOM 6227 O O . GLU B 1 310 ? -14.048 9.906 11.500 1.00 63.86 113 GLU B O 1
ATOM 6233 N N . GLU B 1 311 ? -12.009 9.159 10.799 1.00 70.42 114 GLU B N 1
ATOM 6234 C CA . GLU B 1 311 ? -11.424 10.492 10.493 1.00 75.71 114 GLU B CA 1
ATOM 6235 C C . GLU B 1 311 ? -12.201 11.128 9.335 1.00 70.69 114 GL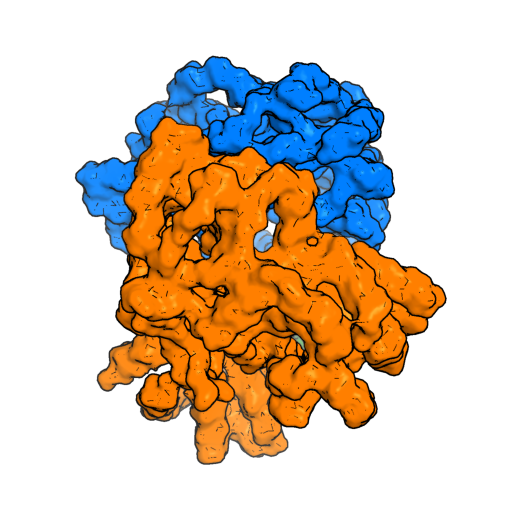U B C 1
ATOM 6236 O O . GLU B 1 311 ? -12.653 12.286 9.496 1.00 69.39 114 GLU B O 1
ATOM 6242 N N . LEU B 1 312 ? -12.411 10.377 8.249 1.00 68.06 115 LEU B N 1
ATOM 6243 C CA . LEU B 1 312 ? -12.913 10.904 6.950 1.00 68.10 115 LEU B CA 1
ATOM 6244 C C . LEU B 1 312 ? -14.448 10.823 6.872 1.00 68.51 115 LEU B C 1
ATOM 6245 O O . LEU B 1 312 ? -15.008 11.399 5.923 1.00 68.19 115 LEU B O 1
ATOM 6250 N N . ALA B 1 313 ? -15.109 10.173 7.836 1.00 67.91 116 ALA B N 1
ATOM 6251 C CA . ALA B 1 313 ? -16.583 10.021 7.911 1.00 70.75 116 ALA B CA 1
ATOM 6252 C C . ALA B 1 313 ? -17.291 11.364 7.697 1.00 72.36 116 ALA B C 1
ATOM 6253 O O . ALA B 1 313 ? -18.416 11.354 7.158 1.00 74.35 116 ALA B O 1
ATOM 6255 N N . LYS B 1 314 ? -16.653 12.464 8.116 1.00 73.96 117 LYS B N 1
ATOM 6256 C CA . LYS B 1 314 ? -17.217 13.842 8.169 1.00 67.69 117 LYS B CA 1
ATOM 6257 C C . LYS B 1 314 ? -17.552 14.334 6.756 1.00 65.40 117 LYS B C 1
ATOM 6258 O O . LYS B 1 314 ? -18.488 15.139 6.627 1.00 67.14 117 LYS B O 1
ATOM 6264 N N . ASP B 1 315 ? -16.809 13.873 5.743 1.00 64.97 118 ASP B N 1
ATOM 6265 C CA . ASP B 1 315 ? -16.938 14.292 4.318 1.00 59.98 118 ASP B CA 1
ATOM 6266 C C . ASP B 1 315 ? -18.376 14.068 3.861 1.00 58.03 118 ASP B C 1
ATOM 6267 O O . ASP B 1 315 ? -18.848 12.934 3.851 1.00 59.62 118 ASP B O 1
ATOM 6272 N N . PRO B 1 316 ? -19.116 15.139 3.477 1.00 61.11 119 PRO B N 1
ATOM 6273 C CA . PRO B 1 316 ? -20.470 14.990 2.943 1.00 57.74 119 PRO B CA 1
ATOM 6274 C C . PRO B 1 316 ? -20.491 14.059 1.722 1.00 52.65 119 PRO B C 1
ATOM 6275 O O . PRO B 1 316 ? -21.475 13.378 1.527 1.00 52.63 119 PRO B O 1
ATOM 6279 N N . ARG B 1 317 ? -19.403 14.079 0.947 1.00 50.05 120 ARG B N 1
ATOM 6280 C CA . ARG B 1 317 ? -19.179 13.241 -0.262 1.00 51.43 120 ARG B CA 1
ATOM 6281 C C . ARG B 1 317 ? -19.245 11.752 0.113 1.00 56.24 120 ARG B C 1
ATOM 6282 O O . ARG B 1 317 ? -20.008 11.016 -0.542 1.00 55.24 120 ARG B O 1
ATOM 6290 N N . ILE B 1 318 ? -18.484 11.331 1.133 1.00 63.44 121 ILE B N 1
ATOM 6291 C CA . ILE B 1 318 ? -18.426 9.914 1.611 1.00 64.17 121 ILE B CA 1
ATOM 6292 C C . ILE B 1 318 ? -19.781 9.542 2.234 1.00 63.03 121 ILE B C 1
ATOM 6293 O O . ILE B 1 318 ? -20.245 8.401 2.023 1.00 59.88 121 ILE B O 1
ATOM 6298 N N . ALA B 1 319 ? -20.388 10.469 2.975 1.00 60.69 122 ALA B N 1
ATOM 6299 C CA . ALA B 1 319 ? -21.694 10.282 3.643 1.00 59.59 122 ALA B CA 1
ATOM 6300 C C . ALA B 1 319 ? -22.743 9.879 2.598 1.00 60.27 122 ALA B C 1
ATOM 6301 O O . ALA B 1 319 ? -23.517 8.931 2.866 1.00 62.06 122 ALA B O 1
ATOM 6303 N N . ALA B 1 320 ? -22.743 10.566 1.449 1.00 56.92 123 ALA B N 1
ATOM 6304 C CA . ALA B 1 320 ? -23.672 10.359 0.309 1.00 56.47 123 ALA B CA 1
ATOM 6305 C C . ALA B 1 320 ? -23.289 9.085 -0.471 1.00 58.85 123 ALA B C 1
ATOM 6306 O O . ALA B 1 320 ? -24.204 8.403 -0.988 1.00 59.67 123 ALA B O 1
ATOM 6308 N N . THR B 1 321 ? -21.993 8.764 -0.554 1.00 56.09 124 THR B N 1
ATOM 6309 C CA . THR B 1 321 ? -21.503 7.486 -1.133 1.00 56.64 124 THR B CA 1
ATOM 6310 C C . THR B 1 321 ? -22.104 6.329 -0.313 1.00 55.00 124 THR B C 1
ATOM 6311 O O . THR B 1 321 ? -22.658 5.393 -0.932 1.00 50.48 124 THR B O 1
ATOM 6315 N N . MET B 1 322 ? -22.039 6.415 1.021 1.00 53.96 125 MET B N 1
ATOM 6316 C CA . MET B 1 322 ? -22.587 5.392 1.957 1.00 56.39 125 MET B CA 1
ATOM 6317 C C . MET B 1 322 ? -24.122 5.416 1.924 1.00 60.67 125 MET B C 1
ATOM 6318 O O . MET B 1 322 ? -24.744 4.350 2.172 1.00 55.49 125 MET B O 1
ATOM 6323 N N . GLU B 1 323 ? -24.723 6.571 1.632 1.00 64.02 126 GLU B N 1
ATOM 6324 C CA . GLU B 1 323 ? -26.206 6.693 1.573 1.00 69.20 126 GLU B CA 1
ATOM 6325 C C . GLU B 1 323 ? -26.696 5.867 0.377 1.00 68.06 126 GLU B C 1
ATOM 6326 O O . GLU B 1 323 ? -27.669 5.083 0.544 1.00 76.75 126 GLU B O 1
ATOM 6332 N N . ASN B 1 324 ? -26.025 6.010 -0.771 1.00 60.88 127 ASN B N 1
ATOM 6333 C CA . ASN B 1 324 ? -26.358 5.271 -2.018 1.00 57.57 127 ASN B CA 1
ATOM 6334 C C . ASN B 1 324 ? -26.069 3.773 -1.833 1.00 53.86 127 ASN B C 1
ATOM 6335 O O . ASN B 1 324 ? -26.797 2.970 -2.443 1.00 52.81 127 ASN B O 1
ATOM 6340 N N . ALA B 1 325 ? -25.069 3.419 -1.016 1.00 48.78 128 ALA B N 1
ATOM 6341 C CA . ALA B 1 325 ? -24.684 2.022 -0.709 1.00 47.83 128 ALA B CA 1
ATOM 6342 C C . ALA B 1 325 ? -25.832 1.320 0.031 1.00 49.74 128 ALA B C 1
ATOM 6343 O O . ALA B 1 325 ? -26.227 0.204 -0.415 1.00 53.33 128 ALA B O 1
ATOM 6345 N N . GLN B 1 326 ? -26.362 1.941 1.092 1.00 48.34 129 GLN B N 1
ATOM 6346 C CA . GLN B 1 326 ? -27.517 1.412 1.866 1.00 47.84 129 GLN B CA 1
ATOM 6347 C C . GLN B 1 326 ? -28.655 1.057 0.896 1.00 50.88 129 GLN B C 1
ATOM 6348 O O . GLN B 1 326 ? -29.246 -0.026 1.067 1.00 54.62 129 GLN B O 1
ATOM 6350 N N . LYS B 1 327 ? -28.930 1.913 -0.100 1.00 56.46 130 LYS B N 1
ATOM 6351 C CA . LYS B 1 327 ? -30.021 1.735 -1.104 1.00 59.24 130 LYS B CA 1
ATOM 6352 C C . LYS B 1 327 ? -29.639 0.680 -2.152 1.00 62.55 130 LYS B C 1
ATOM 6353 O O . LYS B 1 327 ? -30.557 0.008 -2.662 1.00 64.05 130 LYS B O 1
ATOM 6359 N N . GLY B 1 328 ? -28.348 0.541 -2.476 1.00 64.73 131 GLY B N 1
ATOM 6360 C CA . GLY B 1 328 ? -27.846 -0.460 -3.443 1.00 63.39 131 GLY B CA 1
ATOM 6361 C C . GLY B 1 328 ? -27.609 -1.814 -2.786 1.00 65.76 131 GLY B C 1
ATOM 6362 O O . GLY B 1 328 ? -27.958 -1.979 -1.597 1.00 65.86 131 GLY B O 1
ATOM 6363 N N . GLU B 1 329 ? -27.022 -2.750 -3.539 1.00 66.13 132 GLU B N 1
ATOM 6364 C CA . GLU B 1 329 ? -26.759 -4.161 -3.140 1.00 64.04 132 GLU B CA 1
ATOM 6365 C C . GLU B 1 329 ? -25.262 -4.448 -3.361 1.00 59.73 132 GLU B C 1
ATOM 6366 O O . GLU B 1 329 ? -24.733 -4.016 -4.396 1.00 59.34 132 GLU B O 1
ATOM 6372 N N . ILE B 1 330 ? -24.595 -5.120 -2.417 1.00 56.27 133 ILE B N 1
ATOM 6373 C CA . ILE B 1 330 ? -23.165 -5.539 -2.562 1.00 54.69 133 ILE B CA 1
ATOM 6374 C C . ILE B 1 330 ? -23.053 -6.579 -3.687 1.00 51.40 133 ILE B C 1
ATOM 6375 O O . ILE B 1 330 ? -23.924 -7.461 -3.789 1.00 49.60 133 ILE B O 1
ATOM 6380 N N . MET B 1 331 ? -21.983 -6.492 -4.475 1.00 49.80 134 MET B N 1
ATOM 6381 C CA . MET B 1 331 ? -21.707 -7.402 -5.614 1.00 47.23 134 MET B CA 1
ATOM 6382 C C . MET B 1 331 ? -21.418 -8.798 -5.073 1.00 48.94 134 MET B C 1
ATOM 6383 O O . MET B 1 331 ? -20.711 -8.967 -4.082 1.00 43.31 134 MET B O 1
ATOM 6388 N N . PRO B 1 332 ? -21.973 -9.855 -5.698 1.00 52.99 135 PRO B N 1
ATOM 6389 C CA . PRO B 1 332 ? -21.469 -11.204 -5.467 1.00 55.72 135 PRO B CA 1
ATOM 6390 C C . PRO B 1 332 ? -20.020 -11.301 -5.954 1.00 57.28 135 PRO B C 1
ATOM 6391 O O . PRO B 1 332 ? -19.677 -10.615 -6.895 1.00 57.75 135 PRO B O 1
ATOM 6395 N N . ASN B 1 333 ? -19.217 -12.155 -5.321 1.00 60.56 136 ASN B N 1
ATOM 6396 C CA . ASN B 1 333 ? -17.856 -12.487 -5.809 1.00 60.03 136 ASN B CA 1
ATOM 6397 C C . ASN B 1 333 ? -17.880 -13.850 -6.512 1.00 59.46 136 ASN B C 1
ATOM 6398 O O . ASN B 1 333 ? -16.831 -14.231 -7.011 1.00 63.38 136 ASN B O 1
ATOM 6403 N N . ILE B 1 334 ? -19.027 -14.534 -6.595 1.00 58.75 137 ILE B N 1
ATOM 6404 C CA . ILE B 1 334 ? -19.148 -15.853 -7.293 1.00 62.64 137 ILE B CA 1
ATOM 6405 C C . ILE B 1 334 ? -18.502 -15.737 -8.676 1.00 66.26 137 ILE B C 1
ATOM 6406 O O . ILE B 1 334 ? -18.433 -14.648 -9.243 1.00 64.46 137 ILE B O 1
ATOM 6411 N N . PRO B 1 335 ? -18.037 -16.850 -9.291 1.00 71.61 138 PRO B N 1
ATOM 6412 C CA . PRO B 1 335 ? -17.250 -16.767 -10.526 1.00 70.15 138 PRO B CA 1
ATOM 6413 C C . PRO B 1 335 ? -18.060 -16.321 -11.758 1.00 67.91 138 PRO B C 1
ATOM 6414 O O . PRO B 1 335 ? -17.450 -15.823 -12.691 1.00 67.70 138 PRO B O 1
ATOM 6418 N N . GLN B 1 336 ? -19.392 -16.462 -11.718 1.00 60.90 139 GLN B N 1
ATOM 6419 C CA . GLN B 1 336 ? -20.320 -16.177 -12.846 1.00 59.66 139 GLN B CA 1
ATOM 6420 C C . GLN B 1 336 ? -20.557 -14.674 -12.993 1.00 51.74 139 GLN B C 1
ATOM 6421 O O . GLN B 1 336 ? -21.239 -14.297 -13.934 1.00 49.45 139 GLN B O 1
ATOM 6427 N N . MET B 1 337 ? -20.088 -13.864 -12.048 1.00 47.51 140 MET B N 1
ATOM 6428 C CA . MET B 1 337 ? -20.325 -12.403 -12.075 1.00 46.73 140 MET B CA 1
ATOM 6429 C C . MET B 1 337 ? -19.802 -11.863 -13.403 1.00 44.32 140 MET B C 1
ATOM 6430 O O . MET B 1 337 ? -20.508 -11.045 -14.021 1.00 46.89 140 MET B O 1
ATOM 6435 N N . SER B 1 338 ? -18.623 -12.325 -13.815 1.00 38.67 141 SER B N 1
ATOM 6436 C CA . SER B 1 338 ? -17.957 -11.945 -15.086 1.00 35.79 141 SER B CA 1
ATOM 6437 C C . SER B 1 338 ? -18.930 -12.111 -16.258 1.00 33.63 141 SER B C 1
ATOM 6438 O O . SER B 1 338 ? -19.063 -11.179 -17.048 1.00 30.54 141 SER B O 1
ATOM 6441 N N . ALA B 1 339 ? -19.584 -13.263 -16.373 1.00 34.48 142 ALA B N 1
ATOM 6442 C CA . ALA B 1 339 ? -20.494 -13.569 -17.502 1.00 36.44 142 ALA B CA 1
ATOM 6443 C C . ALA B 1 339 ? -21.722 -12.653 -17.428 1.00 39.97 142 ALA B C 1
ATOM 6444 O O . ALA B 1 339 ? -22.156 -12.132 -18.488 1.00 40.78 142 ALA B O 1
ATOM 6446 N N . PHE B 1 340 ? -22.262 -12.457 -16.220 1.00 39.19 143 PHE B N 1
ATOM 6447 C CA . PHE B 1 340 ? -23.371 -11.505 -15.961 1.00 39.67 143 PHE B CA 1
ATOM 6448 C C . PHE B 1 340 ? -22.978 -10.143 -16.544 1.00 37.79 143 PHE B C 1
ATOM 6449 O O . PHE B 1 340 ? -23.751 -9.568 -17.336 1.00 38.54 143 PHE B O 1
ATOM 6457 N N . TRP B 1 341 ? -21.789 -9.665 -16.167 1.00 35.54 144 TRP B N 1
ATOM 6458 C CA . TRP B 1 341 ? -21.271 -8.321 -16.528 1.00 34.71 144 TRP B CA 1
ATOM 6459 C C . TRP B 1 341 ? -21.168 -8.222 -18.050 1.00 33.24 144 TRP B C 1
ATOM 6460 O O . TRP B 1 341 ? -21.759 -7.291 -18.603 1.00 37.33 144 TRP B O 1
ATOM 6471 N N . TYR B 1 342 ? -20.500 -9.177 -18.692 1.00 33.14 145 TYR B N 1
ATOM 6472 C CA . TYR B 1 342 ? -20.288 -9.227 -20.162 1.00 35.28 145 TYR B CA 1
ATOM 6473 C C . TYR B 1 342 ? -21.640 -9.181 -20.882 1.00 38.61 145 TYR B C 1
ATOM 6474 O O . TYR B 1 342 ? -21.799 -8.390 -21.842 1.00 40.56 145 TYR B O 1
ATOM 6476 N N . ALA B 1 343 ? -22.580 -10.019 -20.435 1.00 40.13 146 ALA B N 1
ATOM 6477 C CA . ALA B 1 343 ? -23.932 -10.166 -21.030 1.00 37.40 146 ALA B CA 1
ATOM 6478 C C . ALA B 1 343 ? -24.684 -8.841 -20.917 1.00 36.87 146 ALA B C 1
ATOM 6479 O O . ALA B 1 343 ? -25.187 -8.361 -21.947 1.00 37.62 146 ALA B O 1
ATOM 6481 N N . VAL B 1 344 ? -24.732 -8.268 -19.713 1.00 37.97 147 VAL B N 1
ATOM 6482 C CA . VAL B 1 344 ? -25.523 -7.035 -19.442 1.00 43.14 147 VAL B CA 1
ATOM 6483 C C . VAL B 1 344 ? -24.883 -5.865 -20.189 1.00 45.18 147 VAL B C 1
ATOM 6484 O O . VAL B 1 344 ? -25.646 -5.018 -20.691 1.00 42.64 147 VAL B O 1
ATOM 6488 N N . ARG B 1 345 ? -23.542 -5.807 -20.225 1.00 43.97 148 ARG B N 1
ATOM 6489 C CA . ARG B 1 345 ? -22.796 -4.753 -20.957 1.00 41.31 148 ARG B CA 1
ATOM 6490 C C . ARG B 1 345 ? -23.357 -4.676 -22.377 1.00 40.23 148 ARG B C 1
ATOM 6491 O O . ARG B 1 345 ? -23.682 -3.550 -22.811 1.00 39.31 148 ARG B O 1
ATOM 6499 N N . THR B 1 346 ? -23.488 -5.835 -23.044 1.00 38.66 149 THR B N 1
ATOM 6500 C CA . THR B 1 346 ? -23.971 -5.958 -24.445 1.00 40.04 149 THR B CA 1
ATOM 6501 C C . THR B 1 346 ? -25.449 -5.611 -24.526 1.00 43.58 149 THR B C 1
ATOM 6502 O O . THR B 1 346 ? -25.819 -4.858 -25.436 1.00 49.08 149 THR B O 1
ATOM 6506 N N . ALA B 1 347 ? -26.261 -6.137 -23.616 1.00 46.25 150 ALA B N 1
ATOM 6507 C CA . ALA B 1 347 ? -27.696 -5.776 -23.526 1.00 47.03 150 ALA B CA 1
ATOM 6508 C C . ALA B 1 347 ? -27.834 -4.253 -23.578 1.00 44.19 150 ALA B C 1
ATOM 6509 O O . ALA B 1 347 ? -28.503 -3.756 -24.503 1.00 45.92 150 ALA B O 1
ATOM 6511 N N . VAL B 1 348 ? -27.190 -3.554 -22.634 1.00 42.34 151 VAL B N 1
ATOM 6512 C CA . VAL B 1 348 ? -27.281 -2.074 -22.449 1.00 40.90 151 VAL B CA 1
ATOM 6513 C C . VAL B 1 348 ? -26.881 -1.393 -23.759 1.00 39.66 151 VAL B C 1
ATOM 6514 O O . VAL B 1 348 ? -27.657 -0.577 -24.253 1.00 42.59 151 VAL B O 1
ATOM 6518 N N . ILE B 1 349 ? -25.728 -1.754 -24.305 1.00 38.12 152 ILE B N 1
ATOM 6519 C CA . ILE B 1 349 ? -25.138 -1.094 -25.501 1.00 42.08 152 ILE B CA 1
ATOM 6520 C C . ILE B 1 349 ? -26.019 -1.353 -26.735 1.00 41.31 152 ILE B C 1
ATOM 6521 O O . ILE B 1 349 ? -26.169 -0.422 -27.559 1.00 41.82 152 ILE B O 1
ATOM 6526 N N . ASN B 1 350 ? -26.578 -2.554 -26.872 1.00 38.06 153 ASN B N 1
ATOM 6527 C CA . ASN B 1 350 ? -27.393 -2.939 -28.052 1.00 40.04 153 ASN B CA 1
ATOM 6528 C C . ASN B 1 350 ? -28.742 -2.214 -28.000 1.00 43.96 153 ASN B C 1
ATOM 6529 O O . ASN B 1 350 ? -29.226 -1.771 -29.067 1.00 44.09 153 ASN B O 1
ATOM 6534 N N . ALA B 1 351 ? -29.325 -2.080 -26.806 1.00 45.20 154 ALA B N 1
ATOM 6535 C CA . ALA B 1 351 ? -30.574 -1.321 -26.587 1.00 45.84 154 ALA B CA 1
ATOM 6536 C C . ALA B 1 351 ? -30.298 0.172 -26.768 1.00 44.81 154 ALA B C 1
ATOM 6537 O O . ALA B 1 351 ? -31.091 0.822 -27.452 1.00 47.69 154 ALA B O 1
ATOM 6539 N N . ALA B 1 352 ? -29.216 0.696 -26.185 1.00 42.89 155 ALA B N 1
ATOM 6540 C CA . ALA B 1 352 ? -28.833 2.125 -26.278 1.00 42.99 155 ALA B CA 1
ATOM 6541 C C . ALA B 1 352 ? -28.644 2.505 -27.753 1.00 46.89 155 ALA B C 1
ATOM 6542 O O . ALA B 1 352 ? -29.008 3.625 -28.117 1.00 46.76 155 ALA B O 1
ATOM 6544 N N . SER B 1 353 ? -28.116 1.584 -28.567 1.00 51.03 156 SER B N 1
ATOM 6545 C CA . SER B 1 353 ? -27.826 1.772 -30.014 1.00 51.31 156 SER B CA 1
ATOM 6546 C C . SER B 1 353 ? -29.081 1.506 -30.852 1.00 52.81 156 SER B C 1
ATOM 6547 O O . SER B 1 353 ? -29.149 2.011 -31.979 1.00 54.28 156 SER B O 1
ATOM 6550 N N . GLY B 1 354 ? -30.019 0.715 -30.329 1.00 56.00 157 GLY B N 1
ATOM 6551 C CA . GLY B 1 354 ? -31.178 0.200 -31.080 1.00 57.13 157 GLY B CA 1
ATOM 6552 C C . GLY B 1 354 ? -30.835 -0.997 -31.957 1.00 63.60 157 GLY B C 1
ATOM 6553 O O . GLY B 1 354 ? -31.668 -1.329 -32.813 1.00 68.58 157 GLY B O 1
ATOM 6554 N N . ARG B 1 355 ? -29.683 -1.655 -31.761 1.00 70.56 158 ARG B N 1
ATOM 6555 C CA . ARG B 1 355 ? -29.339 -2.902 -32.506 1.00 70.39 158 ARG B CA 1
ATOM 6556 C C . ARG B 1 355 ? -30.315 -4.010 -32.084 1.00 64.97 158 ARG B C 1
ATOM 6557 O O . ARG B 1 355 ? -30.738 -4.788 -32.952 1.00 64.32 158 ARG B O 1
ATOM 6565 N N . GLN B 1 356 ? -30.669 -4.052 -30.797 1.00 60.77 159 GLN B N 1
ATOM 6566 C CA . GLN B 1 356 ? -31.707 -4.945 -30.216 1.00 54.95 159 GLN B CA 1
ATOM 6567 C C . GLN B 1 356 ? -32.779 -4.085 -29.528 1.00 54.66 159 GLN B C 1
ATOM 6568 O O . GLN B 1 356 ? -32.425 -3.039 -28.937 1.00 58.51 159 GLN B O 1
ATOM 6574 N N . THR B 1 357 ? -34.037 -4.531 -29.540 1.00 49.36 160 THR B N 1
ATOM 6575 C CA . THR B 1 357 ? -35.110 -3.981 -28.671 1.00 44.23 160 THR B CA 1
ATOM 6576 C C . THR B 1 357 ? -34.770 -4.315 -27.211 1.00 42.41 160 THR B C 1
ATOM 6577 O O . THR B 1 357 ? -33.990 -5.246 -26.992 1.00 43.33 160 THR B O 1
ATOM 6581 N N . VAL B 1 358 ? -35.333 -3.591 -26.245 1.00 41.39 161 VAL B N 1
ATOM 6582 C CA . VAL B 1 358 ? -35.055 -3.819 -24.796 1.00 42.04 161 VAL B CA 1
ATOM 6583 C C . VAL B 1 358 ? -35.406 -5.268 -24.422 1.00 43.19 161 VAL B C 1
ATOM 6584 O O . VAL B 1 358 ? -34.632 -5.867 -23.658 1.00 38.42 161 VAL B O 1
ATOM 6588 N N . ASP B 1 359 ? -36.506 -5.811 -24.951 1.00 48.25 162 ASP B N 1
ATOM 6589 C CA . ASP B 1 359 ? -36.972 -7.188 -24.630 1.00 53.87 162 ASP B CA 1
ATOM 6590 C C . ASP B 1 359 ? -35.951 -8.212 -25.134 1.00 53.45 162 ASP B C 1
ATOM 6591 O O . ASP B 1 359 ? -35.533 -9.050 -24.323 1.00 52.52 162 ASP B O 1
ATOM 6596 N N . GLU B 1 360 ? -35.597 -8.154 -26.420 1.00 52.31 163 GLU B N 1
ATOM 6597 C CA . GLU B 1 360 ? -34.570 -9.027 -27.048 1.00 51.99 163 GLU B CA 1
ATOM 6598 C C . GLU B 1 360 ? -33.243 -8.890 -26.290 1.00 52.61 163 GLU B C 1
ATOM 6599 O O . GLU B 1 360 ? -32.618 -9.931 -26.003 1.00 62.36 163 GLU B O 1
ATOM 6605 N N . ALA B 1 361 ? -32.817 -7.656 -26.001 1.00 48.28 164 ALA B N 1
ATOM 6606 C CA . ALA B 1 361 ? -31.501 -7.345 -25.391 1.00 44.64 164 ALA B CA 1
ATOM 6607 C C . ALA B 1 361 ? -31.439 -7.940 -23.981 1.00 41.32 164 ALA B C 1
ATOM 6608 O O . ALA B 1 361 ? -30.475 -8.631 -23.701 1.00 44.45 164 ALA B O 1
ATOM 6610 N N . LEU B 1 362 ? -32.443 -7.677 -23.145 1.00 38.94 165 LEU B N 1
ATOM 6611 C CA . LEU B 1 362 ? -32.504 -8.143 -21.735 1.00 39.50 165 LEU B CA 1
ATOM 6612 C C . LEU B 1 362 ? -32.668 -9.664 -21.679 1.00 42.31 165 LEU B C 1
ATOM 6613 O O . LEU B 1 362 ? -32.072 -10.297 -20.762 1.00 45.53 165 LEU B O 1
ATOM 6618 N N . LYS B 1 363 ? -33.435 -10.224 -22.619 1.00 44.13 166 LYS B N 1
ATOM 6619 C CA . LYS B 1 363 ? -33.690 -11.681 -22.718 1.00 47.16 166 LYS B CA 1
ATOM 6620 C C . LYS B 1 363 ? -32.349 -12.404 -22.913 1.00 50.59 166 LYS B C 1
ATOM 6621 O O . LYS B 1 363 ? -32.069 -13.352 -22.153 1.00 53.04 166 LYS B O 1
ATOM 6627 N N . ASP B 1 364 ? -31.536 -11.942 -23.868 1.00 50.07 167 ASP B N 1
ATOM 6628 C CA . ASP B 1 364 ? -30.243 -12.567 -24.252 1.00 45.87 167 ASP B CA 1
ATOM 6629 C C . ASP B 1 364 ? -29.209 -12.346 -23.142 1.00 41.34 167 ASP B C 1
ATOM 6630 O O . ASP B 1 364 ? -28.331 -13.196 -23.007 1.00 49.68 167 ASP B O 1
ATOM 6635 N N . ALA B 1 365 ? -29.302 -11.267 -22.375 1.00 34.05 168 ALA B N 1
ATOM 6636 C CA . ALA B 1 365 ? -28.420 -10.998 -21.218 1.00 34.47 168 ALA B CA 1
ATOM 6637 C C . ALA B 1 365 ? -28.766 -11.951 -20.076 1.00 35.09 168 ALA B C 1
ATOM 6638 O O . ALA B 1 365 ? -27.825 -12.393 -19.382 1.00 35.55 168 ALA B O 1
ATOM 6640 N N . GLN B 1 366 ? -30.054 -12.264 -19.891 1.00 37.18 169 GLN B N 1
ATOM 6641 C CA . GLN B 1 366 ? -30.508 -13.287 -18.904 1.00 38.48 169 GLN B CA 1
ATOM 6642 C C . GLN B 1 366 ? -29.878 -14.640 -19.286 1.00 33.99 169 GLN B C 1
ATOM 6643 O O . GLN B 1 366 ? -29.279 -15.291 -18.413 1.00 33.37 169 GLN B O 1
ATOM 6649 N N . THR B 1 367 ? -29.998 -15.035 -20.554 1.00 33.22 170 THR B N 1
ATOM 6650 C CA . THR B 1 367 ? -29.464 -16.311 -21.100 1.00 34.27 170 THR B CA 1
ATOM 6651 C C . THR B 1 367 ? -27.944 -16.359 -20.877 1.00 34.51 170 THR B C 1
ATOM 6652 O O . THR B 1 367 ? -27.453 -17.392 -20.375 1.00 34.09 170 THR B O 1
ATOM 6656 N N . GLY B 1 368 ? -27.240 -15.277 -21.230 1.00 33.73 171 GLY B N 1
ATOM 6657 C CA . GLY B 1 368 ? -25.771 -15.181 -21.173 1.00 36.68 171 GLY B CA 1
ATOM 6658 C C . GLY B 1 368 ? -25.226 -15.450 -19.782 1.00 36.72 171 GLY B C 1
ATOM 6659 O O . GLY B 1 368 ? -24.211 -16.192 -19.682 1.00 39.17 171 GLY B O 1
ATOM 6660 N N . SER B 1 369 ? -25.866 -14.868 -18.761 1.00 37.39 172 SER B N 1
ATOM 6661 C CA . SER B 1 369 ? -25.436 -14.903 -17.338 1.00 40.01 172 SER B CA 1
ATOM 6662 C C . SER B 1 369 ? -25.467 -16.347 -16.834 1.00 39.58 172 SER B C 1
ATOM 6663 O O . SER B 1 369 ? -24.568 -16.759 -16.063 1.00 40.69 172 SER B O 1
ATOM 6666 N N . GLU B 1 370 ? -26.517 -17.058 -17.224 1.00 40.57 173 GLU B N 1
ATOM 6667 C CA . GLU B 1 370 ? -26.842 -18.381 -16.655 1.00 46.15 173 GLU B CA 1
ATOM 6668 C C . GLU B 1 370 ? -26.213 -19.473 -17.529 1.00 47.14 173 GLU B C 1
ATOM 6669 O O . GLU B 1 370 ? -26.158 -20.597 -17.038 1.00 56.06 173 GLU B O 1
ATOM 6675 N N . LEU B 1 371 ? -25.724 -19.171 -18.740 1.00 46.31 174 LEU B N 1
ATOM 6676 C CA . LEU B 1 371 ? -25.357 -20.217 -19.748 1.00 42.72 174 LEU B CA 1
ATOM 6677 C C . LEU B 1 371 ? -24.288 -21.158 -19.168 1.00 39.14 174 LEU B C 1
ATOM 6678 O O . LEU B 1 371 ? -24.485 -22.382 -19.176 1.00 37.43 174 LEU B O 1
ATOM 6683 N N . TYR B 1 372 ? -23.192 -20.621 -18.648 1.00 40.82 175 TYR B N 1
ATOM 6684 C CA . TYR B 1 372 ? -22.050 -21.473 -18.240 1.00 42.03 175 TYR B CA 1
ATOM 6685 C C . TYR B 1 372 ? -22.514 -22.384 -17.100 1.00 45.65 175 TYR B C 1
ATOM 6686 O O . TYR B 1 372 ? -22.411 -23.630 -17.251 1.00 48.37 175 TYR B O 1
AT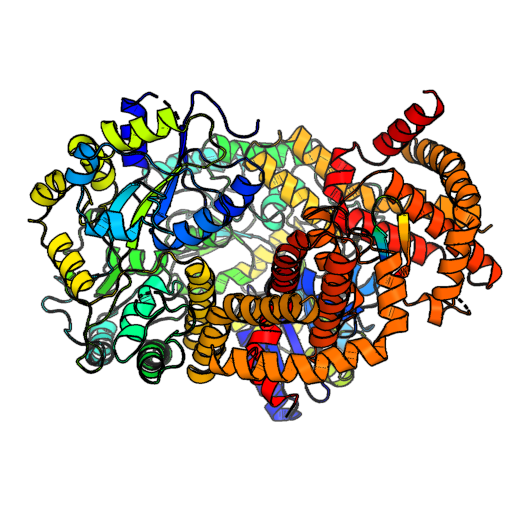OM 6695 N N . ARG B 1 373 ? -23.005 -21.795 -16.000 1.00 46.53 176 ARG B N 1
ATOM 6696 C CA . ARG B 1 373 ? -23.407 -22.556 -14.784 1.00 49.86 176 ARG B CA 1
ATOM 6697 C C . ARG B 1 373 ? -24.359 -23.683 -15.211 1.00 46.54 176 ARG B C 1
ATOM 6698 O O . ARG B 1 373 ? -24.088 -24.843 -14.853 1.00 44.69 176 ARG B O 1
ATOM 6706 N N . GLN B 1 374 ? -25.366 -23.354 -16.021 1.00 43.10 177 GLN B N 1
ATOM 6707 C CA . GLN B 1 374 ? -26.459 -24.251 -16.478 1.00 44.44 177 GLN B CA 1
ATOM 6708 C C . GLN B 1 374 ? -25.870 -25.381 -17.322 1.00 40.83 177 GLN B C 1
ATOM 6709 O O . GLN B 1 374 ? -26.144 -26.539 -17.009 1.00 38.06 177 GLN B O 1
ATOM 6715 N N . SER B 1 375 ? -25.121 -25.030 -18.367 1.00 40.04 178 SER B N 1
ATOM 6716 C CA . SER B 1 375 ? -24.372 -25.979 -19.226 1.00 41.90 178 SER B CA 1
ATOM 6717 C C . SER B 1 375 ? -23.635 -26.979 -18.330 1.00 44.19 178 SER B C 1
ATOM 6718 O O . SER B 1 375 ? -23.875 -28.191 -18.488 1.00 47.16 178 SER B O 1
ATOM 6721 N N . LEU B 1 376 ? -22.783 -26.488 -17.418 1.00 41.84 179 LEU B N 1
ATOM 6722 C CA . LEU B 1 376 ? -21.923 -27.338 -16.556 1.00 39.95 179 LEU B CA 1
ATOM 6723 C C . LEU B 1 376 ? -22.796 -28.287 -15.739 1.00 39.63 179 LEU B C 1
ATOM 6724 O O . LEU B 1 376 ? -22.465 -29.493 -15.683 1.00 39.95 179 LEU B O 1
ATOM 6729 N N . GLU B 1 377 ? -23.870 -27.747 -15.149 1.00 40.86 180 GLU B N 1
ATOM 6730 C CA . GLU B 1 377 ? -24.820 -28.494 -14.278 1.00 40.17 180 GLU B CA 1
ATOM 6731 C C . GLU B 1 377 ? -25.396 -29.669 -15.072 1.00 34.39 180 GLU B C 1
ATOM 6732 O O . GLU B 1 377 ? -25.246 -30.814 -14.628 1.00 29.41 180 GLU B O 1
ATOM 6738 N N . ILE B 1 378 ? -25.981 -29.366 -16.228 1.00 32.43 181 ILE B N 1
ATOM 6739 C CA . ILE B 1 378 ? -26.674 -30.332 -17.125 1.00 34.06 181 ILE B CA 1
ATOM 6740 C C . ILE B 1 378 ? -25.642 -31.361 -17.579 1.00 35.02 181 ILE B C 1
ATOM 6741 O O . ILE B 1 378 ? -25.872 -32.566 -17.356 1.00 34.65 181 ILE B O 1
ATOM 6746 N N . ILE B 1 379 ? -24.548 -30.904 -18.190 1.00 34.13 182 ILE B N 1
ATOM 6747 C CA . ILE B 1 379 ? -23.569 -31.806 -18.852 1.00 35.18 182 ILE B CA 1
ATOM 6748 C C . ILE B 1 379 ? -22.935 -32.689 -17.780 1.00 37.20 182 ILE B C 1
ATOM 6749 O O . ILE B 1 379 ? -22.928 -33.914 -17.979 1.00 37.11 182 ILE B O 1
ATOM 6754 N N . SER B 1 380 ? -22.455 -32.096 -16.689 1.00 39.75 183 SER B N 1
ATOM 6755 C CA . SER B 1 380 ? -21.755 -32.821 -15.602 1.00 46.48 183 SER B CA 1
ATOM 6756 C C . SER B 1 380 ? -22.685 -33.890 -15.016 1.00 49.13 183 SER B C 1
ATOM 6757 O O . SER B 1 380 ? -22.208 -35.033 -14.831 1.00 54.92 183 SER B O 1
ATOM 6760 N N . ARG B 1 381 ? -23.956 -33.554 -14.755 1.00 49.66 184 ARG B N 1
ATOM 6761 C CA . ARG B 1 381 ? -24.921 -34.512 -14.155 1.00 53.26 184 ARG B CA 1
ATOM 6762 C C . ARG B 1 381 ? -25.068 -35.683 -15.126 1.00 52.14 184 ARG B C 1
ATOM 6763 O O . ARG B 1 381 ? -24.870 -36.827 -14.694 1.00 52.78 184 ARG B O 1
ATOM 6771 N N . TYR B 1 382 ? -25.374 -35.393 -16.391 1.00 46.82 185 TYR B N 1
ATOM 6772 C CA . TYR B 1 382 ? -25.572 -36.421 -17.443 1.00 42.37 185 TYR B CA 1
ATOM 6773 C C . TYR B 1 382 ? -24.351 -37.342 -17.455 1.00 42.16 185 TYR B C 1
ATOM 6774 O O . TYR B 1 382 ? -24.546 -38.563 -17.452 1.00 46.25 185 TYR B O 1
ATOM 6783 N N . LEU B 1 383 ? -23.139 -36.787 -17.435 1.00 41.27 186 LEU B N 1
ATOM 6784 C CA . LEU B 1 383 ? -21.899 -37.593 -17.584 1.00 43.94 186 LEU B CA 1
ATOM 6785 C C . LEU B 1 383 ? -21.763 -38.535 -16.379 1.00 48.11 186 LEU B C 1
ATOM 6786 O O . LEU B 1 383 ? -21.512 -39.757 -16.605 1.00 50.39 186 LEU B O 1
ATOM 6791 N N . ARG B 1 384 ? -21.958 -38.031 -15.153 1.00 48.39 187 ARG B N 1
ATOM 6792 C CA . ARG B 1 384 ? -21.794 -38.840 -13.911 1.00 50.89 187 ARG B CA 1
ATOM 6793 C C . ARG B 1 384 ? -22.927 -39.868 -13.828 1.00 49.28 187 ARG B C 1
ATOM 6794 O O . ARG B 1 384 ? -22.666 -40.996 -13.378 1.00 46.75 187 ARG B O 1
ATOM 6802 N N . GLU B 1 385 ? -24.136 -39.485 -14.239 1.00 50.26 188 GLU B N 1
ATOM 6803 C CA . GLU B 1 385 ? -25.321 -40.383 -14.242 1.00 53.65 188 GLU B CA 1
ATOM 6804 C C . GLU B 1 385 ? -25.088 -41.553 -15.198 1.00 54.45 188 GLU B C 1
ATOM 6805 O O . GLU B 1 385 ? -25.390 -42.682 -14.789 1.00 60.55 188 GLU B O 1
ATOM 6811 N N . GLN B 1 386 ? -24.598 -41.288 -16.414 1.00 51.48 189 GLN B N 1
ATOM 6812 C CA . GLN B 1 386 ? -24.368 -42.318 -17.464 1.00 51.23 189 GLN B CA 1
ATOM 6813 C C . GLN B 1 386 ? -23.318 -43.321 -16.960 1.00 55.81 189 GLN B C 1
ATOM 6814 O O . GLN B 1 386 ? -23.558 -44.532 -17.103 1.00 57.22 189 GLN B O 1
ATOM 6820 N N . ALA B 1 387 ? -22.227 -42.835 -16.354 1.00 58.08 190 ALA B N 1
ATOM 6821 C CA . ALA B 1 387 ? -21.170 -43.635 -15.691 1.00 63.05 190 ALA B CA 1
ATOM 6822 C C . ALA B 1 387 ? -21.755 -44.495 -14.559 1.00 66.28 190 ALA B C 1
ATOM 6823 O O . ALA B 1 387 ? -21.545 -45.706 -14.576 1.00 74.70 190 ALA B O 1
ATOM 6825 N N . THR B 1 388 ? -22.474 -43.880 -13.618 1.00 67.82 191 THR B N 1
ATOM 6826 C CA . THR B 1 388 ? -23.104 -44.513 -12.427 1.00 67.58 191 THR B CA 1
ATOM 6827 C C . THR B 1 388 ? -24.632 -44.336 -12.487 1.00 67.75 191 THR B C 1
ATOM 6828 O O . THR B 1 388 ? -25.303 -45.143 -13.183 1.00 67.01 191 THR B O 1
ATOM 6832 N N . SER B 1 399 ? -33.420 -21.846 -13.312 1.00 90.03 202 SER B N 1
ATOM 6833 C CA . SER B 1 399 ? -32.367 -22.615 -14.028 1.00 88.59 202 SER B CA 1
ATOM 6834 C C . SER B 1 399 ? -32.397 -24.096 -13.616 1.00 84.07 202 SER B C 1
ATOM 6835 O O . SER B 1 399 ? -31.944 -24.929 -14.423 1.00 76.35 202 SER B O 1
ATOM 6838 N N . GLY B 1 400 ? -32.921 -24.413 -12.419 1.00 85.03 203 GLY B N 1
ATOM 6839 C CA . GLY B 1 400 ? -33.223 -25.785 -11.948 1.00 79.94 203 GLY B CA 1
ATOM 6840 C C . GLY B 1 400 ? -34.345 -26.446 -12.743 1.00 72.72 203 GLY B C 1
ATOM 6841 O O . GLY B 1 400 ? -34.181 -27.617 -13.125 1.00 66.74 203 GLY B O 1
ATOM 6842 N N . ALA B 1 401 ? -35.442 -25.721 -13.002 1.00 70.87 204 ALA B N 1
ATOM 6843 C CA . ALA B 1 401 ? -36.597 -26.165 -13.825 1.00 71.70 204 ALA B CA 1
ATOM 6844 C C . ALA B 1 401 ? -36.128 -26.442 -15.262 1.00 69.24 204 ALA B C 1
ATOM 6845 O O . ALA B 1 401 ? -36.479 -27.501 -15.800 1.00 63.21 204 ALA B O 1
ATOM 6847 N N . THR B 1 402 ? -35.366 -25.520 -15.853 1.00 69.35 205 THR B N 1
ATOM 6848 C CA . THR B 1 402 ? -34.748 -25.664 -17.203 1.00 68.40 205 THR B CA 1
ATOM 6849 C C . THR B 1 402 ? -33.773 -26.854 -17.183 1.00 64.67 205 THR B C 1
ATOM 6850 O O . THR B 1 402 ? -33.901 -27.721 -18.075 1.00 57.31 205 THR B O 1
ATOM 6854 N N . SER B 1 403 ? -32.859 -26.896 -16.200 1.00 61.48 206 SER B N 1
ATOM 6855 C CA . SER B 1 403 ? -31.875 -27.993 -15.972 1.00 56.51 206 SER B CA 1
ATOM 6856 C C . SER B 1 403 ? -32.593 -29.349 -15.922 1.00 56.00 206 SER B C 1
ATOM 6857 O O . SER B 1 403 ? -32.182 -30.258 -16.672 1.00 51.28 206 SER B O 1
ATOM 6860 N N . ARG B 1 404 ? -33.617 -29.471 -15.067 1.00 61.37 207 ARG B N 1
ATOM 6861 C CA . ARG B 1 404 ? -34.387 -30.726 -14.839 1.00 69.56 207 ARG B CA 1
ATOM 6862 C C . ARG B 1 404 ? -34.940 -31.198 -16.191 1.00 70.29 207 ARG B C 1
ATOM 6863 O O . ARG B 1 404 ? -34.712 -32.371 -16.544 1.00 74.89 207 ARG B O 1
ATOM 6871 N N . LYS B 1 405 ? -35.607 -30.306 -16.932 1.00 66.62 208 LYS B N 1
ATOM 6872 C CA . LYS B 1 405 ? -36.279 -30.630 -18.220 1.00 63.86 208 LYS B CA 1
ATOM 6873 C C . LYS B 1 405 ? -35.217 -30.959 -19.273 1.00 59.29 208 LYS B C 1
ATOM 6874 O O . LYS B 1 405 ? -35.474 -31.870 -20.088 1.00 54.30 208 LYS B O 1
ATOM 6880 N N . ALA B 1 406 ? -34.084 -30.248 -19.256 1.00 55.23 209 ALA B N 1
ATOM 6881 C CA . ALA B 1 406 ? -32.962 -30.416 -20.213 1.00 57.75 209 ALA B CA 1
ATOM 6882 C C . ALA B 1 406 ? -32.271 -31.766 -19.985 1.00 56.33 209 ALA B C 1
ATOM 6883 O O . ALA B 1 406 ? -32.089 -32.524 -20.957 1.00 57.80 209 ALA B O 1
ATOM 6885 N N . LEU B 1 407 ? -31.905 -32.051 -18.736 1.00 53.06 210 LEU B N 1
ATOM 6886 C CA . LEU B 1 407 ? -31.364 -33.369 -18.310 1.00 52.13 210 LEU B CA 1
ATOM 6887 C C . LEU B 1 407 ? -32.370 -34.487 -18.666 1.00 52.14 210 LEU B C 1
ATOM 6888 O O . LEU B 1 407 ? -31.920 -35.528 -19.189 1.00 50.76 210 LEU B O 1
ATOM 6893 N N . GLU B 1 408 ? -33.679 -34.291 -18.419 1.00 48.67 211 GLU B N 1
ATOM 6894 C CA . GLU B 1 408 ? -34.749 -35.269 -18.781 1.00 51.32 211 GLU B CA 1
ATOM 6895 C C . GLU B 1 408 ? -34.654 -35.549 -20.284 1.00 50.54 211 GLU B C 1
ATOM 6896 O O . GLU B 1 408 ? -34.598 -36.735 -20.668 1.00 57.80 211 GLU B O 1
ATOM 6898 N N . THR B 1 409 ? -34.581 -34.484 -21.086 1.00 52.87 212 THR B N 1
ATOM 6899 C CA . THR B 1 409 ? -34.470 -34.518 -22.569 1.00 50.97 212 THR B CA 1
ATOM 6900 C C . THR B 1 409 ? -33.163 -35.201 -22.977 1.00 53.04 212 THR B C 1
ATOM 6901 O O . THR B 1 409 ? -33.200 -36.111 -23.846 1.00 55.45 212 THR B O 1
ATOM 6905 N N . LEU B 1 410 ? -32.056 -34.780 -22.368 1.00 50.41 213 LEU B N 1
ATOM 6906 C CA . LEU B 1 410 ? -30.711 -35.328 -22.677 1.00 49.50 213 LEU B CA 1
ATOM 6907 C C . LEU B 1 410 ? -30.724 -36.843 -22.435 1.00 50.08 213 LEU B C 1
ATOM 6908 O O . LEU B 1 410 ? -30.147 -37.565 -23.259 1.00 51.13 213 LEU B O 1
ATOM 6913 N N . ARG B 1 411 ? -31.377 -37.300 -21.362 1.00 53.67 214 ARG B N 1
ATOM 6914 C CA . ARG B 1 411 ? -31.476 -38.740 -21.002 1.00 55.50 214 ARG B CA 1
ATOM 6915 C C . ARG B 1 411 ? -32.086 -39.511 -22.176 1.00 62.71 214 ARG B C 1
ATOM 6916 O O . ARG B 1 411 ? -31.396 -40.418 -22.688 1.00 67.50 214 ARG B O 1
ATOM 6924 N N . ARG B 1 412 ? -33.294 -39.138 -22.613 1.00 63.15 215 ARG B N 1
ATOM 6925 C CA . ARG B 1 412 ? -33.993 -39.854 -23.719 1.00 59.78 215 ARG B CA 1
ATOM 6926 C C . ARG B 1 412 ? -33.167 -39.722 -25.007 1.00 52.60 215 ARG B C 1
ATOM 6927 O O . ARG B 1 412 ? -32.821 -40.777 -25.568 1.00 52.44 215 ARG B O 1
ATOM 6935 N N . VAL B 1 413 ? -32.807 -38.505 -25.423 1.00 50.28 216 VAL B N 1
ATOM 6936 C CA . VAL B 1 413 ? -32.164 -38.241 -26.748 1.00 54.06 216 VAL B CA 1
ATOM 6937 C C . VAL B 1 413 ? -30.745 -38.843 -26.787 1.00 56.78 216 VAL B C 1
ATOM 6938 O O . VAL B 1 413 ? -30.422 -39.545 -27.779 1.00 50.54 216 VAL B O 1
ATOM 6942 N N . GLY B 1 414 ? -29.917 -38.553 -25.772 1.00 56.93 217 GLY B N 1
ATOM 6943 C CA . GLY B 1 414 ? -28.476 -38.870 -25.753 1.00 52.29 217 GLY B CA 1
ATOM 6944 C C . GLY B 1 414 ? -28.227 -40.366 -25.693 1.00 55.73 217 GLY B C 1
ATOM 6945 O O . GLY B 1 414 ? -27.293 -40.835 -26.381 1.00 50.53 217 GLY B O 1
ATOM 6946 N N . ASP B 1 415 ? -29.012 -41.094 -24.891 1.00 58.18 218 ASP B N 1
ATOM 6947 C CA . ASP B 1 415 ? -28.991 -42.585 -24.850 1.00 63.59 218 ASP B CA 1
ATOM 6948 C C . ASP B 1 415 ? -29.311 -43.117 -26.258 1.00 60.12 218 ASP B C 1
ATOM 6949 O O . ASP B 1 415 ? -28.751 -44.164 -26.652 1.00 55.50 218 ASP B O 1
ATOM 6954 N N . GLY B 1 416 ? -30.166 -42.399 -26.998 1.00 57.68 219 GLY B N 1
ATOM 6955 C CA . GLY B 1 416 ? -30.517 -42.698 -28.404 1.00 55.13 219 GLY B CA 1
ATOM 6956 C C . GLY B 1 416 ? -29.375 -42.414 -29.373 1.00 51.61 219 GLY B C 1
ATOM 6957 O O . GLY B 1 416 ? -29.114 -43.269 -30.254 1.00 44.68 219 GLY B O 1
ATOM 6958 N N . VAL B 1 417 ? -28.721 -41.253 -29.238 1.00 49.65 220 VAL B N 1
ATOM 6959 C CA . VAL B 1 417 ? -27.586 -40.856 -30.129 1.00 49.31 220 VAL B CA 1
ATOM 6960 C C . VAL B 1 417 ? -26.436 -41.845 -29.914 1.00 51.13 220 VAL B C 1
ATOM 6961 O O . VAL B 1 417 ? -25.830 -42.241 -30.911 1.00 55.51 220 VAL B O 1
ATOM 6965 N N . GLN B 1 418 ? -26.170 -42.237 -28.663 1.00 47.37 221 GLN B N 1
ATOM 6966 C CA . GLN B 1 418 ? -25.138 -43.243 -28.304 1.00 46.52 221 GLN B CA 1
ATOM 6967 C C . GLN B 1 418 ? -25.443 -44.569 -29.001 1.00 51.73 221 GLN B C 1
ATOM 6968 O O . GLN B 1 418 ? -24.524 -45.136 -29.667 1.00 50.06 221 GLN B O 1
ATOM 6974 N N . ARG B 1 419 ? -26.680 -45.045 -28.863 1.00 57.56 222 ARG B N 1
ATOM 6975 C CA . ARG B 1 419 ? -27.122 -46.327 -29.474 1.00 61.76 222 ARG B CA 1
ATOM 6976 C C . ARG B 1 419 ? -26.876 -46.267 -30.993 1.00 57.39 222 ARG B C 1
ATOM 6977 O O . ARG B 1 419 ? -26.290 -47.214 -31.525 1.00 56.45 222 ARG B O 1
ATOM 6985 N N . ASN B 1 420 ? -27.270 -45.179 -31.662 1.00 55.37 223 ASN B N 1
ATOM 6986 C CA . ASN B 1 420 ? -27.264 -45.084 -33.148 1.00 57.01 223 ASN B CA 1
ATOM 6987 C C . ASN B 1 420 ? -25.847 -44.801 -33.669 1.00 56.35 223 ASN B C 1
ATOM 6988 O O . ASN B 1 420 ? -25.576 -45.166 -34.815 1.00 53.15 223 ASN B O 1
ATOM 6993 N N . HIS B 1 421 ? -24.978 -44.169 -32.875 1.00 60.74 224 HIS B N 1
ATOM 6994 C CA . HIS B 1 421 ? -23.615 -43.745 -33.294 1.00 62.56 224 HIS B CA 1
ATOM 6995 C C . HIS B 1 421 ? -22.535 -44.667 -32.697 1.00 63.76 224 HIS B C 1
ATOM 6996 O O . HIS B 1 421 ? -21.354 -44.271 -32.738 1.00 66.46 224 HIS B O 1
ATOM 7003 N N . GLU B 1 422 ? -22.903 -45.853 -32.194 1.00 64.43 225 GLU B N 1
ATOM 7004 C CA . GLU B 1 422 ? -21.982 -46.734 -31.419 1.00 64.28 225 GLU B CA 1
ATOM 7005 C C . GLU B 1 422 ? -20.711 -47.026 -32.226 1.00 59.19 225 GLU B C 1
ATOM 7006 O O . GLU B 1 422 ? -19.614 -46.852 -31.653 1.00 58.76 225 GLU B O 1
ATOM 7012 N N . THR B 1 423 ? -20.852 -47.429 -33.490 1.00 57.00 226 THR B N 1
ATOM 7013 C CA . THR B 1 423 ? -19.728 -47.824 -34.383 1.00 55.62 226 THR B CA 1
ATOM 7014 C C . THR B 1 423 ? -18.714 -46.677 -34.502 1.00 58.42 226 THR B C 1
ATOM 7015 O O . THR B 1 423 ? -17.503 -46.948 -34.302 1.00 63.98 226 THR B O 1
ATOM 7019 N N . ALA B 1 424 ? -19.180 -45.462 -34.823 1.00 56.01 227 ALA B N 1
ATOM 7020 C CA . ALA B 1 424 ? -18.327 -44.261 -34.994 1.00 54.00 227 ALA B CA 1
ATOM 7021 C C . ALA B 1 424 ? -17.678 -43.898 -33.652 1.00 49.91 227 ALA B C 1
ATOM 7022 O O . ALA B 1 424 ? -16.470 -43.587 -33.645 1.00 45.13 227 ALA B O 1
ATOM 7024 N N . PHE B 1 425 ? -18.455 -43.948 -32.565 1.00 47.07 228 PHE B N 1
ATOM 7025 C CA . PHE B 1 425 ? -18.028 -43.534 -31.202 1.00 45.55 228 PHE B CA 1
ATOM 7026 C C . PHE B 1 425 ? -16.943 -44.500 -30.719 1.00 44.75 228 PHE B C 1
ATOM 7027 O O . PHE B 1 425 ? -15.962 -44.017 -30.150 1.00 50.36 228 PHE B O 1
ATOM 7035 N N . GLN B 1 426 ? -17.091 -45.800 -30.977 1.00 44.41 229 GLN B N 1
ATOM 7036 C CA . GLN B 1 426 ? -16.088 -46.820 -30.574 1.00 48.90 229 GLN B CA 1
ATOM 7037 C C . GLN B 1 426 ? -14.773 -46.609 -31.345 1.00 50.01 229 GLN B C 1
ATOM 7038 O O . GLN B 1 426 ? -13.711 -46.625 -30.689 1.00 48.45 229 GLN B O 1
ATOM 7044 N N . GLY B 1 427 ? -14.835 -46.436 -32.672 1.00 49.90 230 GLY B N 1
ATOM 7045 C CA . GLY B 1 427 ? -13.662 -46.115 -33.513 1.00 49.09 230 GLY B CA 1
ATOM 7046 C C . GLY B 1 427 ? -12.849 -44.972 -32.925 1.00 49.46 230 GLY B C 1
ATOM 7047 O O . GLY B 1 427 ? -11.613 -45.125 -32.792 1.00 53.38 230 GLY B O 1
ATOM 7048 N N . MET B 1 428 ? -13.531 -43.884 -32.544 1.00 55.38 231 MET B N 1
ATOM 7049 C CA . MET B 1 428 ? -12.928 -42.614 -32.053 1.00 58.74 231 MET B CA 1
ATOM 7050 C C . MET B 1 428 ? -12.329 -42.823 -30.661 1.00 55.77 231 MET B C 1
ATOM 7051 O O . MET B 1 428 ? -11.268 -42.258 -30.394 1.00 60.70 231 MET B O 1
ATOM 7056 N N . LEU B 1 429 ? -12.991 -43.607 -29.816 1.00 53.29 232 LEU B N 1
ATOM 7057 C CA . LEU B 1 429 ? -12.571 -43.882 -28.416 1.00 53.38 232 LEU B CA 1
ATOM 7058 C C . LEU B 1 429 ? -11.248 -44.650 -28.420 1.00 52.51 232 LEU B C 1
ATOM 7059 O O . LEU B 1 429 ? -10.369 -44.310 -27.600 1.00 53.34 232 LEU B O 1
ATOM 7064 N N . ARG B 1 430 ? -11.148 -45.653 -29.298 1.00 56.67 233 ARG B N 1
ATOM 7065 C CA . ARG B 1 430 ? -9.960 -46.526 -29.485 1.00 57.12 233 ARG B CA 1
ATOM 7066 C C . ARG B 1 430 ? -8.804 -45.677 -30.029 1.00 55.58 233 ARG B C 1
ATOM 7067 O O . ARG B 1 430 ? -7.667 -45.941 -29.623 1.00 53.79 233 ARG B O 1
ATOM 7075 N N . LYS B 1 431 ? -9.075 -44.666 -30.855 1.00 53.57 234 LYS B N 1
ATOM 7076 C CA . LYS B 1 431 ? -8.033 -43.729 -31.340 1.00 59.60 234 LYS B CA 1
ATOM 7077 C C . LYS B 1 431 ? -7.618 -42.775 -30.205 1.00 61.95 234 LYS B C 1
ATOM 7078 O O . LYS B 1 431 ? -6.406 -42.586 -30.030 1.00 68.13 234 LYS B O 1
ATOM 7084 N N . LEU B 1 432 ? -8.574 -42.163 -29.490 1.00 64.60 235 LEU B N 1
ATOM 7085 C CA . LEU B 1 432 ? -8.350 -40.996 -28.574 1.00 64.03 235 LEU B CA 1
ATOM 7086 C C . LEU B 1 432 ? -8.281 -41.453 -27.111 1.00 64.60 235 LEU B C 1
ATOM 7087 O O . LEU B 1 432 ? -9.100 -40.970 -26.291 1.00 58.83 235 LEU B O 1
ATOM 7092 N N . ASP B 1 433 ? -7.311 -42.305 -26.785 1.00 71.12 236 ASP B N 1
ATOM 7093 C CA . ASP B 1 433 ? -7.142 -42.910 -25.433 1.00 85.95 236 ASP B CA 1
ATOM 7094 C C . ASP B 1 433 ? -6.677 -41.823 -24.453 1.00 85.34 236 ASP B C 1
ATOM 7095 O O . ASP B 1 433 ? -5.785 -41.037 -24.827 1.00 85.14 236 ASP B O 1
ATOM 7100 N N . ILE B 1 434 ? -7.244 -41.784 -23.235 1.00 85.09 237 ILE B N 1
ATOM 7101 C CA . ILE B 1 434 ? -7.052 -40.666 -22.255 1.00 84.01 237 ILE B CA 1
ATOM 7102 C C . ILE B 1 434 ? -6.166 -41.112 -21.082 1.00 75.90 237 ILE B C 1
ATOM 7103 O O . ILE B 1 434 ? -6.465 -42.143 -20.442 1.00 76.13 237 ILE B O 1
ATOM 7108 N N . LYS B 1 435 ? -5.156 -40.303 -20.755 1.00 69.87 238 LYS B N 1
ATOM 7109 C CA . LYS B 1 435 ? -4.177 -40.595 -19.677 1.00 67.42 238 LYS B CA 1
ATOM 7110 C C . LYS B 1 435 ? -4.379 -39.606 -18.519 1.00 67.53 238 LYS B C 1
ATOM 7111 O O . LYS B 1 435 ? -4.262 -40.037 -17.364 1.00 66.62 238 LYS B O 1
ATOM 7113 N N . ASN B 1 436 ? -4.692 -38.338 -18.798 1.00 67.48 239 ASN B N 1
ATOM 7114 C CA . ASN B 1 436 ? -4.627 -37.254 -17.778 1.00 70.72 239 ASN B CA 1
ATOM 7115 C C . ASN B 1 436 ? -5.671 -36.168 -18.052 1.00 63.28 239 ASN B C 1
ATOM 7116 O O . ASN B 1 436 ? -6.377 -36.245 -19.071 1.00 62.13 239 ASN B O 1
ATOM 7121 N N . GLU B 1 437 ? -5.745 -35.187 -17.152 1.00 60.79 240 GLU B N 1
ATOM 7122 C CA . GLU B 1 437 ? -6.635 -34.000 -17.253 1.00 68.44 240 GLU B CA 1
ATOM 7123 C C . GLU B 1 437 ? -6.374 -33.251 -18.567 1.00 77.79 240 GLU B C 1
ATOM 7124 O O . GLU B 1 437 ? -7.361 -32.723 -19.133 1.00 75.27 240 GLU B O 1
ATOM 7130 N N . ASP B 1 438 ? -5.118 -33.222 -19.045 1.00 87.37 241 ASP B N 1
ATOM 7131 C CA . ASP B 1 438 ? -4.682 -32.465 -20.257 1.00 86.00 241 ASP B CA 1
ATOM 7132 C C . ASP B 1 438 ? -5.154 -33.188 -21.531 1.00 83.40 241 ASP B C 1
ATOM 7133 O O . ASP B 1 438 ? -5.556 -32.490 -22.483 1.00 78.05 241 ASP B O 1
ATOM 7138 N N . ASP B 1 439 ? -5.086 -34.526 -21.566 1.00 80.18 242 ASP B N 1
ATOM 7139 C CA . ASP B 1 439 ? -5.618 -35.346 -22.693 1.00 74.67 242 ASP B CA 1
ATOM 7140 C C . ASP B 1 439 ? -7.141 -35.182 -22.752 1.00 66.44 242 ASP B C 1
ATOM 7141 O O . ASP B 1 439 ? -7.681 -35.125 -23.860 1.00 63.22 242 ASP B O 1
ATOM 7146 N N . VAL B 1 440 ? -7.802 -35.092 -21.598 1.00 59.45 243 VAL B N 1
ATOM 7147 C CA . VAL B 1 440 ? -9.263 -34.806 -21.476 1.00 56.28 243 VAL B CA 1
ATOM 7148 C C . VAL B 1 440 ? -9.545 -33.411 -22.070 1.00 57.61 243 VAL B C 1
ATOM 7149 O O . VAL B 1 440 ? -10.584 -33.244 -22.742 1.00 57.05 243 VAL B O 1
ATOM 7153 N N . LYS B 1 441 ? -8.670 -32.436 -21.805 1.00 57.11 244 LYS B N 1
ATOM 7154 C CA . LYS B 1 441 ? -8.772 -31.045 -22.324 1.00 59.86 244 LYS B CA 1
ATOM 7155 C C . LYS B 1 441 ? -8.604 -31.067 -23.853 1.00 62.40 244 LYS B C 1
ATOM 7156 O O . LYS B 1 441 ? -9.392 -30.392 -24.556 1.00 63.91 244 LYS B O 1
ATOM 7158 N N . SER B 1 442 ? -7.598 -31.798 -24.346 1.00 59.81 245 SER B N 1
ATOM 7159 C CA . SER B 1 442 ? -7.269 -31.959 -25.791 1.00 53.89 245 SER B CA 1
ATOM 7160 C C . SER B 1 442 ? -8.459 -32.592 -26.531 1.00 45.99 245 SER B C 1
ATOM 7161 O O . SER B 1 442 ? -8.857 -32.077 -27.594 1.00 40.31 245 SER B O 1
ATOM 7164 N N . LEU B 1 443 ? -8.996 -33.677 -25.973 1.00 42.47 246 LEU B N 1
ATOM 7165 C CA . LEU B 1 443 ? -10.213 -34.371 -26.462 1.00 41.28 246 LEU B CA 1
ATOM 7166 C C . LEU B 1 443 ? -11.297 -33.336 -26.763 1.00 41.21 246 LEU B C 1
ATOM 7167 O O . LEU B 1 443 ? -11.832 -33.363 -27.884 1.00 38.72 246 LEU B O 1
ATOM 7172 N N . SER B 1 444 ? -11.608 -32.479 -25.791 1.00 42.31 247 SER B N 1
ATOM 7173 C CA . SER B 1 444 ? -12.615 -31.396 -25.926 1.00 47.00 247 SER B CA 1
ATOM 7174 C C . SER B 1 444 ? -12.353 -30.549 -27.177 1.00 47.48 247 SER B C 1
ATOM 7175 O O . SER B 1 444 ? -13.285 -30.399 -27.992 1.00 45.81 247 SER B O 1
ATOM 7178 N N . ARG B 1 445 ? -11.145 -29.992 -27.307 1.00 52.35 248 ARG B N 1
ATOM 7179 C CA . ARG B 1 445 ? -10.788 -29.060 -28.416 1.00 53.84 248 ARG B CA 1
ATOM 7180 C C . ARG B 1 445 ? -11.010 -29.787 -29.747 1.00 52.20 248 ARG B C 1
ATOM 7181 O O . ARG B 1 445 ? -11.449 -29.142 -30.710 1.00 56.22 248 ARG B O 1
ATOM 7189 N N . VAL B 1 446 ? -10.722 -31.091 -29.790 1.00 48.86 249 VAL B N 1
ATOM 7190 C CA . VAL B 1 446 ? -10.884 -31.944 -31.003 1.00 46.73 249 VAL B CA 1
ATOM 7191 C C . VAL B 1 446 ? -12.375 -32.189 -31.240 1.00 43.36 249 VAL B C 1
ATOM 7192 O O . VAL B 1 446 ? -12.805 -32.068 -32.386 1.00 44.14 249 VAL B O 1
ATOM 7196 N N . MET B 1 447 ? -13.137 -32.523 -30.204 1.00 42.50 250 MET B N 1
ATOM 7197 C CA . MET B 1 447 ? -14.558 -32.953 -30.363 1.00 45.63 250 MET B CA 1
ATOM 7198 C C . MET B 1 447 ? -15.377 -31.856 -31.055 1.00 42.09 250 MET B C 1
ATOM 7199 O O . MET B 1 447 ? -16.104 -32.193 -32.030 1.00 37.91 250 MET B O 1
ATOM 7204 N N . ILE B 1 448 ? -15.282 -30.604 -30.583 1.00 40.22 251 ILE B N 1
ATOM 7205 C CA . ILE B 1 448 ? -16.060 -29.471 -31.184 1.00 43.26 251 ILE B CA 1
ATOM 7206 C C . ILE B 1 448 ? -15.812 -29.454 -32.691 1.00 44.81 251 ILE B C 1
ATOM 7207 O O . ILE B 1 448 ? -16.782 -29.233 -33.429 1.00 45.13 251 ILE B O 1
ATOM 7212 N N . HIS B 1 449 ? -14.569 -29.672 -33.125 1.00 46.49 252 HIS B N 1
ATOM 7213 C CA . HIS B 1 449 ? -14.172 -29.600 -34.556 1.00 45.97 252 HIS B CA 1
ATOM 7214 C C . HIS B 1 449 ? -14.797 -30.766 -35.322 1.00 45.85 252 HIS B C 1
ATOM 7215 O O . HIS B 1 449 ? -15.426 -30.516 -36.364 1.00 49.28 252 HIS B O 1
ATOM 7222 N N . VAL B 1 450 ? -14.667 -31.985 -34.788 1.00 47.92 253 VAL B N 1
ATOM 7223 C CA . VAL B 1 450 ? -15.142 -33.254 -35.420 1.00 48.68 253 VAL B CA 1
ATOM 7224 C C . VAL B 1 450 ? -16.653 -33.155 -35.635 1.00 50.49 253 VAL B C 1
ATOM 7225 O O . VAL B 1 450 ? -17.094 -33.293 -36.798 1.00 50.69 253 VAL B O 1
ATOM 7229 N N . PHE B 1 451 ? -17.402 -32.941 -34.548 1.00 51.97 254 PHE B N 1
ATOM 7230 C CA . PHE B 1 451 ? -18.882 -33.060 -34.505 1.00 51.66 254 PHE B CA 1
ATOM 7231 C C . PHE B 1 451 ? -19.556 -31.858 -35.176 1.00 56.14 254 PHE B C 1
ATOM 7232 O O . PHE B 1 451 ? -20.513 -32.081 -35.943 1.00 55.15 254 PHE B O 1
ATOM 7240 N N . SER B 1 452 ? -19.064 -30.647 -34.900 1.00 61.15 255 SER B N 1
ATOM 7241 C CA . SER B 1 452 ? -19.488 -29.373 -35.547 1.00 65.49 255 SER B CA 1
ATOM 7242 C C . SER B 1 452 ? -18.611 -29.111 -36.779 1.00 72.02 255 SER B C 1
ATOM 7243 O O . SER B 1 452 ? -17.745 -28.197 -36.714 1.00 77.70 255 SER B O 1
ATOM 7246 N N . ASP B 1 453 ? -18.833 -29.854 -37.871 1.00 77.90 256 ASP B N 1
ATOM 7247 C CA . ASP B 1 453 ? -18.048 -29.733 -39.136 1.00 90.63 256 ASP B CA 1
ATOM 7248 C C . ASP B 1 453 ? -18.060 -28.281 -39.648 1.00 94.32 256 ASP B C 1
ATOM 7249 O O . ASP B 1 453 ? -16.958 -27.677 -39.820 1.00 92.78 256 ASP B O 1
ATOM 7254 N N . GLY B 1 454 ? -19.256 -27.750 -39.908 1.00 93.38 257 GLY B N 1
ATOM 7255 C CA . GLY B 1 454 ? -19.466 -26.329 -40.243 1.00 90.69 257 GLY B CA 1
ATOM 7256 C C . GLY B 1 454 ? -20.481 -25.683 -39.319 1.00 84.67 257 GLY B C 1
ATOM 7257 O O . GLY B 1 454 ? -20.184 -24.597 -38.761 1.00 73.69 257 GLY B O 1
ATOM 7258 N N . VAL B 1 455 ? -21.630 -26.339 -39.145 1.00 81.70 258 VAL B N 1
ATOM 7259 C CA . VAL B 1 455 ? -22.885 -25.709 -38.641 1.00 86.19 258 VAL B CA 1
ATOM 7260 C C . VAL B 1 455 ? -23.078 -25.986 -37.144 1.00 80.41 258 VAL B C 1
ATOM 7261 O O . VAL B 1 455 ? -22.704 -27.066 -36.677 1.00 84.30 258 VAL B O 1
ATOM 7265 N N . THR B 1 456 ? -23.654 -25.017 -36.426 1.00 72.99 259 THR B N 1
ATOM 7266 C CA . THR B 1 456 ? -24.211 -25.192 -35.060 1.00 68.00 259 THR B CA 1
ATOM 7267 C C . THR B 1 456 ? -25.711 -25.506 -35.161 1.00 58.76 259 THR B C 1
ATOM 7268 O O . THR B 1 456 ? -26.459 -24.651 -35.650 1.00 61.08 259 THR B O 1
ATOM 7272 N N . ASN B 1 457 ? -26.112 -26.715 -34.762 1.00 47.72 260 ASN B N 1
ATOM 7273 C CA . ASN B 1 457 ? -27.525 -27.100 -34.512 1.00 42.15 260 ASN B CA 1
ATOM 7274 C C . ASN B 1 457 ? -27.573 -28.018 -33.285 1.00 39.55 260 ASN B C 1
ATOM 7275 O O . ASN B 1 457 ? -26.513 -28.527 -32.880 1.00 37.47 260 ASN B O 1
ATOM 7280 N N . TRP B 1 458 ? -28.758 -28.201 -32.702 1.00 38.61 261 TRP B N 1
ATOM 7281 C CA . TRP B 1 458 ? -28.970 -28.962 -31.440 1.00 37.72 261 TRP B CA 1
ATOM 7282 C C . TRP B 1 458 ? -28.572 -30.432 -31.632 1.00 38.52 261 TRP B C 1
ATOM 7283 O O . TRP B 1 458 ? -28.004 -31.009 -30.693 1.00 39.81 261 TRP B O 1
ATOM 7294 N N . GLY B 1 459 ? -28.837 -31.011 -32.805 1.00 39.61 262 GLY B N 1
ATOM 7295 C CA . GLY B 1 459 ? -28.379 -32.371 -33.148 1.00 41.87 262 GLY B CA 1
ATOM 7296 C C . GLY B 1 459 ? -26.893 -32.533 -32.876 1.00 43.05 262 GLY B C 1
ATOM 7297 O O . GLY B 1 459 ? -26.520 -33.434 -32.116 1.00 41.46 262 GLY B O 1
ATOM 7298 N N . ARG B 1 460 ? -26.073 -31.655 -33.452 1.00 47.76 263 ARG B N 1
ATOM 7299 C CA . ARG B 1 460 ? -24.596 -31.707 -33.308 1.00 49.59 263 ARG B CA 1
ATOM 7300 C C . ARG B 1 460 ? -24.192 -31.532 -31.834 1.00 46.32 263 ARG B C 1
ATOM 7301 O O . ARG B 1 460 ? -23.338 -32.300 -31.369 1.00 44.90 263 ARG B O 1
ATOM 7309 N N . ILE B 1 461 ? -24.792 -30.582 -31.118 1.00 42.38 264 ILE B N 1
ATOM 7310 C CA . ILE B 1 461 ? -24.463 -30.285 -29.690 1.00 38.84 264 ILE B CA 1
ATOM 7311 C C . ILE B 1 461 ? -24.799 -31.509 -28.832 1.00 34.78 264 ILE B C 1
ATOM 7312 O O . ILE B 1 461 ? -24.036 -31.814 -27.913 1.00 30.20 264 ILE B O 1
ATOM 7317 N N . VAL B 1 462 ? -25.905 -32.188 -29.115 1.00 33.96 265 VAL B N 1
ATOM 7318 C CA . VAL B 1 462 ? -26.311 -33.410 -28.357 1.00 35.94 265 VAL B CA 1
ATOM 7319 C C . VAL B 1 462 ? -25.353 -34.558 -28.688 1.00 34.26 265 VAL B C 1
ATOM 7320 O O . VAL B 1 462 ? -24.977 -35.265 -27.752 1.00 35.36 265 VAL B O 1
ATOM 7324 N N . THR B 1 463 ? -25.005 -34.734 -29.965 1.00 32.31 266 THR B N 1
ATOM 7325 C CA . THR B 1 463 ? -24.013 -35.727 -30.444 1.00 32.43 266 THR B CA 1
ATOM 7326 C C . THR B 1 463 ? -22.688 -35.495 -29.693 1.00 32.48 266 THR B C 1
ATOM 7327 O O . THR B 1 463 ? -22.116 -36.474 -29.197 1.00 33.30 266 THR B O 1
ATOM 7331 N N . LEU B 1 464 ? -22.227 -34.248 -29.572 1.00 33.34 267 LEU B N 1
ATOM 7332 C CA . LEU B 1 464 ? -20.973 -33.916 -28.844 1.00 33.76 267 LEU B CA 1
ATOM 7333 C C . LEU B 1 464 ? -21.112 -34.376 -27.384 1.00 32.28 267 LEU B C 1
ATOM 7334 O O . LEU B 1 464 ? -20.193 -35.029 -26.872 1.00 34.39 267 LEU B O 1
ATOM 7339 N N . ILE B 1 465 ? -22.211 -34.025 -26.725 1.00 30.67 268 ILE B N 1
ATOM 7340 C CA . ILE B 1 465 ? -22.435 -34.331 -25.283 1.00 30.52 268 ILE B CA 1
ATOM 7341 C C . ILE B 1 465 ? -22.579 -35.852 -25.145 1.00 34.69 268 ILE B C 1
ATOM 7342 O O . ILE B 1 465 ? -22.012 -36.412 -24.187 1.00 38.18 268 ILE B O 1
ATOM 7347 N N . SER B 1 466 ? -23.263 -36.496 -26.098 1.00 36.04 269 SER B N 1
ATOM 7348 C CA . SER B 1 466 ? -23.481 -37.965 -26.159 1.00 35.99 269 SER B CA 1
ATOM 7349 C C . SER B 1 466 ? -22.151 -38.705 -26.284 1.00 34.24 269 SER B C 1
ATOM 7350 O O . SER B 1 466 ? -22.081 -39.812 -25.727 1.00 36.70 269 SER B O 1
ATOM 7353 N N . PHE B 1 467 ? -21.173 -38.162 -27.016 1.00 31.36 270 PHE B N 1
ATOM 7354 C CA . PHE B 1 467 ? -19.800 -38.730 -27.091 1.00 33.54 270 PHE B CA 1
ATOM 7355 C C . PHE B 1 467 ? -19.097 -38.484 -25.748 1.00 33.75 270 PHE B C 1
ATOM 7356 O O . PHE B 1 467 ? -18.367 -39.383 -25.290 1.00 33.84 270 PHE B O 1
ATOM 7364 N N . GLY B 1 468 ? -19.300 -37.310 -25.142 1.00 31.12 271 GLY B N 1
ATOM 7365 C CA . GLY B 1 468 ? -18.772 -37.028 -23.797 1.00 31.41 271 GLY B CA 1
ATOM 7366 C C . GLY B 1 468 ? -19.248 -38.072 -22.809 1.00 29.95 271 GLY B C 1
ATOM 7367 O O . GLY B 1 468 ? -18.459 -38.530 -21.985 1.00 28.93 271 GLY B O 1
ATOM 7368 N N . ALA B 1 469 ? -20.516 -38.445 -22.907 1.00 31.16 272 ALA B N 1
ATOM 7369 C CA . ALA B 1 469 ? -21.143 -39.476 -22.056 1.00 32.48 272 ALA B CA 1
ATOM 7370 C C . ALA B 1 469 ? -20.464 -40.822 -22.318 1.00 31.61 272 ALA B C 1
ATOM 7371 O O . ALA B 1 469 ? -20.189 -41.539 -21.341 1.00 31.07 272 ALA B O 1
ATOM 7373 N N . PHE B 1 470 ? -20.235 -41.142 -23.598 1.00 33.02 273 PHE B N 1
ATOM 7374 C CA . PHE B 1 470 ? -19.672 -42.432 -24.095 1.00 32.33 273 PHE B CA 1
ATOM 7375 C C . PHE B 1 470 ? -18.290 -42.615 -23.468 1.00 31.68 273 PHE B C 1
ATOM 7376 O O . PHE B 1 470 ? -18.012 -43.698 -22.962 1.00 33.10 273 PHE B O 1
ATOM 7384 N N . VAL B 1 471 ? -17.502 -41.540 -23.444 1.00 33.21 274 VAL B N 1
ATOM 7385 C CA . VAL B 1 471 ? -16.126 -41.488 -22.873 1.00 34.82 274 VAL B CA 1
ATOM 7386 C C . VAL B 1 471 ? -16.217 -41.585 -21.347 1.00 35.26 274 VAL B C 1
ATOM 7387 O O . VAL B 1 471 ? -15.421 -42.321 -20.771 1.00 35.74 274 VAL B O 1
ATOM 7391 N N . ALA B 1 472 ? -17.164 -40.895 -20.711 1.00 38.10 275 ALA B N 1
ATOM 7392 C CA . ALA B 1 472 ? -17.357 -40.923 -19.238 1.00 38.72 275 ALA B CA 1
ATOM 7393 C C . ALA B 1 472 ? -17.608 -42.364 -18.789 1.00 38.58 275 ALA B C 1
ATOM 7394 O O . ALA B 1 472 ? -17.150 -42.729 -17.690 1.00 40.29 275 ALA B O 1
ATOM 7396 N N . LYS B 1 473 ? -18.345 -43.128 -19.602 1.00 41.41 276 LYS B N 1
ATOM 7397 C CA . LYS B 1 473 ? -18.681 -44.547 -19.331 1.00 44.67 276 LYS B CA 1
ATOM 7398 C C . LYS B 1 473 ? -17.393 -45.372 -19.428 1.00 47.39 276 LYS B C 1
ATOM 7399 O O . LYS B 1 473 ? -17.214 -46.303 -18.613 1.00 44.54 276 LYS B O 1
ATOM 7405 N N . HIS B 1 474 ? -16.544 -45.049 -20.410 1.00 47.64 277 HIS B N 1
ATOM 7406 C CA . HIS B 1 474 ? -15.250 -45.739 -20.651 1.00 47.47 277 HIS B CA 1
ATOM 7407 C C . HIS B 1 474 ? -14.311 -45.446 -19.481 1.00 48.41 277 HIS B C 1
ATOM 7408 O O . HIS B 1 474 ? -13.534 -46.353 -19.119 1.00 47.00 277 HIS B O 1
ATOM 7415 N N . LEU B 1 475 ? -14.381 -44.225 -18.930 1.00 47.37 278 LEU B N 1
ATOM 7416 C CA . LEU B 1 475 ? -13.504 -43.775 -17.821 1.00 47.30 278 LEU B CA 1
ATOM 7417 C C . LEU B 1 475 ? -13.793 -44.650 -16.597 1.00 48.77 278 LEU B C 1
ATOM 7418 O O . LEU B 1 475 ? -12.805 -45.118 -15.975 1.00 50.36 278 LEU B O 1
ATOM 7423 N N . LYS B 1 476 ? -15.072 -44.919 -16.307 1.00 47.28 279 LYS B N 1
ATOM 7424 C CA . LYS B 1 476 ? -15.478 -45.855 -15.226 1.00 50.83 279 LYS B CA 1
ATOM 7425 C C . LYS B 1 476 ? -14.905 -47.253 -15.510 1.00 49.18 279 LYS B C 1
ATOM 7426 O O . LYS B 1 476 ? -14.318 -47.827 -14.584 1.00 48.68 279 LYS B O 1
ATOM 7432 N N . THR B 1 477 ? -15.073 -47.763 -16.739 1.00 50.04 280 THR B N 1
ATOM 7433 C CA . THR B 1 477 ? -14.593 -49.089 -17.221 1.00 51.44 280 THR B CA 1
ATOM 7434 C C . THR B 1 477 ? -13.097 -49.238 -16.924 1.00 52.71 280 THR B C 1
ATOM 7435 O O . THR B 1 477 ? -12.671 -50.271 -16.370 1.00 55.26 280 THR B O 1
ATOM 7439 N N . ILE B 1 478 ? -12.341 -48.206 -17.270 1.00 51.51 281 ILE B N 1
ATOM 7440 C CA . ILE B 1 478 ? -10.858 -48.198 -17.278 1.00 52.89 281 ILE B CA 1
ATOM 7441 C C . ILE B 1 478 ? -10.373 -47.616 -15.938 1.00 54.00 281 ILE B C 1
ATOM 7442 O O . ILE B 1 478 ? -9.195 -47.226 -15.841 1.00 58.14 281 ILE B O 1
ATOM 7447 N N . ASN B 1 479 ? -11.248 -47.577 -14.927 1.00 52.51 282 ASN B N 1
ATOM 7448 C CA . ASN B 1 479 ? -10.889 -47.253 -13.516 1.00 55.04 282 ASN B CA 1
ATOM 7449 C C . ASN B 1 479 ? -10.285 -45.835 -13.424 1.00 57.52 282 ASN B C 1
ATOM 7450 O O . ASN B 1 479 ? -9.362 -45.644 -12.624 1.00 62.25 282 ASN B O 1
ATOM 7455 N N . GLN B 1 480 ? -10.796 -44.865 -14.191 1.00 62.83 283 GLN B N 1
ATOM 7456 C CA . GLN B 1 480 ? -10.385 -43.431 -14.141 1.00 64.22 283 GLN B CA 1
ATOM 7457 C C . GLN B 1 480 ? -11.608 -42.572 -13.803 1.00 66.34 283 GLN B C 1
ATOM 7458 O O . GLN B 1 480 ? -11.839 -41.589 -14.525 1.00 67.25 283 GLN B O 1
ATOM 7464 N N . GLU B 1 481 ? -12.360 -42.919 -12.751 1.00 67.60 284 GLU B N 1
ATOM 7465 C CA . GLU B 1 481 ? -13.644 -42.233 -12.419 1.00 68.11 284 GLU B CA 1
ATOM 7466 C C . GLU B 1 481 ? -13.390 -40.745 -12.125 1.00 66.23 284 GLU B C 1
ATOM 7467 O O . GLU B 1 481 ? -14.317 -39.951 -12.327 1.00 64.45 284 GLU B O 1
ATOM 7473 N N . SER B 1 482 ? -12.175 -40.369 -11.711 1.00 69.94 285 SER B N 1
ATOM 7474 C CA . SER B 1 482 ? -11.793 -38.991 -11.290 1.00 70.19 285 SER B CA 1
ATOM 7475 C C . SER B 1 482 ? -11.758 -38.010 -12.478 1.00 62.05 285 SER B C 1
ATOM 7476 O O . SER B 1 482 ? -11.900 -36.793 -12.230 1.00 47.70 285 SER B O 1
ATOM 7479 N N . CYS B 1 483 ? -11.592 -38.518 -13.708 1.00 58.24 286 CYS B N 1
ATOM 7480 C CA . CYS B 1 483 ? -11.377 -37.721 -14.951 1.00 54.69 286 CYS B CA 1
ATOM 7481 C C . CYS B 1 483 ? -12.718 -37.224 -15.538 1.00 51.95 286 CYS B C 1
ATOM 7482 O O . CYS B 1 483 ? -12.699 -36.449 -16.515 1.00 44.51 286 CYS B O 1
ATOM 7485 N N . ILE B 1 484 ? -13.843 -37.642 -14.951 1.00 51.53 287 ILE B N 1
ATOM 7486 C CA . ILE B 1 484 ? -15.222 -37.365 -15.450 1.00 54.25 287 ILE B CA 1
ATOM 7487 C C . ILE B 1 484 ? -15.538 -35.876 -15.278 1.00 51.78 287 ILE B C 1
ATOM 7488 O O . ILE B 1 484 ? -16.032 -35.262 -16.246 1.00 45.72 287 ILE B O 1
ATOM 7493 N N . GLU B 1 485 ? -15.286 -35.322 -14.093 1.00 53.85 288 GLU B N 1
ATOM 7494 C CA . GLU B 1 485 ? -15.621 -33.906 -13.781 1.00 62.61 288 GLU B CA 1
ATOM 7495 C C . GLU B 1 485 ? -14.807 -32.970 -14.687 1.00 58.38 288 GLU B C 1
ATOM 7496 O O . GLU B 1 485 ? -15.353 -32.039 -15.293 1.00 54.60 288 GLU B O 1
ATOM 7502 N N . PRO B 1 486 ? -13.473 -33.164 -14.803 1.00 53.98 289 PRO B N 1
ATOM 7503 C CA . PRO B 1 486 ? -12.680 -32.424 -15.785 1.00 54.81 289 PRO B CA 1
ATOM 7504 C C . PRO B 1 486 ? -13.187 -32.496 -17.237 1.00 53.17 289 PRO B C 1
ATOM 7505 O O . PRO B 1 486 ? -13.080 -31.508 -17.936 1.00 51.16 289 PRO B O 1
ATOM 7509 N N . LEU B 1 487 ? -13.683 -33.660 -17.667 1.00 49.28 290 LEU B N 1
ATOM 7510 C CA . LEU B 1 487 ? -14.210 -33.872 -19.040 1.00 46.34 290 LEU B CA 1
ATOM 7511 C C . LEU B 1 487 ? -15.441 -32.992 -19.219 1.00 41.55 290 LEU B C 1
ATOM 7512 O O . LEU B 1 487 ? -15.525 -32.291 -20.238 1.00 37.84 290 LEU B O 1
ATOM 7517 N N . ALA B 1 488 ? -16.352 -33.059 -18.249 1.00 39.05 291 ALA B N 1
ATOM 7518 C CA . ALA B 1 488 ? -17.582 -32.246 -18.182 1.00 37.45 291 ALA B CA 1
ATOM 7519 C C . ALA B 1 488 ? -17.201 -30.766 -18.248 1.00 37.28 291 ALA B C 1
ATOM 7520 O O . ALA B 1 488 ? -17.825 -30.037 -19.060 1.00 35.37 291 ALA B O 1
ATOM 7522 N N . GLU B 1 489 ? -16.198 -30.361 -17.455 1.00 38.96 292 GLU B N 1
ATOM 7523 C CA . GLU B 1 489 ? -15.720 -28.952 -17.383 1.00 41.87 292 GLU B CA 1
ATOM 7524 C C . GLU B 1 489 ? -15.234 -28.535 -18.772 1.00 37.46 292 GLU B C 1
ATOM 7525 O O . GLU B 1 489 ? -15.636 -27.443 -19.229 1.00 34.11 292 GLU B O 1
ATOM 7531 N N . SER B 1 490 ? -14.432 -29.395 -19.416 1.00 34.89 293 SER B N 1
ATOM 7532 C CA . SER B 1 490 ? -13.747 -29.093 -20.698 1.00 35.64 293 SER B CA 1
ATOM 7533 C C . SER B 1 490 ? -14.778 -29.012 -21.820 1.00 34.33 293 SER B C 1
ATOM 7534 O O . SER B 1 490 ? -14.690 -28.069 -22.632 1.00 36.64 293 SER B O 1
ATOM 7537 N N . ILE B 1 491 ? -15.725 -29.947 -21.855 1.00 32.23 294 ILE B N 1
ATOM 7538 C CA . ILE B 1 491 ? -16.809 -29.955 -22.875 1.00 31.15 294 ILE B CA 1
ATOM 7539 C C . ILE B 1 491 ? -17.615 -28.670 -22.718 1.00 31.98 294 ILE B C 1
ATOM 7540 O O . ILE B 1 491 ? -17.852 -28.006 -23.749 1.00 36.36 294 ILE B O 1
ATOM 7545 N N . THR B 1 492 ? -17.998 -28.321 -21.489 1.00 30.67 295 THR B N 1
ATOM 7546 C CA . THR B 1 492 ? -18.743 -27.066 -21.195 1.00 31.27 295 THR B CA 1
ATOM 7547 C C . THR B 1 492 ? -17.926 -25.874 -21.718 1.00 29.42 295 THR B C 1
ATOM 7548 O O . THR B 1 492 ? -18.457 -25.034 -22.466 1.00 26.51 295 THR B O 1
ATOM 7552 N N . ASP B 1 493 ? -16.650 -25.838 -21.374 1.00 30.51 296 ASP B N 1
ATOM 7553 C CA . ASP B 1 493 ? -15.731 -24.760 -21.809 1.00 33.29 296 ASP B CA 1
ATOM 7554 C C . ASP B 1 493 ? -15.855 -24.553 -23.331 1.00 34.05 296 ASP B C 1
ATOM 7555 O O . ASP B 1 493 ? -16.221 -23.433 -23.749 1.00 32.54 296 ASP B O 1
ATOM 7560 N N . VAL B 1 494 ? -15.569 -25.575 -24.147 1.00 34.28 297 VAL B N 1
ATOM 7561 C CA . VAL B 1 494 ? -15.519 -25.393 -25.631 1.00 33.56 297 VAL B CA 1
ATOM 7562 C C . VAL B 1 494 ? -16.932 -25.173 -26.169 1.00 32.41 297 VAL B C 1
ATOM 7563 O O . VAL B 1 494 ? -17.070 -24.482 -27.178 1.00 30.24 297 VAL B O 1
ATOM 7567 N N . LEU B 1 495 ? -17.948 -25.697 -25.494 1.00 33.27 298 LEU B N 1
ATOM 7568 C CA . LEU B 1 495 ? -19.352 -25.509 -25.930 1.00 36.58 298 LEU B CA 1
ATOM 7569 C C . LEU B 1 495 ? -19.711 -24.025 -25.852 1.00 36.82 298 LEU B C 1
ATOM 7570 O O . LEU B 1 495 ? -20.121 -23.464 -26.882 1.00 40.68 298 LEU B O 1
ATOM 7575 N N . VAL B 1 496 ? -19.559 -23.425 -24.672 1.00 36.06 299 VAL B N 1
ATOM 7576 C CA . VAL B 1 496 ? -19.933 -22.006 -24.395 1.00 38.27 299 VAL B CA 1
ATOM 7577 C C . VAL B 1 496 ? -18.974 -21.072 -25.166 1.00 42.47 299 VAL B C 1
ATOM 7578 O O . VAL B 1 496 ? -19.476 -20.095 -25.791 1.00 38.76 299 VAL B O 1
ATOM 7582 N N . ARG B 1 497 ? -17.666 -21.372 -25.169 1.00 43.86 300 ARG B N 1
ATOM 7583 C CA . ARG B 1 497 ? -16.642 -20.516 -25.830 1.00 46.39 300 ARG B CA 1
ATOM 7584 C C . ARG B 1 497 ? -16.976 -20.389 -27.321 1.00 45.24 300 ARG B C 1
ATOM 7585 O O . ARG B 1 497 ? -17.068 -19.262 -27.787 1.00 46.34 300 ARG B O 1
ATOM 7593 N N . THR B 1 498 ? -17.179 -21.492 -28.039 1.00 44.59 301 THR B N 1
ATOM 7594 C CA . THR B 1 498 ? -17.244 -21.491 -29.526 1.00 45.08 301 THR B CA 1
ATOM 7595 C C . THR B 1 498 ? -18.681 -21.288 -30.030 1.00 48.04 301 THR B C 1
ATOM 7596 O O . THR B 1 498 ? -18.817 -20.876 -31.200 1.00 49.61 301 THR B O 1
ATOM 7600 N N . LYS B 1 499 ? -19.711 -21.540 -29.213 1.00 49.23 302 LYS B N 1
ATOM 7601 C CA . LYS B 1 499 ? -21.130 -21.440 -29.657 1.00 48.33 302 LYS B CA 1
ATOM 7602 C C . LYS B 1 499 ? -21.954 -20.530 -28.740 1.00 45.61 302 LYS B C 1
ATOM 7603 O O . LYS B 1 499 ? -23.184 -20.622 -28.837 1.00 45.38 302 LYS B O 1
ATOM 7609 N N . ARG B 1 500 ? -21.330 -19.679 -27.912 1.00 48.76 303 ARG B N 1
ATOM 7610 C CA . ARG B 1 500 ? -22.041 -18.746 -26.993 1.00 49.43 303 ARG B CA 1
ATOM 7611 C C . ARG B 1 500 ? -23.164 -18.022 -27.739 1.00 46.19 303 ARG B C 1
ATOM 7612 O O . ARG B 1 500 ? -24.319 -18.121 -27.292 1.00 43.74 303 ARG B O 1
ATOM 7620 N N . ASP B 1 501 ? -22.848 -17.313 -28.825 1.00 45.42 304 ASP B N 1
ATOM 7621 C CA . ASP B 1 501 ? -23.837 -16.426 -29.492 1.00 48.17 304 ASP B CA 1
ATOM 7622 C C . ASP B 1 501 ? -25.014 -17.260 -29.992 1.00 44.05 304 ASP B C 1
ATOM 7623 O O . ASP B 1 501 ? -26.158 -16.871 -29.711 1.00 45.45 304 ASP B O 1
ATOM 7628 N N . TRP B 1 502 ? -24.745 -18.353 -30.711 1.00 43.34 305 TRP B N 1
ATOM 7629 C CA . TRP B 1 502 ? -25.824 -19.216 -31.255 1.00 42.36 305 TRP B CA 1
ATOM 7630 C C . TRP B 1 502 ? -26.700 -19.718 -30.095 1.00 44.66 305 TRP B C 1
ATOM 7631 O O . TRP B 1 502 ? -27.946 -19.648 -30.236 1.00 43.33 305 TRP B O 1
ATOM 7642 N N . LEU B 1 503 ? -26.082 -20.169 -28.991 1.00 44.29 306 LEU B N 1
ATOM 7643 C CA . LEU B 1 503 ? -26.787 -20.741 -27.806 1.00 40.73 306 LEU B CA 1
ATOM 7644 C C . LEU B 1 503 ? -27.717 -19.681 -27.207 1.00 37.89 306 LEU B C 1
ATOM 7645 O O . LEU B 1 503 ? -28.911 -19.973 -27.006 1.00 39.31 306 LEU B O 1
ATOM 7650 N N . VAL B 1 504 ? -27.187 -18.492 -26.942 1.00 35.24 307 VAL B N 1
ATOM 7651 C CA . VAL B 1 504 ? -27.976 -17.347 -26.403 1.00 35.88 307 VAL B CA 1
ATOM 7652 C C . VAL B 1 504 ? -29.070 -17.004 -27.416 1.00 37.75 307 VAL B C 1
ATOM 7653 O O . VAL B 1 504 ? -30.170 -16.706 -26.956 1.00 46.29 307 VAL B O 1
ATOM 7657 N N . LYS B 1 505 ? -28.796 -17.076 -28.725 1.00 38.44 308 LYS B N 1
ATOM 7658 C CA . LYS B 1 505 ? -29.764 -16.690 -29.794 1.00 40.76 308 LYS B CA 1
ATOM 7659 C C . LYS B 1 505 ? -30.948 -17.663 -29.775 1.00 44.03 308 LYS B C 1
ATOM 7660 O O . LYS B 1 505 ? -32.051 -17.219 -30.130 1.00 51.53 308 LYS B O 1
ATOM 7662 N N . GLN B 1 506 ? -30.727 -18.913 -29.342 1.00 46.42 309 GLN B N 1
ATOM 7663 C CA . GLN B 1 506 ? -31.744 -20.008 -29.277 1.00 44.88 309 GLN B CA 1
ATOM 7664 C C . GLN B 1 506 ? -32.457 -20.021 -27.918 1.00 46.73 309 GLN B C 1
ATOM 7665 O O . GLN B 1 506 ? -33.113 -21.026 -27.619 1.00 41.10 309 GLN B O 1
ATOM 7671 N N . ARG B 1 507 ? -32.334 -18.950 -27.132 1.00 49.64 310 ARG B N 1
ATOM 7672 C CA . ARG B 1 507 ? -32.806 -18.874 -25.723 1.00 52.56 310 ARG B CA 1
ATOM 7673 C C . ARG B 1 507 ? -32.193 -20.042 -24.943 1.00 46.79 310 ARG B C 1
ATOM 7674 O O . ARG B 1 507 ? -32.901 -20.654 -24.129 1.00 47.36 310 ARG B O 1
ATOM 7682 N N . GLY B 1 508 ? -30.919 -20.337 -25.204 1.00 43.04 311 GLY B N 1
ATOM 7683 C CA . GLY B 1 508 ? -30.104 -21.285 -24.414 1.00 42.43 311 GLY B CA 1
ATOM 7684 C C . GLY B 1 508 ? -30.760 -22.648 -24.241 1.00 39.20 311 GLY B C 1
ATOM 7685 O O . GLY B 1 508 ? -31.341 -23.180 -25.231 1.00 38.80 311 GLY B O 1
ATOM 7686 N N . TRP B 1 509 ? -30.682 -23.197 -23.025 1.00 34.59 312 TRP B N 1
ATOM 7687 C CA . TRP B 1 509 ? -31.154 -24.573 -22.723 1.00 34.57 312 TRP B CA 1
ATOM 7688 C C . TRP B 1 509 ? -32.670 -24.676 -22.834 1.00 35.08 312 TRP B C 1
ATOM 7689 O O . TRP B 1 509 ? -33.131 -25.810 -23.017 1.00 33.86 312 TRP B O 1
ATOM 7700 N N . ASP B 1 510 ? -33.394 -23.555 -22.710 1.00 36.55 313 ASP B N 1
ATOM 7701 C CA . ASP B 1 510 ? -34.878 -23.516 -22.810 1.00 39.68 313 ASP B CA 1
ATOM 7702 C C . ASP B 1 510 ? -35.268 -23.855 -24.254 1.00 38.42 313 ASP B C 1
ATOM 7703 O O . ASP B 1 510 ? -36.284 -24.549 -24.456 1.00 37.90 313 ASP B O 1
ATOM 7708 N N . GLY B 1 511 ? -34.469 -23.390 -25.215 1.00 38.75 314 GLY B N 1
ATOM 7709 C CA . GLY B 1 511 ? -34.660 -23.683 -26.646 1.00 39.36 314 GLY B CA 1
ATOM 7710 C C . GLY B 1 511 ? -34.401 -25.143 -26.944 1.00 39.64 314 GLY B C 1
ATOM 7711 O O . GLY B 1 511 ? -35.091 -25.711 -27.802 1.00 42.74 314 GLY B O 1
ATOM 7712 N N . PHE B 1 512 ? -33.432 -25.732 -26.252 1.00 41.05 315 PHE B N 1
ATOM 7713 C CA . PHE B 1 512 ? -33.056 -27.161 -26.389 1.00 40.21 315 PHE B CA 1
ATOM 7714 C C . PHE B 1 512 ? -34.277 -28.010 -26.034 1.00 39.17 315 PHE B C 1
ATOM 7715 O O . PHE B 1 512 ? -34.603 -28.936 -26.801 1.00 41.24 315 PHE B O 1
ATOM 7723 N N . VAL B 1 513 ? -34.954 -27.664 -24.937 1.00 38.57 316 VAL B N 1
ATOM 7724 C CA . VAL B 1 513 ? -36.126 -28.420 -24.401 1.00 41.90 316 VAL B CA 1
ATOM 7725 C C . VAL B 1 513 ? -37.297 -28.301 -25.387 1.00 42.68 316 VAL B C 1
ATOM 7726 O O . VAL B 1 513 ? -37.965 -29.336 -25.639 1.00 38.72 316 VAL B O 1
ATOM 7730 N N . GLU B 1 514 ? -37.500 -27.109 -25.960 1.00 43.06 317 GLU B N 1
ATOM 7731 C CA . GLU B 1 514 ? -38.572 -26.849 -26.958 1.00 47.46 317 GLU B CA 1
ATOM 7732 C C . GLU B 1 514 ? -38.249 -27.545 -28.288 1.00 46.88 317 GLU B C 1
ATOM 7733 O O . GLU B 1 514 ? -39.185 -28.013 -28.961 1.00 44.47 317 GLU B O 1
ATOM 7739 N N . PHE B 1 515 ? -36.980 -27.621 -28.676 1.00 48.45 318 PHE B N 1
ATOM 7740 C CA . PHE B 1 515 ? -36.589 -28.289 -29.943 1.00 50.57 318 PHE B CA 1
ATOM 7741 C C . PHE B 1 515 ? -37.049 -29.751 -29.899 1.00 52.33 318 PHE B C 1
ATOM 7742 O O . PHE B 1 515 ? -37.659 -30.220 -30.888 1.00 49.91 318 PHE B O 1
ATOM 7750 N N . PHE B 1 516 ? -36.772 -30.426 -28.780 1.00 52.36 319 PHE B N 1
ATOM 7751 C CA . PHE B 1 516 ? -37.116 -31.849 -28.519 1.00 55.30 319 PHE B CA 1
ATOM 7752 C C . PHE B 1 516 ? -38.316 -31.895 -27.548 1.00 56.19 319 PHE B C 1
ATOM 7753 O O . PHE B 1 516 ? -38.076 -31.994 -26.323 1.00 61.51 319 PHE B O 1
ATOM 7761 N N . HIS B 1 517 ? -39.563 -31.782 -28.037 1.00 50.79 320 HIS B N 1
ATOM 7762 C CA . HIS B 1 517 ? -40.812 -31.870 -27.223 1.00 47.88 320 HIS B CA 1
ATOM 7763 C C . HIS B 1 517 ? -41.759 -32.903 -27.830 1.00 43.95 320 HIS B C 1
ATOM 7764 O O . HIS B 1 517 ? -41.517 -34.062 -27.553 1.00 44.70 320 HIS B O 1
ATOM 7766 N N . TYR C 2 1 ? -11.366 -34.913 -40.533 1.00 39.63 -3 TYR C N 1
ATOM 7767 C CA . TYR C 2 1 ? -10.247 -33.962 -40.306 1.00 39.38 -3 TYR C CA 1
ATOM 7768 C C . TYR C 2 1 ? -8.959 -34.736 -39.989 1.00 36.94 -3 TYR C C 1
ATOM 7769 O O . TYR C 2 1 ? -8.992 -35.718 -39.194 1.00 33.54 -3 TYR C O 1
ATOM 7778 N N . LEU C 2 2 ? -7.837 -34.305 -40.572 1.00 31.72 -2 LEU C N 1
ATOM 7779 C CA . LEU C 2 2 ? -6.509 -34.842 -40.192 1.00 29.75 -2 LEU C CA 1
ATOM 7780 C C . LEU C 2 2 ? -6.119 -34.203 -38.862 1.00 31.11 -2 LEU C C 1
ATOM 7781 O O . LEU C 2 2 ? -6.328 -32.995 -38.709 1.00 33.27 -2 LEU C O 1
ATOM 7786 N N . LEU C 2 3 ? -5.672 -35.013 -37.905 1.00 34.12 -1 LEU C N 1
ATOM 7787 C CA . LEU C 2 3 ? -5.463 -34.583 -36.497 1.00 35.50 -1 LEU C CA 1
ATOM 7788 C C . LEU C 2 3 ? -4.273 -35.316 -35.906 1.00 33.04 -1 LEU C C 1
ATOM 7789 O O . LEU C 2 3 ? -4.003 -36.459 -36.308 1.00 30.97 -1 LEU C O 1
ATOM 7794 N N . PHE C 2 4 ? -3.632 -34.650 -34.958 1.00 33.11 0 PHE C N 1
ATOM 7795 C CA . PHE C 2 4 ? -2.513 -35.175 -34.153 1.00 31.84 0 PHE C CA 1
ATOM 7796 C C . PHE C 2 4 ? -3.042 -35.455 -32.755 1.00 31.96 0 PHE C C 1
ATOM 7797 O O . PHE C 2 4 ? -3.495 -34.519 -32.036 1.00 30.48 0 PHE C O 1
ATOM 7805 N N . TRP C 2 5 ? -3.022 -36.742 -32.433 1.00 34.24 1 TRP C N 1
ATOM 7806 C CA . TRP C 2 5 ? -3.132 -37.290 -31.068 1.00 36.16 1 TRP C CA 1
ATOM 7807 C C . TRP C 2 5 ? -1.793 -37.944 -30.723 1.00 41.47 1 TRP C C 1
ATOM 7808 O O . TRP C 2 5 ? -1.545 -39.066 -31.217 1.00 42.22 1 TRP C O 1
ATOM 7819 N N . ARG C 2 6 ? -0.943 -37.225 -29.977 1.00 48.30 2 ARG C N 1
ATOM 7820 C CA . ARG C 2 6 ? 0.304 -37.737 -29.342 1.00 53.49 2 ARG C CA 1
ATOM 7821 C C . ARG C 2 6 ? 1.273 -38.275 -30.410 1.00 60.08 2 ARG C C 1
ATOM 7822 O O . ARG C 2 6 ? 1.625 -39.472 -30.332 1.00 72.19 2 ARG C O 1
ATOM 7830 N N . ASP C 2 7 ? 1.706 -37.431 -31.358 1.00 60.74 3 ASP C N 1
ATOM 7831 C CA . ASP C 2 7 ? 2.740 -37.771 -32.384 1.00 60.70 3 ASP C CA 1
ATOM 7832 C C . ASP C 2 7 ? 2.215 -38.864 -33.327 1.00 54.08 3 ASP C C 1
ATOM 7833 O O . ASP C 2 7 ? 3.032 -39.652 -33.822 1.00 57.87 3 ASP C O 1
ATOM 7838 N N . GLU C 2 8 ? 0.905 -38.919 -33.560 1.00 48.31 4 GLU C N 1
ATOM 7839 C CA . GLU C 2 8 ? 0.265 -39.907 -34.462 1.00 48.24 4 GLU C CA 1
ATOM 7840 C C . GLU C 2 8 ? -0.779 -39.174 -35.296 1.00 43.13 4 GLU C C 1
ATOM 7841 O O . GLU C 2 8 ? -1.749 -38.658 -34.712 1.00 38.02 4 GLU C O 1
ATOM 7847 N N . LEU C 2 9 ? -0.562 -39.124 -36.607 1.00 39.90 5 LEU C N 1
ATOM 7848 C CA . LEU C 2 9 ? -1.503 -38.497 -37.558 1.00 36.67 5 LEU C CA 1
ATOM 7849 C C . LEU C 2 9 ? -2.694 -39.431 -37.755 1.00 37.45 5 LEU C C 1
ATOM 7850 O O . LEU C 2 9 ? -2.501 -40.628 -37.996 1.00 37.92 5 LEU C O 1
ATOM 7855 N N . ILE C 2 10 ? -3.888 -38.868 -37.659 1.00 40.21 6 ILE C N 1
ATOM 7856 C CA . ILE C 2 10 ? -5.161 -39.598 -37.414 1.00 41.26 6 ILE C CA 1
ATOM 7857 C C . ILE C 2 10 ? -6.216 -38.962 -38.319 1.00 42.78 6 I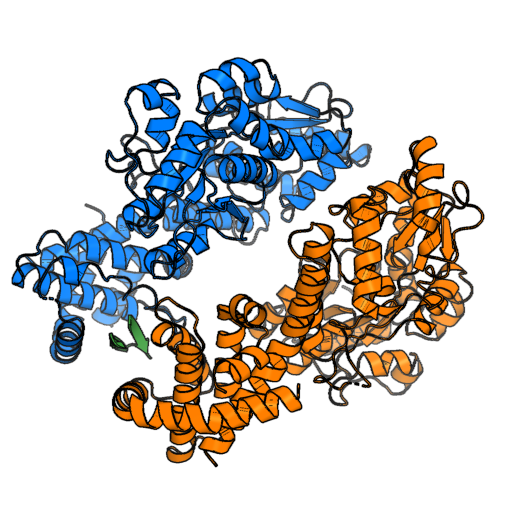LE C C 1
ATOM 7858 O O . ILE C 2 10 ? -6.213 -37.717 -38.412 1.00 53.47 6 ILE C O 1
ATOM 7863 N N . LEU C 2 11 ? -7.045 -39.766 -38.989 1.00 40.18 7 LEU C N 1
ATOM 7864 C CA . LEU C 2 11 ? -8.237 -39.267 -39.722 1.00 42.31 7 LEU C CA 1
ATOM 7865 C C . LEU C 2 11 ? -9.473 -39.549 -38.872 1.00 42.52 7 LEU C C 1
ATOM 7866 O O . LEU C 2 11 ? -9.795 -40.742 -38.640 1.00 40.58 7 LEU C O 1
ATOM 7871 N N . LEU C 2 12 ? -10.109 -38.476 -38.400 1.00 43.87 8 LEU C N 1
ATOM 7872 C CA . LEU C 2 12 ? -11.108 -38.520 -37.304 1.00 43.54 8 LEU C CA 1
ATOM 7873 C C . LEU C 2 12 ? -12.344 -37.718 -37.712 1.00 48.82 8 LEU C C 1
ATOM 7874 O O . LEU C 2 12 ? -12.144 -36.546 -38.092 1.00 49.21 8 LEU C O 1
#

Sequence (1016 aa):
GKIEEGKLVIWINGDKGYNGLAEVGKKFEKDTGIKVTVEHPDKLEEKFPQVAATGDGPDIIFWAHDRFFGGYAQSGLLAEITPDKAFQDKLYPFTWDAVRYNGKLIAYPIAVEALSLIYNKDLLPNPPKTWEEIPALDKELKAKGKSALMFNLQEPYFTWPLIAADGGYAFKYAYDIKDVGVDNAGAKAGLTFLVDLIKNKHMNADTDYSIAEAAFNKGETAMTINGPWAWSNIDTSAVNYGVTVLPTFKGQPSKPFVGVLSAGINAASPNKELAKEFLENYLLTDEGLEAVNKDKPLGAVALKSYEEELAKDPRIAATMENAQKGEIMPNIPQMSAFWYAVRTAVINAASGRQTVDEALKDAQTGSELYRQSLEIISRYLREQATSGATSRKALETLRRVGDGVQRNHETAFQGMLRKLDINEDDVKSLSRVMIHVFSDGVTNWGRIVTLISFGAFVAKHLKTINQESCIEPLAESITDVLVRTKRDWLVKQRGWDGFVEFFHVSEHHGKIEEGKLVIWINGDKGYNGLAEVGKKFETVEHPDKLEEKFPQVAATGDGPDIIFWAHDRFGGYAQSGLLAEITPDKAFQDKLYPFTWDAVRYNGKLIAYPIAVEALSLIYNKDLLPNPPKTWEEIPALDKELKAKGKSALMFNLQEPYFTWPLIAADGGYAFKYYDIKDVGVDNAGAKAGLTFLVDLIKNKHMNADTDYSIAEAAFNKGETAMTINGPWAWSNIDTSAVNYGVTVLPTFKGQPSKPFVGVLSAGINAASPNKELAKEFLENYLLTDEGLEAVNKDKPLGAVALKSYEEELAKDPRIAATMENAQKGEIMPNIPQMSAFWYAVRTAVINAASGRQTVDEALKDAQTGSELYRQSLEIISRYLREQATSGATSRKALETLRRVGDGVQRNHETAFQGMLRKLDIKNEDDVKSLSRVMIHVFSDGVTNWGRIVTLISFGAFVAKHLKTINQESCIEPLAESITDVLVRTKRDWLVKQRGWDGFVEFFHYLLFWRDELILL

Secondary structure (P-SEA, 3-state):
ccccccbbbbbbccccaaaaaaaaaaaaaacccbbbbbbbccaaaaaaaaaaaaccccccccccccaaaaaaaacccccccccaaaaaaccaaaaaaacccccccccccbbbbbcbbbcccccccccccccaaaaaaaaaaaaccccccccccccccccccccccccccccccccccccccccaaaaaaaaaaaaaaaaccccccccaaaaaaaaaacccccbbbcccaaaaaaaacccccccccccccccccccbbbbbbbbbbccccaaaaaaaaaccccccaaaaaaaaaaccccccccaaaaaaacccaaaaaaaaaaaabbbbbcccaaaaaaaaaaaaaaaaaaccccaaaaaaaaaaaaaaaaaaaaaaaaaaaaaacccaaaaaaaaaaaaaaaaaaaaaaaaaaaaaaaaccccccccccccccccccccccccaaaaaaaaaaaaaaaaaaaaaccccaaaaaaaaaaaaaaaccaaaaaaaccaaaaaaaaaaaaac/ccccccbbbbbbccccaaaaaaaaaaaacccccccaaaaaaaaaaaaccccccccccccaaaaaaaacccccccccaaaaaaccaaaaaaacccccccccccbbbbbcccccccccccccccccaaaaaaaaaaaacccccccccccccccccccccccccccccccccccccccaaaaaaaaaaaaaaaaccccccccaaaaaaaaaacccccccccccaaaaaaaacccccccccccccccccccbbbbbbbbbbccccaaaaaaaaaccccccaaaaaaaaaaccccccccaaaaaaacccaaaaaaaaaaaabbbbbcccaaaaaaaaaaaaaaaaaaccccaaaaaaaaaaaaaaaaaaaaaaaaaaaaaaccaaaaaaaaaaaaaaaaaaaaaaaaaaaaaaaacccccaaaaaaaaaaaaaaaacccccaaaaaaaaaaaaaaaaaaaaaccccaaaaaaaaaaaaaaaccaaaaaaaccaaaaaaacc/cccccccccccc

Solvent-accessible surface area: 40545 Å² total